Protein AF-0000000071235073 (afdb_homodimer)

pLDDT: mean 83.44, std 18.17, range [19.28, 98.81]

Sequence (1000 aa):
MIIKSLFIFNILIIIIVEKFISYFIIIISNDDQLLSRTGHSLHLEIAILSARENFEKRHAIRQTWLQNVKFLNEHFKSNQISIQIDAHFILGSRSCHIHPLNRKTLYGCTELSECNSLSNKSWLFEITYRSKNRYRLFKGFSIKIYRQILVNLIVIRQSLIHRLNIVNVRILNALTKEKLFEFEIKQNENLEDQDFHNENVNIQLDAGSILIFMIDHNNVSDATFGPLSTDNDCAMEILRSYDGHMNDYESESFNRNQHRFALNFEWQFVSNIESNNNNNNNNSYVWHQKMADLDFRLSNESKTFDDILFVDLIDVYRNLSEKLLKFFHHLFNDNPLNITHVLKTDDDCYLNVAEIVRLIMENSDSKCTWFGNFRKQWPINYYGKWMENDWTSPWYPWFACGSGYIITNDLIEWLAMNFDRLYAYQGEDVSMGIWMAAINPIKIEDNRWICGTEIETNVDWKQALSVPQLDPEMMQQIHQMFLSIVDTFPNGFKTFPFIRMIIKSLFIFNILIIIIVEKFISYFIIIISNDDQLLSRTGHSLHLEIAILSARENFEKRHAIRQTWLQNVKFLNEHFKSNQISIQIDAHFILGSRSCHIHPLNRKTLYGCTELSECNSLSNKSWLFEITYRSKNRYRLFKGFSIKIYRQILVNLIVIRQSLIHRLNIVNVRILNALTKEKLFEFEIKQNENLEDQDFHNENVNIQLDAGSILIFMIDHNNVSDATFGPLSTDNDCAMEILRSYDGHMNDYESESFNRNQHRFALNFEWQFVSNIESNNNNNNNNSYVWHQKMADLDFRLSNESKTFDDILFVDLIDVYRNLSEKLLKFFHHLFNDNPLNITHVLKTDDDCYLNVAEIVRLIMENSDSKCTWFGNFRKQWPINYYGKWMENDWTSPWYPWFACGSGYIITNDLIEWLAMNFDRLYAYQGEDVSMGIWMAAINPIKIEDNRWICGTEIETNVDWKQALSVPQLDPEMMQQIHQMFLSIVDTFPNGFKTFPFIR

Organism: Dermatophagoides farinae (NCBI:txid6954)

Solvent-accessible surface area (backbone atoms only — not comparable to full-atom values): 53354 Å² total; per-residue (Å²): 115,70,67,60,50,53,50,51,50,50,48,50,48,47,52,51,49,50,53,42,49,49,49,53,42,44,56,55,51,68,40,43,67,62,62,66,64,51,83,64,72,43,25,36,38,35,41,27,44,43,62,84,83,44,56,62,34,54,50,37,40,59,72,33,53,52,46,50,47,54,50,51,38,52,50,22,57,77,66,71,41,64,49,44,72,48,65,33,38,40,27,44,66,33,75,64,77,65,41,66,88,49,28,75,40,86,45,47,83,47,71,52,48,81,72,87,64,69,81,50,74,43,54,50,37,34,91,49,90,74,72,79,85,82,61,44,78,26,38,26,35,29,35,38,27,66,37,49,29,30,33,43,32,40,34,33,42,32,70,48,33,72,71,53,47,56,38,43,38,38,34,23,35,56,87,79,61,43,78,72,47,77,44,78,48,61,63,61,86,85,59,77,87,46,76,54,41,76,41,83,66,66,43,77,45,54,53,71,42,44,32,29,43,38,44,58,73,81,91,72,90,79,50,54,42,33,46,69,33,77,83,39,60,40,34,34,45,74,52,30,33,18,74,73,56,88,49,69,72,74,35,40,56,55,42,71,85,36,48,28,31,44,67,41,37,34,33,30,52,62,76,82,67,69,78,51,52,64,58,41,51,52,47,40,51,53,43,44,50,51,53,50,50,49,51,52,53,48,53,50,50,35,69,71,68,66,39,59,46,71,35,94,41,58,52,38,62,54,37,40,21,49,49,52,28,47,44,34,29,48,48,45,72,75,50,57,90,58,53,42,31,40,34,45,30,37,52,33,38,48,55,34,60,69,61,45,52,48,55,47,60,79,46,66,83,62,64,44,31,39,38,22,23,65,47,64,77,39,66,64,34,78,60,71,94,66,31,45,67,77,67,57,35,56,40,40,43,45,20,43,33,63,29,30,34,34,36,22,38,63,48,45,50,54,48,24,77,34,39,90,51,50,47,64,39,61,36,41,43,60,28,48,13,42,46,41,58,20,40,56,57,48,73,47,76,38,77,35,31,26,78,52,52,55,82,77,62,73,51,66,71,88,66,29,38,16,43,39,86,33,52,51,67,53,45,51,50,51,44,49,51,61,54,47,63,55,61,70,58,72,90,81,86,69,75,54,72,80,72,108,114,70,67,59,50,55,48,51,52,49,48,50,50,47,52,51,48,49,54,42,49,50,49,53,40,44,57,56,50,69,40,44,67,63,60,66,65,48,88,64,72,43,25,36,38,34,41,26,44,42,62,85,83,44,56,63,33,54,48,38,41,57,73,33,54,51,46,50,48,55,51,51,37,52,48,23,58,76,67,71,41,63,49,45,70,47,65,33,38,40,26,45,63,32,74,66,78,66,44,66,88,50,29,74,40,86,44,48,81,46,71,53,48,81,72,88,64,67,82,50,75,43,55,50,38,34,92,50,88,68,79,73,86,80,59,45,78,28,36,25,35,29,36,38,27,65,37,49,30,32,35,42,32,42,33,34,37,32,70,45,32,72,72,53,48,56,38,45,38,37,35,22,34,56,87,78,62,43,78,74,47,77,46,78,48,60,64,59,85,85,60,78,87,44,76,53,41,76,40,83,65,66,43,77,44,53,52,70,40,46,32,29,42,38,44,60,74,82,90,69,86,85,41,50,44,34,44,70,32,80,81,37,62,40,34,35,45,73,53,30,33,19,73,72,58,90,48,70,74,73,36,39,56,56,42,71,84,36,50,28,30,44,66,40,37,34,34,30,50,62,76,83,68,70,77,50,52,65,58,42,51,51,47,40,50,53,43,46,50,52,52,50,50,49,52,52,53,48,54,50,50,35,70,72,66,68,40,60,45,71,35,94,41,58,51,38,64,55,36,39,21,50,50,53,29,46,44,36,29,48,48,44,72,74,49,55,90,61,52,42,32,38,34,45,28,37,54,32,39,48,54,36,60,69,62,46,53,49,55,48,60,76,46,66,82,60,62,45,31,40,38,22,23,64,48,63,76,40,66,65,34,80,59,72,94,66,31,44,65,78,68,56,33,57,39,40,42,47,19,43,33,62,29,30,33,35,36,22,37,63,48,46,50,52,46,25,76,34,40,90,51,50,49,65,38,59,37,43,43,62,28,46,12,42,44,42,58,22,41,57,54,48,72,46,76,39,77,35,30,25,77,50,51,57,82,74,62,73,52,66,70,88,66,29,38,16,45,41,87,35,51,49,67,52,44,53,51,51,44,50,52,61,54,48,63,54,61,71,59,71,91,82,87,67,74,55,74,80,73,109

Structure (mmCIF, N/CA/C/O backbone):
data_AF-0000000071235073-model_v1
#
loop_
_entity.id
_entity.type
_entity.pdbx_description
1 polymer Hexosyltransferase
#
loop_
_atom_site.group_PDB
_atom_site.id
_atom_site.type_symbol
_atom_site.label_atom_id
_atom_site.label_alt_id
_atom_site.label_comp_id
_atom_site.label_asym_id
_atom_site.label_entity_id
_atom_site.label_seq_id
_atom_site.pdbx_PDB_ins_code
_atom_site.Cartn_x
_atom_site.Cartn_y
_atom_site.Cartn_z
_atom_site.occupancy
_atom_site.B_iso_or_equiv
_atom_site.auth_seq_id
_atom_site.auth_comp_id
_atom_site.auth_asym_id
_atom_site.auth_atom_id
_atom_site.pdbx_PDB_model_num
ATOM 1 N N . MET A 1 1 ? 14.773 57.125 17.047 1 38 1 MET A N 1
ATOM 2 C CA . MET A 1 1 ? 15.789 56.188 17.531 1 38 1 MET A CA 1
ATOM 3 C C . MET A 1 1 ? 15.375 54.75 17.25 1 38 1 MET A C 1
ATOM 5 O O . MET A 1 1 ? 16.219 53.906 16.953 1 38 1 MET A O 1
ATOM 9 N N . ILE A 1 2 ? 14.023 54.438 17.297 1 47.69 2 ILE A N 1
ATOM 10 C CA . ILE A 1 2 ? 13.477 53.094 17.125 1 47.69 2 ILE A CA 1
ATOM 11 C C . ILE A 1 2 ? 13.516 52.719 15.648 1 47.69 2 ILE A C 1
ATOM 13 O O . ILE A 1 2 ? 13.867 51.562 15.305 1 47.69 2 ILE A O 1
ATOM 17 N N . ILE A 1 3 ? 13.312 53.656 14.727 1 47.69 3 ILE A N 1
ATOM 18 C CA . ILE A 1 3 ? 13.297 53.344 13.305 1 47.69 3 ILE A CA 1
ATOM 19 C C . ILE A 1 3 ? 14.727 53.062 12.828 1 47.69 3 ILE A C 1
ATOM 21 O O . ILE A 1 3 ? 14.945 52.156 12.031 1 47.69 3 ILE A O 1
ATOM 25 N N . LYS A 1 4 ? 15.695 53.781 13.281 1 50.03 4 LYS A N 1
ATOM 26 C CA . LYS A 1 4 ? 17.094 53.594 12.883 1 50.03 4 LYS A CA 1
ATOM 27 C C . LYS A 1 4 ? 17.625 52.281 13.406 1 50.03 4 LYS A C 1
ATOM 29 O O . LYS A 1 4 ? 18.406 51.594 12.719 1 50.03 4 LYS A O 1
ATOM 34 N N . SER A 1 5 ? 17.125 51.844 14.523 1 48.94 5 SER A N 1
ATOM 35 C CA . SER A 1 5 ? 17.562 50.562 15.094 1 48.94 5 SER A CA 1
ATOM 36 C C . SER A 1 5 ? 17.016 49.375 14.32 1 48.94 5 SER A C 1
ATOM 38 O O . SER A 1 5 ? 17.719 48.375 14.094 1 48.94 5 SER A O 1
ATOM 40 N N . LEU A 1 6 ? 15.859 49.562 13.789 1 46.78 6 LEU A N 1
ATOM 41 C CA . LEU A 1 6 ? 15.281 48.5 12.961 1 46.78 6 LEU A CA 1
ATOM 42 C C . LEU A 1 6 ? 16 48.406 11.617 1 46.78 6 LEU A C 1
ATOM 44 O O . LEU A 1 6 ? 16.219 47.312 11.102 1 46.78 6 LEU A O 1
ATOM 48 N N . PHE A 1 7 ? 16.484 49.594 11.156 1 46.94 7 PHE A N 1
ATOM 49 C CA . PHE A 1 7 ? 17.219 49.594 9.891 1 46.94 7 PHE A CA 1
ATOM 50 C C . PHE A 1 7 ? 18.609 49 10.062 1 46.94 7 PHE A C 1
ATOM 52 O O . PHE A 1 7 ? 19.062 48.219 9.227 1 46.94 7 PHE A O 1
ATOM 59 N N . ILE A 1 8 ? 19.297 49.344 11.078 1 50.09 8 ILE A N 1
ATOM 60 C CA . ILE A 1 8 ? 20.625 48.812 11.336 1 50.09 8 ILE A CA 1
ATOM 61 C C . ILE A 1 8 ? 20.547 47.312 11.633 1 50.09 8 ILE A C 1
ATOM 63 O O . ILE A 1 8 ? 21.359 46.531 11.156 1 50.09 8 ILE A O 1
ATOM 67 N N . PHE A 1 9 ? 19.547 46.875 12.258 1 47.88 9 PHE A N 1
ATOM 68 C CA . PHE A 1 9 ? 19.328 45.469 12.531 1 47.88 9 PHE A CA 1
ATOM 69 C C . PHE A 1 9 ? 19.031 44.719 11.242 1 47.88 9 PHE A C 1
ATOM 71 O O . PHE A 1 9 ? 19.547 43.594 11.039 1 47.88 9 PHE A O 1
ATOM 78 N N . ASN A 1 10 ? 18.344 45.375 10.352 1 48.38 10 ASN A N 1
ATOM 79 C CA . ASN A 1 10 ? 18.125 44.75 9.047 1 48.38 10 ASN A CA 1
ATOM 80 C C . ASN A 1 10 ? 19.406 44.688 8.227 1 48.38 10 ASN A C 1
ATOM 82 O O . ASN A 1 10 ? 19.641 43.688 7.535 1 48.38 10 ASN A O 1
ATOM 86 N N . ILE A 1 11 ? 20.234 45.688 8.359 1 52.19 11 ILE A N 1
ATOM 87 C CA . ILE A 1 11 ? 21.484 45.719 7.621 1 52.19 11 ILE A CA 1
ATOM 88 C C . ILE A 1 11 ? 22.453 44.688 8.203 1 52.19 11 ILE A C 1
ATOM 90 O O . ILE A 1 11 ? 23.125 43.969 7.465 1 52.19 11 ILE A O 1
ATOM 94 N N . LEU A 1 12 ? 22.484 44.594 9.43 1 49.75 12 LEU A N 1
ATOM 95 C CA . LEU A 1 12 ? 23.344 43.594 10.07 1 49.75 12 LEU A CA 1
ATOM 96 C C . LEU A 1 12 ? 22.875 42.188 9.758 1 49.75 12 LEU A C 1
ATOM 98 O O . LEU A 1 12 ? 23.688 41.281 9.516 1 49.75 12 LEU A O 1
ATOM 102 N N . ILE A 1 13 ? 21.656 42.031 9.664 1 51.62 13 ILE A N 1
ATOM 103 C CA . ILE A 1 13 ? 21.109 40.75 9.281 1 51.62 13 ILE A CA 1
ATOM 104 C C . ILE A 1 13 ? 21.453 40.438 7.832 1 51.62 13 ILE A C 1
ATOM 106 O O . ILE A 1 13 ? 21.844 39.312 7.508 1 51.62 13 ILE A O 1
ATOM 110 N N . ILE A 1 14 ? 21.5 41.531 7.031 1 51.84 14 ILE A N 1
ATOM 111 C CA . ILE A 1 14 ? 21.844 41.344 5.629 1 51.84 14 ILE A CA 1
ATOM 112 C C . ILE A 1 14 ? 23.328 40.969 5.52 1 51.84 14 ILE A C 1
ATOM 114 O O . ILE A 1 14 ? 23.688 40.062 4.754 1 51.84 14 ILE A O 1
ATOM 118 N N . ILE A 1 15 ? 24.109 41.594 6.297 1 52.75 15 ILE A N 1
ATOM 119 C CA . ILE A 1 15 ? 25.547 41.344 6.238 1 52.75 15 ILE A CA 1
ATOM 120 C C . ILE A 1 15 ? 25.828 39.938 6.754 1 52.75 15 ILE A C 1
ATOM 122 O O . ILE A 1 15 ? 26.625 39.188 6.164 1 52.75 15 ILE A O 1
ATOM 126 N N . ILE A 1 16 ? 25.203 39.5 7.672 1 52.31 16 ILE A N 1
ATOM 127 C CA . ILE A 1 16 ? 25.391 38.188 8.266 1 52.31 16 ILE A CA 1
ATOM 128 C C . ILE A 1 16 ? 24.859 37.125 7.324 1 52.31 16 ILE A C 1
ATOM 130 O O . ILE A 1 16 ? 25.516 36.094 7.113 1 52.31 16 ILE A O 1
ATOM 134 N N . VAL A 1 17 ? 23.766 37.469 6.707 1 53.34 17 VAL A N 1
ATOM 135 C CA . VAL A 1 17 ? 23.203 36.531 5.746 1 53.34 17 VAL A CA 1
ATOM 136 C C . VAL A 1 17 ? 24.141 36.406 4.539 1 53.34 17 VAL A C 1
ATOM 138 O O . VAL A 1 17 ? 24.375 35.281 4.039 1 53.34 17 VAL A O 1
ATOM 141 N N . GLU A 1 18 ? 24.688 37.562 4.156 1 51.16 18 GLU A N 1
ATOM 142 C CA . GLU A 1 18 ? 25.609 37.562 3.021 1 51.16 18 GLU A CA 1
ATOM 143 C C . GLU A 1 18 ? 26.859 36.75 3.336 1 51.16 18 GLU A C 1
ATOM 145 O O . GLU A 1 18 ? 27.344 35.969 2.496 1 51.16 18 GLU A O 1
ATOM 150 N N . LYS A 1 19 ? 27.344 36.938 4.375 1 50.09 19 LYS A N 1
ATOM 151 C CA . LYS A 1 19 ? 28.531 36.188 4.758 1 50.09 19 LYS A CA 1
ATOM 152 C C . LYS A 1 19 ? 28.219 34.688 4.906 1 50.09 19 LYS A C 1
ATOM 154 O O . LYS A 1 19 ? 29.047 33.844 4.547 1 50.09 19 LYS A O 1
ATOM 159 N N . PHE A 1 20 ? 27.094 34.438 5.316 1 50.31 20 PHE A N 1
ATOM 160 C CA . PHE A 1 20 ? 26.609 33.094 5.477 1 50.31 20 PHE A CA 1
ATOM 161 C C . PHE A 1 20 ? 26.547 32.375 4.133 1 50.31 20 PHE A C 1
ATOM 163 O O . PHE A 1 20 ? 27.031 31.234 4.012 1 50.31 20 PHE A O 1
ATOM 170 N N . ILE A 1 21 ? 25.938 33.031 3.242 1 51.97 21 ILE A N 1
ATOM 171 C CA . ILE A 1 21 ? 25.734 32.438 1.914 1 51.97 21 ILE A CA 1
ATOM 172 C C . ILE A 1 21 ? 27.078 32.344 1.188 1 51.97 21 ILE A C 1
ATOM 174 O O . ILE A 1 21 ? 27.359 31.359 0.517 1 51.97 21 ILE A O 1
ATOM 178 N N . SER A 1 22 ? 27.828 33.344 1.415 1 49.16 22 SER A N 1
ATOM 179 C CA . SER A 1 22 ? 29.141 33.281 0.768 1 49.16 22 SER A CA 1
ATOM 180 C C . SER A 1 22 ? 29.953 32.094 1.249 1 49.16 22 SER A C 1
ATOM 182 O O . SER A 1 22 ? 30.641 31.453 0.458 1 49.16 22 SER A O 1
ATOM 184 N N . TYR A 1 23 ? 29.844 31.828 2.391 1 45.5 23 TYR A N 1
ATOM 185 C CA . TYR A 1 23 ? 30.531 30.672 2.965 1 45.5 23 TYR A CA 1
ATOM 186 C C . TYR A 1 23 ? 30 29.375 2.361 1 45.5 23 TYR A C 1
ATOM 188 O O . TYR A 1 23 ? 30.781 28.5 1.97 1 45.5 23 TYR A O 1
ATOM 196 N N . PHE A 1 24 ? 28.812 29.281 2.43 1 49.72 24 PHE A N 1
ATOM 197 C CA . PHE A 1 24 ? 28.188 28.062 1.906 1 49.72 24 PHE A CA 1
ATOM 198 C C . PHE A 1 24 ? 28.469 27.922 0.415 1 49.72 24 PHE A C 1
ATOM 200 O O . PHE A 1 24 ? 28.703 26.812 -0.072 1 49.72 24 PHE A O 1
ATOM 207 N N . ILE A 1 25 ? 28.516 29.062 -0.189 1 49.66 25 ILE A N 1
ATOM 208 C CA . ILE A 1 25 ? 28.828 29.078 -1.615 1 49.66 25 ILE A CA 1
ATOM 209 C C . ILE A 1 25 ? 30.297 28.734 -1.827 1 49.66 25 ILE A C 1
ATOM 211 O O . ILE A 1 25 ? 30.656 28.016 -2.768 1 49.66 25 ILE A O 1
ATOM 215 N N . ILE A 1 26 ? 31.078 29.203 -0.979 1 46 26 ILE A N 1
ATOM 216 C CA . ILE A 1 26 ? 32.5 28.859 -1.106 1 46 26 ILE A CA 1
ATOM 217 C C . ILE A 1 26 ? 32.656 27.359 -0.958 1 46 26 ILE A C 1
ATOM 219 O O . ILE A 1 26 ? 33.438 26.734 -1.689 1 46 26 ILE A O 1
ATOM 223 N N . ILE A 1 27 ? 31.922 26.812 -0.159 1 44.94 27 ILE A N 1
ATOM 224 C CA . ILE A 1 27 ? 31.984 25.359 0.005 1 44.94 27 ILE A CA 1
ATOM 225 C C . ILE A 1 27 ? 31.391 24.672 -1.231 1 44.94 27 ILE A C 1
ATOM 227 O O . ILE A 1 27 ? 31.953 23.703 -1.726 1 44.94 27 ILE A O 1
ATOM 231 N N . ILE A 1 28 ? 30.297 25.219 -1.697 1 46.91 28 ILE A N 1
ATOM 232 C CA . ILE A 1 28 ? 29.766 24.688 -2.949 1 46.91 28 ILE A CA 1
ATOM 233 C C . ILE A 1 28 ? 30.719 25.031 -4.098 1 46.91 28 ILE A C 1
ATOM 235 O O . ILE A 1 28 ? 30.938 24.203 -4.992 1 46.91 28 ILE A O 1
ATOM 239 N N . SER A 1 29 ? 31.297 26.188 -4.086 1 43.59 29 SER A N 1
ATOM 240 C CA . SER A 1 29 ? 32.219 26.625 -5.129 1 43.59 29 SER A CA 1
ATOM 241 C C . SER A 1 29 ? 33.594 25.938 -4.988 1 43.59 29 SER A C 1
ATOM 243 O O . SER A 1 29 ? 34.25 25.688 -5.984 1 43.59 29 SER A O 1
ATOM 245 N N . ASN A 1 30 ? 34.062 25.844 -3.846 1 41.84 30 ASN A N 1
ATOM 246 C CA . ASN A 1 30 ? 35.375 25.219 -3.746 1 41.84 30 ASN A CA 1
ATOM 247 C C . ASN A 1 30 ? 35.344 23.75 -4.156 1 41.84 30 ASN A C 1
ATOM 249 O O . ASN A 1 30 ? 36.375 23.094 -4.254 1 41.84 30 ASN A O 1
ATOM 253 N N . ASP A 1 31 ? 34.281 23.109 -3.92 1 39.94 31 ASP A N 1
ATOM 254 C CA . ASP A 1 31 ? 34.25 21.844 -4.641 1 39.94 31 ASP A CA 1
ATOM 255 C C . ASP A 1 31 ? 34 22.062 -6.129 1 39.94 31 ASP A C 1
ATOM 257 O O . ASP A 1 31 ? 32.875 21.938 -6.594 1 39.94 31 ASP A O 1
ATOM 261 N N . ASP A 1 32 ? 34.531 22.891 -6.723 1 41.28 32 ASP A N 1
ATOM 262 C CA . ASP A 1 32 ? 34.688 23.203 -8.141 1 41.28 32 ASP A CA 1
ATOM 263 C C . ASP A 1 32 ? 34.375 21.969 -9 1 41.28 32 ASP A C 1
ATOM 265 O O . ASP A 1 32 ? 33.812 22.094 -10.094 1 41.28 32 ASP A O 1
ATOM 269 N N . GLN A 1 33 ? 34.812 20.875 -8.523 1 41.41 33 GLN A N 1
ATOM 270 C CA . GLN A 1 33 ? 34.594 19.625 -9.25 1 41.41 33 GLN A CA 1
ATOM 271 C C . GLN A 1 33 ? 33.125 19.25 -9.234 1 41.41 33 GLN A C 1
ATOM 273 O O . GLN A 1 33 ? 32.625 18.562 -10.133 1 41.41 33 GLN A O 1
ATOM 278 N N . LEU A 1 34 ? 32.406 19.594 -8.227 1 43.03 34 LEU A N 1
ATOM 279 C CA . LEU A 1 34 ? 31 19.219 -8.227 1 43.03 34 LEU A CA 1
ATOM 280 C C . LEU A 1 34 ? 30.219 20.031 -9.25 1 43.03 34 LEU A C 1
ATOM 282 O O . LEU A 1 34 ? 29.359 19.5 -9.953 1 43.03 34 LEU A O 1
ATOM 286 N N . LEU A 1 35 ? 30.484 21.469 -9.281 1 48.16 35 LEU A N 1
ATOM 287 C CA . LEU A 1 35 ? 29.75 22.312 -10.203 1 48.16 35 LEU A CA 1
ATOM 288 C C . LEU A 1 35 ? 30.188 22.078 -11.641 1 48.16 35 LEU A C 1
ATOM 290 O O . LEU A 1 35 ? 29.375 22.141 -12.57 1 48.16 35 LEU A O 1
ATOM 294 N N . SER A 1 36 ? 31.469 22.109 -11.797 1 43.25 36 SER A N 1
ATOM 295 C CA . SER A 1 36 ? 31.984 21.969 -13.148 1 43.25 36 SER A CA 1
ATOM 296 C C . SER A 1 36 ? 31.562 20.625 -13.75 1 43.25 36 SER A C 1
ATOM 298 O O . SER A 1 36 ? 31.359 20.516 -14.961 1 43.25 36 SER A O 1
ATOM 300 N N . ARG A 1 37 ? 31.594 19.656 -12.938 1 39.25 37 ARG A N 1
ATOM 301 C CA . ARG A 1 37 ? 31.406 18.344 -13.562 1 39.25 37 ARG A CA 1
ATOM 302 C C . ARG A 1 37 ? 29.953 18.172 -14.031 1 39.25 37 ARG A C 1
ATOM 304 O O . ARG A 1 37 ? 29.672 17.359 -14.906 1 39.25 37 ARG A O 1
ATOM 311 N N . THR A 1 38 ? 28.938 18.594 -13.312 1 45.69 38 THR A N 1
ATOM 312 C CA . THR A 1 38 ? 27.703 17.922 -13.703 1 45.69 38 THR A CA 1
ATOM 313 C C . THR A 1 38 ? 26.891 18.797 -14.664 1 45.69 38 THR A C 1
ATOM 315 O O . THR A 1 38 ? 25.828 18.391 -15.148 1 45.69 38 THR A O 1
ATOM 318 N N . GLY A 1 39 ? 27.438 19.75 -15.359 1 55.34 39 GLY A N 1
ATOM 319 C CA . GLY A 1 39 ? 26.625 20.328 -16.406 1 55.34 39 GLY A CA 1
ATOM 320 C C . GLY A 1 39 ? 25.125 20.188 -16.141 1 55.34 39 GLY A C 1
ATOM 321 O O . GLY A 1 39 ? 24.312 20.328 -17.062 1 55.34 39 GLY A O 1
ATOM 322 N N . HIS A 1 40 ? 24.703 19.859 -14.906 1 67.75 40 HIS A N 1
ATOM 323 C CA . HIS A 1 40 ? 23.297 19.578 -14.672 1 67.75 40 HIS A CA 1
ATOM 324 C C . HIS A 1 40 ? 22.562 20.797 -14.141 1 67.75 40 HIS A C 1
ATOM 326 O O . HIS A 1 40 ? 23.062 21.484 -13.25 1 67.75 40 HIS A O 1
ATOM 332 N N . SER A 1 41 ? 21.609 21.359 -14.75 1 86.06 41 SER A N 1
ATOM 333 C CA . SER A 1 41 ? 20.703 22.422 -14.32 1 86.06 41 SER A CA 1
ATOM 334 C C . SER A 1 41 ? 19.734 21.922 -13.258 1 86.06 41 SER A C 1
ATOM 336 O O . SER A 1 41 ? 19.281 20.781 -13.32 1 86.06 41 SER A O 1
ATOM 338 N N . LEU A 1 42 ? 19.688 22.703 -12.117 1 92.75 42 LEU A N 1
ATOM 339 C CA . LEU A 1 42 ? 18.781 22.375 -11.023 1 92.75 42 LEU A CA 1
ATOM 340 C C . LEU A 1 42 ? 17.688 23.422 -10.883 1 92.75 42 LEU A C 1
ATOM 342 O O . LEU A 1 42 ? 17.984 24.625 -10.781 1 92.75 42 LEU A O 1
ATOM 346 N N . HIS A 1 43 ? 16.531 23.094 -11 1 94.5 43 HIS A N 1
ATOM 347 C CA . HIS A 1 43 ? 15.383 23.922 -10.633 1 94.5 43 HIS A CA 1
ATOM 348 C C . HIS A 1 43 ? 14.57 23.25 -9.523 1 94.5 43 HIS A C 1
ATOM 350 O O . HIS A 1 43 ? 13.852 22.281 -9.766 1 94.5 43 HIS A O 1
ATOM 356 N N . LEU A 1 44 ? 14.664 23.766 -8.383 1 96.19 44 LEU A N 1
ATOM 357 C CA . LEU A 1 44 ? 14 23.234 -7.199 1 96.19 44 LEU A CA 1
ATOM 358 C C . LEU A 1 44 ? 12.758 24.062 -6.859 1 96.19 44 LEU A C 1
ATOM 360 O O . LEU A 1 44 ? 12.836 25.281 -6.691 1 96.19 44 LEU A O 1
ATOM 364 N N . GLU A 1 45 ? 11.625 23.422 -6.863 1 96.5 45 GLU A N 1
ATOM 365 C CA . GLU A 1 45 ? 10.398 24.031 -6.348 1 96.5 45 GLU A CA 1
ATOM 366 C C . GLU A 1 45 ? 10.117 23.578 -4.918 1 96.5 45 GLU A C 1
ATOM 368 O O . GLU A 1 45 ? 9.977 22.375 -4.664 1 96.5 45 GLU A O 1
ATOM 373 N N . ILE A 1 46 ? 10.086 24.516 -3.982 1 98.12 46 ILE A N 1
ATOM 374 C CA . ILE A 1 46 ? 9.703 24.203 -2.609 1 98.12 46 ILE A CA 1
ATOM 375 C C . ILE A 1 46 ? 8.203 24.438 -2.428 1 98.12 46 ILE A C 1
ATOM 377 O O . ILE A 1 46 ? 7.738 25.578 -2.516 1 98.12 46 ILE A O 1
ATOM 381 N N . ALA A 1 47 ? 7.5 23.359 -2.232 1 98.25 47 ALA A N 1
ATOM 382 C CA . ALA A 1 47 ? 6.062 23.422 -1.976 1 98.25 47 ALA A CA 1
ATOM 383 C C . ALA A 1 47 ? 5.77 23.406 -0.478 1 98.25 47 ALA A C 1
ATOM 385 O O . ALA A 1 47 ? 5.953 22.391 0.189 1 98.25 47 ALA A O 1
ATOM 386 N N . ILE A 1 48 ? 5.277 24.531 0.018 1 98.81 48 ILE A N 1
ATOM 387 C CA . ILE A 1 48 ? 4.98 24.672 1.439 1 98.81 48 ILE A CA 1
ATOM 388 C C . ILE A 1 48 ? 3.475 24.547 1.666 1 98.81 48 ILE A C 1
ATOM 390 O O . ILE A 1 48 ? 2.719 25.484 1.38 1 98.81 48 ILE A O 1
ATOM 394 N N . LEU A 1 49 ? 3.051 23.438 2.188 1 98.75 49 LEU A N 1
ATOM 395 C CA . LEU A 1 49 ? 1.629 23.281 2.477 1 98.75 49 LEU A CA 1
ATOM 396 C C . LEU A 1 49 ? 1.216 24.156 3.654 1 98.75 49 LEU A C 1
ATOM 398 O O . LEU A 1 49 ? 1.832 24.109 4.723 1 98.75 49 LEU A O 1
ATOM 402 N N . SER A 1 50 ? 0.228 24.969 3.445 1 98.75 50 SER A N 1
ATOM 403 C CA . SER A 1 50 ? -0.235 25.906 4.469 1 98.75 50 SER A CA 1
ATOM 404 C C . SER A 1 50 ? -1.757 26.016 4.469 1 98.75 50 SER A C 1
ATOM 406 O O . SER A 1 50 ? -2.396 25.875 3.426 1 98.75 50 SER A O 1
ATOM 408 N N . ALA A 1 51 ? -2.326 26.203 5.648 1 98.25 51 ALA A N 1
ATOM 409 C CA . ALA A 1 51 ? -3.758 26.453 5.762 1 98.25 51 ALA A CA 1
ATOM 410 C C . ALA A 1 51 ? -4.074 27.922 5.492 1 98.25 51 ALA A C 1
ATOM 412 O O . ALA A 1 51 ? -3.213 28.797 5.664 1 98.25 51 ALA A O 1
ATOM 413 N N . ARG A 1 52 ? -5.25 28.203 5.133 1 98.25 52 ARG A N 1
ATOM 414 C CA . ARG A 1 52 ? -5.672 29.547 4.715 1 98.25 52 ARG A CA 1
ATOM 415 C C . ARG A 1 52 ? -5.512 30.547 5.855 1 98.25 52 ARG A C 1
ATOM 417 O O . ARG A 1 52 ? -5.141 31.703 5.625 1 98.25 52 ARG A O 1
ATOM 424 N N . GLU A 1 53 ? -5.66 30.125 7.094 1 97.25 53 GLU A N 1
ATOM 425 C CA . GLU A 1 53 ? -5.672 31.031 8.25 1 97.25 53 GLU A CA 1
ATOM 426 C C . GLU A 1 53 ? -4.262 31.25 8.789 1 97.25 53 GLU A C 1
ATOM 428 O O . GLU A 1 53 ? -4.059 32.062 9.688 1 97.25 53 GLU A O 1
ATOM 433 N N . ASN A 1 54 ? -3.311 30.547 8.281 1 98.19 54 ASN A N 1
ATOM 434 C CA . ASN A 1 54 ? -1.982 30.531 8.883 1 98.19 54 ASN A CA 1
ATOM 435 C C . ASN A 1 54 ? -1.127 31.688 8.398 1 98.19 54 ASN A C 1
ATOM 437 O O . ASN A 1 54 ? 0.011 31.5 7.969 1 98.19 54 ASN A O 1
ATOM 441 N N . PHE A 1 55 ? -1.571 32.906 8.555 1 98.44 55 PHE A N 1
ATOM 442 C CA . PHE A 1 55 ? -0.856 34.125 8.141 1 98.44 55 PHE A CA 1
ATOM 443 C C . PHE A 1 55 ? 0.45 34.25 8.914 1 98.44 55 PHE A C 1
ATOM 445 O O . PHE A 1 55 ? 1.494 34.562 8.328 1 98.44 55 PHE A O 1
ATOM 452 N N . GLU A 1 56 ? 0.406 34 10.188 1 98.19 56 GLU A N 1
ATOM 453 C CA . GLU A 1 56 ? 1.575 34.188 11.039 1 98.19 56 GLU A CA 1
ATOM 454 C C . GLU A 1 56 ? 2.682 33.188 10.68 1 98.19 56 GLU A C 1
ATOM 456 O O . GLU A 1 56 ? 3.863 33.562 10.703 1 98.19 56 GLU A O 1
ATOM 461 N N . LYS A 1 57 ? 2.26 32.031 10.383 1 98.62 57 LYS A N 1
ATOM 462 C CA . LYS A 1 57 ? 3.25 31.016 10.008 1 98.62 57 LYS A CA 1
ATOM 463 C C . LYS A 1 57 ? 3.934 31.375 8.688 1 98.62 57 LYS A C 1
ATOM 465 O O . LYS A 1 57 ? 5.156 31.297 8.578 1 98.62 57 LYS A O 1
ATOM 470 N N . ARG A 1 58 ? 3.162 31.781 7.707 1 98.75 58 ARG A N 1
ATOM 471 C CA . ARG A 1 58 ? 3.729 32.156 6.422 1 98.75 58 ARG A CA 1
ATOM 472 C C . ARG A 1 58 ? 4.617 33.406 6.57 1 98.75 58 ARG A C 1
ATOM 474 O O . ARG A 1 58 ? 5.68 33.469 5.953 1 98.75 58 ARG A O 1
ATOM 481 N N . HIS A 1 59 ? 4.223 34.281 7.441 1 98.38 59 HIS A N 1
ATOM 482 C CA . HIS A 1 59 ? 5.031 35.469 7.707 1 98.38 59 HIS A CA 1
ATOM 483 C C . HIS A 1 59 ? 6.363 35.094 8.352 1 98.38 59 HIS A C 1
ATOM 485 O O . HIS A 1 59 ? 7.41 35.625 7.977 1 98.38 59 HIS A O 1
ATOM 491 N N . ALA A 1 60 ? 6.309 34.219 9.289 1 98.44 60 ALA A N 1
ATOM 492 C CA . ALA A 1 60 ? 7.527 33.75 9.953 1 98.44 60 ALA A CA 1
ATOM 493 C C . ALA A 1 60 ? 8.5 33.156 8.945 1 98.44 60 ALA A C 1
ATOM 495 O O . ALA A 1 60 ? 9.703 33.406 9 1 98.44 60 ALA A O 1
ATOM 496 N N . ILE A 1 61 ? 8.008 32.375 8.07 1 98.62 61 ILE A N 1
ATOM 497 C CA . ILE A 1 61 ? 8.836 31.719 7.051 1 98.62 61 ILE A CA 1
ATOM 498 C C . ILE A 1 61 ? 9.461 32.781 6.156 1 98.62 61 ILE A C 1
ATOM 500 O O . ILE A 1 61 ? 10.664 32.75 5.859 1 98.62 61 ILE A O 1
ATOM 504 N N . ARG A 1 62 ? 8.688 33.844 5.738 1 98.19 62 ARG A N 1
ATOM 505 C CA . ARG A 1 62 ? 9.172 34.938 4.898 1 98.19 62 ARG A CA 1
ATOM 506 C C . ARG A 1 62 ? 10.312 35.688 5.578 1 98.19 62 ARG A C 1
ATOM 508 O O . ARG A 1 62 ? 11.211 36.188 4.906 1 98.19 62 ARG A O 1
ATOM 515 N N . GLN A 1 63 ? 10.32 35.625 6.895 1 96.88 63 GLN A N 1
ATOM 516 C CA . GLN A 1 63 ? 11.305 36.406 7.656 1 96.88 63 GLN A CA 1
ATOM 517 C C . GLN A 1 63 ? 12.516 35.531 8.008 1 96.88 63 GLN A C 1
ATOM 519 O O . GLN A 1 63 ? 13.492 36.031 8.562 1 96.88 63 GLN A O 1
ATOM 524 N N . THR A 1 64 ? 12.414 34.344 7.699 1 96.75 64 THR A N 1
ATOM 525 C CA . THR A 1 64 ? 13.492 33.438 8.117 1 96.75 64 THR A CA 1
ATOM 526 C C . THR A 1 64 ? 14.141 32.781 6.91 1 96.75 64 THR A C 1
ATOM 528 O O . THR A 1 64 ? 14.859 33.406 6.148 1 96.75 64 THR A O 1
ATOM 531 N N . TRP A 1 65 ? 13.891 31.422 6.723 1 96.19 65 TRP A N 1
ATOM 532 C CA . TRP A 1 65 ? 14.711 30.688 5.766 1 96.19 65 TRP A CA 1
ATOM 533 C C . TRP A 1 65 ? 14.344 31.062 4.336 1 96.19 65 TRP A C 1
ATOM 535 O O . TRP A 1 65 ? 15.117 30.812 3.406 1 96.19 65 TRP A O 1
ATOM 545 N N . LEU A 1 66 ? 13.141 31.656 4.07 1 97.5 66 LEU A N 1
ATOM 546 C CA . LEU A 1 66 ? 12.797 32.094 2.723 1 97.5 66 LEU A CA 1
ATOM 547 C C . LEU A 1 66 ? 13.719 33.219 2.266 1 97.5 66 LEU A C 1
ATOM 549 O O . LEU A 1 66 ? 13.961 33.375 1.067 1 97.5 66 LEU A O 1
ATOM 553 N N . GLN A 1 67 ? 14.195 34 3.152 1 94.25 67 GLN A N 1
ATOM 554 C CA . GLN A 1 67 ? 15.172 35.031 2.826 1 94.25 67 GLN A CA 1
ATOM 555 C C . GLN A 1 67 ? 16.453 34.406 2.279 1 94.25 67 GLN A C 1
ATOM 557 O O . GLN A 1 67 ? 17.094 34.969 1.382 1 94.25 67 GLN A O 1
ATOM 562 N N . ASN A 1 68 ? 16.766 33.312 2.873 1 91.19 68 ASN A N 1
ATOM 563 C CA . ASN A 1 68 ? 17.953 32.625 2.395 1 91.19 68 ASN A CA 1
ATOM 564 C C . ASN A 1 68 ? 17.797 32.156 0.943 1 91.19 68 ASN A C 1
ATOM 566 O O . ASN A 1 68 ? 18.766 32.125 0.19 1 91.19 68 ASN A O 1
ATOM 570 N N . VAL A 1 69 ? 16.625 31.781 0.582 1 95.25 69 VAL A N 1
ATOM 571 C CA . VAL A 1 69 ? 16.344 31.391 -0.792 1 95.25 69 VAL A CA 1
ATOM 572 C C . VAL A 1 69 ? 16.625 32.531 -1.74 1 95.25 69 VAL A C 1
ATOM 574 O O . VAL A 1 69 ? 17.25 32.375 -2.787 1 95.25 69 VAL A O 1
ATOM 577 N N . LYS A 1 70 ? 16.141 33.688 -1.382 1 91.75 70 LYS A N 1
ATOM 578 C CA . LYS A 1 70 ? 16.375 34.875 -2.193 1 91.75 70 LYS A CA 1
ATOM 579 C C . LYS A 1 70 ? 17.859 35.156 -2.352 1 91.75 70 LYS A C 1
ATOM 581 O O . LYS A 1 70 ? 18.328 35.406 -3.459 1 91.75 70 LYS A O 1
ATOM 586 N N . PHE A 1 71 ? 18.516 35.062 -1.319 1 90.5 71 PHE A N 1
ATOM 587 C CA . PHE A 1 71 ? 19.953 35.312 -1.319 1 90.5 71 PHE A CA 1
ATOM 588 C C . PHE A 1 71 ? 20.672 34.281 -2.188 1 90.5 71 PHE A C 1
ATOM 590 O O . PHE A 1 71 ? 21.562 34.656 -2.965 1 90.5 71 PHE A O 1
ATOM 597 N N . LEU A 1 72 ? 20.344 33.062 -1.985 1 90.69 72 LEU A N 1
ATOM 598 C CA . LEU A 1 72 ? 20.953 31.984 -2.756 1 90.69 72 LEU A CA 1
ATOM 599 C C . LEU A 1 72 ? 20.734 32.188 -4.25 1 90.69 72 LEU A C 1
ATOM 601 O O . LEU A 1 72 ? 21.656 32.062 -5.051 1 90.69 72 LEU A O 1
ATOM 605 N N . ASN A 1 73 ? 19.594 32.562 -4.617 1 93.81 73 ASN A N 1
ATOM 606 C CA . ASN A 1 73 ? 19.266 32.781 -6.027 1 93.81 73 ASN A CA 1
ATOM 607 C C . ASN A 1 73 ? 20.078 33.938 -6.605 1 93.81 73 ASN A C 1
ATOM 609 O O . ASN A 1 73 ? 20.547 33.875 -7.742 1 93.81 73 ASN A O 1
ATOM 613 N N . GLU A 1 74 ? 20.188 34.969 -5.844 1 92.31 74 GLU A N 1
ATOM 614 C CA . GLU A 1 74 ? 21.016 36.094 -6.281 1 92.31 74 GLU A CA 1
ATOM 615 C C . GLU A 1 74 ? 22.469 35.688 -6.484 1 92.31 74 GLU A C 1
ATOM 617 O O . GLU A 1 74 ? 23.094 36.062 -7.469 1 92.31 74 GLU A O 1
ATOM 622 N N . HIS A 1 75 ? 22.875 34.938 -5.621 1 87.19 75 HIS A N 1
ATOM 623 C CA . HIS A 1 75 ? 24.25 34.406 -5.711 1 87.19 75 HIS A CA 1
ATOM 624 C C . HIS A 1 75 ? 24.422 33.531 -6.938 1 87.19 75 HIS A C 1
ATOM 626 O O . HIS A 1 75 ? 25.422 33.625 -7.645 1 87.19 75 HIS A O 1
ATOM 632 N N . PHE A 1 76 ? 23.516 32.625 -7.129 1 89.69 76 PHE A N 1
ATOM 633 C CA . PHE A 1 76 ? 23.594 31.734 -8.273 1 89.69 76 PHE A CA 1
ATOM 634 C C . PHE A 1 76 ? 23.562 32.531 -9.578 1 89.69 76 PHE A C 1
ATOM 636 O O . PHE A 1 76 ? 24.344 32.25 -10.492 1 89.69 76 PHE A O 1
ATOM 643 N N . LYS A 1 77 ? 22.781 33.5 -9.617 1 90.31 77 LYS A N 1
ATOM 644 C CA . LYS A 1 77 ? 22.688 34.344 -10.805 1 90.31 77 LYS A CA 1
ATOM 645 C C . LYS A 1 77 ? 23.984 35.125 -11.031 1 90.31 77 LYS A C 1
ATOM 647 O O . LYS A 1 77 ? 24.5 35.188 -12.148 1 90.31 77 LYS A O 1
ATOM 652 N N . SER A 1 78 ? 24.516 35.656 -10.039 1 90.56 78 SER A N 1
ATOM 653 C CA . SER A 1 78 ? 25.734 36.469 -10.133 1 90.56 78 SER A CA 1
ATOM 654 C C . SER A 1 78 ? 26.938 35.656 -10.562 1 90.56 78 SER A C 1
ATOM 656 O O . SER A 1 78 ? 27.844 36.156 -11.227 1 90.56 78 SER A O 1
ATOM 658 N N . ASN A 1 79 ? 26.906 34.375 -10.203 1 87.31 79 ASN A N 1
ATOM 659 C CA . ASN A 1 79 ? 28.031 33.469 -10.516 1 87.31 79 ASN A CA 1
ATOM 660 C C . ASN A 1 79 ? 27.703 32.562 -11.695 1 87.31 79 ASN A C 1
ATOM 662 O O . ASN A 1 79 ? 28.438 31.609 -11.961 1 87.31 79 ASN A O 1
ATOM 666 N N . GLN A 1 80 ? 26.594 32.75 -12.328 1 88.44 80 GLN A N 1
ATOM 667 C CA . GLN A 1 80 ? 26.156 32.031 -13.523 1 88.44 80 GLN A CA 1
ATOM 668 C C . GLN A 1 80 ? 26.062 30.516 -13.242 1 88.44 80 GLN A C 1
ATOM 670 O O . GLN A 1 80 ? 26.531 29.703 -14.039 1 88.44 80 GLN A O 1
ATOM 675 N N . ILE A 1 81 ? 25.672 30.281 -12.016 1 87.31 81 ILE A N 1
ATOM 676 C CA . ILE A 1 81 ? 25.375 28.891 -11.656 1 87.31 81 ILE A CA 1
ATOM 677 C C . ILE A 1 81 ? 23.953 28.531 -12.047 1 87.31 81 ILE A C 1
ATOM 679 O O . ILE A 1 81 ? 23.016 29.266 -11.711 1 87.31 81 ILE A O 1
ATOM 683 N N . SER A 1 82 ? 23.75 27.469 -12.789 1 90.25 82 SER A N 1
ATOM 684 C CA . SER A 1 82 ? 22.453 27.094 -13.32 1 90.25 82 SER A CA 1
ATOM 685 C C . SER A 1 82 ? 21.594 26.422 -12.25 1 90.25 82 SER A C 1
ATOM 687 O O . SER A 1 82 ? 21.141 25.281 -12.414 1 90.25 82 SER A O 1
ATOM 689 N N . ILE A 1 83 ? 21.375 27.094 -11.148 1 92.38 83 ILE A N 1
ATOM 690 C CA . ILE A 1 83 ? 20.516 26.641 -10.062 1 92.38 83 ILE A CA 1
ATOM 691 C C . ILE A 1 83 ? 19.438 27.703 -9.797 1 92.38 83 ILE A C 1
ATOM 693 O O . ILE A 1 83 ? 19.75 28.906 -9.742 1 92.38 83 ILE A O 1
ATOM 697 N N . GLN A 1 84 ? 18.266 27.25 -9.711 1 94.12 84 GLN A N 1
ATOM 698 C CA . GLN A 1 84 ? 17.141 28.125 -9.367 1 94.12 84 GLN A CA 1
ATOM 699 C C . GLN A 1 84 ? 16.266 27.484 -8.297 1 94.12 84 GLN A C 1
ATOM 701 O O . GLN A 1 84 ? 15.992 26.281 -8.344 1 94.12 84 GLN A O 1
ATOM 706 N N . ILE A 1 85 ? 15.914 28.297 -7.32 1 96.31 85 ILE A N 1
ATOM 707 C CA . ILE A 1 85 ? 15.047 27.828 -6.246 1 96.31 85 ILE A CA 1
ATOM 708 C C . ILE A 1 85 ? 13.789 28.688 -6.184 1 96.31 85 ILE A C 1
ATOM 710 O O . ILE A 1 85 ? 13.875 29.922 -6.047 1 96.31 85 ILE A O 1
ATOM 714 N N . ASP A 1 86 ? 12.68 28.078 -6.371 1 95.44 86 ASP A N 1
ATOM 715 C CA . ASP A 1 86 ? 11.391 28.734 -6.16 1 95.44 86 ASP A CA 1
ATOM 716 C C . ASP A 1 86 ? 10.68 28.172 -4.926 1 95.44 86 ASP A C 1
ATOM 718 O O . ASP A 1 86 ? 10.906 27.031 -4.547 1 95.44 86 ASP A O 1
ATOM 722 N N . ALA A 1 87 ? 9.93 29 -4.285 1 97.38 87 ALA A N 1
ATOM 723 C CA . ALA A 1 87 ? 9.172 28.578 -3.111 1 97.38 87 ALA A CA 1
ATOM 724 C C . ALA A 1 87 ? 7.754 29.156 -3.143 1 97.38 87 ALA A C 1
ATOM 726 O O . ALA A 1 87 ? 7.57 30.359 -3.369 1 97.38 87 ALA A O 1
ATOM 727 N N . HIS A 1 88 ? 6.824 28.312 -3 1 97.88 88 HIS A N 1
ATOM 728 C CA . HIS A 1 88 ? 5.434 28.766 -2.975 1 97.88 88 HIS A CA 1
ATOM 729 C C . HIS A 1 88 ? 4.672 28.141 -1.812 1 97.88 88 HIS A C 1
ATOM 731 O O . HIS A 1 88 ? 4.879 26.953 -1.497 1 97.88 88 HIS A O 1
ATOM 737 N N . PHE A 1 89 ? 3.832 28.984 -1.164 1 98.81 89 PHE A N 1
ATOM 738 C CA . PHE A 1 89 ? 2.828 28.453 -0.252 1 98.81 89 PHE A CA 1
ATOM 739 C C . PHE A 1 89 ? 1.644 27.891 -1.025 1 98.81 89 PHE A C 1
ATOM 741 O O . PHE A 1 89 ? 1.09 28.562 -1.9 1 98.81 89 PHE A O 1
ATOM 748 N N . ILE A 1 90 ? 1.291 26.656 -0.744 1 98.75 90 ILE A N 1
ATOM 749 C CA . ILE A 1 90 ? 0.182 26 -1.43 1 9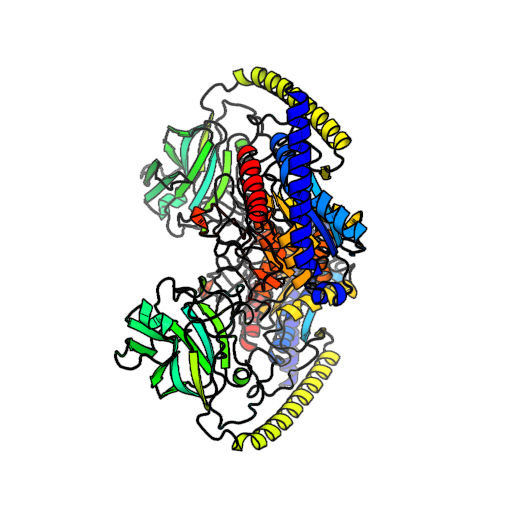8.75 90 ILE A CA 1
ATOM 750 C C . ILE A 1 90 ? -1.071 26.062 -0.56 1 98.75 90 ILE A C 1
ATOM 752 O O . ILE A 1 90 ? -1.101 25.5 0.54 1 98.75 90 ILE A O 1
ATOM 756 N N . LEU A 1 91 ? -2.09 26.75 -1.023 1 98.69 91 LEU A N 1
ATOM 757 C CA . LEU A 1 91 ? -3.357 26.891 -0.311 1 98.69 91 LEU A CA 1
ATOM 758 C C . LEU A 1 91 ? -4.523 26.438 -1.186 1 98.69 91 LEU A C 1
ATOM 760 O O . LEU A 1 91 ? -4.457 26.531 -2.414 1 98.69 91 LEU A O 1
ATOM 764 N N . GLY A 1 92 ? -5.574 25.922 -0.536 1 98.44 92 GLY A N 1
ATOM 765 C CA . GLY A 1 92 ? -6.832 25.75 -1.252 1 98.44 92 GLY A CA 1
ATOM 766 C C . GLY A 1 92 ? -7.5 27.078 -1.585 1 98.44 92 GLY A C 1
ATOM 767 O O . GLY A 1 92 ? -7.43 28.031 -0.807 1 98.44 92 GLY A O 1
ATOM 768 N N . SER A 1 93 ? -8.227 27.125 -2.639 1 97.75 93 SER A N 1
ATOM 769 C CA . SER A 1 93 ? -8.797 28.375 -3.127 1 97.75 93 SER A CA 1
ATOM 770 C C . SER A 1 93 ? -10.102 28.703 -2.396 1 97.75 93 SER A C 1
ATOM 772 O O . SER A 1 93 ? -10.555 29.844 -2.424 1 97.75 93 SER A O 1
ATOM 774 N N . ARG A 1 94 ? -10.656 27.75 -1.729 1 97.69 94 ARG A N 1
ATOM 775 C CA . ARG A 1 94 ? -11.953 27.969 -1.113 1 97.69 94 ARG A CA 1
ATOM 776 C C . ARG A 1 94 ? -11.93 27.609 0.369 1 97.69 94 ARG A C 1
ATOM 778 O O . ARG A 1 94 ? -11.258 26.672 0.772 1 97.69 94 ARG A O 1
ATOM 785 N N . SER A 1 95 ? -12.758 28.359 1.082 1 96.75 95 SER A N 1
ATOM 786 C CA . SER A 1 95 ? -12.977 28.062 2.492 1 96.75 95 SER A CA 1
ATOM 787 C C . SER A 1 95 ? -14.188 27.156 2.684 1 96.75 95 SER A C 1
ATOM 789 O O . SER A 1 95 ? -15.031 27.047 1.793 1 96.75 95 SER A O 1
ATOM 791 N N . CYS A 1 96 ? -14.141 26.453 3.812 1 96.88 96 CYS A N 1
ATOM 792 C CA . CYS A 1 96 ? -15.359 25.75 4.195 1 96.88 96 CYS A CA 1
ATOM 793 C C . CYS A 1 96 ? -16.391 26.719 4.773 1 96.88 96 CYS A C 1
ATOM 795 O O . CYS A 1 96 ? -16.156 27.328 5.824 1 96.88 96 CYS A O 1
ATOM 797 N N . HIS A 1 97 ? -17.562 26.828 4.215 1 94.75 97 HIS A N 1
ATOM 798 C CA . HIS A 1 97 ? -18.562 27.812 4.637 1 94.75 97 HIS A CA 1
ATOM 799 C C . HIS A 1 97 ? -19.516 27.203 5.668 1 94.75 97 HIS A C 1
ATOM 801 O O . HIS A 1 97 ? -20.391 27.891 6.184 1 94.75 97 HIS A O 1
ATOM 807 N N . ILE A 1 98 ? -19.328 26 5.961 1 93.81 98 ILE A N 1
ATOM 808 C CA . ILE A 1 98 ? -20.109 25.375 7.02 1 93.81 98 ILE A CA 1
ATOM 809 C C . ILE A 1 98 ? -19.484 25.672 8.375 1 93.81 98 ILE A C 1
ATOM 811 O O . ILE A 1 98 ? -18.297 25.406 8.586 1 93.81 98 ILE A O 1
ATOM 815 N N . HIS A 1 99 ? -20.281 26.234 9.258 1 92.69 99 HIS A N 1
ATOM 816 C CA . HIS A 1 99 ? -19.781 26.5 10.602 1 92.69 99 HIS A CA 1
ATOM 817 C C . HIS A 1 99 ? -19.281 25.234 11.266 1 92.69 99 HIS A C 1
ATOM 819 O O . HIS A 1 99 ? -19.891 24.172 11.125 1 92.69 99 HIS A O 1
ATOM 825 N N . PRO A 1 100 ? -18.125 25.297 11.953 1 90.25 100 PRO A N 1
ATOM 826 C CA . PRO A 1 100 ? -17.5 24.109 12.547 1 90.25 100 PRO A CA 1
ATOM 827 C C . PRO A 1 100 ? -18.469 23.312 13.422 1 90.25 100 PRO A C 1
ATOM 829 O O . PRO A 1 100 ? -18.406 22.078 13.453 1 90.25 100 PRO A O 1
ATOM 832 N N . LEU A 1 101 ? -19.359 23.938 14.07 1 85.69 101 LEU A N 1
ATOM 833 C CA . LEU A 1 101 ? -20.297 23.281 14.977 1 85.69 101 LEU A CA 1
ATOM 834 C C . LEU A 1 101 ? -21.312 22.438 14.203 1 85.69 101 LEU A C 1
ATOM 836 O O . LEU A 1 101 ? -21.969 21.578 14.781 1 85.69 101 LEU A O 1
ATOM 840 N N . ASN A 1 102 ? -21.484 22.75 12.961 1 87.25 102 ASN A N 1
ATOM 841 C CA . ASN A 1 102 ? -22.469 22.047 12.148 1 87.25 102 ASN A CA 1
ATOM 842 C C . ASN A 1 102 ? -21.828 21 11.242 1 87.25 102 ASN A C 1
ATOM 844 O O . ASN A 1 102 ? -22.484 20.438 10.375 1 87.25 102 ASN A O 1
ATOM 848 N N . ARG A 1 103 ? -20.562 20.812 11.484 1 90.56 103 ARG A N 1
ATOM 849 C CA . ARG A 1 103 ? -19.844 19.859 10.664 1 90.56 103 ARG A CA 1
ATOM 850 C C . ARG A 1 103 ? -19.812 18.484 11.328 1 90.56 103 ARG A C 1
ATOM 852 O O . ARG A 1 103 ? -19.828 18.391 12.555 1 90.56 103 ARG A O 1
ATOM 859 N N . LYS A 1 104 ? -19.703 17.438 10.5 1 88.56 104 LYS A N 1
ATOM 860 C CA . LYS A 1 104 ? -19.547 16.078 11.031 1 88.56 104 LYS A CA 1
ATOM 861 C C . LYS A 1 104 ? -18.234 15.945 11.805 1 88.56 104 LYS A C 1
ATOM 863 O O . LYS A 1 104 ? -18.188 15.25 12.82 1 88.56 104 LYS A O 1
ATOM 868 N N . THR A 1 105 ? -17.219 16.547 11.25 1 88.06 105 THR A N 1
ATOM 869 C CA . THR A 1 105 ? -15.906 16.562 11.883 1 88.06 105 THR A CA 1
ATOM 870 C C . THR A 1 105 ? -15.234 17.922 11.703 1 88.06 105 THR A C 1
ATOM 872 O O . THR A 1 105 ? -15.531 18.656 10.75 1 88.06 105 THR A O 1
ATOM 875 N N . LEU A 1 106 ? -14.344 18.156 12.648 1 89.75 106 LEU A N 1
ATOM 876 C CA . LEU A 1 106 ? -13.625 19.422 12.594 1 89.75 106 LEU A CA 1
ATOM 877 C C . LEU A 1 106 ? -12.594 19.422 11.469 1 89.75 106 LEU A C 1
ATOM 879 O O . LEU A 1 106 ? -12.078 20.469 11.086 1 89.75 106 LEU A O 1
ATOM 883 N N . TYR A 1 107 ? -12.344 18.328 10.961 1 92.81 107 TYR A N 1
ATOM 884 C CA . TYR A 1 107 ? -11.242 18.188 10.016 1 92.81 107 TYR A CA 1
ATOM 885 C C . TYR A 1 107 ? -11.75 18.156 8.578 1 92.81 107 TYR A C 1
ATOM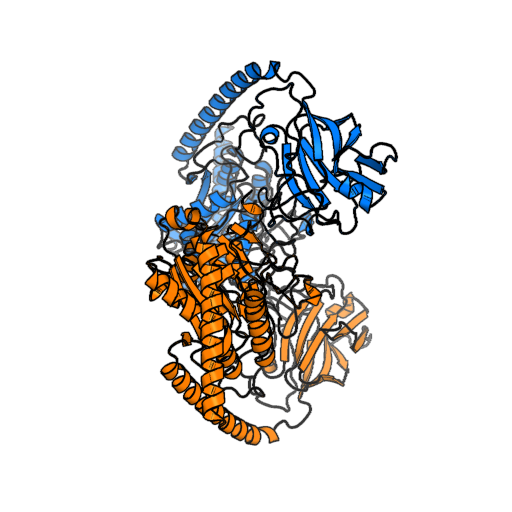 887 O O . TYR A 1 107 ? -10.961 18.156 7.633 1 92.81 107 TYR A O 1
ATOM 895 N N . GLY A 1 108 ? -13.055 18.062 8.43 1 93.31 108 GLY A N 1
ATOM 896 C CA . GLY A 1 108 ? -13.688 18.047 7.117 1 93.31 108 GLY A CA 1
ATOM 897 C C . GLY A 1 108 ? -14.703 19.156 6.934 1 93.31 108 GLY A C 1
ATOM 898 O O . GLY A 1 108 ? -14.836 20.047 7.789 1 93.31 108 GLY A O 1
ATOM 899 N N . CYS A 1 109 ? -15.328 19.172 5.73 1 96.31 109 CYS A N 1
ATOM 900 C CA . CYS A 1 109 ? -16.312 20.203 5.43 1 96.31 109 CYS A CA 1
ATOM 901 C C . CYS A 1 109 ? -17.641 19.578 5.027 1 96.31 109 CYS A C 1
ATOM 903 O O . CYS A 1 109 ? -18.25 19.984 4.039 1 96.31 109 CYS A O 1
ATOM 905 N N . THR A 1 110 ? -18.062 18.547 5.68 1 92.88 110 THR A N 1
ATOM 906 C CA . THR A 1 110 ? -19.344 17.906 5.457 1 92.88 110 THR A CA 1
ATOM 907 C C . THR A 1 110 ? -20.344 18.312 6.539 1 92.88 110 THR A C 1
ATOM 909 O O . THR A 1 110 ? -20.047 18.234 7.734 1 92.88 110 THR A O 1
ATOM 912 N N . GLU A 1 111 ? -21.484 18.719 6.051 1 91.31 111 GLU A N 1
ATOM 913 C CA . GLU A 1 111 ? -22.516 19.188 6.977 1 91.31 111 GLU A CA 1
ATOM 914 C C . GLU A 1 111 ? -23.281 18.016 7.59 1 91.31 111 GLU A C 1
ATOM 916 O O . GLU A 1 111 ? -23.562 17.031 6.906 1 91.31 111 GLU A O 1
ATOM 921 N N . LEU A 1 112 ? -23.516 18.141 8.828 1 87.5 112 LEU A N 1
ATOM 922 C CA . LEU A 1 112 ? -24.391 17.188 9.492 1 87.5 112 LEU A CA 1
ATOM 923 C C . LEU A 1 112 ? -25.844 17.359 9.047 1 87.5 112 LEU A C 1
ATOM 925 O O . LEU A 1 112 ? -26.375 18.469 9.062 1 87.5 112 LEU A O 1
ATOM 929 N N . SER A 1 113 ? -26.422 16.266 8.609 1 83.12 113 SER A N 1
ATOM 930 C CA . SER A 1 113 ? -27.781 16.297 8.102 1 83.12 113 SER A CA 1
ATOM 931 C C . SER A 1 113 ? -28.766 16.75 9.18 1 83.12 113 SER A C 1
ATOM 933 O O . SER A 1 113 ? -28.547 16.5 10.367 1 83.12 113 SER A O 1
ATOM 935 N N . GLU A 1 114 ? -29.828 17.453 8.656 1 79.12 114 GLU A N 1
ATOM 936 C CA . GLU A 1 114 ? -30.891 17.859 9.578 1 79.12 114 GLU A CA 1
ATOM 937 C C . GLU A 1 114 ? -31.812 16.672 9.898 1 79.12 114 GLU A C 1
ATOM 939 O O . GLU A 1 114 ? -32.094 15.852 9.023 1 79.12 114 GLU A O 1
ATOM 944 N N . CYS A 1 115 ? -32.094 16.625 11.195 1 75.88 115 CYS A N 1
ATOM 945 C CA . CYS A 1 115 ? -33 15.539 11.578 1 75.88 115 CYS A CA 1
ATOM 946 C C . CYS A 1 115 ? -34.469 15.961 11.398 1 75.88 115 CYS A C 1
ATOM 948 O O . CYS A 1 115 ? -34.844 17.094 11.695 1 75.88 115 CYS A O 1
ATOM 950 N N . ASN A 1 116 ? -35.312 15.281 10.562 1 67.31 116 ASN A N 1
ATOM 951 C CA . ASN A 1 116 ? -36.719 15.609 10.328 1 67.31 116 ASN A CA 1
ATOM 952 C C . ASN A 1 116 ? -37.5 15.758 11.633 1 67.31 116 ASN A C 1
ATOM 954 O O . ASN A 1 116 ? -38.25 16.719 11.82 1 67.31 116 ASN A O 1
ATOM 958 N N . SER A 1 117 ? -37.875 14.633 12.305 1 63.31 117 SER A N 1
ATOM 959 C CA . SER A 1 117 ? -38.625 14.727 13.531 1 63.31 117 SER A CA 1
ATOM 960 C C . SER A 1 117 ? -37.844 14.219 14.727 1 63.31 117 SER A C 1
ATOM 962 O O . SER A 1 117 ? -37.344 13.094 14.711 1 63.31 117 SER A O 1
ATOM 964 N N . LEU A 1 118 ? -37.594 15.156 15.742 1 61.5 118 LEU A N 1
ATOM 965 C CA . LEU A 1 118 ? -36.812 14.875 16.938 1 61.5 118 LEU A CA 1
ATOM 966 C C . LEU A 1 118 ? -37.531 13.875 17.844 1 61.5 118 LEU A C 1
ATOM 968 O O . LEU A 1 118 ? -36.906 13.297 18.75 1 61.5 118 LEU A O 1
ATOM 972 N N . SER A 1 119 ? -38.719 13.773 17.578 1 62.66 119 SER A N 1
ATOM 973 C CA . SER A 1 119 ? -39.469 13.039 18.594 1 62.66 119 SER A CA 1
ATOM 974 C C . SER A 1 119 ? -39.656 11.578 18.188 1 62.66 119 SER A C 1
ATOM 976 O O . SER A 1 119 ? -40.125 10.758 19 1 62.66 119 SER A O 1
ATOM 978 N N . ASN A 1 120 ? -39.188 11.195 17.062 1 74.25 120 ASN A N 1
ATOM 979 C CA . ASN A 1 120 ? -39.531 9.852 16.609 1 74.25 120 ASN A CA 1
ATOM 980 C C . ASN A 1 120 ? -38.469 8.844 16.953 1 74.25 120 ASN A C 1
ATOM 982 O O . ASN A 1 120 ? -37.281 9.188 16.984 1 74.25 120 ASN A O 1
ATOM 986 N N . LYS A 1 121 ? -39 7.766 17.609 1 83.88 121 LYS A N 1
ATOM 987 C CA . LYS A 1 121 ? -38.125 6.613 17.781 1 83.88 121 LYS A CA 1
ATOM 988 C C . LYS A 1 121 ? -37.75 6.012 16.438 1 83.88 121 LYS A C 1
ATOM 990 O O . LYS A 1 121 ? -38.531 5.992 15.5 1 83.88 121 LYS A O 1
ATOM 995 N N . SER A 1 122 ? -36.5 5.668 16.375 1 88.69 122 SER A N 1
ATOM 996 C CA . SER A 1 122 ? -36 5.062 15.148 1 88.69 122 SER A CA 1
ATOM 997 C C . SER A 1 122 ? -35.125 3.848 15.445 1 88.69 122 SER A C 1
ATOM 999 O O . SER A 1 122 ? -34.594 3.719 16.547 1 88.69 122 SER A O 1
ATOM 1001 N N . TRP A 1 123 ? -35.125 2.938 14.492 1 90.88 123 TRP A N 1
ATOM 1002 C CA . TRP A 1 123 ? -34.25 1.772 14.57 1 90.88 123 TRP A CA 1
ATOM 1003 C C . TRP A 1 123 ? -32.906 2.037 13.875 1 90.88 123 TRP A C 1
ATOM 1005 O O . TRP A 1 123 ? -32.875 2.725 12.852 1 90.88 123 TRP A O 1
ATOM 1015 N N . LEU A 1 124 ? -31.859 1.481 14.422 1 92.81 124 LEU A N 1
ATOM 1016 C CA . LEU A 1 124 ? -30.562 1.636 13.766 1 92.81 124 LEU A CA 1
ATOM 1017 C C . LEU A 1 124 ? -30.562 0.939 12.406 1 92.81 124 LEU A C 1
ATOM 1019 O O . LEU A 1 124 ? -30.141 1.529 11.406 1 92.81 124 LEU A O 1
ATOM 1023 N N . PHE A 1 125 ? -30.906 -0.313 12.438 1 91.5 125 PHE A N 1
ATOM 1024 C CA . PHE A 1 125 ? -31.031 -1.09 11.211 1 91.5 125 PHE A CA 1
ATOM 1025 C C . PHE A 1 125 ? -32.469 -1.402 10.898 1 91.5 125 PHE A C 1
ATOM 1027 O O . PHE A 1 125 ? -33.312 -1.541 11.805 1 91.5 125 PHE A O 1
ATOM 1034 N N . GLU A 1 126 ? -32.75 -1.583 9.562 1 88 126 GLU A N 1
ATOM 1035 C CA . GLU A 1 126 ? -34.125 -1.945 9.148 1 88 126 GLU A CA 1
ATOM 1036 C C . GLU A 1 126 ? -34.469 -3.354 9.609 1 88 126 GLU A C 1
ATOM 1038 O O . GLU A 1 126 ? -33.656 -4.258 9.57 1 88 126 GLU A O 1
ATOM 1043 N N . ILE A 1 127 ? -35.719 -3.4 10.039 1 80.06 127 ILE A N 1
ATOM 1044 C CA . ILE A 1 127 ? -36.25 -4.715 10.406 1 80.06 127 ILE A CA 1
ATOM 1045 C C . ILE A 1 127 ? -36.906 -5.367 9.188 1 80.06 127 ILE A C 1
ATOM 1047 O O . ILE A 1 127 ? -37.969 -4.941 8.75 1 80.06 127 ILE A O 1
ATOM 1051 N N . THR A 1 128 ? -35.969 -6.113 8.414 1 73.31 128 THR A N 1
ATOM 1052 C CA . THR A 1 128 ? -36.5 -6.773 7.223 1 73.31 128 THR A CA 1
ATOM 1053 C C . THR A 1 128 ? -36.375 -8.289 7.355 1 73.31 128 THR A C 1
ATOM 1055 O O . THR A 1 128 ? -35.531 -8.797 8.102 1 73.31 128 THR A O 1
ATOM 1058 N N . TYR A 1 129 ? -37.375 -9.109 7.012 1 57.53 129 TYR A N 1
ATOM 1059 C CA . TYR A 1 129 ? -37.406 -10.562 7.09 1 57.53 129 TYR A CA 1
ATOM 1060 C C . TYR A 1 129 ? -36.656 -11.188 5.906 1 57.53 129 TYR A C 1
ATOM 1062 O O . TYR A 1 129 ? -36.188 -12.32 5.996 1 57.53 129 TYR A O 1
ATOM 1070 N N . ARG A 1 130 ? -36.719 -10.641 4.688 1 53 130 ARG A N 1
ATOM 1071 C CA . ARG A 1 130 ? -36.344 -11.422 3.512 1 53 130 ARG A CA 1
ATOM 1072 C C . ARG A 1 130 ? -34.938 -11.094 3.053 1 53 130 ARG A C 1
ATOM 1074 O O . ARG A 1 130 ? -34.719 -10.25 2.174 1 53 130 ARG A O 1
ATOM 1081 N N . SER A 1 131 ? -34.062 -10.852 3.828 1 50.56 131 SER A N 1
ATOM 1082 C CA . SER A 1 131 ? -33.062 -10.328 2.906 1 50.56 131 SER A CA 1
ATOM 1083 C C . SER A 1 131 ? -32.312 -11.453 2.217 1 50.56 131 SER A C 1
ATOM 1085 O O . SER A 1 131 ? -32.031 -12.492 2.828 1 50.56 131 SER A O 1
ATOM 1087 N N . LYS A 1 132 ? -32.312 -11.477 0.959 1 48.97 132 LYS A N 1
ATOM 1088 C CA . LYS A 1 132 ? -31.531 -12.289 0.038 1 48.97 132 LYS A CA 1
ATOM 1089 C C . LYS A 1 132 ? -30.062 -12.32 0.462 1 48.97 132 LYS A C 1
ATOM 1091 O O . LYS A 1 132 ? -29.625 -11.484 1.257 1 48.97 132 LYS A O 1
ATOM 1096 N N . ASN A 1 133 ? -29.203 -13.305 -0.28 1 53.06 133 ASN A N 1
ATOM 1097 C CA . ASN A 1 133 ? -27.984 -14.109 -0.232 1 53.06 133 ASN A CA 1
ATOM 1098 C C . ASN A 1 133 ? -26.75 -13.25 0.022 1 53.06 133 ASN A C 1
ATOM 1100 O O . ASN A 1 133 ? -25.719 -13.75 0.486 1 53.06 133 ASN A O 1
ATOM 1104 N N . ARG A 1 134 ? -26.578 -12.062 -0.528 1 62.75 134 ARG A N 1
ATOM 1105 C CA . ARG A 1 134 ? -25.156 -11.781 -0.731 1 62.75 134 ARG A CA 1
ATOM 1106 C C . ARG A 1 134 ? -24.641 -10.828 0.341 1 62.75 134 ARG A C 1
ATOM 1108 O O . ARG A 1 134 ? -23.844 -9.93 0.048 1 62.75 134 ARG A O 1
ATOM 1115 N N . TYR A 1 135 ? -25.047 -11.031 1.762 1 77.19 135 TYR A N 1
ATOM 1116 C CA . TYR A 1 135 ? -24.5 -10.125 2.77 1 77.19 135 TYR A CA 1
ATOM 1117 C C . TYR A 1 135 ? -23.5 -10.852 3.66 1 77.19 135 TYR A C 1
ATOM 1119 O O . TYR A 1 135 ? -23.484 -12.086 3.719 1 77.19 135 TYR A O 1
ATOM 1127 N N . ARG A 1 136 ? -22.625 -10.078 4.254 1 81.62 136 ARG A N 1
ATOM 1128 C CA . ARG A 1 136 ? -21.641 -10.555 5.215 1 81.62 136 ARG A CA 1
ATOM 1129 C C . ARG A 1 136 ? -22.062 -10.203 6.645 1 81.62 136 ARG A C 1
ATOM 1131 O O . ARG A 1 136 ? -22.391 -9.055 6.934 1 81.62 136 ARG A O 1
ATOM 1138 N N . LEU A 1 137 ? -22 -11.164 7.484 1 84.12 137 LEU A N 1
ATOM 1139 C CA . LEU A 1 137 ? -22.422 -10.984 8.867 1 84.12 137 LEU A CA 1
ATOM 1140 C C . LEU A 1 137 ? -21.25 -10.625 9.758 1 84.12 137 LEU A C 1
ATOM 1142 O O . LEU A 1 137 ? -20.172 -11.211 9.641 1 84.12 137 LEU A O 1
ATOM 1146 N N . PHE A 1 138 ? -21.469 -9.625 10.641 1 88.62 138 PHE A N 1
ATOM 1147 C CA . PHE A 1 138 ? -20.469 -9.188 11.594 1 88.62 138 PHE A CA 1
ATOM 1148 C C . PHE A 1 138 ? -21.016 -9.227 13.016 1 88.62 138 PHE A C 1
ATOM 1150 O O . PHE A 1 138 ? -22.219 -9.125 13.227 1 88.62 138 PHE A O 1
ATOM 1157 N N . LYS A 1 139 ? -20.141 -9.344 13.984 1 89.31 139 LYS A N 1
ATOM 1158 C CA . LYS A 1 139 ? -20.516 -9.508 15.391 1 89.31 139 LYS A CA 1
ATOM 1159 C C . LYS A 1 139 ? -20.625 -8.156 16.094 1 89.31 139 LYS A C 1
ATOM 1161 O O . LYS A 1 139 ? -21.094 -8.078 17.234 1 89.31 139 LYS A O 1
ATOM 1166 N N . GLY A 1 140 ? -20.141 -7.211 15.445 1 92.5 140 GLY A N 1
ATOM 1167 C CA . GLY A 1 140 ? -20.188 -5.895 16.062 1 92.5 140 GLY A CA 1
ATOM 1168 C C . GLY A 1 140 ? -19.891 -4.77 15.086 1 92.5 140 GLY A C 1
ATOM 1169 O O . GLY A 1 140 ? -19.609 -5.016 13.914 1 92.5 140 GLY A O 1
ATOM 1170 N N . PHE A 1 141 ? -20.031 -3.537 15.609 1 94.81 141 PHE A N 1
ATOM 1171 C CA . PHE A 1 141 ? -19.766 -2.344 14.812 1 94.81 141 PHE A CA 1
ATOM 1172 C C . PHE A 1 141 ? -19.344 -1.184 15.711 1 94.81 141 PHE A C 1
ATOM 1174 O O . PHE A 1 141 ? -19.688 -1.151 16.891 1 94.81 141 PHE A O 1
ATOM 1181 N N . SER A 1 142 ? -18.547 -0.358 15.133 1 95 142 SER A N 1
ATOM 1182 C CA . SER A 1 142 ? -18.266 0.911 15.797 1 95 142 SER A CA 1
ATOM 1183 C C . SER A 1 142 ? -19.156 2.023 15.258 1 95 142 SER A C 1
ATOM 1185 O O . SER A 1 142 ? -19.516 2.025 14.078 1 95 142 SER A O 1
ATOM 1187 N N . ILE A 1 143 ? -19.484 2.934 16.172 1 95.88 143 ILE A N 1
ATOM 1188 C CA . ILE A 1 143 ? -20.453 3.973 15.828 1 95.88 143 ILE A CA 1
ATOM 1189 C C . ILE A 1 143 ? -20.016 5.309 16.422 1 95.88 143 ILE A C 1
ATOM 1191 O O . ILE A 1 143 ? -19.516 5.359 17.547 1 95.88 143 ILE A O 1
ATOM 1195 N N . LYS A 1 144 ? -20.094 6.293 15.586 1 94.31 144 LYS A N 1
ATOM 1196 C CA . LYS A 1 144 ? -19.875 7.664 16.047 1 94.31 144 LYS A CA 1
ATOM 1197 C C . LYS A 1 144 ? -21.203 8.375 16.297 1 94.31 144 LYS A C 1
ATOM 1199 O O . LYS A 1 144 ? -22.078 8.375 15.422 1 94.31 144 LYS A O 1
ATOM 1204 N N . ILE A 1 145 ? -21.297 8.992 17.438 1 93.38 145 ILE A N 1
ATOM 1205 C CA . ILE A 1 145 ? -22.516 9.695 17.812 1 93.38 145 ILE A CA 1
ATOM 1206 C C . ILE A 1 145 ? -22.344 11.195 17.578 1 93.38 145 ILE A C 1
ATOM 1208 O O . ILE A 1 145 ? -21.422 11.812 18.125 1 93.38 145 ILE A O 1
ATOM 1212 N N . TYR A 1 146 ? -23.266 11.719 16.781 1 90.69 146 TYR A N 1
ATOM 1213 C CA . TYR A 1 146 ? -23.156 13.141 16.438 1 90.69 146 TYR A CA 1
ATOM 1214 C C . TYR A 1 146 ? -24.047 13.977 17.344 1 90.69 146 TYR A C 1
ATOM 1216 O O . TYR A 1 146 ? -23.781 15.156 17.562 1 90.69 146 TYR A O 1
ATOM 1224 N N . ARG A 1 147 ? -25.141 13.367 17.703 1 88.62 147 ARG A N 1
ATOM 1225 C CA . ARG A 1 147 ? -26.094 14.016 18.578 1 88.62 147 ARG A CA 1
ATOM 1226 C C . ARG A 1 147 ? -26.453 13.102 19.75 1 88.62 147 ARG A C 1
ATOM 1228 O O . ARG A 1 147 ? -26.531 11.883 19.594 1 88.62 147 ARG A O 1
ATOM 1235 N N . GLN A 1 148 ? -26.766 13.82 20.844 1 90.88 148 GLN A N 1
ATOM 1236 C CA . GLN A 1 148 ? -27.109 13.031 22.016 1 90.88 148 GLN A CA 1
ATOM 1237 C C . GLN A 1 148 ? -28.375 12.211 21.766 1 90.88 148 GLN A C 1
ATOM 1239 O O . GLN A 1 148 ? -29.391 12.75 21.344 1 9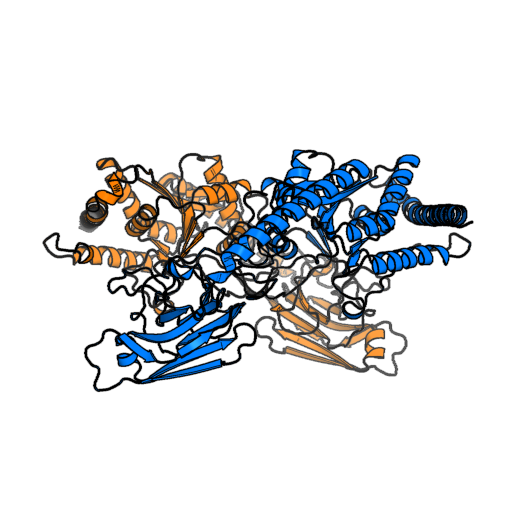0.88 148 GLN A O 1
ATOM 1244 N N . ILE A 1 149 ? -28.234 10.961 22.094 1 91.94 149 ILE A N 1
ATOM 1245 C CA . ILE A 1 149 ? -29.375 10.078 21.875 1 91.94 149 ILE A CA 1
ATOM 1246 C C . ILE A 1 149 ? -29.594 9.195 23.109 1 91.94 149 ILE A C 1
ATOM 1248 O O . ILE A 1 149 ? -28.688 9.023 23.922 1 91.94 149 ILE A O 1
ATOM 1252 N N . LEU A 1 150 ? -30.844 8.781 23.188 1 93.81 150 LEU A N 1
ATOM 1253 C CA . LEU A 1 150 ? -31.219 7.777 24.172 1 93.81 150 LEU A CA 1
ATOM 1254 C C . LEU A 1 150 ? -31.516 6.441 23.5 1 93.81 150 LEU A C 1
ATOM 1256 O O . LEU A 1 150 ? -32.344 6.359 22.609 1 93.81 150 LEU A O 1
ATOM 1260 N N . VAL A 1 151 ? -30.75 5.438 23.891 1 94.94 151 VAL A N 1
ATOM 1261 C CA . VAL A 1 151 ? -31.031 4.078 23.453 1 94.94 151 VAL A CA 1
ATOM 1262 C C . VAL A 1 151 ? -32 3.41 24.422 1 94.94 151 VAL A C 1
ATOM 1264 O O . VAL A 1 151 ? -31.641 3.115 25.562 1 94.94 151 VAL A O 1
ATOM 1267 N N . ASN A 1 152 ? -33.125 3.084 23.859 1 93.69 152 ASN A N 1
ATOM 1268 C CA . ASN A 1 152 ? -34.156 2.527 24.719 1 93.69 152 ASN A CA 1
ATOM 1269 C C . ASN A 1 152 ? -34.062 1.01 24.828 1 93.69 152 ASN A C 1
ATOM 1271 O O . ASN A 1 152 ? -34.125 0.455 25.938 1 93.69 152 ASN A O 1
ATOM 1275 N N . LEU A 1 153 ? -33.938 0.454 23.672 1 92.5 153 LEU A N 1
ATOM 1276 C CA . LEU A 1 153 ? -33.969 -1.002 23.578 1 92.5 153 LEU A CA 1
ATOM 1277 C C . LEU A 1 153 ? -32.781 -1.51 22.75 1 92.5 153 LEU A C 1
ATOM 1279 O O . LEU A 1 153 ? -32.406 -0.889 21.75 1 92.5 153 LEU A O 1
ATOM 1283 N N . ILE A 1 154 ? -32.281 -2.584 23.203 1 92.25 154 ILE A N 1
ATOM 1284 C CA . ILE A 1 154 ? -31.406 -3.408 22.359 1 92.25 154 ILE A CA 1
ATOM 1285 C C . ILE A 1 154 ? -32.156 -4.676 21.938 1 92.25 154 ILE A C 1
ATOM 1287 O O . ILE A 1 154 ? -32.812 -5.32 22.766 1 92.25 154 ILE A O 1
ATOM 1291 N N . VAL A 1 155 ? -32.062 -4.918 20.672 1 88 155 VAL A N 1
ATOM 1292 C CA . VAL A 1 155 ? -32.875 -6.004 20.141 1 88 155 VAL A CA 1
ATOM 1293 C C . VAL A 1 155 ? -32 -7.008 19.406 1 88 155 VAL A C 1
ATOM 1295 O O . VAL A 1 155 ? -31.078 -6.625 18.688 1 88 155 VAL A O 1
ATOM 1298 N N . ILE A 1 156 ? -32.281 -8.273 19.594 1 86.25 156 ILE A N 1
ATOM 1299 C CA . ILE A 1 156 ? -31.656 -9.367 18.859 1 86.25 156 ILE A CA 1
ATOM 1300 C C . ILE A 1 156 ? -32.75 -10.305 18.312 1 86.25 156 ILE A C 1
ATOM 1302 O O . ILE A 1 156 ? -33.875 -10.32 18.812 1 86.25 156 ILE A O 1
ATOM 1306 N N . ARG A 1 157 ? -32.375 -10.945 17.25 1 81.44 157 ARG A N 1
ATOM 1307 C CA . ARG A 1 157 ? -33.344 -11.883 16.688 1 81.44 157 ARG A CA 1
ATOM 1308 C C . ARG A 1 157 ? -33.469 -13.109 17.578 1 81.44 157 ARG A C 1
ATOM 1310 O O . ARG A 1 157 ? -32.5 -13.617 18.109 1 81.44 157 ARG A O 1
ATOM 1317 N N . GLN A 1 158 ? -34.656 -13.57 17.641 1 75.44 158 GLN A N 1
ATOM 1318 C CA . GLN A 1 158 ? -34.969 -14.695 18.516 1 75.44 158 GLN A CA 1
ATOM 1319 C C . GLN A 1 158 ? -34.25 -15.961 18.062 1 75.44 158 GLN A C 1
ATOM 1321 O O . GLN A 1 158 ? -33.844 -16.781 18.891 1 75.44 158 GLN A O 1
ATOM 1326 N N . SER A 1 159 ? -34.156 -16.062 16.812 1 73.19 159 SER A N 1
ATOM 1327 C CA . SER A 1 159 ? -33.469 -17.234 16.281 1 73.19 159 SER A CA 1
ATOM 1328 C C . SER A 1 159 ? -32.031 -17.344 16.828 1 73.19 159 SER A C 1
ATOM 1330 O O . SER A 1 159 ? -31.516 -18.438 17.016 1 73.19 159 SER A O 1
ATOM 1332 N N . LEU A 1 160 ? -31.5 -16.219 17.109 1 73.88 160 LEU A N 1
ATOM 1333 C CA . LEU A 1 160 ? -30.141 -16.203 17.641 1 73.88 160 LEU A CA 1
ATOM 1334 C C . LEU A 1 160 ? -30.125 -16.688 19.094 1 73.88 160 LEU A C 1
ATOM 1336 O O . LEU A 1 160 ? -29.234 -17.438 19.484 1 73.88 160 LEU A O 1
ATOM 1340 N N . ILE A 1 161 ? -31.062 -16.312 19.766 1 72.38 161 ILE A N 1
ATOM 1341 C CA . ILE A 1 161 ? -31.125 -16.656 21.188 1 72.38 161 ILE A CA 1
ATOM 1342 C C . ILE A 1 161 ? -31.453 -18.156 21.344 1 72.38 161 ILE A C 1
ATOM 1344 O O . ILE A 1 161 ? -30.906 -18.812 22.234 1 72.38 161 ILE A O 1
ATOM 1348 N N . HIS A 1 162 ? -32.312 -18.547 20.531 1 73 162 HIS A N 1
ATOM 1349 C CA . HIS A 1 162 ? -32.656 -19.969 20.594 1 73 162 HIS A CA 1
ATOM 1350 C C . HIS A 1 162 ? -31.438 -20.844 20.375 1 73 162 HIS A C 1
ATOM 1352 O O . HIS A 1 162 ? -31.312 -21.906 21 1 73 162 HIS A O 1
ATOM 1358 N N . ARG A 1 163 ? -30.609 -20.344 19.609 1 73.69 163 ARG A N 1
ATOM 1359 C CA . ARG A 1 163 ? -29.453 -21.156 19.25 1 73.69 163 ARG A CA 1
ATOM 1360 C C . ARG A 1 163 ? -28.359 -21.047 20.312 1 73.69 163 ARG A C 1
ATOM 1362 O O . ARG A 1 163 ? -27.641 -22.016 20.562 1 73.69 163 ARG A O 1
ATOM 1369 N N . LEU A 1 164 ? -28.234 -19.891 20.922 1 72.81 164 LEU A N 1
ATOM 1370 C CA . LEU A 1 164 ? -27.062 -19.672 21.75 1 72.81 164 LEU A CA 1
ATOM 1371 C C . LEU A 1 164 ? -27.438 -19.703 23.234 1 72.81 164 LEU A C 1
ATOM 1373 O O . LEU A 1 164 ? -26.562 -19.781 24.094 1 72.81 164 LEU A O 1
ATOM 1377 N N . ASN A 1 165 ? -28.688 -19.781 23.625 1 72.12 165 ASN A N 1
ATOM 1378 C CA . ASN A 1 165 ? -29.219 -19.75 24.984 1 72.12 165 ASN A CA 1
ATOM 1379 C C . ASN A 1 165 ? -28.938 -18.406 25.672 1 72.12 165 ASN A C 1
ATOM 1381 O O . ASN A 1 165 ? -29.844 -17.812 26.25 1 72.12 165 ASN A O 1
ATOM 1385 N N . ILE A 1 166 ? -27.594 -18.031 25.641 1 74.5 166 ILE A N 1
ATOM 1386 C CA . ILE A 1 166 ? -27.203 -16.766 26.234 1 74.5 166 ILE A CA 1
ATOM 1387 C C . ILE A 1 166 ? -26.406 -15.938 25.234 1 74.5 166 ILE A C 1
ATOM 1389 O O . ILE A 1 166 ? -25.531 -16.469 24.547 1 74.5 166 ILE A O 1
ATOM 1393 N N . VAL A 1 167 ? -26.859 -14.68 25.141 1 82.88 167 VAL A N 1
ATOM 1394 C CA . VAL A 1 167 ? -26.125 -13.75 24.281 1 82.88 167 VAL A CA 1
ATOM 1395 C C . VAL A 1 167 ? -25.688 -12.539 25.109 1 82.88 167 VAL A C 1
ATOM 1397 O O . VAL A 1 167 ? -26.5 -11.922 25.797 1 82.88 167 VAL A O 1
ATOM 1400 N N . ASN A 1 168 ? -24.359 -12.258 25.094 1 86.19 168 ASN A N 1
ATOM 1401 C CA . ASN A 1 168 ? -23.828 -11.086 25.781 1 86.19 168 ASN A CA 1
ATOM 1402 C C . ASN A 1 168 ? -23.594 -9.93 24.812 1 86.19 168 ASN A C 1
ATOM 1404 O O . ASN A 1 168 ? -22.984 -10.117 23.75 1 86.19 168 ASN A O 1
ATOM 1408 N N . VAL A 1 169 ? -24.172 -8.812 25.203 1 90.94 169 VAL A N 1
ATOM 1409 C CA . VAL A 1 169 ? -23.938 -7.59 24.438 1 90.94 169 VAL A CA 1
ATOM 1410 C C . VAL A 1 169 ? -23.062 -6.637 25.234 1 90.94 169 VAL A C 1
ATOM 1412 O O . VAL A 1 169 ? -23.312 -6.371 26.422 1 90.94 169 VAL A O 1
ATOM 1415 N N . ARG A 1 170 ? -22.031 -6.152 24.625 1 93.06 170 ARG A N 1
ATOM 1416 C CA . ARG A 1 170 ? -21.125 -5.203 25.266 1 93.06 170 ARG A CA 1
ATOM 1417 C C . ARG A 1 170 ? -21.047 -3.906 24.453 1 93.06 170 ARG A C 1
ATOM 1419 O O . ARG A 1 170 ? -21.062 -3.93 23.219 1 93.06 170 ARG A O 1
ATOM 1426 N N . ILE A 1 171 ? -20.984 -2.803 25.188 1 95.19 171 ILE A N 1
ATOM 1427 C CA . ILE A 1 171 ? -20.734 -1.488 24.609 1 95.19 171 ILE A CA 1
ATOM 1428 C C . ILE A 1 171 ? -19.438 -0.92 25.172 1 95.19 171 ILE A C 1
ATOM 1430 O O . ILE A 1 171 ? -19.297 -0.763 26.375 1 95.19 171 ILE A O 1
ATOM 1434 N N . LEU A 1 172 ? -18.547 -0.661 24.266 1 95.31 172 LEU A N 1
ATOM 1435 C CA . LEU A 1 172 ? -17.234 -0.216 24.672 1 95.31 172 LEU A CA 1
ATOM 1436 C C . LEU A 1 172 ? -16.906 1.161 24.094 1 95.31 172 LEU A C 1
ATOM 1438 O O . LEU A 1 172 ? -17.484 1.56 23.078 1 95.31 172 LEU A O 1
ATOM 1442 N N . ASN A 1 173 ? -16.031 1.847 24.828 1 94.44 173 ASN A N 1
ATOM 1443 C CA . ASN A 1 173 ? -15.398 3.012 24.219 1 94.44 173 ASN A CA 1
ATOM 1444 C C . ASN A 1 173 ? -14.438 2.609 23.109 1 94.44 173 ASN A C 1
ATOM 1446 O O . ASN A 1 173 ? -13.539 1.789 23.328 1 94.44 173 ASN A O 1
ATOM 1450 N N . ALA A 1 174 ? -14.586 3.18 22 1 93.12 174 ALA A N 1
ATOM 1451 C CA . ALA A 1 174 ? -13.82 2.719 20.844 1 93.12 174 ALA A CA 1
ATOM 1452 C C . ALA A 1 174 ? -12.352 3.1 20.984 1 93.12 174 ALA A C 1
ATOM 1454 O O . ALA A 1 174 ? -11.469 2.381 20.5 1 93.12 174 ALA A O 1
ATOM 1455 N N . LEU A 1 175 ? -12.055 4.234 21.562 1 89.5 175 LEU A N 1
ATOM 1456 C CA . LEU A 1 175 ? -10.688 4.73 21.672 1 89.5 175 LEU A CA 1
ATOM 1457 C C . LEU A 1 175 ? -9.93 4.008 22.781 1 89.5 175 LEU A C 1
ATOM 1459 O O . LEU A 1 175 ? -8.812 3.533 22.562 1 89.5 175 LEU A O 1
ATOM 1463 N N . THR A 1 176 ? -10.562 3.797 23.906 1 89.75 176 THR A N 1
ATOM 1464 C CA . THR A 1 176 ? -9.875 3.242 25.062 1 89.75 176 THR A CA 1
ATOM 1465 C C . THR A 1 176 ? -10.156 1.747 25.188 1 89.75 176 THR A C 1
ATOM 1467 O O . THR A 1 176 ? -9.461 1.044 25.938 1 89.75 176 THR A O 1
ATOM 1470 N N . LYS A 1 177 ? -11.125 1.278 24.625 1 90.5 177 LYS A N 1
ATOM 1471 C CA . LYS A 1 177 ? -11.594 -0.105 24.688 1 90.5 177 LYS A CA 1
ATOM 1472 C C . LYS A 1 177 ? -12.125 -0.451 26.062 1 90.5 177 LYS A C 1
ATOM 1474 O O . LYS A 1 177 ? -12.258 -1.627 26.406 1 90.5 177 LYS A O 1
ATOM 1479 N N . GLU A 1 178 ? -12.414 0.555 26.719 1 93.19 178 GLU A N 1
ATOM 1480 C CA . GLU A 1 178 ? -13.031 0.346 28.031 1 93.19 178 GLU A CA 1
ATOM 1481 C C . GLU A 1 178 ? -14.492 -0.082 27.891 1 93.19 178 GLU A C 1
ATOM 1483 O O . GLU A 1 178 ? -15.242 0.5 27.094 1 93.19 178 GLU A O 1
ATOM 1488 N N . LYS A 1 179 ? -14.828 -1.051 28.688 1 94.25 179 LYS A N 1
ATOM 1489 C CA . LYS A 1 179 ? -16.219 -1.496 28.703 1 94.25 179 LYS A CA 1
ATOM 1490 C C . LYS A 1 179 ? -17.109 -0.497 29.438 1 94.25 179 LYS A C 1
ATOM 1492 O O . LYS A 1 179 ? -16.891 -0.212 30.625 1 94.25 179 LYS A O 1
ATOM 1497 N N . LEU A 1 180 ? -18.109 -0.055 28.766 1 94.56 180 LEU A N 1
ATOM 1498 C CA . LEU A 1 180 ? -19.016 0.924 29.375 1 94.56 180 LEU A CA 1
ATOM 1499 C C . LEU A 1 180 ? -20.281 0.254 29.859 1 94.56 180 LEU A C 1
ATOM 1501 O O . LEU A 1 180 ? -20.766 0.567 30.953 1 94.56 180 LEU A O 1
ATOM 1505 N N . PHE A 1 181 ? -20.859 -0.612 29.078 1 93.88 181 PHE A N 1
ATOM 1506 C CA . PHE A 1 181 ? -22.094 -1.322 29.406 1 93.88 181 PHE A CA 1
ATOM 1507 C C . PHE A 1 181 ? -21.984 -2.795 29.031 1 93.88 181 PHE A C 1
ATOM 1509 O O . PHE A 1 181 ? -21.266 -3.152 28.109 1 93.88 181 PHE A O 1
ATOM 1516 N N . GLU A 1 182 ? -22.641 -3.619 29.766 1 92.56 182 GLU A N 1
ATOM 1517 C CA . GLU A 1 182 ? -22.781 -5.043 29.469 1 92.56 182 GLU A CA 1
ATOM 1518 C C . GLU A 1 182 ? -24.188 -5.539 29.781 1 92.56 182 GLU A C 1
ATOM 1520 O O . GLU A 1 182 ? -24.75 -5.207 30.828 1 92.56 182 GLU A O 1
ATOM 1525 N N . PHE A 1 183 ? -24.719 -6.273 28.781 1 88.88 183 PHE A N 1
ATOM 1526 C CA . PHE A 1 183 ? -26.062 -6.824 28.938 1 88.88 183 PHE A CA 1
ATOM 1527 C C . PHE A 1 183 ? -26.062 -8.32 28.641 1 88.88 183 PHE A C 1
ATOM 1529 O O . PHE A 1 183 ? -25.469 -8.766 27.656 1 88.88 183 PHE A O 1
ATOM 1536 N N . GLU A 1 184 ? -26.703 -8.977 29.453 1 85.31 184 GLU A N 1
ATOM 1537 C CA . GLU A 1 184 ? -26.906 -10.406 29.25 1 85.31 184 GLU A CA 1
ATOM 1538 C C . GLU A 1 184 ? -28.344 -10.688 28.812 1 85.31 184 GLU A C 1
ATOM 1540 O O . GLU A 1 184 ? -29.281 -10.414 29.562 1 85.31 184 GLU A O 1
ATOM 1545 N N . ILE A 1 185 ? -28.453 -11.172 27.625 1 80.62 185 ILE A N 1
ATOM 1546 C CA . ILE A 1 185 ? -29.766 -11.5 27.109 1 80.62 185 ILE A CA 1
ATOM 1547 C C . ILE A 1 185 ? -29.984 -13.008 27.141 1 80.62 185 ILE A C 1
ATOM 1549 O O . ILE A 1 185 ? -29.234 -13.766 26.516 1 80.62 185 ILE A O 1
ATOM 1553 N N . LYS A 1 186 ? -30.922 -13.438 27.922 1 74.88 186 LYS A N 1
ATOM 1554 C CA . LYS A 1 186 ? -31.219 -14.852 28.109 1 74.88 186 LYS A CA 1
ATOM 1555 C C . LYS A 1 186 ? -32.562 -15.211 27.484 1 74.88 186 LYS A C 1
ATOM 1557 O O . LYS A 1 186 ? -33.438 -14.352 27.359 1 74.88 186 LYS A O 1
ATOM 1562 N N . GLN A 1 187 ? -32.594 -16.422 26.922 1 68.94 187 GLN A N 1
ATOM 1563 C CA . GLN A 1 187 ? -33.875 -16.922 26.391 1 68.94 187 GLN A CA 1
ATOM 1564 C C . GLN A 1 187 ? -34.969 -16.875 27.453 1 68.94 187 GLN A C 1
ATOM 1566 O O . GLN A 1 187 ? -34.75 -17.297 28.594 1 68.94 187 GLN A O 1
ATOM 1571 N N . ASN A 1 188 ? -35.875 -15.961 27.312 1 58.78 188 ASN A N 1
ATOM 1572 C CA . ASN A 1 188 ? -37.031 -16.047 28.203 1 58.78 188 ASN A CA 1
ATOM 1573 C C . ASN A 1 188 ? -38.031 -17.109 27.75 1 58.78 188 ASN A C 1
ATOM 1575 O O . ASN A 1 188 ? -38.375 -17.172 26.562 1 58.78 188 ASN A O 1
ATOM 1579 N N . GLU A 1 189 ? -38.188 -18.219 28.5 1 53.25 189 GLU A N 1
ATOM 1580 C CA . GLU A 1 189 ? -39.094 -19.344 28.266 1 53.25 189 GLU A CA 1
ATOM 1581 C C . GLU A 1 189 ? -40.438 -18.859 27.703 1 53.25 189 GLU A C 1
ATOM 1583 O O . GLU A 1 189 ? -41.062 -19.547 26.906 1 53.25 189 GLU A O 1
ATOM 1588 N N . ASN A 1 190 ? -41 -17.875 28.219 1 49.62 190 ASN A N 1
ATOM 1589 C CA . ASN A 1 190 ? -42.406 -17.594 27.953 1 49.62 190 ASN A CA 1
ATOM 1590 C C . ASN A 1 190 ? -42.594 -16.781 26.672 1 49.62 190 ASN A C 1
ATOM 1592 O O . ASN A 1 190 ? -43.719 -16.422 26.312 1 49.62 190 ASN A O 1
ATOM 1596 N N . LEU A 1 191 ? -41.562 -16.359 26.016 1 49.44 191 LEU A N 1
ATOM 1597 C CA . LEU A 1 191 ? -41.844 -15.406 24.938 1 49.44 191 LEU A CA 1
ATOM 1598 C C . LEU A 1 191 ? -41.656 -16.047 23.578 1 49.44 191 LEU A C 1
ATOM 1600 O O . LEU A 1 191 ? -40.688 -15.727 22.875 1 49.44 191 LEU A O 1
ATOM 1604 N N . GLU A 1 192 ? -42.188 -17.109 23.312 1 48 192 GLU A N 1
ATOM 1605 C CA . GLU A 1 192 ? -42.125 -17.938 22.125 1 48 192 GLU A CA 1
ATOM 1606 C C . GLU A 1 192 ? -42.375 -17.109 20.859 1 48 192 GLU A C 1
ATOM 1608 O O . GLU A 1 192 ? -41.781 -17.406 19.812 1 48 192 GLU A O 1
ATOM 1613 N N . ASP A 1 193 ? -43.344 -16.172 20.812 1 49.16 193 ASP A N 1
ATOM 1614 C CA . ASP A 1 193 ? -43.969 -15.766 19.562 1 49.16 193 ASP A CA 1
ATOM 1615 C C . ASP A 1 193 ? -43.25 -14.562 18.953 1 49.16 193 ASP A C 1
ATOM 1617 O O . ASP A 1 193 ? -43.719 -14 17.953 1 49.16 193 ASP A O 1
ATOM 1621 N N . GLN A 1 194 ? -42.188 -14.008 19.547 1 61.12 194 GLN A N 1
ATOM 1622 C CA . GLN A 1 194 ? -41.75 -12.758 18.938 1 61.12 194 GLN A CA 1
ATOM 1623 C C . GLN A 1 194 ? -40.438 -12.945 18.172 1 61.12 194 GLN A C 1
ATOM 1625 O O . GLN A 1 194 ? -39.562 -13.727 18.578 1 61.12 194 GLN A O 1
ATOM 1630 N N . ASP A 1 195 ? -40.438 -12.5 16.938 1 74.69 195 ASP A N 1
ATOM 1631 C CA . ASP A 1 195 ? -39.312 -12.594 16.016 1 74.69 195 ASP A CA 1
ATOM 1632 C C . ASP A 1 195 ? -38.062 -11.898 16.578 1 74.69 195 ASP A C 1
ATOM 1634 O O . ASP A 1 195 ? -36.938 -12.164 16.141 1 74.69 195 ASP A O 1
ATOM 1638 N N . PHE A 1 196 ? -38.406 -11.148 17.719 1 81.31 196 PHE A N 1
ATOM 1639 C CA . PHE A 1 196 ? -37.281 -10.359 18.25 1 81.31 196 PHE A CA 1
ATOM 1640 C C . PHE A 1 196 ? -37.281 -10.391 19.766 1 81.31 196 PHE A C 1
ATOM 1642 O O . PHE A 1 196 ? -38.344 -10.508 20.391 1 81.31 196 PHE A O 1
ATOM 1649 N N . HIS A 1 197 ? -36.125 -10.406 20.312 1 83.12 197 HIS A N 1
ATOM 1650 C CA . HIS A 1 197 ? -35.969 -10.211 21.75 1 83.12 197 HIS A CA 1
ATOM 1651 C C . HIS A 1 197 ? -35.469 -8.797 22.062 1 83.12 197 HIS A C 1
ATOM 1653 O O . HIS A 1 197 ? -34.469 -8.344 21.484 1 83.12 197 HIS A O 1
ATOM 1659 N N . ASN A 1 198 ? -36.188 -8.234 22.953 1 84.12 198 ASN A N 1
ATOM 1660 C CA . ASN A 1 198 ? -35.875 -6.859 23.312 1 84.12 198 ASN A CA 1
ATOM 1661 C C . ASN A 1 198 ? -35.344 -6.758 24.734 1 84.12 198 ASN A C 1
ATOM 1663 O O . ASN A 1 198 ? -35.812 -7.453 25.625 1 84.12 198 ASN A O 1
ATOM 1667 N N . GLU A 1 199 ? -34.312 -6.023 24.906 1 87.5 199 GLU A N 1
ATOM 1668 C CA . GLU A 1 199 ? -33.781 -5.672 26.219 1 87.5 199 GLU A CA 1
ATOM 1669 C C . GLU A 1 199 ? -33.875 -4.168 26.453 1 87.5 199 GLU A C 1
ATOM 1671 O O . GLU A 1 199 ? -33.281 -3.383 25.719 1 87.5 199 GLU A O 1
ATOM 1676 N N . ASN A 1 200 ? -34.594 -3.811 27.531 1 90.62 200 ASN A N 1
ATOM 1677 C CA . ASN A 1 200 ? -34.656 -2.402 27.906 1 90.62 200 ASN A CA 1
ATOM 1678 C C . ASN A 1 200 ? -33.344 -1.946 28.562 1 90.62 200 ASN A C 1
ATOM 1680 O O . ASN A 1 200 ? -32.969 -2.467 29.609 1 90.62 200 ASN A O 1
ATOM 1684 N N . VAL A 1 201 ? -32.688 -1.016 27.938 1 92.06 201 VAL A N 1
ATOM 1685 C CA . VAL A 1 201 ? -31.406 -0.596 28.469 1 92.06 201 VAL A CA 1
ATOM 1686 C C . VAL A 1 201 ? -31.469 0.861 28.906 1 92.06 201 VAL A C 1
ATOM 1688 O O . VAL A 1 201 ? -30.922 1.222 29.953 1 92.06 201 VAL A O 1
ATOM 1691 N N . ASN A 1 202 ? -32.062 1.839 28.266 1 93.19 202 ASN A N 1
ATOM 1692 C CA . ASN A 1 202 ? -32.219 3.258 28.562 1 93.19 202 ASN A CA 1
ATOM 1693 C C . ASN A 1 202 ? -30.891 3.932 28.844 1 93.19 202 ASN A C 1
ATOM 1695 O O . ASN A 1 202 ? -30.703 4.551 29.891 1 93.19 202 ASN A O 1
ATOM 1699 N N . ILE A 1 203 ? -30.031 3.846 27.953 1 94.88 203 ILE A N 1
ATOM 1700 C CA . ILE A 1 203 ? -28.719 4.434 28.094 1 94.88 203 ILE A CA 1
ATOM 1701 C C . ILE A 1 203 ? -28.594 5.668 27.203 1 94.88 203 ILE A C 1
ATOM 1703 O O . ILE A 1 203 ? -29.078 5.672 26.062 1 94.88 203 ILE A O 1
ATOM 1707 N N . GLN A 1 204 ? -27.969 6.625 27.781 1 94 204 GLN A N 1
ATOM 1708 C CA . GLN A 1 204 ? -27.734 7.855 27.031 1 94 204 GLN A CA 1
ATOM 1709 C C . GLN A 1 204 ? -26.344 7.863 26.422 1 94 204 GLN A C 1
ATOM 1711 O O . GLN A 1 204 ? -25.359 7.531 27.094 1 94 204 GLN A O 1
ATOM 1716 N N . LEU A 1 205 ? -26.312 8.148 25.141 1 93.81 205 LEU A N 1
ATOM 1717 C CA . LEU A 1 205 ? -25.047 8.305 24.438 1 93.81 205 LEU A CA 1
ATOM 1718 C C . LEU A 1 205 ? -24.797 9.758 24.078 1 93.81 205 LEU A C 1
ATOM 1720 O O . LEU A 1 205 ? -25.609 10.383 23.391 1 93.81 205 LEU A O 1
ATOM 1724 N N . ASP A 1 206 ? -23.625 10.227 24.453 1 92.19 206 ASP A N 1
ATOM 1725 C CA . ASP A 1 206 ? -23.328 11.648 24.297 1 92.19 206 ASP A CA 1
ATOM 1726 C C . ASP A 1 206 ? -22.766 11.938 22.906 1 92.19 206 ASP A C 1
ATOM 1728 O O . ASP A 1 206 ? -22.094 11.094 22.312 1 92.19 206 ASP A O 1
ATOM 1732 N N . ALA A 1 207 ? -23.062 13.211 22.516 1 89.5 207 ALA A N 1
ATOM 1733 C CA . ALA A 1 207 ? -22.469 13.68 21.266 1 89.5 207 ALA A CA 1
ATOM 1734 C C . ALA A 1 207 ? -20.938 13.609 21.328 1 89.5 207 ALA A C 1
ATOM 1736 O O . ALA A 1 207 ? -20.344 13.969 22.344 1 89.5 207 ALA A O 1
ATOM 1737 N N . GLY A 1 208 ? -20.375 13.102 20.25 1 88.69 208 GLY A N 1
ATOM 1738 C CA . GLY A 1 208 ? -18.922 13.016 20.188 1 88.69 208 GLY A CA 1
ATOM 1739 C C . GLY A 1 208 ? -18.391 11.648 20.562 1 88.69 208 GLY A C 1
ATOM 1740 O O . GLY A 1 208 ? -17.234 11.328 20.281 1 88.69 208 GLY A O 1
ATOM 1741 N N . SER A 1 209 ? -19.203 10.852 21.125 1 92.62 209 SER A N 1
ATOM 1742 C CA . SER A 1 209 ? -18.781 9.523 21.547 1 92.62 209 SER A CA 1
ATOM 1743 C C . SER A 1 209 ? -18.547 8.609 20.344 1 92.62 209 SER A C 1
ATOM 1745 O O . SER A 1 209 ? -19.234 8.727 19.328 1 92.62 209 SER A O 1
ATOM 1747 N N . ILE A 1 210 ? -17.516 7.82 20.5 1 95.06 210 ILE A N 1
ATOM 1748 C CA . ILE A 1 210 ? -17.266 6.711 19.578 1 95.06 210 ILE A CA 1
ATOM 1749 C C . ILE A 1 210 ? -17.297 5.395 20.344 1 95.06 210 ILE A C 1
ATOM 1751 O O . ILE A 1 210 ? -16.484 5.176 21.25 1 95.06 210 ILE A O 1
ATOM 1755 N N . LEU A 1 211 ? -18.203 4.535 19.906 1 96.25 211 LEU A N 1
ATOM 1756 C CA . LEU A 1 211 ? -18.5 3.336 20.688 1 96.25 211 LEU A CA 1
ATOM 1757 C C . LEU A 1 211 ? -18.406 2.086 19.828 1 96.25 211 LEU A C 1
ATOM 1759 O O . LEU A 1 211 ? -18.516 2.164 18.594 1 96.25 211 LEU A O 1
ATOM 1763 N N . ILE A 1 212 ? -18.125 1.017 20.484 1 95.44 212 ILE A N 1
ATOM 1764 C CA . ILE A 1 212 ? -18.188 -0.292 19.844 1 95.44 212 ILE A CA 1
ATOM 1765 C C . ILE A 1 212 ? -19.297 -1.13 20.469 1 95.44 212 ILE A C 1
ATOM 1767 O O . ILE A 1 212 ? -19.344 -1.291 21.688 1 95.44 212 ILE A O 1
ATOM 1771 N N . PHE A 1 213 ? -20.203 -1.562 19.656 1 95.19 213 PHE A N 1
ATOM 1772 C CA . PHE A 1 213 ? -21.219 -2.541 20.047 1 95.19 213 PHE A CA 1
ATOM 1773 C C . PHE A 1 213 ? -20.797 -3.945 19.625 1 95.19 213 PHE A C 1
ATOM 1775 O O . PHE A 1 213 ? -20.516 -4.184 18.453 1 95.19 213 PHE A O 1
ATOM 1782 N N . MET A 1 214 ? -20.781 -4.879 20.547 1 92.88 214 MET A N 1
ATOM 1783 C CA . MET A 1 214 ? -20.312 -6.234 20.25 1 92.88 214 MET A CA 1
ATOM 1784 C C . MET A 1 214 ? -21.266 -7.266 20.844 1 92.88 214 MET A C 1
ATOM 1786 O O . MET A 1 214 ? -21.766 -7.086 21.953 1 92.88 214 MET A O 1
ATOM 1790 N N . ILE A 1 215 ? -21.453 -8.305 19.984 1 88.62 215 ILE A N 1
ATOM 1791 C CA . ILE A 1 215 ? -22.188 -9.453 20.5 1 88.62 215 ILE A CA 1
ATOM 1792 C C . ILE A 1 215 ? -21.281 -10.68 20.5 1 88.62 215 ILE A C 1
ATOM 1794 O O . ILE A 1 215 ? -20.484 -10.883 19.594 1 88.62 215 ILE A O 1
ATOM 1798 N N . ASP A 1 216 ? -21.219 -11.336 21.531 1 76.12 216 ASP A N 1
ATOM 1799 C CA . ASP A 1 216 ? -20.469 -12.594 21.609 1 76.12 216 ASP A CA 1
ATOM 1800 C C . ASP A 1 216 ? -21.344 -13.773 21.219 1 76.12 216 ASP A C 1
ATOM 1802 O O . ASP A 1 216 ? -22.344 -14.062 21.875 1 76.12 216 ASP A O 1
ATOM 1806 N N . HIS A 1 217 ? -21.266 -14.133 19.969 1 64.75 217 HIS A N 1
ATOM 1807 C CA . HIS A 1 217 ? -22 -15.359 19.656 1 64.75 217 HIS A CA 1
ATOM 1808 C C . HIS A 1 217 ? -21.156 -16.297 18.797 1 64.75 217 HIS A C 1
ATOM 1810 O O . HIS A 1 217 ? -20.219 -15.852 18.125 1 64.75 217 HIS A O 1
ATOM 1816 N N . ASN A 1 218 ? -21.219 -17.484 19.062 1 57.56 218 ASN A N 1
ATOM 1817 C CA . ASN A 1 218 ? -20.641 -18.531 18.219 1 57.56 218 ASN A CA 1
ATOM 1818 C C . ASN A 1 218 ? -21.484 -18.766 16.969 1 57.56 218 ASN A C 1
ATOM 1820 O O . ASN A 1 218 ? -22.688 -19.031 17.062 1 57.56 218 ASN A O 1
ATOM 1824 N N . ASN A 1 219 ? -21.031 -18.812 15.672 1 55.94 219 ASN A N 1
ATOM 1825 C CA . ASN A 1 219 ? -21.312 -19.312 14.328 1 55.94 219 ASN A CA 1
ATOM 1826 C C . ASN A 1 219 ? -22.781 -19.094 13.953 1 55.94 219 ASN A C 1
ATOM 1828 O O . ASN A 1 219 ? -23.484 -20.047 13.586 1 55.94 219 ASN A O 1
ATOM 1832 N N . VAL A 1 220 ? -23.484 -18.125 14.281 1 57.03 220 VAL A N 1
ATOM 1833 C CA . VAL A 1 220 ? -24.859 -18.125 13.789 1 57.03 220 VAL A CA 1
ATOM 1834 C C . VAL A 1 220 ? -24.953 -17.266 12.531 1 57.03 220 VAL A C 1
ATOM 1836 O O . VAL A 1 220 ? -24.859 -16.031 12.609 1 57.03 220 VAL A O 1
ATOM 1839 N N . SER A 1 221 ? -24.984 -17.797 11.305 1 58.72 221 SER A N 1
ATOM 1840 C CA . SER A 1 221 ? -24.891 -17.172 9.992 1 58.72 221 SER A CA 1
ATOM 1841 C C . SER A 1 221 ? -26.234 -16.594 9.555 1 58.72 221 SER A C 1
ATOM 1843 O O . SER A 1 221 ? -26.297 -15.805 8.617 1 58.72 221 SER A O 1
ATOM 1845 N N . ASP A 1 222 ? -27.406 -16.844 10.25 1 63.66 222 ASP A N 1
ATOM 1846 C CA . ASP A 1 222 ? -28.641 -16.562 9.531 1 63.66 222 ASP A CA 1
ATOM 1847 C C . ASP A 1 222 ? -29.5 -15.555 10.297 1 63.66 222 ASP A C 1
ATOM 1849 O O . ASP A 1 222 ? -30.578 -15.172 9.836 1 63.66 222 ASP A O 1
ATOM 1853 N N . ALA A 1 223 ? -29.062 -15.016 11.383 1 71.81 223 ALA A N 1
ATOM 1854 C CA . ALA A 1 223 ? -29.906 -14.094 12.141 1 71.81 223 ALA A CA 1
ATOM 1855 C C . ALA A 1 223 ? -29.375 -12.664 12.055 1 71.81 223 ALA A C 1
ATOM 1857 O O . ALA A 1 223 ? -28.625 -12.219 12.922 1 71.81 223 ALA A O 1
ATOM 1858 N N . THR A 1 224 ? -29.719 -11.953 10.922 1 80.56 224 THR A N 1
ATOM 1859 C CA . THR A 1 224 ? -29.219 -10.594 10.773 1 80.56 224 THR A CA 1
ATOM 1860 C C . THR A 1 224 ? -30.344 -9.617 10.508 1 80.56 224 THR A C 1
ATOM 1862 O O . THR A 1 224 ? -31.438 -10.016 10.078 1 80.56 224 THR A O 1
ATOM 1865 N N . PHE A 1 225 ? -30.156 -8.438 10.859 1 85.81 225 PHE A N 1
ATOM 1866 C CA . PHE A 1 225 ? -31.047 -7.34 10.523 1 85.81 225 PHE A CA 1
ATOM 1867 C C . PHE A 1 225 ? -30.75 -6.801 9.133 1 85.81 225 PHE A C 1
ATOM 1869 O O . PHE A 1 225 ? -29.766 -7.195 8.508 1 85.81 225 PHE A O 1
ATOM 1876 N N . GLY A 1 226 ? -31.766 -5.996 8.633 1 82.88 226 GLY A N 1
ATOM 1877 C CA . GLY A 1 226 ? -31.625 -5.402 7.312 1 82.88 226 GLY A CA 1
ATOM 1878 C C . GLY A 1 226 ? -30.562 -4.316 7.258 1 82.88 226 GLY A C 1
ATOM 1879 O O . GLY A 1 226 ? -29.688 -4.254 8.117 1 82.88 226 GLY A O 1
ATOM 1880 N N . PRO A 1 227 ? -30.578 -3.551 6.199 1 85.12 227 PRO A N 1
ATOM 1881 C CA . PRO A 1 227 ? -29.578 -2.49 6.027 1 85.12 227 PRO A CA 1
ATOM 1882 C C . PRO A 1 227 ? -29.75 -1.356 7.039 1 85.12 227 PRO A C 1
ATOM 1884 O O . PRO A 1 227 ? -30.766 -1.287 7.73 1 85.12 227 PRO A O 1
ATOM 1887 N N . LEU A 1 228 ? -28.703 -0.567 7.117 1 86.81 228 LEU A N 1
ATOM 1888 C CA . LEU A 1 228 ? -28.734 0.631 7.949 1 86.81 228 LEU A CA 1
ATOM 1889 C C . LEU A 1 228 ? -29.891 1.539 7.555 1 86.81 228 LEU A C 1
ATOM 1891 O O . LEU A 1 228 ? -30.125 1.771 6.367 1 86.81 228 LEU A O 1
ATOM 1895 N N . SER A 1 229 ? -30.562 2.021 8.555 1 85.44 229 SER A N 1
ATOM 1896 C CA . SER A 1 229 ? -31.672 2.941 8.312 1 85.44 229 SER A CA 1
ATOM 1897 C C . SER A 1 229 ? -31.156 4.332 7.941 1 85.44 229 SER A C 1
ATOM 1899 O O . SER A 1 229 ? -30.203 4.832 8.547 1 85.44 229 SER A O 1
ATOM 1901 N N . THR A 1 230 ? -31.75 4.992 6.98 1 77.94 230 THR A N 1
ATOM 1902 C CA . THR A 1 230 ? -31.328 6.301 6.488 1 77.94 230 THR A CA 1
ATOM 1903 C C . THR A 1 230 ? -31.594 7.379 7.535 1 77.94 230 THR A C 1
ATOM 1905 O O . THR A 1 230 ? -31 8.453 7.484 1 77.94 230 THR A O 1
ATOM 1908 N N . ASP A 1 231 ? -32.5 7.066 8.469 1 76.31 231 ASP A N 1
ATOM 1909 C CA . ASP A 1 231 ? -32.875 8.039 9.5 1 76.31 231 ASP A CA 1
ATOM 1910 C C . ASP A 1 231 ? -31.703 8.312 10.445 1 76.31 231 ASP A C 1
ATOM 1912 O O . ASP A 1 231 ? -31.719 9.305 11.188 1 76.31 231 ASP A O 1
ATOM 1916 N N . ASN A 1 232 ? -30.75 7.547 10.297 1 84.19 232 ASN A N 1
ATOM 1917 C CA . ASN A 1 232 ? -29.719 7.594 11.328 1 84.19 232 ASN A CA 1
ATOM 1918 C C . ASN A 1 232 ? -28.578 8.531 10.945 1 84.19 232 ASN A C 1
ATOM 1920 O O . ASN A 1 232 ? -27.734 8.867 11.781 1 84.19 232 ASN A O 1
ATOM 1924 N N . ASP A 1 233 ? -28.578 9.086 9.75 1 84.56 233 ASP A N 1
ATOM 1925 C CA . ASP A 1 233 ? -27.422 9.836 9.234 1 84.56 233 ASP A CA 1
ATOM 1926 C C . ASP A 1 233 ? -27.281 11.172 9.953 1 84.56 233 ASP A C 1
ATOM 1928 O O . ASP A 1 233 ? -26.203 11.75 9.992 1 84.56 233 ASP A O 1
ATOM 1932 N N . CYS A 1 234 ? -28.375 11.594 10.523 1 86.25 234 CYS A N 1
ATOM 1933 C CA . CYS A 1 234 ? -28.344 12.891 11.195 1 86.25 234 CYS A CA 1
ATOM 1934 C C . CYS A 1 234 ? -27.797 12.758 12.609 1 86.25 234 CYS A C 1
ATOM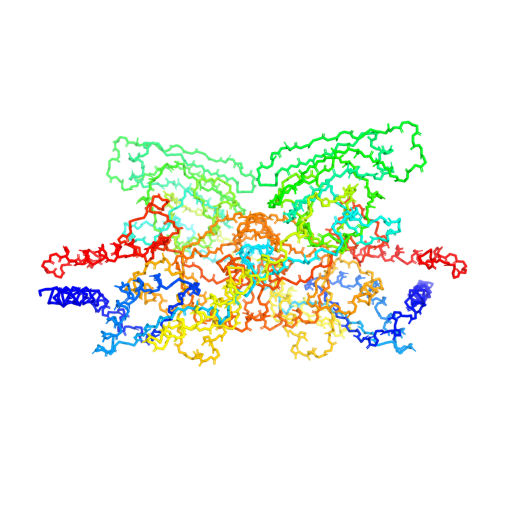 1936 O O . CYS A 1 234 ? -27.422 13.75 13.234 1 86.25 234 CYS A O 1
ATOM 1938 N N . ALA A 1 235 ? -27.812 11.555 13.141 1 89.81 235 ALA A N 1
ATOM 1939 C CA . ALA A 1 235 ? -27.484 11.414 14.555 1 89.81 235 ALA A CA 1
ATOM 1940 C C . ALA A 1 235 ? -26.234 10.57 14.758 1 89.81 235 ALA A C 1
ATOM 1942 O O . ALA A 1 235 ? -25.562 10.68 15.789 1 89.81 235 ALA A O 1
ATOM 1943 N N . MET A 1 236 ? -25.984 9.758 13.906 1 92.94 236 MET A N 1
ATOM 1944 C CA . MET A 1 236 ? -24.891 8.805 14.133 1 92.94 236 MET A CA 1
ATOM 1945 C C . MET A 1 236 ? -24.375 8.25 12.82 1 92.94 236 MET A C 1
ATOM 1947 O O . MET A 1 236 ? -24.984 8.453 11.766 1 92.94 236 MET A O 1
ATOM 1951 N N . GLU A 1 237 ? -23.203 7.609 12.898 1 93.19 237 GLU A N 1
ATOM 1952 C CA . GLU A 1 237 ? -22.562 6.984 11.742 1 93.19 237 GLU A CA 1
ATOM 1953 C C . GLU A 1 237 ? -21.797 5.723 12.148 1 93.19 237 GLU A C 1
ATOM 1955 O O . GLU A 1 237 ? -21 5.746 13.086 1 93.19 237 GLU A O 1
ATOM 1960 N N . ILE A 1 238 ? -22.156 4.641 11.461 1 94.94 238 ILE A N 1
ATOM 1961 C CA . ILE A 1 238 ? -21.359 3.436 11.656 1 94.94 238 ILE A CA 1
ATOM 1962 C C . ILE A 1 238 ? -20.016 3.58 10.945 1 94.94 238 ILE A C 1
ATOM 1964 O O . ILE A 1 238 ? -19.969 3.977 9.781 1 94.94 238 ILE A O 1
ATOM 1968 N N . LEU A 1 239 ? -18.938 3.211 11.648 1 92.69 239 LEU A N 1
ATOM 1969 C CA . LEU A 1 239 ? -17.594 3.418 11.102 1 92.69 239 LEU A CA 1
ATOM 1970 C C . LEU A 1 239 ? -16.984 2.096 10.648 1 92.69 239 LEU A C 1
ATOM 1972 O O . LEU A 1 239 ? -16.484 1.986 9.523 1 92.69 239 LEU A O 1
ATOM 1976 N N . ARG A 1 240 ? -17.094 1.109 11.492 1 94.19 240 ARG A N 1
ATOM 1977 C CA . ARG A 1 240 ? -16.391 -0.142 11.219 1 94.19 240 ARG A CA 1
ATOM 1978 C C . ARG A 1 240 ? -17.234 -1.343 11.633 1 94.19 240 ARG A C 1
ATOM 1980 O O . ARG A 1 240 ? -18.125 -1.219 12.477 1 94.19 240 ARG A O 1
ATOM 1987 N N . SER A 1 241 ? -16.891 -2.51 11.016 1 93.19 241 SER A N 1
ATOM 1988 C CA . SER A 1 241 ? -17.531 -3.789 11.32 1 93.19 241 SER A CA 1
ATOM 1989 C C . SER A 1 241 ? -16.531 -4.77 11.93 1 93.19 241 SER A C 1
ATOM 1991 O O . SER A 1 241 ? -15.414 -4.922 11.43 1 93.19 241 SER A O 1
ATOM 1993 N N . TYR A 1 242 ? -16.969 -5.441 13.008 1 91.62 242 TYR A N 1
ATOM 1994 C CA . TYR A 1 242 ? -16.109 -6.352 13.75 1 91.62 242 TYR A CA 1
ATOM 1995 C C . TYR A 1 242 ? -16.578 -7.793 13.609 1 91.62 242 TYR A C 1
ATOM 1997 O O . TYR A 1 242 ? -17.766 -8.078 13.789 1 91.62 242 TYR A O 1
ATOM 2005 N N . ASP A 1 243 ? -15.68 -8.789 13.234 1 83.31 243 ASP A N 1
ATOM 2006 C CA . ASP A 1 243 ? -16.031 -10.188 13.008 1 83.31 243 ASP A CA 1
ATOM 2007 C C . ASP A 1 243 ? -15.742 -11.039 14.242 1 83.31 243 ASP A C 1
ATOM 2009 O O . ASP A 1 243 ? -15.891 -12.266 14.211 1 83.31 243 ASP A O 1
ATOM 2013 N N . GLY A 1 244 ? -15.43 -10.578 15.375 1 73.81 244 GLY A N 1
ATOM 2014 C CA . GLY A 1 244 ? -15.266 -11.414 16.562 1 73.81 244 GLY A CA 1
ATOM 2015 C C . GLY A 1 244 ? -14.305 -10.82 17.578 1 73.81 244 GLY A C 1
ATOM 2016 O O . GLY A 1 244 ? -14.445 -11.062 18.781 1 73.81 244 GLY A O 1
ATOM 2017 N N . HIS A 1 245 ? -13.25 -10.336 17.047 1 75.56 245 HIS A N 1
ATOM 2018 C CA . HIS A 1 245 ? -12.312 -9.742 18 1 75.56 245 HIS A CA 1
ATOM 2019 C C . HIS A 1 245 ? -12.445 -8.227 18.016 1 75.56 245 HIS A C 1
ATOM 2021 O O . HIS A 1 245 ? -12.938 -7.621 17.062 1 75.56 245 HIS A O 1
ATOM 2027 N N . MET A 1 246 ? -12.18 -7.746 19.219 1 77.75 246 MET A N 1
ATOM 2028 C CA . MET A 1 246 ? -12.312 -6.309 19.422 1 77.75 246 MET A CA 1
ATOM 2029 C C . MET A 1 246 ? -11.109 -5.559 18.875 1 77.75 246 MET A C 1
ATOM 2031 O O . MET A 1 246 ? -11.055 -4.328 18.938 1 77.75 246 MET A O 1
ATOM 2035 N N . ASN A 1 247 ? -10.281 -6.289 18.297 1 83.75 247 ASN A N 1
ATOM 2036 C CA . ASN A 1 247 ? -9.109 -5.621 17.75 1 83.75 247 ASN A CA 1
ATOM 2037 C C . ASN A 1 247 ? -9.445 -4.875 16.469 1 83.75 247 ASN A C 1
ATOM 2039 O O . ASN A 1 247 ? -10.016 -5.453 15.531 1 83.75 247 ASN A O 1
ATOM 2043 N N . ASP A 1 248 ? -9.086 -3.613 16.406 1 85.38 248 ASP A N 1
ATOM 2044 C CA . ASP A 1 248 ? -9.438 -2.746 15.289 1 85.38 248 ASP A CA 1
ATOM 2045 C C . ASP A 1 248 ? -8.742 -3.203 14.008 1 85.38 248 ASP A C 1
ATOM 2047 O O . ASP A 1 248 ? -9.273 -3.023 12.914 1 85.38 248 ASP A O 1
ATOM 2051 N N . TYR A 1 249 ? -7.598 -3.787 14.188 1 82.56 249 TYR A N 1
ATOM 2052 C CA . TYR A 1 249 ? -6.844 -4.129 12.984 1 82.56 249 TYR A CA 1
ATOM 2053 C C . TYR A 1 249 ? -7.516 -5.27 12.227 1 82.56 249 TYR A C 1
ATOM 2055 O O . TYR A 1 249 ? -7.262 -5.473 11.039 1 82.56 249 TYR A O 1
ATOM 2063 N N . GLU A 1 250 ? -8.391 -5.984 12.883 1 86 250 GLU A N 1
ATOM 2064 C CA . GLU A 1 250 ? -9.102 -7.082 12.234 1 86 250 GLU A CA 1
ATOM 2065 C C . GLU A 1 250 ? -10.484 -6.645 11.773 1 86 250 GLU A C 1
ATOM 2067 O O . GLU A 1 250 ? -11.211 -7.422 11.141 1 86 250 GLU A O 1
ATOM 2072 N N . SER A 1 251 ? -10.828 -5.473 12.094 1 89.56 251 SER A N 1
ATOM 2073 C CA . SER A 1 251 ? -12.117 -4.941 11.672 1 89.56 251 SER A CA 1
ATOM 2074 C C . SER A 1 251 ? -12.07 -4.438 10.234 1 89.56 251 SER A C 1
ATOM 2076 O O . SER A 1 251 ? -11 -4.395 9.625 1 89.56 251 SER A O 1
ATOM 2078 N N . GLU A 1 252 ? -13.25 -4.172 9.68 1 89.25 252 GLU A N 1
ATOM 2079 C CA . GLU A 1 252 ? -13.367 -3.645 8.328 1 89.25 252 GLU A CA 1
ATOM 2080 C C . GLU A 1 252 ? -14.156 -2.34 8.312 1 89.25 252 GLU A C 1
ATOM 2082 O O . GLU A 1 252 ? -15.047 -2.137 9.141 1 89.25 252 GLU A O 1
ATOM 2087 N N . SER A 1 253 ? -13.75 -1.489 7.371 1 89.94 253 SER A N 1
ATOM 2088 C CA . SER A 1 253 ? -14.594 -0.318 7.176 1 89.94 253 SER A CA 1
ATOM 2089 C C . SER A 1 253 ? -16.031 -0.722 6.84 1 89.94 253 SER A C 1
ATOM 2091 O O . SER A 1 253 ? -16.25 -1.639 6.047 1 89.94 253 SER A O 1
ATOM 2093 N N . PHE A 1 254 ? -17.016 -0.007 7.418 1 91.75 254 PHE A N 1
ATOM 2094 C CA . PHE A 1 254 ? -18.422 -0.343 7.246 1 91.75 254 PHE A CA 1
ATOM 2095 C C . PHE A 1 254 ? -18.844 -0.188 5.789 1 91.75 254 PHE A C 1
ATOM 2097 O O . PHE A 1 254 ? -18.547 0.825 5.152 1 91.75 254 PHE A O 1
ATOM 2104 N N . ASN A 1 255 ? -19.406 -1.202 5.289 1 88 255 ASN A N 1
ATOM 2105 C CA . ASN A 1 255 ? -20.047 -1.195 3.979 1 88 255 ASN A CA 1
ATOM 2106 C C . ASN A 1 255 ? -21.547 -1.405 4.094 1 88 255 ASN A C 1
ATOM 2108 O O . ASN A 1 255 ? -22.016 -2.521 4.344 1 88 255 ASN A O 1
ATOM 2112 N N . ARG A 1 256 ? -22.344 -0.386 3.795 1 87.69 256 ARG A N 1
ATOM 2113 C CA . ARG A 1 256 ? -23.781 -0.387 4.02 1 87.69 256 ARG A CA 1
ATOM 2114 C C . ARG A 1 256 ? -24.469 -1.409 3.121 1 87.69 256 ARG A C 1
ATOM 2116 O O . ARG A 1 256 ? -25.562 -1.886 3.441 1 87.69 256 ARG A O 1
ATOM 2123 N N . ASN A 1 257 ? -23.859 -1.755 2.031 1 82.81 257 ASN A N 1
ATOM 2124 C CA . ASN A 1 257 ? -24.5 -2.648 1.069 1 82.81 257 ASN A CA 1
ATOM 2125 C C . ASN A 1 257 ? -24.156 -4.109 1.341 1 82.81 257 ASN A C 1
ATOM 2127 O O . ASN A 1 257 ? -24.844 -5.016 0.876 1 82.81 257 ASN A O 1
ATOM 2131 N N . GLN A 1 258 ? -23.156 -4.285 2.092 1 84.06 258 GLN A N 1
ATOM 2132 C CA . GLN A 1 258 ? -22.672 -5.66 2.203 1 84.06 258 GLN A CA 1
ATOM 2133 C C . GLN A 1 258 ? -22.719 -6.137 3.652 1 84.06 258 GLN A C 1
ATOM 2135 O O . GLN A 1 258 ? -22.922 -7.324 3.914 1 84.06 258 GLN A O 1
ATOM 2140 N N . HIS A 1 259 ? -22.531 -5.293 4.566 1 89.12 259 HIS A N 1
ATOM 2141 C CA . HIS A 1 259 ? -22.375 -5.703 5.961 1 89.12 259 HIS A CA 1
ATOM 2142 C C . HIS A 1 259 ? -23.719 -5.75 6.676 1 89.12 259 HIS A C 1
ATOM 2144 O O . HIS A 1 259 ? -24.562 -4.871 6.477 1 89.12 259 HIS A O 1
ATOM 2150 N N . ARG A 1 260 ? -23.938 -6.797 7.477 1 88.94 260 ARG A N 1
ATOM 2151 C CA . ARG A 1 260 ? -25.109 -6.961 8.32 1 88.94 260 ARG A CA 1
ATOM 2152 C C . ARG A 1 260 ? -24.719 -7.371 9.734 1 88.94 260 ARG A C 1
ATOM 2154 O O . ARG A 1 260 ? -23.625 -7.902 9.953 1 88.94 260 ARG A O 1
ATOM 2161 N N . PHE A 1 261 ? -25.672 -7.094 10.609 1 89.06 261 PHE A N 1
ATOM 2162 C CA . PHE A 1 261 ? -25.359 -7.305 12.023 1 89.06 261 PHE A CA 1
ATOM 2163 C C . PHE A 1 261 ? -26.5 -8.039 12.727 1 89.06 261 PHE A C 1
ATOM 2165 O O . PHE A 1 261 ? -27.641 -7.984 12.281 1 89.06 261 PHE A O 1
ATOM 2172 N N . ALA A 1 262 ? -26.156 -8.672 13.812 1 86.62 262 ALA A N 1
ATOM 2173 C CA . ALA A 1 262 ? -27.141 -9.43 14.586 1 86.62 262 ALA A CA 1
ATOM 2174 C C . ALA A 1 262 ? -27.703 -8.594 15.727 1 86.62 262 ALA A C 1
ATOM 2176 O O . ALA A 1 262 ? -28.578 -9.047 16.469 1 86.62 262 ALA A O 1
ATOM 2177 N N . LEU A 1 263 ? -27.266 -7.48 15.844 1 90.25 263 LEU A N 1
ATOM 2178 C CA . LEU A 1 263 ? -27.672 -6.582 16.922 1 90.25 263 LEU A CA 1
ATOM 2179 C C . LEU A 1 263 ? -28.281 -5.301 16.344 1 90.25 263 LEU A C 1
ATOM 2181 O O . LEU A 1 263 ? -27.766 -4.746 15.375 1 90.25 263 LEU A O 1
ATOM 2185 N N . ASN A 1 264 ? -29.391 -4.91 16.891 1 92.12 264 ASN A N 1
ATOM 2186 C CA . ASN A 1 264 ? -30.062 -3.652 16.578 1 92.12 264 ASN A CA 1
ATOM 2187 C C . ASN A 1 264 ? -30.469 -2.902 17.844 1 92.12 264 ASN A C 1
ATOM 2189 O O . ASN A 1 264 ? -30.438 -3.455 18.938 1 92.12 264 ASN A O 1
ATOM 2193 N N . PHE A 1 265 ? -30.703 -1.636 17.672 1 93.56 265 PHE A N 1
ATOM 2194 C CA . PHE A 1 265 ? -31.234 -0.931 18.828 1 93.56 265 PHE A CA 1
ATOM 2195 C C . PHE A 1 265 ? -32.188 0.171 18.391 1 93.56 265 PHE A C 1
ATOM 2197 O O . PHE A 1 265 ? -32.094 0.672 17.266 1 93.56 265 PHE A O 1
ATOM 2204 N N . GLU A 1 266 ? -33.125 0.499 19.266 1 93.38 266 GLU A N 1
ATOM 2205 C CA . GLU A 1 266 ? -34.031 1.632 19.125 1 93.38 266 GLU A CA 1
ATOM 2206 C C . GLU A 1 266 ? -33.5 2.857 19.859 1 93.38 266 GLU A C 1
ATOM 2208 O O . GLU A 1 266 ? -33.031 2.744 21 1 93.38 266 GLU A O 1
ATOM 2213 N N . TRP A 1 267 ? -33.625 3.959 19.172 1 92.12 267 TRP A N 1
ATOM 2214 C CA . TRP A 1 267 ? -33.094 5.168 19.797 1 92.12 267 TRP A CA 1
ATOM 2215 C C . TRP A 1 267 ? -34 6.355 19.562 1 92.12 267 TRP A C 1
ATOM 2217 O O . TRP A 1 267 ? -34.875 6.301 18.703 1 92.12 267 TRP A O 1
ATOM 2227 N N . GLN A 1 268 ? -33.906 7.363 20.406 1 90.5 268 GLN A N 1
ATOM 2228 C CA . GLN A 1 268 ? -34.562 8.648 20.266 1 90.5 268 GLN A CA 1
ATOM 2229 C C . GLN A 1 268 ? -33.656 9.797 20.719 1 90.5 268 GLN A C 1
ATOM 2231 O O . GLN A 1 268 ? -32.688 9.57 21.422 1 90.5 268 GLN A O 1
ATOM 2236 N N . PHE A 1 269 ? -34.031 10.945 20.266 1 89.25 269 PHE A N 1
ATOM 2237 C CA . PHE A 1 269 ? -33.312 12.117 20.703 1 89.25 269 PHE A CA 1
ATOM 2238 C C . PHE A 1 269 ? -33.625 12.469 22.141 1 89.25 269 PHE A C 1
ATOM 2240 O O . PHE A 1 269 ? -34.781 12.305 22.578 1 89.25 269 PHE A O 1
ATOM 2247 N N . VAL A 1 270 ? -32.688 12.68 22.875 1 80.56 270 VAL A N 1
ATOM 2248 C CA . VAL A 1 270 ? -32.969 13.148 24.219 1 80.56 270 VAL A CA 1
ATOM 2249 C C . VAL A 1 270 ? -33.562 14.555 24.172 1 80.56 270 VAL A C 1
ATOM 2251 O O . VAL A 1 270 ? -34.594 14.828 24.797 1 80.56 270 VAL A O 1
ATOM 2254 N N . SER A 1 271 ? -32.969 15.672 24.312 1 65.75 271 SER A N 1
ATOM 2255 C CA . SER A 1 271 ? -33.531 17 24.5 1 65.75 271 SER A CA 1
ATOM 2256 C C . SER A 1 271 ? -33.844 17.672 23.156 1 65.75 271 SER A C 1
ATOM 2258 O O . SER A 1 271 ? -33.312 17.266 22.125 1 65.75 271 SER A O 1
ATOM 2260 N N . ASN A 1 272 ? -34.938 18.703 23.156 1 53.22 272 ASN A N 1
ATOM 2261 C CA . ASN A 1 272 ? -35.5 19.672 22.234 1 53.22 272 ASN A CA 1
ATOM 2262 C C . ASN A 1 272 ? -34.438 20.406 21.438 1 53.22 272 ASN A C 1
ATOM 2264 O O . ASN A 1 272 ? -33.812 21.359 21.922 1 53.22 272 ASN A O 1
ATOM 2268 N N . ILE A 1 273 ? -33.781 19.891 20.734 1 51.94 273 ILE A N 1
ATOM 2269 C CA . ILE A 1 273 ? -32.812 20.547 19.875 1 51.94 273 ILE A CA 1
ATOM 2270 C C . ILE A 1 273 ? -33.438 21.766 19.219 1 51.94 273 ILE A C 1
ATOM 2272 O O . ILE A 1 273 ? -32.812 22.422 18.375 1 51.94 273 ILE A O 1
ATOM 2276 N N . GLU A 1 274 ? -34.75 21.984 19.359 1 48.38 274 GLU A N 1
ATOM 2277 C CA . GLU A 1 274 ? -35.438 23.047 18.641 1 48.38 274 GLU A CA 1
ATOM 2278 C C . GLU A 1 274 ? -34.656 24.359 18.719 1 48.38 274 GLU A C 1
ATOM 2280 O O . GLU A 1 274 ? -34.781 25.219 17.828 1 48.38 274 GLU A O 1
ATOM 2285 N N . SER A 1 275 ? -34.344 24.766 19.953 1 48.66 275 SER A N 1
ATOM 2286 C CA . SER A 1 275 ? -34 26.172 20.188 1 48.66 275 SER A CA 1
ATOM 2287 C C . SER A 1 275 ? -32.812 26.594 19.344 1 48.66 275 SER A C 1
ATOM 2289 O O . SER A 1 275 ? -32.438 27.766 19.297 1 48.66 275 SER A O 1
ATOM 2291 N N . ASN A 1 276 ? -32.062 25.734 18.578 1 52.91 276 ASN A N 1
ATOM 2292 C CA . ASN A 1 276 ? -30.688 26 18.109 1 52.91 276 ASN A CA 1
ATOM 2293 C C . ASN A 1 276 ? -30.688 26.5 16.672 1 52.91 276 ASN A C 1
ATOM 2295 O O . ASN A 1 276 ? -29.625 26.672 16.078 1 52.91 276 ASN A O 1
ATOM 2299 N N . ASN A 1 277 ? -31.906 26.562 16.141 1 55.38 277 ASN A N 1
ATOM 2300 C CA . ASN A 1 277 ? -31.906 27.016 14.75 1 55.38 277 ASN A CA 1
ATOM 2301 C C . ASN A 1 277 ? -31.484 28.484 14.641 1 55.38 277 ASN A C 1
ATOM 2303 O O . ASN A 1 277 ? -30.734 28.844 13.734 1 55.38 277 ASN A O 1
ATOM 2307 N N . ASN A 1 278 ? -32.156 29.344 15.477 1 55.12 278 ASN A N 1
ATOM 2308 C CA . ASN A 1 278 ? -31.766 30.75 15.414 1 55.12 278 ASN A CA 1
ATOM 2309 C C . ASN A 1 278 ? -30.266 30.922 15.664 1 55.12 278 ASN A C 1
ATOM 2311 O O . ASN A 1 278 ? -29.609 31.719 14.984 1 55.12 278 ASN A O 1
ATOM 2315 N N . ASN A 1 279 ? -29.812 30.266 16.594 1 63.12 279 ASN A N 1
ATOM 2316 C CA . ASN A 1 279 ? -28.375 30.328 16.891 1 63.12 279 ASN A CA 1
ATOM 2317 C C . ASN A 1 279 ? -27.547 29.781 15.742 1 63.12 279 ASN A C 1
ATOM 2319 O O . ASN A 1 279 ? -26.469 30.312 15.438 1 63.12 279 ASN A O 1
ATOM 2323 N N . ASN A 1 280 ? -28.281 29.031 15.016 1 71.56 280 ASN A N 1
ATOM 2324 C CA . ASN A 1 280 ? -27.594 28.453 13.867 1 71.56 280 ASN A CA 1
ATOM 2325 C C . ASN A 1 280 ? -27.5 29.438 12.711 1 71.56 280 ASN A C 1
ATOM 2327 O O . ASN A 1 280 ? -26.453 29.516 12.039 1 71.56 280 ASN A O 1
ATOM 2331 N N . ASN A 1 281 ? -28.531 30.141 12.578 1 74.5 281 ASN A N 1
ATOM 2332 C CA . ASN A 1 281 ? -28.531 31.125 11.5 1 74.5 281 ASN A CA 1
ATOM 2333 C C . ASN A 1 281 ? -27.531 32.25 11.789 1 74.5 281 ASN A C 1
ATOM 2335 O O . ASN A 1 281 ? -26.844 32.719 10.883 1 74.5 281 ASN A O 1
ATOM 2339 N N . ASN A 1 282 ? -27.562 32.688 13.016 1 78 282 ASN A N 1
ATOM 2340 C CA . ASN A 1 282 ? -26.609 33.719 13.383 1 78 282 ASN A CA 1
ATOM 2341 C C . ASN A 1 282 ? -25.172 33.219 13.258 1 78 282 ASN A C 1
ATOM 2343 O O . ASN A 1 282 ? -24.297 33.938 12.758 1 78 282 ASN A O 1
ATOM 2347 N N . ASN A 1 283 ? -25.031 32.094 13.695 1 83.69 283 ASN A N 1
ATOM 2348 C CA . ASN A 1 283 ? -23.703 31.516 13.594 1 83.69 283 ASN A CA 1
ATOM 2349 C C . ASN A 1 283 ? -23.25 31.375 12.141 1 83.69 283 ASN A C 1
ATOM 2351 O O . ASN A 1 283 ? -22.094 31.625 11.812 1 83.69 283 ASN A O 1
ATOM 2355 N N . SER A 1 284 ? -24.203 31.094 11.383 1 86.19 284 SER A N 1
ATOM 2356 C CA . SER A 1 284 ? -23.906 30.922 9.969 1 86.19 284 SER A CA 1
ATOM 2357 C C . SER A 1 284 ? -23.547 32.25 9.312 1 86.19 284 SER A C 1
ATOM 2359 O O . SER A 1 284 ? -22.641 32.312 8.492 1 86.19 284 SER A O 1
ATOM 2361 N N . TYR A 1 285 ? -24.25 33.219 9.727 1 87.88 285 TYR A N 1
ATOM 2362 C CA . TYR A 1 285 ? -23.984 34.531 9.172 1 87.88 285 TYR A CA 1
ATOM 2363 C C . TYR A 1 285 ? -22.609 35.031 9.578 1 87.88 285 TYR A C 1
ATOM 2365 O O . TYR A 1 285 ? -21.844 35.5 8.742 1 87.88 285 TYR A O 1
ATOM 2373 N N . VAL A 1 286 ? -22.344 34.938 10.82 1 92.5 286 VAL A N 1
ATOM 2374 C CA . VAL A 1 286 ? -21.062 35.375 11.336 1 92.5 286 VAL A CA 1
ATOM 2375 C C . VAL A 1 286 ? -19.938 34.594 10.672 1 92.5 286 VAL A C 1
ATOM 2377 O O . VAL A 1 286 ? -18.906 35.156 10.32 1 92.5 286 VAL A O 1
ATOM 2380 N N . TRP A 1 287 ? -20.172 33.375 10.508 1 94.19 287 TRP A N 1
ATOM 2381 C CA . TRP A 1 287 ? -19.156 32.531 9.891 1 94.19 287 TRP A CA 1
ATOM 2382 C C . TRP A 1 287 ? -18.938 32.938 8.438 1 94.19 287 TRP A C 1
ATOM 2384 O O . TRP A 1 287 ? -17.781 33 7.984 1 94.19 287 TRP A O 1
ATOM 2394 N N . HIS A 1 288 ? -19.938 33.25 7.781 1 93.5 288 HIS A N 1
ATOM 2395 C CA . HIS A 1 288 ? -19.828 33.688 6.395 1 93.5 288 HIS A CA 1
ATOM 2396 C C . HIS A 1 288 ? -19.031 34.969 6.289 1 93.5 288 HIS A C 1
ATOM 2398 O O . HIS A 1 288 ? -18.234 35.125 5.363 1 93.5 288 HIS A O 1
ATOM 2404 N N . GLN A 1 289 ? -19.234 35.812 7.223 1 94.5 289 GLN A N 1
ATOM 2405 C CA . GLN A 1 289 ? -18.5 37.062 7.242 1 94.5 289 GLN A CA 1
ATOM 2406 C C . GLN A 1 289 ? -17.016 36.812 7.527 1 94.5 289 GLN A C 1
ATOM 2408 O O . GLN A 1 289 ? -16.141 37.438 6.906 1 94.5 289 GLN A O 1
ATOM 2413 N N . LYS A 1 290 ? -16.828 35.969 8.453 1 95.75 290 LYS A N 1
ATOM 2414 C CA . LYS A 1 290 ? -15.453 35.656 8.797 1 95.75 290 LYS A CA 1
ATOM 2415 C C . LYS A 1 290 ? -14.719 35.062 7.59 1 95.75 290 LYS A C 1
ATOM 2417 O O . LYS A 1 290 ? -13.547 35.375 7.355 1 95.75 290 LYS A O 1
ATOM 2422 N N . MET A 1 291 ? -15.344 34.188 6.824 1 96.25 291 MET A N 1
ATOM 2423 C CA . MET A 1 291 ? -14.734 33.594 5.641 1 96.25 291 MET A CA 1
ATOM 2424 C C . MET A 1 291 ? -14.516 34.625 4.551 1 96.25 291 MET A C 1
ATOM 2426 O O . MET A 1 291 ? -13.523 34.594 3.824 1 96.25 291 MET A O 1
ATOM 2430 N N . ALA A 1 292 ? -15.398 35.531 4.477 1 96.06 292 ALA A N 1
ATOM 2431 C CA . ALA A 1 292 ? -15.234 36.625 3.521 1 96.06 292 ALA A CA 1
ATOM 2432 C C . ALA A 1 292 ? -14.023 37.5 3.875 1 96.06 292 ALA A C 1
ATOM 2434 O O . ALA A 1 292 ? -13.258 37.906 2.994 1 96.06 292 ALA A O 1
ATOM 2435 N N . ASP A 1 293 ? -13.93 37.781 5.113 1 97.31 293 ASP A N 1
ATOM 2436 C CA . ASP A 1 293 ? -12.766 38.531 5.586 1 97.31 293 ASP A CA 1
ATOM 2437 C C . ASP A 1 293 ? -11.469 37.781 5.301 1 97.31 293 ASP A C 1
ATOM 2439 O O . ASP A 1 293 ? -10.477 38.375 4.871 1 97.31 293 ASP A O 1
ATOM 2443 N N . LEU A 1 294 ? -11.5 36.562 5.598 1 97.88 294 LEU A N 1
ATOM 2444 C CA . LEU A 1 294 ? -10.344 35.719 5.324 1 97.88 294 LEU A CA 1
ATOM 2445 C C . LEU A 1 294 ? -9.961 35.781 3.852 1 97.88 294 LEU A C 1
ATOM 2447 O O . LEU A 1 294 ? -8.781 35.906 3.516 1 97.88 294 LEU A O 1
ATOM 2451 N N . ASP A 1 295 ? -10.914 35.656 2.969 1 97.56 295 ASP A N 1
ATOM 2452 C CA . ASP A 1 295 ? -10.672 35.75 1.53 1 97.56 295 ASP A CA 1
ATOM 2453 C C . ASP A 1 295 ? -10.023 37.062 1.152 1 97.56 295 ASP A C 1
ATOM 2455 O O . ASP A 1 295 ? -9.102 37.094 0.328 1 97.56 295 ASP A O 1
ATOM 2459 N N . PHE A 1 296 ? -10.5 38.062 1.732 1 97.56 296 PHE A N 1
ATOM 2460 C CA . PHE A 1 296 ? -9.977 39.406 1.455 1 97.56 296 PHE A CA 1
ATOM 2461 C C . PHE A 1 296 ? -8.523 39.5 1.892 1 97.56 296 PHE A C 1
ATOM 2463 O O . PHE A 1 296 ? -7.68 40 1.138 1 97.56 296 PHE A O 1
ATOM 2470 N N . ARG A 1 297 ? -8.273 39.094 3.088 1 98.25 297 ARG A N 1
ATOM 2471 C CA . ARG A 1 297 ? -6.918 39.156 3.617 1 98.25 297 ARG A CA 1
ATOM 2472 C C . ARG A 1 297 ? -5.965 38.312 2.777 1 98.25 297 ARG A C 1
ATOM 2474 O O . ARG A 1 297 ? -4.828 38.719 2.527 1 98.25 297 ARG A O 1
ATOM 2481 N N . LEU A 1 298 ? -6.41 37.156 2.377 1 98.5 298 LEU A N 1
ATOM 2482 C CA . LEU A 1 298 ? -5.582 36.281 1.57 1 98.5 298 LEU A CA 1
ATOM 2483 C C . LEU A 1 298 ? -5.32 36.875 0.195 1 98.5 298 LEU A C 1
ATOM 2485 O O . LEU A 1 298 ? -4.219 36.75 -0.347 1 98.5 298 LEU A O 1
ATOM 2489 N N . SER A 1 299 ? -6.316 37.469 -0.386 1 97.81 299 SER A N 1
ATOM 2490 C CA . SER A 1 299 ? -6.137 38.125 -1.664 1 97.81 299 SER A CA 1
ATOM 2491 C C . SER A 1 299 ? -5.07 39.219 -1.565 1 97.81 299 SER A C 1
ATOM 2493 O O . SER A 1 299 ? -4.223 39.344 -2.451 1 97.81 299 SER A O 1
ATOM 2495 N N . ASN A 1 300 ? -5.07 39.969 -0.559 1 98 300 ASN A N 1
ATOM 2496 C CA . ASN A 1 300 ? -4.074 41 -0.333 1 98 300 ASN A CA 1
ATOM 2497 C C . ASN A 1 300 ? -2.682 40.438 -0.139 1 98 300 ASN A C 1
ATOM 2499 O O . ASN A 1 300 ? -1.703 40.938 -0.683 1 98 300 ASN A O 1
ATOM 2503 N N . GLU A 1 301 ? -2.676 39.375 0.701 1 98.5 301 GLU A N 1
ATOM 2504 C CA . GLU A 1 301 ? -1.396 38.719 0.921 1 98.5 301 GLU A CA 1
ATOM 2505 C C . GLU A 1 301 ? -0.803 38.219 -0.391 1 98.5 301 GLU A C 1
ATOM 2507 O O . GLU A 1 301 ? 0.388 38.375 -0.651 1 98.5 301 GLU A O 1
ATOM 2512 N N . SER A 1 302 ? -1.641 37.562 -1.151 1 98.06 302 SER A N 1
ATOM 2513 C CA . SER A 1 302 ? -1.203 37 -2.426 1 98.06 302 SER A CA 1
ATOM 2514 C C . SER A 1 302 ? -0.695 38.094 -3.363 1 98.06 302 SER A C 1
ATOM 2516 O O . SER A 1 302 ? 0.316 37.938 -4.043 1 98.06 302 SER A O 1
ATOM 2518 N N . LYS A 1 303 ? -1.309 39.25 -3.443 1 97.5 303 LYS A N 1
ATOM 2519 C CA . LYS A 1 303 ? -0.907 40.344 -4.293 1 97.5 303 LYS A CA 1
ATOM 2520 C C . LYS A 1 303 ? 0.396 40.969 -3.799 1 97.5 303 LYS A C 1
ATOM 2522 O O . LYS A 1 303 ? 1.246 41.375 -4.602 1 97.5 303 LYS A O 1
ATOM 2527 N N . THR A 1 304 ? 0.512 41.062 -2.557 1 98.06 304 THR A N 1
ATOM 2528 C CA . THR A 1 304 ? 1.657 41.719 -1.938 1 98.06 304 THR A CA 1
ATOM 2529 C C . THR A 1 304 ? 2.928 40.875 -2.139 1 98.06 304 THR A C 1
ATOM 2531 O O . THR A 1 304 ? 3.975 41.438 -2.496 1 98.06 304 THR A O 1
ATOM 2534 N N . PHE A 1 305 ? 2.867 39.625 -1.927 1 97.75 305 PHE A N 1
ATOM 2535 C CA . PHE A 1 305 ? 4.09 38.812 -1.855 1 97.75 305 PHE A CA 1
ATOM 2536 C C . PHE A 1 305 ? 4.254 37.969 -3.102 1 97.75 305 PHE A C 1
ATOM 2538 O O . PHE A 1 305 ? 5.363 37.531 -3.42 1 97.75 305 PHE A O 1
ATOM 2545 N N . ASP A 1 306 ? 3.139 37.562 -3.781 1 96.81 306 ASP A N 1
ATOM 2546 C CA . ASP A 1 306 ? 3.125 36.781 -5.02 1 96.81 306 ASP A CA 1
ATOM 2547 C C . ASP A 1 306 ? 3.83 35.438 -4.832 1 96.81 306 ASP A C 1
ATOM 2549 O O . ASP A 1 306 ? 4.613 35.031 -5.688 1 96.81 306 ASP A O 1
ATOM 2553 N N . ASP A 1 307 ? 3.699 34.875 -3.695 1 97.81 307 ASP A N 1
ATOM 2554 C CA . ASP A 1 307 ? 4.34 33.594 -3.402 1 97.81 307 ASP A CA 1
ATOM 2555 C C . ASP A 1 307 ? 3.312 32.562 -2.963 1 97.81 307 ASP A C 1
ATOM 2557 O O . ASP A 1 307 ? 3.666 31.562 -2.344 1 97.81 307 ASP A O 1
ATOM 2561 N N . ILE A 1 308 ? 2.064 32.844 -3.211 1 98.19 308 ILE A N 1
ATOM 2562 C CA . ILE A 1 308 ? 1.006 31.906 -2.865 1 98.19 308 ILE A CA 1
ATOM 2563 C C . ILE A 1 308 ? 0.441 31.266 -4.137 1 98.19 308 ILE A C 1
ATOM 2565 O O . ILE A 1 308 ? 0.169 31.969 -5.117 1 98.19 308 ILE A O 1
ATOM 2569 N N . LEU A 1 309 ? 0.38 29.984 -4.203 1 96.88 309 LEU A N 1
ATOM 2570 C CA . LEU A 1 309 ? -0.304 29.219 -5.246 1 96.88 309 LEU A CA 1
ATOM 2571 C C . LEU A 1 309 ? -1.605 28.625 -4.719 1 96.88 309 LEU A C 1
ATOM 2573 O O . LEU A 1 309 ? -1.593 27.828 -3.783 1 96.88 309 LEU A O 1
ATOM 2577 N N . PHE A 1 310 ? -2.725 29.031 -5.328 1 97.62 310 PHE A N 1
ATOM 2578 C CA . PHE A 1 310 ? -4.027 28.5 -4.949 1 97.62 310 PHE A CA 1
ATOM 2579 C C . PHE A 1 310 ? -4.398 27.297 -5.812 1 97.62 310 PHE A C 1
ATOM 2581 O O . PHE A 1 310 ? -4.32 27.359 -7.043 1 97.62 310 PHE A O 1
ATOM 2588 N N . VAL A 1 311 ? -4.719 26.203 -5.211 1 97.06 311 VAL A N 1
ATOM 2589 C CA . VAL A 1 311 ? -5.281 25.078 -5.93 1 97.06 311 VAL A CA 1
ATOM 2590 C C . VAL A 1 311 ? -6.789 25.016 -5.699 1 97.06 311 VAL A C 1
ATOM 2592 O O . VAL A 1 311 ? -7.277 25.359 -4.621 1 97.06 311 VAL A O 1
ATOM 2595 N N . ASP A 1 312 ? -7.535 24.516 -6.609 1 96.75 312 ASP A N 1
ATOM 2596 C CA . ASP A 1 312 ? -8.992 24.547 -6.578 1 96.75 312 ASP A CA 1
ATOM 2597 C C . ASP A 1 312 ? -9.539 23.438 -5.676 1 96.75 312 ASP A C 1
ATOM 2599 O O . ASP A 1 312 ? -9.797 22.328 -6.137 1 96.75 312 ASP A O 1
ATOM 2603 N N . LEU A 1 313 ? -9.82 23.781 -4.492 1 97.75 313 LEU A N 1
ATOM 2604 C CA . LEU A 1 313 ? -10.43 22.859 -3.529 1 97.75 313 LEU A CA 1
ATOM 2605 C C . LEU A 1 313 ? -10.797 23.594 -2.244 1 97.75 313 LEU A C 1
ATOM 2607 O O . LEU A 1 313 ? -10.359 24.719 -2.021 1 97.75 313 LEU A O 1
ATOM 2611 N N . ILE A 1 314 ? -11.688 23 -1.403 1 98.19 314 ILE A N 1
ATOM 2612 C CA . ILE A 1 314 ? -11.969 23.5 -0.06 1 98.19 314 ILE A CA 1
ATOM 2613 C C . ILE A 1 314 ? -10.805 23.156 0.868 1 98.19 314 ILE A C 1
ATOM 2615 O O . ILE A 1 314 ? -10.461 21.969 1.035 1 98.19 314 ILE A O 1
ATOM 2619 N N . ASP A 1 315 ? -10.234 24.125 1.44 1 98.06 315 ASP A N 1
ATOM 2620 C CA . ASP A 1 315 ? -8.992 23.969 2.186 1 98.06 315 ASP A CA 1
ATOM 2621 C C . ASP A 1 315 ? -9.266 23.547 3.629 1 98.06 315 ASP A C 1
ATOM 2623 O O . ASP A 1 315 ? -9.242 24.375 4.535 1 98.06 315 ASP A O 1
ATOM 2627 N N . VAL A 1 316 ? -9.492 22.297 3.836 1 96.88 316 VAL A N 1
ATOM 2628 C CA . VAL A 1 316 ? -9.641 21.688 5.152 1 96.88 316 VAL A CA 1
ATOM 2629 C C . VAL A 1 316 ? -8.633 20.547 5.309 1 96.88 316 VAL A C 1
ATOM 2631 O O . VAL A 1 316 ? -8.07 20.062 4.32 1 96.88 316 VAL A O 1
ATOM 2634 N N . TYR A 1 317 ? -8.422 20.188 6.504 1 95.88 317 TYR A N 1
ATOM 2635 C CA . TYR A 1 317 ? -7.387 19.219 6.832 1 95.88 317 TYR A CA 1
ATOM 2636 C C . TYR A 1 317 ? -7.594 17.922 6.055 1 95.88 317 TYR A C 1
ATOM 2638 O O . TYR A 1 317 ? -6.641 17.344 5.535 1 95.88 317 TYR A O 1
ATOM 2646 N N . ARG A 1 318 ? -8.797 17.422 5.859 1 95.62 318 ARG A N 1
ATOM 2647 C CA . ARG A 1 318 ? -9.102 16.156 5.223 1 95.62 318 ARG A CA 1
ATOM 2648 C C . ARG A 1 318 ? -8.82 16.203 3.727 1 95.62 318 ARG A C 1
ATOM 2650 O O . ARG A 1 318 ? -8.805 15.172 3.055 1 95.62 318 ARG A O 1
ATOM 2657 N N . ASN A 1 319 ? -8.617 17.391 3.213 1 97.56 319 ASN A N 1
ATOM 2658 C CA . ASN A 1 319 ? -8.383 17.531 1.779 1 97.56 319 ASN A CA 1
ATOM 2659 C C . ASN A 1 319 ? -6.902 17.734 1.469 1 97.56 319 ASN A C 1
ATOM 2661 O O . ASN A 1 319 ? -6.543 18.125 0.356 1 97.56 319 ASN A O 1
ATOM 2665 N N . LEU A 1 320 ? -6.031 17.438 2.414 1 97.88 320 LEU A N 1
ATOM 2666 C CA . LEU A 1 320 ? -4.609 17.703 2.242 1 97.88 320 LEU A CA 1
ATOM 2667 C C . LEU A 1 320 ? -4.035 16.844 1.114 1 97.88 320 LEU A C 1
ATOM 2669 O O . LEU A 1 320 ? -3.207 17.328 0.331 1 97.88 320 LEU A O 1
ATOM 2673 N N . SER A 1 321 ? -4.434 15.617 1.07 1 98.06 321 SER A N 1
ATOM 2674 C CA . SER A 1 321 ? -3.938 14.727 0.023 1 98.06 321 SER A CA 1
ATOM 2675 C C . SER A 1 321 ? -4.355 15.219 -1.359 1 98.06 321 SER A C 1
ATOM 2677 O O . SER A 1 321 ? -3.539 15.25 -2.283 1 98.06 321 SER A O 1
ATOM 2679 N N . GLU A 1 322 ? -5.582 15.578 -1.478 1 98.25 322 GLU A N 1
ATOM 2680 C CA . GLU A 1 322 ? -6.066 16.125 -2.74 1 98.25 322 GLU A CA 1
ATOM 2681 C C . GLU A 1 322 ? -5.352 17.438 -3.084 1 98.25 322 GL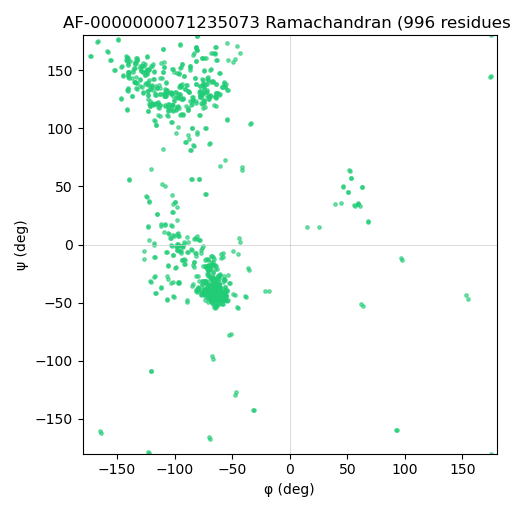U A C 1
ATOM 2683 O O . GLU A 1 322 ? -5.047 17.688 -4.25 1 98.25 322 GLU A O 1
ATOM 2688 N N . LYS A 1 323 ? -5.148 18.219 -2.092 1 98.38 323 LYS A N 1
ATOM 2689 C CA . LYS A 1 323 ? -4.422 19.469 -2.271 1 98.38 323 LYS A CA 1
ATOM 2690 C C . LYS A 1 323 ? -3.047 19.234 -2.891 1 98.38 323 LYS A C 1
ATOM 2692 O O . LYS A 1 323 ? -2.662 19.906 -3.848 1 98.38 323 LYS A O 1
ATOM 2697 N N . LEU A 1 324 ? -2.346 18.281 -2.352 1 98.5 324 LEU A N 1
ATOM 2698 C CA . LEU A 1 324 ? -1.012 17.938 -2.838 1 98.5 324 LEU A CA 1
ATOM 2699 C C . LEU A 1 324 ? -1.069 17.438 -4.277 1 98.5 324 LEU A C 1
ATOM 2701 O O . LEU A 1 324 ? -0.255 17.844 -5.113 1 98.5 324 LEU A O 1
ATOM 2705 N N . LEU A 1 325 ? -2.033 16.594 -4.594 1 98.12 325 LEU A N 1
ATOM 2706 C CA . LEU A 1 325 ? -2.188 16.06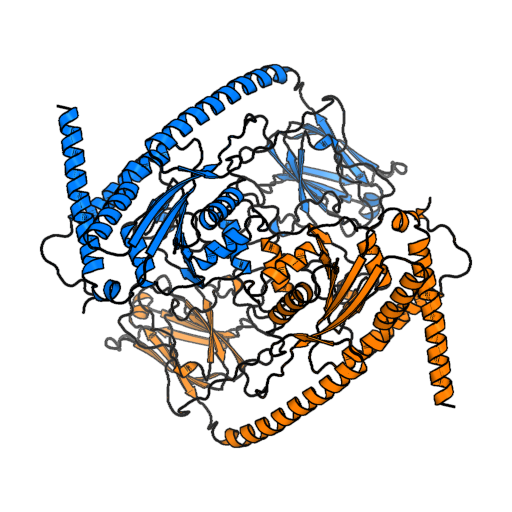2 -5.949 1 98.12 325 LEU A CA 1
ATOM 2707 C C . LEU A 1 325 ? -2.471 17.188 -6.938 1 98.12 325 LEU A C 1
ATOM 2709 O O . LEU A 1 325 ? -1.878 17.234 -8.016 1 98.12 325 LEU A O 1
ATOM 2713 N N . LYS A 1 326 ? -3.361 18.062 -6.566 1 97.44 326 LYS A N 1
ATOM 2714 C CA . LYS A 1 326 ? -3.717 19.172 -7.449 1 97.44 326 LYS A CA 1
ATOM 2715 C C . LYS A 1 326 ? -2.533 20.109 -7.656 1 97.44 326 LYS A C 1
ATOM 2717 O O . LYS A 1 326 ? -2.381 20.703 -8.734 1 97.44 326 LYS A O 1
ATOM 2722 N N . PHE A 1 327 ? -1.744 20.281 -6.641 1 97.25 327 PHE A N 1
ATOM 2723 C CA . PHE A 1 327 ? -0.515 21.047 -6.785 1 97.25 327 PHE A CA 1
ATOM 2724 C C . PHE A 1 327 ? 0.388 20.438 -7.848 1 97.25 327 PHE A C 1
ATOM 2726 O O . PHE A 1 327 ? 0.871 21.125 -8.742 1 97.25 327 PHE A O 1
ATOM 2733 N N . PHE A 1 328 ? 0.637 19.094 -7.727 1 96.56 328 PHE A N 1
ATOM 2734 C CA . PHE A 1 328 ? 1.479 18.422 -8.719 1 96.56 328 PHE A CA 1
ATOM 2735 C C . PHE A 1 328 ? 0.914 18.609 -10.117 1 96.56 328 PHE A C 1
ATOM 2737 O O . PHE A 1 328 ? 1.661 18.875 -11.062 1 96.56 328 PHE A O 1
ATOM 2744 N N . HIS A 1 329 ? -0.355 18.469 -10.195 1 95.06 329 HIS A N 1
ATOM 2745 C CA . HIS A 1 329 ? -1.004 18.641 -11.484 1 95.06 329 HIS A CA 1
ATOM 2746 C C . HIS A 1 329 ? -0.789 20.062 -12.023 1 95.06 329 HIS A C 1
ATOM 2748 O O . HIS A 1 329 ? -0.473 20.234 -13.203 1 95.06 329 HIS A O 1
ATOM 2754 N N . HIS A 1 330 ? -0.971 21.031 -11.133 1 92.62 330 HIS A N 1
ATOM 2755 C CA . HIS A 1 330 ? -0.766 22.438 -11.492 1 92.62 330 HIS A CA 1
ATOM 2756 C C . HIS A 1 330 ? 0.67 22.688 -11.945 1 92.62 330 HIS A C 1
ATOM 2758 O O . HIS A 1 330 ? 0.903 23.375 -12.945 1 92.62 330 HIS A O 1
ATOM 2764 N N . LEU A 1 331 ? 1.58 22.172 -11.188 1 89.38 331 LEU A N 1
ATOM 2765 C CA . LEU A 1 331 ? 3 22.375 -11.461 1 89.38 331 LEU A CA 1
ATOM 2766 C C . LEU A 1 331 ? 3.369 21.828 -12.828 1 89.38 331 LEU A C 1
ATOM 2768 O O . LEU A 1 331 ? 4.098 22.469 -13.586 1 89.38 331 LEU A O 1
ATOM 2772 N N . PHE A 1 332 ? 2.91 20.688 -13.18 1 82.56 332 PHE A N 1
ATOM 2773 C CA . PHE A 1 332 ? 3.301 20 -14.398 1 82.56 332 PHE A CA 1
ATOM 2774 C C . PHE A 1 332 ? 2.566 20.562 -15.602 1 82.56 332 PHE A C 1
ATOM 2776 O O . PHE A 1 332 ? 3.123 20.641 -16.703 1 82.56 332 PHE A O 1
ATOM 2783 N N . ASN A 1 333 ? 1.338 20.891 -15.484 1 77.38 333 ASN A N 1
ATOM 2784 C CA . ASN A 1 333 ? 0.571 21.453 -16.594 1 77.38 333 ASN A CA 1
ATOM 2785 C C . ASN A 1 333 ? 1.017 22.875 -16.922 1 77.38 333 ASN A C 1
ATOM 2787 O O . ASN A 1 333 ? 1.062 23.25 -18.094 1 77.38 333 ASN A O 1
ATOM 2791 N N . ASP A 1 334 ? 1.278 23.594 -15.945 1 66.81 334 ASP A N 1
ATOM 2792 C CA . ASP A 1 334 ? 1.619 25 -16.156 1 66.81 334 ASP A CA 1
ATOM 2793 C C . ASP A 1 334 ? 3.088 25.156 -16.547 1 66.81 334 ASP A C 1
ATOM 2795 O O . ASP A 1 334 ? 3.439 26.047 -17.328 1 66.81 334 ASP A O 1
ATOM 2799 N N . ASN A 1 335 ? 3.963 24.438 -15.969 1 64.12 335 ASN A N 1
ATOM 2800 C CA . ASN A 1 335 ? 5.395 24.656 -16.172 1 64.12 335 ASN A CA 1
ATOM 2801 C C . ASN A 1 335 ? 6.145 23.328 -16.281 1 64.12 335 ASN A C 1
ATOM 2803 O O . ASN A 1 335 ? 7.008 23.031 -15.453 1 64.12 335 ASN A O 1
ATOM 2807 N N . PRO A 1 336 ? 5.754 22.359 -17.266 1 58.72 336 PRO A N 1
ATOM 2808 C CA . PRO A 1 336 ? 6.266 21 -17.281 1 58.72 336 PRO A CA 1
ATOM 2809 C C . PRO A 1 336 ? 7.793 20.938 -17.297 1 58.72 336 PRO A C 1
ATOM 2811 O O . PRO A 1 336 ? 8.391 20.094 -16.609 1 58.72 336 PRO A O 1
ATOM 2814 N N . LEU A 1 337 ? 8.438 21.688 -18.172 1 58.22 337 LEU A N 1
ATOM 2815 C CA . LEU A 1 337 ? 9.75 21.312 -18.688 1 58.22 337 LEU A CA 1
ATOM 2816 C C . LEU A 1 337 ? 10.867 21.859 -17.812 1 58.22 337 LEU A C 1
ATOM 2818 O O . LEU A 1 337 ? 12.008 21.406 -17.906 1 58.22 337 LEU A O 1
ATOM 2822 N N . ASN A 1 338 ? 10.469 22.484 -16.625 1 79.62 338 ASN A N 1
ATOM 2823 C CA . ASN A 1 338 ? 11.711 23.047 -16.125 1 79.62 338 ASN A CA 1
ATOM 2824 C C . ASN A 1 338 ? 11.977 22.625 -14.688 1 79.62 338 ASN A C 1
ATOM 2826 O O . ASN A 1 338 ? 13.125 22.594 -14.25 1 79.62 338 ASN A O 1
ATOM 2830 N N . ILE A 1 339 ? 11.094 22.078 -14.008 1 91.06 339 ILE A N 1
ATOM 2831 C CA . ILE A 1 339 ? 11.312 21.703 -12.609 1 91.06 339 ILE A CA 1
ATOM 2832 C C . ILE A 1 339 ? 11.977 20.344 -12.539 1 91.06 339 ILE A C 1
ATOM 2834 O O . ILE A 1 339 ? 11.477 19.359 -13.109 1 91.06 339 ILE A O 1
ATOM 2838 N N . THR A 1 340 ? 13.109 20.281 -11.898 1 93.75 340 THR A N 1
ATOM 2839 C CA . THR A 1 340 ? 13.859 19.031 -11.812 1 93.75 340 THR A CA 1
ATOM 2840 C C . THR A 1 340 ? 13.555 18.312 -10.508 1 93.75 340 THR A C 1
ATOM 2842 O O . THR A 1 340 ? 13.625 17.078 -10.445 1 93.75 340 THR A O 1
ATOM 2845 N N . HIS A 1 341 ? 13.289 19.125 -9.438 1 96.38 341 HIS A N 1
ATOM 2846 C CA . HIS A 1 341 ? 13.008 18.578 -8.117 1 96.38 341 HIS A CA 1
ATOM 2847 C C . HIS A 1 341 ? 11.906 19.359 -7.414 1 96.38 341 HIS A C 1
ATOM 2849 O O . HIS A 1 341 ? 11.789 20.578 -7.613 1 96.38 341 HIS A O 1
ATOM 2855 N N . VAL A 1 342 ? 11.148 18.688 -6.617 1 97.44 342 VAL A N 1
ATOM 2856 C CA . VAL A 1 342 ? 10.195 19.344 -5.727 1 97.44 342 VAL A CA 1
ATOM 2857 C C . VAL A 1 342 ? 10.484 18.938 -4.281 1 97.44 342 VAL A C 1
ATOM 2859 O O . VAL A 1 342 ? 10.695 17.766 -3.986 1 97.44 342 VAL A O 1
ATOM 2862 N N . LEU A 1 343 ? 10.594 19.906 -3.449 1 98.56 343 LEU A N 1
ATOM 2863 C CA . LEU A 1 343 ? 10.641 19.703 -2.006 1 98.56 343 LEU A CA 1
ATOM 2864 C C . LEU A 1 343 ? 9.289 20.016 -1.366 1 98.56 343 LEU A C 1
ATOM 2866 O O . LEU A 1 343 ? 8.797 21.141 -1.472 1 98.56 343 LEU A O 1
ATOM 2870 N N . LYS A 1 344 ? 8.664 19.016 -0.805 1 98.75 344 LYS A N 1
ATOM 2871 C CA . LYS A 1 344 ? 7.445 19.219 -0.027 1 98.75 344 LYS A CA 1
ATOM 2872 C C . LYS A 1 344 ? 7.77 19.453 1.446 1 98.75 344 LYS A C 1
ATOM 2874 O O . LYS A 1 344 ? 8.57 18.719 2.031 1 98.75 344 LYS A O 1
ATOM 2879 N N . THR A 1 345 ? 7.18 20.438 2.074 1 98.69 345 THR A N 1
ATOM 2880 C CA . THR A 1 345 ? 7.297 20.719 3.5 1 98.69 345 THR A CA 1
ATOM 2881 C C . THR A 1 345 ? 6.023 21.359 4.031 1 98.69 345 THR A C 1
ATOM 2883 O O . THR A 1 345 ? 5.051 21.531 3.293 1 98.69 345 THR A O 1
ATOM 2886 N N . ASP A 1 346 ? 5.953 21.609 5.352 1 98 346 ASP A N 1
ATOM 2887 C CA . ASP A 1 346 ? 4.805 22.25 5.996 1 98 346 ASP A CA 1
ATOM 2888 C C . ASP A 1 346 ? 5.156 23.656 6.469 1 98 346 ASP A C 1
ATOM 2890 O O . ASP A 1 346 ? 6.328 24.031 6.484 1 98 346 ASP A O 1
ATOM 2894 N N . ASP A 1 347 ? 4.172 24.406 6.836 1 98.5 347 ASP A N 1
ATOM 2895 C CA . ASP A 1 347 ? 4.387 25.812 7.152 1 98.5 347 ASP A CA 1
ATOM 2896 C C . ASP A 1 347 ? 4.891 25.984 8.586 1 98.5 347 ASP A C 1
ATOM 2898 O O . ASP A 1 347 ? 5.074 27.109 9.055 1 98.5 347 ASP A O 1
ATOM 2902 N N . ASP A 1 348 ? 5.156 24.859 9.266 1 97.38 348 ASP A N 1
ATOM 2903 C CA . ASP A 1 348 ? 5.75 24.938 10.602 1 97.38 348 ASP A CA 1
ATOM 2904 C C . ASP A 1 348 ? 7.141 24.312 10.617 1 97.38 348 ASP A C 1
ATOM 2906 O O . ASP A 1 348 ? 7.598 23.828 11.648 1 97.38 348 ASP A O 1
ATOM 2910 N N . CYS A 1 349 ? 7.734 24.328 9.492 1 97.75 349 CYS A N 1
ATOM 2911 C CA . CYS A 1 349 ? 9.039 23.688 9.375 1 97.75 349 CYS A CA 1
ATOM 2912 C C . CYS A 1 349 ? 10.102 24.703 8.977 1 97.75 349 CYS A C 1
ATOM 2914 O O . CYS A 1 349 ? 9.852 25.578 8.148 1 97.75 349 CYS A O 1
ATOM 2916 N N . TYR A 1 350 ? 11.32 24.594 9.523 1 97.19 350 TYR A N 1
ATOM 2917 C CA . TYR A 1 350 ? 12.5 25.344 9.086 1 97.19 350 TYR A CA 1
ATOM 2918 C C . TYR A 1 350 ? 13.32 24.516 8.094 1 97.19 350 TYR A C 1
ATOM 2920 O O . TYR A 1 350 ? 13.555 23.328 8.305 1 97.19 350 TYR A O 1
ATOM 2928 N N . LEU A 1 351 ? 13.781 25.125 7.059 1 97.62 351 LEU A N 1
ATOM 2929 C CA . LEU A 1 351 ? 14.586 24.438 6.047 1 97.62 351 LEU A CA 1
ATOM 2930 C C . LEU A 1 351 ? 15.992 25.016 5.98 1 97.62 351 LEU A C 1
ATOM 2932 O O . LEU A 1 351 ? 16.156 26.25 5.918 1 97.62 351 LEU A O 1
ATOM 2936 N N . ASN A 1 352 ? 16.938 24.156 6.059 1 94.25 352 ASN A N 1
ATOM 2937 C CA . ASN A 1 352 ? 18.297 24.516 5.695 1 94.25 352 ASN A CA 1
ATOM 2938 C C . ASN A 1 352 ? 18.531 24.406 4.188 1 94.25 352 ASN A C 1
ATOM 2940 O O . ASN A 1 352 ? 19.125 23.422 3.717 1 94.25 352 ASN A O 1
ATOM 2944 N N . VAL A 1 353 ? 18.203 25.406 3.502 1 95.5 353 VAL A N 1
ATOM 2945 C CA . VAL A 1 353 ? 18.062 25.359 2.049 1 95.5 353 VAL A CA 1
ATOM 2946 C C . VAL A 1 353 ? 19.438 25.125 1.409 1 95.5 353 VAL A C 1
ATOM 2948 O O . VAL A 1 353 ? 19.547 24.391 0.427 1 95.5 353 VAL A O 1
ATOM 2951 N N . ALA A 1 354 ? 20.453 25.672 1.926 1 89.31 354 ALA A N 1
ATOM 2952 C CA . ALA A 1 354 ? 21.781 25.5 1.366 1 89.31 354 ALA A CA 1
ATOM 2953 C C . ALA A 1 354 ? 22.203 24.031 1.394 1 89.31 354 ALA A C 1
ATOM 2955 O O . ALA A 1 354 ? 22.672 23.5 0.388 1 89.31 354 ALA A O 1
ATOM 2956 N N . GLU A 1 355 ? 22.031 23.438 2.539 1 91.25 355 GLU A N 1
ATOM 2957 C CA . GLU A 1 355 ? 22.406 22.031 2.68 1 91.25 355 GLU A CA 1
ATOM 2958 C C . GLU A 1 355 ? 21.516 21.141 1.805 1 91.25 355 GLU A C 1
ATOM 2960 O O . GLU A 1 355 ? 21.984 20.109 1.298 1 91.25 355 GLU A O 1
ATOM 2965 N N . ILE A 1 356 ? 20.328 21.531 1.644 1 96.06 356 ILE A N 1
ATOM 2966 C CA . ILE A 1 356 ? 19.391 20.781 0.817 1 96.06 356 ILE A CA 1
ATOM 2967 C C . ILE A 1 356 ? 19.844 20.828 -0.642 1 96.06 356 ILE A C 1
ATOM 2969 O O . ILE A 1 356 ? 19.844 19.797 -1.327 1 96.06 356 ILE A O 1
ATOM 2973 N N . VAL A 1 357 ? 20.203 21.969 -1.094 1 93.62 357 VAL A N 1
ATOM 2974 C CA . VAL A 1 357 ? 20.703 22.125 -2.455 1 93.62 357 VAL A CA 1
ATOM 2975 C C . VAL A 1 357 ? 21.953 21.266 -2.639 1 93.62 357 VAL A C 1
ATOM 2977 O O . VAL A 1 357 ? 22.109 20.578 -3.658 1 93.62 357 VAL A O 1
ATOM 2980 N N . ARG A 1 358 ? 22.781 21.234 -1.671 1 89.62 358 ARG A N 1
ATOM 2981 C CA . ARG A 1 358 ? 23.984 20.391 -1.719 1 89.62 358 ARG A CA 1
ATOM 2982 C C . ARG A 1 358 ? 23.609 18.922 -1.86 1 89.62 358 ARG A C 1
ATOM 2984 O O . ARG A 1 358 ? 24.203 18.203 -2.664 1 89.62 358 ARG A O 1
ATOM 2991 N N . LEU A 1 359 ? 22.672 18.516 -1.077 1 91.5 359 LEU A N 1
ATOM 2992 C CA . LEU A 1 359 ? 22.219 17.141 -1.131 1 91.5 359 LEU A CA 1
ATOM 2993 C C . LEU A 1 359 ? 21.766 16.766 -2.541 1 91.5 359 LEU A C 1
ATOM 2995 O O . LEU A 1 359 ? 22.125 15.703 -3.051 1 91.5 359 LEU A O 1
ATOM 2999 N N . ILE A 1 360 ? 20.984 17.656 -3.186 1 94.75 360 ILE A N 1
ATOM 3000 C CA . ILE A 1 360 ? 20.484 17.406 -4.531 1 94.75 360 ILE A CA 1
ATOM 3001 C C . ILE A 1 360 ? 21.641 17.344 -5.52 1 94.75 360 ILE A C 1
ATOM 3003 O O . ILE A 1 360 ? 21.703 16.438 -6.359 1 94.75 360 ILE A O 1
ATOM 3007 N N . MET A 1 361 ? 22.562 18.203 -5.363 1 89.69 361 MET A N 1
ATOM 3008 C CA . MET A 1 361 ? 23.688 18.297 -6.293 1 89.69 361 MET A CA 1
ATOM 3009 C C . MET A 1 361 ? 24.578 17.062 -6.18 1 89.69 361 MET A C 1
ATOM 3011 O O . MET A 1 361 ? 25.109 16.578 -7.184 1 89.69 361 MET A O 1
ATOM 3015 N N . GLU A 1 362 ? 24.75 16.578 -4.98 1 86.56 362 GLU A N 1
ATOM 3016 C CA . GLU A 1 362 ? 25.547 15.375 -4.754 1 86.56 362 GLU A CA 1
ATOM 3017 C C . GLU A 1 362 ? 24.875 14.148 -5.379 1 86.56 362 GLU A C 1
ATOM 3019 O O . GLU A 1 362 ? 25.531 13.117 -5.574 1 86.56 362 GLU A O 1
ATOM 3024 N N . ASN A 1 363 ? 23.594 14.289 -5.664 1 90 363 ASN A N 1
ATOM 3025 C CA . ASN A 1 363 ? 22.812 13.203 -6.266 1 90 363 ASN A CA 1
ATOM 3026 C C . ASN A 1 363 ? 22.188 13.633 -7.586 1 90 363 ASN A C 1
ATOM 3028 O O . ASN A 1 363 ? 21.031 13.297 -7.855 1 90 363 ASN A O 1
ATOM 3032 N N . SER A 1 364 ? 22.828 14.383 -8.328 1 86.56 364 SER A N 1
ATOM 3033 C CA . SER A 1 364 ? 22.266 15.062 -9.492 1 86.56 364 SER A CA 1
ATOM 3034 C C . SER A 1 364 ? 21.828 14.062 -10.562 1 86.56 364 SER A C 1
ATOM 3036 O O . SER A 1 364 ? 21 14.375 -11.406 1 86.56 364 SER A O 1
ATOM 3038 N N . ASP A 1 365 ? 22.297 12.852 -10.5 1 88.75 365 ASP A N 1
ATOM 3039 C CA . ASP A 1 365 ? 21.969 11.852 -11.516 1 88.75 365 ASP A CA 1
ATOM 3040 C C . ASP A 1 365 ? 20.797 10.977 -11.07 1 88.75 365 ASP A C 1
ATOM 3042 O O . ASP A 1 365 ? 20.406 10.047 -11.781 1 88.75 365 ASP A O 1
ATOM 3046 N N . SER A 1 366 ? 20.25 11.375 -9.984 1 91.25 366 SER A N 1
ATOM 3047 C CA . SER A 1 366 ? 19.188 10.531 -9.438 1 91.25 366 SER A CA 1
ATOM 3048 C C . SER A 1 366 ? 17.922 10.633 -10.281 1 91.25 366 SER A C 1
ATOM 3050 O O . SER A 1 366 ? 17.562 11.711 -10.75 1 91.25 366 SER A O 1
ATOM 3052 N N . LYS A 1 367 ? 17.359 9.508 -10.594 1 94.88 367 LYS A N 1
ATOM 3053 C CA . LYS A 1 367 ? 16.062 9.383 -11.242 1 94.88 367 LYS A CA 1
ATOM 3054 C C . LYS A 1 367 ? 15.117 8.523 -10.406 1 94.88 367 LYS A C 1
ATOM 3056 O O . LYS A 1 367 ? 15.562 7.676 -9.625 1 94.88 367 LYS A O 1
ATOM 3061 N N . CYS A 1 368 ? 13.844 8.836 -10.562 1 97.25 368 CYS A N 1
ATOM 3062 C CA . CYS A 1 368 ? 12.844 8.062 -9.828 1 97.25 368 CYS A CA 1
ATOM 3063 C C . CYS A 1 368 ? 13.242 7.891 -8.367 1 97.25 368 CYS A C 1
ATOM 3065 O O . CYS A 1 368 ? 13.266 6.77 -7.859 1 97.25 368 CYS A O 1
ATOM 3067 N N . THR A 1 369 ? 13.594 9.039 -7.781 1 97.81 369 THR A N 1
ATOM 3068 C CA . THR A 1 369 ? 14.164 8.984 -6.438 1 97.81 369 THR A CA 1
ATOM 3069 C C . THR A 1 369 ? 13.344 9.828 -5.469 1 97.81 369 THR A C 1
ATOM 3071 O O . THR A 1 369 ? 12.898 10.922 -5.82 1 97.81 369 THR A O 1
ATOM 3074 N N . TRP A 1 370 ? 13.109 9.344 -4.316 1 98.19 370 TRP A N 1
ATOM 3075 C CA . TRP A 1 370 ? 12.414 9.953 -3.188 1 98.19 370 TRP A CA 1
ATOM 3076 C C . TRP A 1 370 ? 13.359 10.141 -2.004 1 98.19 370 TRP A C 1
ATOM 3078 O O . TRP A 1 370 ? 13.734 9.164 -1.344 1 98.19 370 TRP A O 1
ATOM 3088 N N . PHE A 1 371 ? 13.844 11.422 -1.756 1 97.62 371 PHE A N 1
ATOM 3089 C CA . PHE A 1 371 ? 14.711 11.75 -0.632 1 97.62 371 PHE A CA 1
ATOM 3090 C C . PHE A 1 371 ? 13.891 12.094 0.604 1 97.62 371 PHE A C 1
ATOM 3092 O O . PHE A 1 371 ? 12.914 12.844 0.52 1 97.62 371 PHE A O 1
ATOM 3099 N N . GLY A 1 372 ? 14.219 11.5 1.722 1 96.38 372 GLY A N 1
ATOM 3100 C CA . GLY A 1 372 ? 13.516 11.828 2.951 1 96.38 372 GLY A CA 1
ATOM 3101 C C . GLY A 1 372 ? 13.938 10.969 4.129 1 96.38 372 GLY A C 1
ATOM 3102 O O . GLY A 1 372 ? 14.953 10.273 4.066 1 96.38 372 GLY A O 1
ATOM 3103 N N . ASN A 1 373 ? 13.367 11.203 5.207 1 95 373 ASN A N 1
ATOM 3104 C CA . ASN A 1 373 ? 13.375 10.32 6.367 1 95 373 ASN A CA 1
ATOM 3105 C C . ASN A 1 373 ? 12.062 9.555 6.504 1 95 373 ASN A C 1
ATOM 3107 O O . ASN A 1 373 ? 11 10.164 6.641 1 95 373 ASN A O 1
ATOM 3111 N N . PHE A 1 374 ? 12.188 8.227 6.453 1 94.62 374 PHE A N 1
ATOM 3112 C CA . PHE A 1 374 ? 10.969 7.453 6.234 1 94.62 374 PHE A CA 1
ATOM 3113 C C . PHE A 1 374 ? 10.484 6.828 7.535 1 94.62 374 PHE A C 1
ATOM 3115 O O . PHE A 1 374 ? 11.273 6.277 8.305 1 94.62 374 PHE A O 1
ATOM 3122 N N . ARG A 1 375 ? 9.203 7.055 7.754 1 94 375 ARG A N 1
ATOM 3123 C CA . ARG A 1 375 ? 8.523 6.348 8.836 1 94 375 ARG A CA 1
ATOM 3124 C C . ARG A 1 375 ? 8.234 4.902 8.445 1 94 375 ARG A C 1
ATOM 3126 O O . ARG A 1 375 ? 7.703 4.641 7.363 1 94 375 ARG A O 1
ATOM 3133 N N . LYS A 1 376 ? 8.625 4.047 9.352 1 90.88 376 LYS A N 1
ATOM 3134 C CA . LYS A 1 376 ? 8.5 2.613 9.102 1 90.88 376 LYS A CA 1
ATOM 3135 C C . LYS A 1 376 ? 7.57 1.954 10.117 1 90.88 376 LYS A C 1
ATOM 3137 O O . LYS A 1 376 ? 7.438 2.428 11.25 1 90.88 376 LYS A O 1
ATOM 3142 N N . GLN A 1 377 ? 6.863 0.868 9.656 1 88.12 377 GLN A N 1
ATOM 3143 C CA . GLN A 1 377 ? 5.973 0.115 10.531 1 88.12 377 GLN A CA 1
ATOM 3144 C C . GLN A 1 377 ? 5.016 1.044 11.266 1 88.12 377 GLN A C 1
ATOM 3146 O O . GLN A 1 377 ? 4.871 0.95 12.492 1 88.12 377 GLN A O 1
ATOM 3151 N N . TRP A 1 378 ? 4.477 1.935 10.57 1 92.25 378 TRP A N 1
ATOM 3152 C CA . TRP A 1 378 ? 3.572 2.926 11.141 1 92.25 378 TRP A CA 1
ATOM 3153 C C . TRP A 1 378 ? 2.133 2.418 11.133 1 92.25 378 TRP A C 1
ATOM 3155 O O . TRP A 1 378 ? 1.534 2.252 10.062 1 92.25 378 TRP A O 1
ATOM 3165 N N . PRO A 1 379 ? 1.51 2.213 12.273 1 92 379 PRO A N 1
ATOM 3166 C CA . PRO A 1 379 ? 0.164 1.638 12.328 1 92 379 PRO A CA 1
ATOM 3167 C C . PRO A 1 379 ? -0.923 2.643 11.953 1 92 379 PRO A C 1
ATOM 3169 O O . PRO A 1 379 ? -0.712 3.854 12.055 1 92 379 PRO A O 1
ATOM 3172 N N . ILE A 1 380 ? -2.033 2.131 11.602 1 92.31 380 ILE A N 1
ATOM 3173 C CA . ILE A 1 380 ? -3.191 2.947 11.25 1 92.31 380 ILE A CA 1
ATOM 3174 C C . ILE A 1 380 ? -3.918 3.383 12.523 1 92.31 380 ILE A C 1
ATOM 3176 O O . ILE A 1 380 ? -3.953 2.646 13.508 1 92.31 380 ILE A O 1
ATOM 3180 N N . ASN A 1 381 ? -4.414 4.602 12.469 1 91 381 ASN A N 1
ATOM 3181 C CA . ASN A 1 381 ? -5.391 5.047 13.453 1 91 381 ASN A CA 1
ATOM 3182 C C . ASN A 1 381 ? -6.82 4.836 12.961 1 91 381 ASN A C 1
ATOM 3184 O O . ASN A 1 381 ? -7.211 5.375 11.93 1 91 381 ASN A O 1
ATOM 3188 N N . TYR A 1 382 ? -7.539 4.164 13.742 1 90.19 382 TYR A N 1
ATOM 3189 C CA . TYR A 1 382 ? -8.875 3.809 13.281 1 90.19 382 TYR A CA 1
ATOM 3190 C C . TYR A 1 382 ? -9.906 4.832 13.75 1 90.19 382 TYR A C 1
ATOM 3192 O O . TYR A 1 382 ? -11.031 4.855 13.258 1 90.19 382 TYR A O 1
ATOM 3200 N N . TYR A 1 383 ? -9.453 5.656 14.695 1 88.25 383 TYR A N 1
ATOM 3201 C CA . TYR A 1 383 ? -10.32 6.711 15.211 1 88.25 383 TYR A CA 1
ATOM 3202 C C . TYR A 1 383 ? -9.539 7.996 15.445 1 88.25 383 TYR A C 1
ATOM 3204 O O . TYR A 1 383 ? -8.305 7.992 15.43 1 88.25 383 TYR A O 1
ATOM 3212 N N . GLY A 1 384 ? -10.242 9.125 15.523 1 84.5 384 GLY A N 1
ATOM 3213 C CA . GLY A 1 384 ? -9.602 10.391 15.836 1 84.5 384 GLY A CA 1
ATOM 3214 C C . GLY A 1 384 ? -9.188 11.172 14.602 1 84.5 384 GLY A C 1
ATOM 3215 O O . GLY A 1 384 ? -9.719 10.953 13.516 1 84.5 384 GLY A O 1
ATOM 3216 N N . LYS A 1 385 ? -8.266 12.07 14.836 1 85.06 385 LYS A N 1
ATOM 3217 C CA . LYS A 1 385 ? -7.832 13.016 13.812 1 85.06 385 LYS A CA 1
ATOM 3218 C C . LYS A 1 385 ? -7.242 12.289 12.609 1 85.06 385 LYS A C 1
ATOM 3220 O O . LYS A 1 385 ? -7.516 12.656 11.461 1 85.06 385 LYS A O 1
ATOM 3225 N N . TRP A 1 386 ? -6.473 11.289 12.891 1 90.62 386 TRP A N 1
ATOM 3226 C CA . TRP A 1 386 ? -5.754 10.602 11.828 1 90.62 386 TRP A CA 1
ATOM 3227 C C . TRP A 1 386 ? -6.449 9.297 11.461 1 90.62 386 TRP A C 1
ATOM 3229 O O . TRP A 1 386 ? -5.805 8.352 10.984 1 90.62 386 TRP A O 1
ATOM 3239 N N . MET A 1 387 ? -7.746 9.305 11.688 1 89.94 387 MET A N 1
ATOM 3240 C CA . MET A 1 387 ? -8.516 8.094 11.383 1 89.94 387 MET A CA 1
ATOM 3241 C C . MET A 1 387 ? -8.414 7.746 9.906 1 89.94 387 MET A C 1
ATOM 3243 O O . MET A 1 387 ? -8.602 8.609 9.047 1 89.94 387 MET A O 1
ATOM 3247 N N . GLU A 1 388 ? -8.078 6.523 9.625 1 91.19 388 GLU A N 1
ATOM 3248 C CA . GLU A 1 388 ? -8.008 5.961 8.281 1 91.19 388 GLU A CA 1
ATOM 3249 C C . GLU A 1 388 ? -8.898 4.727 8.148 1 91.19 388 GLU A C 1
ATOM 3251 O O . GLU A 1 388 ? -8.594 3.676 8.727 1 91.19 388 GLU A O 1
ATOM 3256 N N . ASN A 1 389 ? -9.938 4.852 7.297 1 88 389 ASN A N 1
ATOM 3257 C CA . ASN A 1 389 ? -10.859 3.727 7.172 1 88 389 ASN A CA 1
ATOM 3258 C C . ASN A 1 389 ? -10.875 3.172 5.75 1 88 389 ASN A C 1
ATOM 3260 O O . ASN A 1 389 ? -11.555 2.178 5.477 1 88 389 ASN A O 1
ATOM 3264 N N . ASP A 1 390 ? -10.07 3.756 4.93 1 91.44 390 ASP A N 1
ATOM 3265 C CA . ASP A 1 390 ? -10.086 3.305 3.541 1 91.44 390 ASP A CA 1
ATOM 3266 C C . ASP A 1 390 ? -8.891 2.408 3.244 1 91.44 390 ASP A C 1
ATOM 3268 O O . ASP A 1 390 ? -8.977 1.504 2.41 1 91.44 390 ASP A O 1
ATOM 3272 N N . TRP A 1 391 ? -7.816 2.676 3.881 1 93.81 391 TRP A N 1
ATOM 3273 C CA . TRP A 1 391 ? -6.629 1.842 3.723 1 93.81 391 TRP A CA 1
ATOM 3274 C C . TRP A 1 391 ? -6.867 0.444 4.285 1 93.81 391 TRP A C 1
ATOM 3276 O O . TRP A 1 391 ? -7.48 0.289 5.344 1 93.81 391 TRP A O 1
ATOM 3286 N N . THR A 1 392 ? -6.363 -0.623 3.611 1 93.56 392 THR A N 1
ATOM 3287 C CA . THR A 1 392 ? -6.832 -1.971 3.914 1 93.56 392 THR A CA 1
ATOM 3288 C C . THR A 1 392 ? -5.73 -2.795 4.57 1 93.56 392 THR A C 1
ATOM 3290 O O . THR A 1 392 ? -5.785 -4.027 4.574 1 93.56 392 THR A O 1
ATOM 3293 N N . SER A 1 393 ? -4.73 -2.258 5.051 1 93.06 393 SER A N 1
ATOM 3294 C CA . SER A 1 393 ? -3.688 -2.9 5.844 1 93.06 393 SER A CA 1
ATOM 3295 C C . SER A 1 393 ? -3.537 -2.232 7.207 1 93.06 393 SER A C 1
ATOM 3297 O O . SER A 1 393 ? -3.816 -1.041 7.355 1 93.06 393 SER A O 1
ATOM 3299 N N . PRO A 1 394 ? -3.111 -3.012 8.242 1 91.56 394 PRO A N 1
ATOM 3300 C CA . PRO A 1 394 ? -2.973 -2.42 9.578 1 91.56 394 PRO A CA 1
ATOM 3301 C C . PRO A 1 394 ? -1.799 -1.448 9.672 1 91.56 394 PRO A C 1
ATOM 3303 O O . PRO A 1 394 ? -1.714 -0.67 10.625 1 91.56 394 PRO A O 1
ATOM 3306 N N . TRP A 1 395 ? -0.861 -1.524 8.734 1 93.5 395 TRP A N 1
ATOM 3307 C CA . TRP A 1 395 ? 0.285 -0.622 8.711 1 93.5 395 TRP A CA 1
ATOM 3308 C C . TRP A 1 395 ? 0.397 0.081 7.359 1 93.5 395 TRP A C 1
ATOM 3310 O O . TRP A 1 395 ? 0.081 -0.503 6.32 1 93.5 395 TRP A O 1
ATOM 3320 N N . TYR A 1 396 ? 0.853 1.319 7.453 1 95.94 396 TYR A N 1
ATOM 3321 C CA . TYR A 1 396 ? 1.178 2.02 6.219 1 95.94 396 TYR A CA 1
ATOM 3322 C C . TYR A 1 396 ? 2.482 1.503 5.625 1 95.94 396 TYR A C 1
ATOM 3324 O O . TYR A 1 396 ? 3.346 1 6.348 1 95.94 396 TYR A O 1
ATOM 3332 N N . PRO A 1 397 ? 2.619 1.552 4.285 1 96.94 397 PRO A N 1
ATOM 3333 C CA . PRO A 1 397 ? 3.977 1.447 3.744 1 96.94 397 PRO A CA 1
ATOM 3334 C C . PRO A 1 397 ? 4.859 2.631 4.133 1 96.94 397 PRO A C 1
ATOM 3336 O O . PRO A 1 397 ? 4.367 3.615 4.691 1 96.94 397 PRO A O 1
ATOM 3339 N N . TRP A 1 398 ? 6.172 2.451 3.82 1 96.75 398 TRP A N 1
ATOM 3340 C CA . TRP A 1 398 ? 7.094 3.535 4.145 1 96.75 398 TRP A CA 1
ATOM 3341 C C . TRP A 1 398 ? 6.621 4.852 3.543 1 96.75 398 TRP A C 1
ATOM 3343 O O . TRP A 1 398 ? 6.199 4.898 2.385 1 96.75 398 TRP A O 1
ATOM 3353 N N . PHE A 1 399 ? 6.633 5.879 4.355 1 97.94 399 PHE A N 1
ATOM 3354 C CA . PHE A 1 399 ? 6.375 7.219 3.85 1 97.94 399 PHE A CA 1
ATOM 3355 C C . PHE A 1 399 ? 7.301 8.234 4.508 1 97.94 399 PHE A C 1
ATOM 3357 O O . PHE A 1 399 ? 7.746 8.039 5.641 1 97.94 399 PHE A O 1
ATOM 3364 N N . ALA A 1 400 ? 7.66 9.258 3.768 1 97.94 400 ALA A N 1
ATOM 3365 C CA . ALA A 1 400 ? 8.555 10.297 4.281 1 97.94 400 ALA A CA 1
ATOM 3366 C C . ALA A 1 400 ? 7.852 11.172 5.312 1 97.94 400 ALA A C 1
ATOM 3368 O O . ALA A 1 400 ? 6.684 11.531 5.141 1 97.94 400 ALA A O 1
ATOM 3369 N N . CYS A 1 401 ? 8.57 11.453 6.32 1 94.25 401 CYS A N 1
ATOM 3370 C CA . CYS A 1 401 ? 7.969 12.336 7.312 1 94.25 401 CYS A CA 1
ATOM 3371 C C . CYS A 1 401 ? 7.688 13.711 6.727 1 94.25 401 CYS A C 1
ATOM 3373 O O . CYS A 1 401 ? 8.375 14.148 5.797 1 94.25 401 CYS A O 1
ATOM 3375 N N . GLY A 1 402 ? 6.812 14.43 7.316 1 93.88 402 GLY A N 1
ATOM 3376 C CA . GLY A 1 402 ? 6.223 15.625 6.734 1 93.88 402 GLY A CA 1
ATOM 3377 C C . GLY A 1 402 ? 7.094 16.859 6.883 1 93.88 402 GLY A C 1
ATOM 3378 O O . GLY A 1 402 ? 6.809 17.906 6.297 1 93.88 402 GLY A O 1
ATOM 3379 N N . SER A 1 403 ? 8.211 16.719 7.656 1 95.5 403 SER A N 1
ATOM 3380 C CA . SER A 1 403 ? 9.078 17.875 7.824 1 95.5 403 SER A CA 1
ATOM 3381 C C . SER A 1 403 ? 9.648 18.344 6.492 1 95.5 403 SER A C 1
ATOM 3383 O O . SER A 1 403 ? 9.828 19.531 6.266 1 95.5 403 SER A O 1
ATOM 3385 N N . GLY A 1 404 ? 9.977 17.344 5.688 1 97.88 404 GLY A N 1
ATOM 3386 C CA . GLY A 1 404 ? 10.461 17.656 4.348 1 97.88 404 GLY A CA 1
ATOM 3387 C C . GLY A 1 404 ? 10.922 16.422 3.592 1 97.88 404 GLY A C 1
ATOM 3388 O O . GLY A 1 404 ? 11.508 15.508 4.18 1 97.88 404 GLY A O 1
ATOM 3389 N N . TYR A 1 405 ? 10.695 16.422 2.338 1 98.5 405 TYR A N 1
ATOM 3390 C CA . TYR A 1 405 ? 11.234 15.406 1.442 1 98.5 405 TYR A CA 1
ATOM 3391 C C . TYR A 1 405 ? 11.328 15.93 0.014 1 98.5 405 TYR A C 1
ATOM 3393 O O . TYR A 1 405 ? 10.688 16.922 -0.33 1 98.5 405 TYR A O 1
ATOM 3401 N N . ILE A 1 406 ? 12.18 15.312 -0.803 1 98.62 406 ILE A N 1
ATOM 3402 C CA . ILE A 1 406 ? 12.406 15.727 -2.184 1 98.62 406 ILE A CA 1
ATOM 3403 C C . ILE A 1 406 ? 12.047 14.586 -3.129 1 98.62 406 ILE A C 1
ATOM 3405 O O . ILE A 1 406 ? 12.367 13.422 -2.859 1 98.62 406 ILE A O 1
ATOM 3409 N N . ILE A 1 407 ? 11.383 14.906 -4.184 1 98.06 407 ILE A N 1
ATOM 3410 C CA . ILE A 1 407 ? 11.156 13.93 -5.242 1 98.06 407 ILE A CA 1
ATOM 3411 C C . ILE A 1 407 ? 11.672 14.469 -6.57 1 98.06 407 ILE A C 1
ATOM 3413 O O . ILE A 1 407 ? 11.672 15.688 -6.793 1 98.06 407 ILE A O 1
ATOM 3417 N N . THR A 1 408 ? 12.109 13.578 -7.445 1 96.81 408 THR A N 1
ATOM 3418 C CA . THR A 1 408 ? 12.648 13.938 -8.75 1 96.81 408 THR A CA 1
ATOM 3419 C C . THR A 1 408 ? 11.523 14.18 -9.75 1 96.81 408 THR A C 1
ATOM 3421 O O . THR A 1 408 ? 10.367 13.844 -9.492 1 96.81 408 THR A O 1
ATOM 3424 N N . ASN A 1 409 ? 11.883 14.719 -10.859 1 93.75 409 ASN A N 1
ATOM 3425 C CA . ASN A 1 409 ? 10.953 15.172 -11.891 1 93.75 409 ASN A CA 1
ATOM 3426 C C . ASN A 1 409 ? 10.078 14.023 -12.398 1 93.75 409 ASN A C 1
ATOM 3428 O O . ASN A 1 409 ? 8.883 14.211 -12.641 1 93.75 409 ASN A O 1
ATOM 3432 N N . ASP A 1 410 ? 10.641 12.891 -12.617 1 94.81 410 ASP A N 1
ATOM 3433 C CA . ASP A 1 410 ? 9.891 11.75 -13.133 1 94.81 410 ASP A CA 1
ATOM 3434 C C . ASP A 1 410 ? 8.773 11.344 -12.18 1 94.81 410 ASP A C 1
ATOM 3436 O O . ASP A 1 410 ? 7.688 10.961 -12.609 1 94.81 410 ASP A O 1
ATOM 3440 N N . LEU A 1 411 ? 9.016 11.422 -10.891 1 96.88 411 LEU A N 1
ATOM 3441 C CA . LEU A 1 411 ? 7.98 11.117 -9.914 1 96.88 411 LEU A CA 1
ATOM 3442 C C . LEU A 1 411 ? 6.891 12.18 -9.922 1 96.88 411 LEU A C 1
ATOM 3444 O O . LEU A 1 411 ? 5.703 11.859 -9.797 1 96.88 411 LEU A O 1
ATOM 3448 N N . ILE A 1 412 ? 7.285 13.438 -10.07 1 95 412 ILE A N 1
ATOM 3449 C CA . ILE A 1 412 ? 6.328 14.531 -10.164 1 95 412 ILE A CA 1
ATOM 3450 C C . ILE A 1 412 ? 5.406 14.312 -11.359 1 95 412 ILE A C 1
ATOM 3452 O O . ILE A 1 412 ? 4.188 14.453 -11.25 1 95 412 ILE A O 1
ATOM 3456 N N . GLU A 1 413 ? 6.004 14.008 -12.422 1 94.12 413 GLU A N 1
ATOM 3457 C CA . GLU A 1 413 ? 5.246 13.766 -13.648 1 94.12 413 GLU A CA 1
ATOM 3458 C C . GLU A 1 413 ? 4.215 12.656 -13.445 1 94.12 413 GLU A C 1
ATOM 3460 O O . GLU A 1 413 ? 3.051 12.805 -13.828 1 94.12 413 GLU A O 1
ATOM 3465 N N . TRP A 1 414 ? 4.645 11.586 -12.875 1 96.81 414 TRP A N 1
ATOM 3466 C CA . TRP A 1 414 ? 3.73 10.461 -12.672 1 96.81 414 TRP A CA 1
ATOM 3467 C C . TRP A 1 414 ? 2.578 10.867 -11.75 1 96.81 414 TRP A C 1
ATOM 3469 O O . TRP A 1 414 ? 1.42 10.539 -12.023 1 96.81 414 TRP A O 1
ATOM 3479 N N . LEU A 1 415 ? 2.854 11.555 -10.672 1 97.56 415 LEU A N 1
ATOM 3480 C CA . LEU A 1 415 ? 1.825 12.023 -9.75 1 97.56 415 LEU A CA 1
ATOM 3481 C C . LEU A 1 415 ? 0.864 12.977 -10.453 1 97.56 415 LEU A C 1
ATOM 3483 O O . LEU A 1 415 ? -0.353 12.875 -10.289 1 97.56 415 LEU A O 1
ATOM 3487 N N . ALA A 1 416 ? 1.449 13.852 -11.211 1 95.94 416 ALA A N 1
ATOM 3488 C CA . ALA A 1 416 ? 0.647 14.844 -11.914 1 95.94 416 ALA A CA 1
ATOM 3489 C C . ALA A 1 416 ? -0.275 14.18 -12.938 1 95.94 416 ALA A C 1
ATOM 3491 O O . ALA A 1 416 ? -1.445 14.547 -13.055 1 95.94 416 ALA A O 1
ATOM 3492 N N . MET A 1 417 ? 0.219 13.195 -13.609 1 94.5 417 MET A N 1
ATOM 3493 C CA . MET A 1 417 ? -0.543 12.516 -14.648 1 94.5 417 MET A CA 1
ATOM 3494 C C . MET A 1 417 ? -1.656 11.672 -14.039 1 94.5 417 MET A C 1
ATOM 3496 O O . MET A 1 417 ? -2.666 11.398 -14.695 1 94.5 417 MET A O 1
ATOM 3500 N N . ASN A 1 418 ? -1.482 11.258 -12.812 1 97.19 418 ASN A N 1
ATOM 3501 C CA . ASN A 1 418 ? -2.457 10.383 -12.164 1 97.19 418 ASN A CA 1
ATOM 3502 C C . ASN A 1 418 ? -3.25 11.125 -11.094 1 97.19 418 ASN A C 1
ATOM 3504 O O . ASN A 1 418 ? -3.885 10.508 -10.242 1 97.19 418 ASN A O 1
ATOM 3508 N N . PHE A 1 419 ? -3.256 12.461 -11.094 1 96.44 419 PHE A N 1
ATOM 3509 C CA . PHE A 1 419 ? -3.799 13.266 -10.008 1 96.44 419 PHE A CA 1
ATOM 3510 C C . PHE A 1 419 ? -5.289 13 -9.82 1 96.44 419 PHE A C 1
ATOM 3512 O O . PHE A 1 419 ? -5.816 13.133 -8.719 1 96.44 419 PHE A O 1
ATOM 3519 N N . ASP A 1 420 ? -6.023 12.602 -10.883 1 95.31 420 ASP A N 1
ATOM 3520 C CA . ASP A 1 420 ? -7.465 12.383 -10.805 1 95.31 420 ASP A CA 1
ATOM 3521 C C . ASP A 1 420 ? -7.789 10.906 -10.594 1 95.31 420 ASP A C 1
ATOM 3523 O O . ASP A 1 420 ? -8.961 10.531 -10.508 1 95.31 420 ASP A O 1
ATOM 3527 N N . ARG A 1 421 ? -6.766 10.078 -10.508 1 97.56 421 ARG A N 1
ATOM 3528 C CA . ARG A 1 421 ? -6.973 8.648 -10.305 1 97.56 421 ARG A CA 1
ATOM 3529 C C . ARG A 1 421 ? -6.488 8.211 -8.93 1 97.56 421 ARG A C 1
ATOM 3531 O O . ARG A 1 421 ? -7.059 7.305 -8.32 1 97.56 421 ARG A O 1
ATOM 3538 N N . LEU A 1 422 ? -5.391 8.805 -8.484 1 98.62 422 LEU A N 1
ATOM 3539 C CA . LEU A 1 422 ? -4.84 8.461 -7.176 1 98.62 422 LEU A CA 1
ATOM 3540 C C . LEU A 1 422 ? -5.816 8.82 -6.062 1 98.62 422 LEU A C 1
ATOM 3542 O O . LEU A 1 422 ? -6.383 9.914 -6.059 1 98.62 422 LEU A O 1
ATOM 3546 N N . TYR A 1 423 ? -6.051 7.883 -5.203 1 98.44 423 TYR A N 1
ATOM 3547 C CA . TYR A 1 423 ? -7.016 8.062 -4.125 1 98.44 423 TYR A CA 1
ATOM 3548 C C . TYR A 1 423 ? -6.422 8.898 -2.996 1 98.44 423 TYR A C 1
ATOM 3550 O O . TYR A 1 423 ? -5.297 8.648 -2.553 1 98.44 423 TYR A O 1
ATOM 3558 N N . ALA A 1 424 ? -7.152 9.875 -2.553 1 97.94 424 ALA A N 1
ATOM 3559 C CA . ALA A 1 424 ? -6.715 10.742 -1.469 1 97.94 424 ALA A CA 1
ATOM 3560 C C . ALA A 1 424 ? -7.035 10.133 -0.108 1 97.94 424 ALA A C 1
ATOM 3562 O O . ALA A 1 424 ? -8.156 10.266 0.392 1 97.94 424 ALA A O 1
ATOM 3563 N N . TYR A 1 425 ? -6.094 9.539 0.561 1 97 425 TYR A N 1
ATOM 3564 C CA . TYR A 1 425 ? -6.25 8.977 1.898 1 97 425 TYR A CA 1
ATOM 3565 C C . TYR A 1 425 ? -6.152 10.062 2.961 1 97 425 TYR A C 1
ATOM 3567 O O . TYR A 1 425 ? -6.137 11.25 2.639 1 97 425 TYR A O 1
ATOM 3575 N N . GLN A 1 426 ? -6.289 9.75 4.277 1 92.12 426 GLN A N 1
ATOM 3576 C CA . GLN A 1 426 ? -6.543 10.703 5.352 1 92.12 426 GLN A CA 1
ATOM 3577 C C . GLN A 1 426 ? -5.406 11.711 5.473 1 92.12 426 GLN A C 1
ATOM 3579 O O . GLN A 1 426 ? -5.629 12.859 5.867 1 92.12 426 GLN A O 1
ATOM 3584 N N . GLY A 1 427 ? -4.188 11.492 5.113 1 95.19 427 GLY A N 1
ATOM 3585 C CA . GLY A 1 427 ? -3.031 12.367 5.199 1 95.19 427 GLY A CA 1
ATOM 3586 C C . GLY A 1 427 ? -2.172 12.336 3.947 1 95.19 427 GLY A C 1
ATOM 3587 O O . GLY A 1 427 ? -2.012 11.289 3.32 1 95.19 427 GLY A O 1
ATOM 3588 N N . GLU A 1 428 ? -1.673 13.594 3.684 1 97.75 428 GLU A N 1
ATOM 3589 C CA . GLU A 1 428 ? -0.916 13.68 2.439 1 97.75 428 GLU A CA 1
ATOM 3590 C C . GLU A 1 428 ? 0.358 12.844 2.512 1 97.75 428 GLU A C 1
ATOM 3592 O O . GLU A 1 428 ? 0.792 12.273 1.509 1 97.75 428 GLU A O 1
ATOM 3597 N N . ASP A 1 429 ? 0.989 12.773 3.699 1 97.31 429 ASP A N 1
ATOM 3598 C CA . ASP A 1 429 ? 2.232 12.023 3.82 1 97.31 429 ASP A CA 1
ATOM 3599 C C . ASP A 1 429 ? 1.982 10.523 3.66 1 97.31 429 ASP A C 1
ATOM 3601 O O . ASP A 1 429 ? 2.688 9.852 2.906 1 97.31 429 ASP A O 1
ATOM 3605 N N . VAL A 1 430 ? 0.997 10.039 4.379 1 97.56 430 VAL A N 1
ATOM 3606 C CA . VAL A 1 430 ? 0.702 8.617 4.301 1 97.56 430 VAL A CA 1
ATOM 3607 C C . VAL A 1 430 ? 0.173 8.273 2.908 1 97.56 430 VAL A C 1
ATOM 3609 O O . VAL A 1 430 ? 0.444 7.191 2.383 1 97.56 430 VAL A O 1
ATOM 3612 N N . SER A 1 431 ? -0.603 9.211 2.289 1 98.44 431 SER A N 1
ATOM 3613 C CA . SER A 1 431 ? -1.057 9.008 0.916 1 98.44 431 SER A CA 1
ATOM 3614 C C . SER A 1 431 ? 0.121 8.891 -0.045 1 98.44 431 SER A C 1
ATOM 3616 O O . SER A 1 431 ? 0.126 8.023 -0.924 1 98.44 431 SER A O 1
ATOM 3618 N N . MET A 1 432 ? 1.085 9.75 0.15 1 98.69 432 MET A N 1
ATOM 3619 C CA . MET A 1 432 ? 2.293 9.68 -0.666 1 98.69 432 MET A CA 1
ATOM 3620 C C . MET A 1 432 ? 2.953 8.312 -0.548 1 98.69 432 MET A C 1
ATOM 3622 O O . MET A 1 432 ? 3.426 7.758 -1.542 1 98.69 432 MET A O 1
ATOM 3626 N N . GLY A 1 433 ? 3.002 7.828 0.675 1 98.5 433 GLY A N 1
ATOM 3627 C CA . GLY A 1 433 ? 3.539 6.488 0.867 1 98.5 433 GLY A CA 1
ATOM 3628 C C . GLY A 1 433 ? 2.799 5.43 0.072 1 98.5 433 GLY A C 1
ATOM 3629 O O . GLY A 1 433 ? 3.42 4.566 -0.547 1 98.5 433 GLY A O 1
ATOM 3630 N N . ILE A 1 434 ? 1.537 5.512 0.105 1 98.5 434 ILE A N 1
ATOM 3631 C CA . ILE A 1 434 ? 0.69 4.547 -0.585 1 98.5 434 ILE A CA 1
ATOM 3632 C C . ILE A 1 434 ? 0.854 4.703 -2.096 1 98.5 434 ILE A C 1
ATOM 3634 O O . ILE A 1 434 ? 1.05 3.715 -2.809 1 98.5 434 ILE A O 1
ATOM 3638 N N . TRP A 1 435 ? 0.805 5.953 -2.611 1 98.75 435 TRP A N 1
ATOM 3639 C CA . TRP A 1 435 ? 0.962 6.199 -4.039 1 98.75 435 TRP A CA 1
ATOM 3640 C C . TRP A 1 435 ? 2.311 5.688 -4.535 1 98.75 435 TRP A C 1
ATOM 3642 O O . TRP A 1 435 ? 2.379 4.945 -5.52 1 98.75 435 TRP A O 1
ATOM 3652 N N . MET A 1 436 ? 3.357 6.027 -3.797 1 98.69 436 MET A N 1
ATOM 3653 C CA . MET A 1 436 ? 4.715 5.684 -4.207 1 98.69 436 MET A CA 1
ATOM 3654 C C . MET A 1 436 ? 4.93 4.172 -4.168 1 98.69 436 MET A C 1
ATOM 3656 O O . MET A 1 436 ? 5.73 3.635 -4.938 1 98.69 436 MET A O 1
ATOM 3660 N N . ALA A 1 437 ? 4.211 3.523 -3.309 1 98.31 437 ALA A N 1
ATOM 3661 C CA . ALA A 1 437 ? 4.355 2.072 -3.221 1 98.31 437 ALA A CA 1
ATOM 3662 C C . ALA A 1 437 ? 3.969 1.401 -4.535 1 98.31 437 ALA A C 1
ATOM 3664 O O . ALA A 1 437 ? 4.473 0.324 -4.863 1 98.31 437 ALA A O 1
ATOM 3665 N N . ALA A 1 438 ? 3.117 2.002 -5.285 1 98.62 438 ALA A N 1
ATOM 3666 C CA . ALA A 1 438 ? 2.693 1.416 -6.555 1 98.62 438 ALA A CA 1
ATOM 3667 C C . ALA A 1 438 ? 3.838 1.402 -7.562 1 98.62 438 ALA A C 1
ATOM 3669 O O . ALA A 1 438 ? 3.898 0.53 -8.43 1 98.62 438 ALA A O 1
ATOM 3670 N N . ILE A 1 439 ? 4.777 2.361 -7.457 1 98.56 439 ILE A N 1
ATOM 3671 C CA . ILE A 1 439 ? 5.828 2.457 -8.461 1 98.56 439 ILE A CA 1
ATOM 3672 C C . ILE A 1 439 ? 7.188 2.221 -7.812 1 98.56 439 ILE A C 1
ATOM 3674 O O . ILE A 1 439 ? 8.203 2.121 -8.5 1 98.56 439 ILE A O 1
ATOM 3678 N N . ASN A 1 440 ? 7.305 2.191 -6.523 1 97.62 440 ASN A N 1
ATOM 3679 C CA . ASN A 1 440 ? 8.453 1.817 -5.711 1 97.62 440 ASN A CA 1
ATOM 3680 C C . ASN A 1 440 ? 9.711 2.578 -6.129 1 97.62 440 ASN A C 1
ATOM 3682 O O . ASN A 1 440 ? 10.711 1.971 -6.504 1 97.62 440 ASN A O 1
ATOM 3686 N N . PRO A 1 441 ? 9.773 3.863 -6.016 1 98 441 PRO A N 1
ATOM 3687 C CA . PRO A 1 441 ? 10.977 4.629 -6.34 1 98 441 PRO A CA 1
ATOM 3688 C C . PRO A 1 441 ? 12.148 4.301 -5.418 1 98 441 PRO A C 1
ATOM 3690 O O . PRO A 1 441 ? 11.961 3.664 -4.379 1 98 441 PRO A O 1
ATOM 3693 N N . ILE A 1 442 ? 13.344 4.719 -5.867 1 95 442 ILE A N 1
ATOM 3694 C CA . ILE A 1 442 ? 14.516 4.645 -4.996 1 95 442 ILE A CA 1
ATOM 3695 C C . ILE A 1 442 ? 14.336 5.586 -3.807 1 95 442 ILE A C 1
ATOM 3697 O O . ILE A 1 442 ? 13.945 6.742 -3.979 1 95 442 ILE A O 1
ATOM 3701 N N . LYS A 1 443 ? 14.508 5.023 -2.639 1 94.5 443 LYS A N 1
ATOM 3702 C CA . LYS A 1 443 ? 14.398 5.824 -1.421 1 94.5 443 LYS A CA 1
ATOM 3703 C C . LYS A 1 443 ? 15.781 6.102 -0.821 1 94.5 443 LYS A C 1
ATOM 3705 O O . LYS A 1 443 ? 16.547 5.172 -0.57 1 94.5 443 LYS A O 1
ATOM 3710 N N . ILE A 1 444 ? 16.109 7.328 -0.689 1 92.69 444 ILE A N 1
ATOM 3711 C CA . ILE A 1 444 ? 17.359 7.73 -0.038 1 92.69 444 ILE A CA 1
ATOM 3712 C C . ILE A 1 444 ? 17.047 8.305 1.344 1 92.69 444 ILE A C 1
ATOM 3714 O O . ILE A 1 444 ? 16.5 9.406 1.457 1 92.69 444 ILE A O 1
ATOM 3718 N N . GLU A 1 445 ? 17.438 7.59 2.295 1 91.25 445 GLU A N 1
ATOM 3719 C CA . GLU A 1 445 ? 17.141 7.945 3.68 1 91.25 445 GLU A CA 1
ATOM 3720 C C . GLU A 1 445 ? 18.219 8.867 4.254 1 91.25 445 GLU A C 1
ATOM 3722 O O . GLU A 1 445 ? 19.406 8.641 4.051 1 91.25 445 GLU A O 1
ATOM 3727 N N . ASP A 1 446 ? 17.766 9.938 4.895 1 89.5 446 ASP A N 1
ATOM 3728 C CA . ASP A 1 446 ? 18.625 10.891 5.566 1 89.5 446 ASP A CA 1
ATOM 3729 C C . ASP A 1 446 ? 18.016 11.375 6.875 1 89.5 446 ASP A C 1
ATOM 3731 O O . ASP A 1 446 ? 17 12.078 6.867 1 89.5 446 ASP A O 1
ATOM 3735 N N . ASN A 1 447 ? 18.656 11.07 7.98 1 87.12 447 ASN A N 1
ATOM 3736 C CA . ASN A 1 447 ? 18.078 11.367 9.289 1 87.12 447 ASN A CA 1
ATOM 3737 C C . ASN A 1 447 ? 18.188 12.852 9.625 1 87.12 447 ASN A C 1
ATOM 3739 O O . ASN A 1 447 ? 17.672 13.305 10.641 1 87.12 447 ASN A O 1
ATOM 3743 N N . ARG A 1 448 ? 18.812 13.648 8.758 1 92.25 448 ARG A N 1
ATOM 3744 C CA . ARG A 1 448 ? 18.875 15.094 8.945 1 92.25 448 ARG A CA 1
ATOM 3745 C C . ARG A 1 448 ? 17.531 15.758 8.648 1 92.25 448 ARG A C 1
ATOM 3747 O O . ARG A 1 448 ? 17.328 16.922 8.984 1 92.25 448 ARG A O 1
ATOM 3754 N N . TRP A 1 449 ? 16.656 14.984 7.895 1 95.12 449 TRP A N 1
ATOM 3755 C CA . TRP A 1 449 ? 15.242 15.359 7.879 1 95.12 449 TRP A CA 1
ATOM 3756 C C . TRP A 1 449 ? 14.578 15.023 9.211 1 95.12 449 TRP A C 1
ATOM 3758 O O . TRP A 1 449 ? 14.125 13.898 9.414 1 95.12 449 TRP A O 1
ATOM 3768 N N . ILE A 1 450 ? 14.406 15.93 10.023 1 93.38 450 ILE A N 1
ATOM 3769 C CA . ILE A 1 450 ? 13.984 15.641 11.391 1 93.38 450 ILE A CA 1
ATOM 3770 C C . ILE A 1 450 ? 12.484 15.336 11.414 1 93.38 450 ILE A C 1
ATOM 3772 O O . ILE A 1 450 ? 11.688 16.094 10.859 1 93.38 450 ILE A O 1
ATOM 3776 N N . CYS A 1 451 ? 12.07 14.195 12.039 1 90.38 451 CYS A N 1
ATOM 3777 C CA . CYS A 1 451 ? 10.68 13.75 12.023 1 90.38 451 CYS A CA 1
ATOM 3778 C C . CYS A 1 451 ? 9.992 14.055 13.344 1 90.38 451 CYS A C 1
ATOM 3780 O O . CYS A 1 451 ? 8.82 13.719 13.531 1 90.38 451 CYS A O 1
ATOM 3782 N N . GLY A 1 452 ? 10.617 14.594 14.219 1 83.31 452 GLY A N 1
ATOM 3783 C CA . GLY A 1 452 ? 10.062 14.891 15.531 1 83.31 452 GLY A CA 1
ATOM 3784 C C . GLY A 1 452 ? 10.891 15.883 16.328 1 83.31 452 GLY A C 1
ATOM 3785 O O . GLY A 1 452 ? 11.625 16.688 15.742 1 83.31 452 GLY A O 1
ATOM 3786 N N . THR A 1 453 ? 10.641 15.844 17.578 1 75.19 453 THR A N 1
ATOM 3787 C CA . THR A 1 453 ? 11.398 16.766 18.422 1 75.19 453 THR A CA 1
ATOM 3788 C C . THR A 1 453 ? 12.836 16.281 18.578 1 75.19 453 THR A C 1
ATOM 3790 O O . THR A 1 453 ? 13.164 15.148 18.234 1 75.19 453 THR A O 1
ATOM 3793 N N . GLU A 1 454 ? 13.602 17.266 18.969 1 66 454 GLU A N 1
ATOM 3794 C CA . GLU A 1 454 ? 15.016 16.969 19.156 1 66 454 GLU A CA 1
ATOM 3795 C C . GLU A 1 454 ? 15.211 15.789 20.109 1 66 454 GLU A C 1
ATOM 3797 O O . GLU A 1 454 ? 16.062 14.93 19.891 1 66 454 GLU A O 1
ATOM 3802 N N . ILE A 1 455 ? 14.438 15.828 21.047 1 56.12 455 ILE A N 1
ATOM 3803 C CA . ILE A 1 455 ? 14.539 14.781 22.062 1 56.12 455 ILE A CA 1
ATOM 3804 C C . ILE A 1 455 ? 14.164 13.43 21.453 1 56.12 455 ILE A C 1
ATOM 3806 O O . ILE A 1 455 ? 14.844 12.43 21.688 1 56.12 455 ILE A O 1
ATOM 3810 N N . GLU A 1 456 ? 13.281 13.492 20.625 1 66.06 456 GLU A N 1
ATOM 3811 C CA . GLU A 1 456 ? 12.773 12.258 20.031 1 66.06 456 GLU A CA 1
ATOM 3812 C C . GLU A 1 456 ? 13.766 11.68 19.031 1 66.06 456 GLU A C 1
ATOM 3814 O O . GLU A 1 456 ? 13.898 10.453 18.906 1 66.06 456 GLU A O 1
ATOM 3819 N N . THR A 1 457 ? 14.508 12.531 18.375 1 70.25 457 THR A N 1
ATOM 3820 C CA . THR A 1 457 ? 15.273 12.055 17.219 1 70.25 457 THR A CA 1
ATOM 3821 C C . THR A 1 457 ? 16.75 11.938 17.562 1 70.25 457 THR A C 1
ATOM 3823 O O . THR A 1 457 ? 17.516 11.289 16.844 1 70.25 457 THR A O 1
ATOM 3826 N N . ASN A 1 458 ? 17.203 12.562 18.578 1 68.88 458 ASN A N 1
ATOM 3827 C CA . ASN A 1 458 ? 18.609 12.594 18.984 1 68.88 458 ASN A CA 1
ATOM 3828 C C . ASN A 1 458 ? 19.5 13.109 17.859 1 68.88 458 ASN A C 1
ATOM 3830 O O . ASN A 1 458 ? 20.594 12.57 17.641 1 68.88 458 ASN A O 1
ATOM 3834 N N . VAL A 1 459 ? 19.031 13.969 17.094 1 72.5 459 VAL A N 1
ATOM 3835 C CA . VAL A 1 459 ? 19.812 14.562 16.016 1 72.5 459 VAL A CA 1
ATOM 3836 C C . VAL A 1 459 ? 20.172 16 16.359 1 72.5 459 VAL A C 1
ATOM 3838 O O . VAL A 1 459 ? 19.344 16.734 16.906 1 72.5 459 VAL A O 1
ATOM 3841 N N . ASP A 1 460 ? 21.453 16.234 16.125 1 78.06 460 ASP A N 1
ATOM 3842 C CA . ASP A 1 460 ? 21.875 17.625 16.25 1 78.06 460 ASP A CA 1
ATOM 3843 C C . ASP A 1 460 ? 21.203 18.516 15.203 1 78.06 460 ASP A C 1
ATOM 3845 O O . ASP A 1 460 ? 21.453 18.344 14 1 78.06 460 ASP A O 1
ATOM 3849 N N . TRP A 1 461 ? 20.453 19.484 15.672 1 81.75 461 TRP A N 1
ATOM 3850 C CA . TRP A 1 461 ? 19.672 20.328 14.781 1 81.75 461 TRP A CA 1
ATOM 3851 C C . TRP A 1 461 ? 20.562 21.188 13.914 1 81.75 461 TRP A C 1
ATOM 3853 O O . TRP A 1 461 ? 20.125 21.719 12.883 1 81.75 461 TRP A O 1
ATOM 3863 N N . LYS A 1 462 ? 21.781 21.266 14.305 1 80.44 462 LYS A N 1
ATOM 3864 C CA . LYS A 1 462 ? 22.719 22.078 13.523 1 80.44 462 LYS A CA 1
ATOM 3865 C C . LYS A 1 462 ? 23.016 21.438 12.172 1 80.44 462 LYS A C 1
ATOM 3867 O O . LYS A 1 462 ? 23.422 22.125 11.234 1 80.44 462 LYS A O 1
ATOM 3872 N N . GLN A 1 463 ? 22.781 20.203 12.109 1 83.81 463 GLN A N 1
ATOM 3873 C CA . GLN A 1 463 ? 23.047 19.469 10.867 1 83.81 463 GLN A CA 1
ATOM 3874 C C . GLN A 1 463 ? 21.75 19.141 10.133 1 83.81 463 GLN A C 1
ATOM 3876 O O . GLN A 1 463 ? 21.781 18.469 9.102 1 83.81 463 GLN A O 1
ATOM 3881 N N . ALA A 1 464 ? 20.672 19.719 10.625 1 91.25 464 ALA A N 1
ATOM 3882 C CA . ALA A 1 464 ? 19.359 19.312 10.125 1 91.25 464 ALA A CA 1
ATOM 3883 C C . ALA A 1 464 ? 19.094 19.891 8.742 1 91.25 464 ALA A C 1
ATOM 3885 O O . ALA A 1 464 ? 19.531 21.016 8.438 1 91.25 464 ALA A O 1
ATOM 3886 N N . LEU A 1 465 ? 18.5 19.156 7.91 1 94.88 465 LEU A N 1
ATOM 3887 C CA . LEU A 1 465 ? 17.953 19.656 6.652 1 94.88 465 LEU A CA 1
ATOM 3888 C C . LEU A 1 465 ? 16.625 20.359 6.875 1 94.88 465 LEU A C 1
ATOM 3890 O O . LEU A 1 465 ? 16.344 21.391 6.234 1 94.88 465 LEU A O 1
ATOM 3894 N N . SER A 1 466 ? 15.844 19.828 7.773 1 96.31 466 SER A N 1
ATOM 3895 C CA . SER A 1 466 ? 14.578 20.438 8.172 1 96.31 466 SER A CA 1
ATOM 3896 C C . SER A 1 466 ? 14.297 20.219 9.648 1 96.31 466 SER A C 1
ATOM 3898 O O . SER A 1 466 ? 14.695 19.188 10.219 1 96.31 466 SER A O 1
ATOM 3900 N N . VAL A 1 467 ? 13.688 21.188 10.289 1 94.94 467 VAL A N 1
ATOM 3901 C CA . VAL A 1 467 ? 13.25 21.125 11.68 1 94.94 467 VAL A CA 1
ATOM 3902 C C . VAL A 1 467 ? 11.742 21.359 11.758 1 94.94 467 VAL A C 1
ATOM 3904 O O . VAL A 1 467 ? 11.25 22.406 11.328 1 94.94 467 VAL A O 1
ATOM 3907 N N . PRO A 1 468 ? 10.984 20.391 12.297 1 95.31 468 PRO A N 1
ATOM 3908 C CA . PRO A 1 468 ? 9.523 20.469 12.25 1 95.31 468 PRO A CA 1
ATOM 3909 C C . PRO A 1 468 ? 8.922 21.062 13.523 1 95.31 468 PRO A C 1
ATOM 3911 O O . PRO A 1 468 ? 9.641 21.328 14.484 1 95.31 468 PRO A O 1
ATOM 3914 N N . GLN A 1 469 ? 7.566 21.344 13.539 1 93.62 469 GLN A N 1
ATOM 3915 C CA . GLN A 1 469 ? 6.715 21.672 14.672 1 93.62 469 GLN A CA 1
ATOM 3916 C C . GLN A 1 469 ? 7.156 22.969 15.328 1 93.62 469 GLN A C 1
ATOM 3918 O O . GLN A 1 469 ? 7.309 23.031 16.547 1 93.62 469 GLN A O 1
ATOM 3923 N N . LEU A 1 470 ? 7.332 23.938 14.508 1 95.38 470 LEU A N 1
ATOM 3924 C CA . LEU A 1 470 ? 7.777 25.234 15.023 1 95.38 470 LEU A CA 1
ATOM 3925 C C . LEU A 1 470 ? 6.645 26.25 14.984 1 95.38 470 LEU A C 1
ATOM 3927 O O . LEU A 1 470 ? 5.941 26.375 13.984 1 95.38 470 LEU A O 1
ATOM 3931 N N . ASP A 1 471 ? 6.473 26.875 16.062 1 95.94 471 ASP A N 1
ATOM 3932 C CA . ASP A 1 471 ? 5.652 28.078 16 1 95.94 471 ASP A CA 1
ATOM 3933 C C . ASP A 1 471 ? 6.473 29.266 15.5 1 95.94 471 ASP A C 1
ATOM 3935 O O . ASP A 1 471 ? 7.68 29.156 15.297 1 95.94 471 ASP A O 1
ATOM 3939 N N . PRO A 1 472 ? 5.82 30.375 15.203 1 97.31 472 PRO A N 1
ATOM 3940 C CA . PRO A 1 472 ? 6.531 31.5 14.609 1 97.31 472 PRO A CA 1
ATOM 3941 C C . PRO A 1 472 ? 7.719 31.969 15.453 1 97.31 472 PRO A C 1
ATOM 3943 O O . PRO A 1 472 ? 8.773 32.281 14.906 1 97.31 472 PRO A O 1
ATOM 3946 N N . GLU A 1 473 ? 7.605 31.938 16.734 1 96.62 473 GLU A N 1
ATOM 3947 C CA . GLU A 1 473 ? 8.703 32.344 17.609 1 96.62 473 GLU A CA 1
ATOM 3948 C C . GLU A 1 473 ? 9.867 31.359 17.531 1 96.62 473 GLU A C 1
ATOM 3950 O O . GLU A 1 473 ? 11.023 31.75 17.453 1 96.62 473 GLU A O 1
ATOM 3955 N N . MET A 1 474 ? 9.539 30.156 17.625 1 94.75 474 MET A N 1
ATOM 3956 C CA . MET A 1 474 ? 10.555 29.109 17.516 1 94.75 474 MET A CA 1
ATOM 3957 C C . MET A 1 474 ? 11.266 29.172 16.172 1 94.75 474 MET A C 1
ATOM 3959 O O . MET A 1 474 ? 12.469 28.922 16.094 1 94.75 474 MET A O 1
ATOM 3963 N N . MET A 1 475 ? 10.523 29.484 15.164 1 96.25 475 MET A N 1
ATOM 3964 C CA . MET A 1 475 ? 11.094 29.625 13.828 1 96.25 475 MET A CA 1
ATOM 3965 C C . MET A 1 475 ? 12.219 30.656 13.82 1 96.25 475 MET A C 1
ATOM 3967 O O . MET A 1 475 ? 13.281 30.422 13.25 1 96.25 475 MET A O 1
ATOM 3971 N N . GLN A 1 476 ? 12 31.734 14.469 1 95.12 476 GLN A N 1
ATOM 3972 C CA . GLN A 1 476 ? 12.992 32.781 14.555 1 95.12 476 GLN A CA 1
ATOM 3973 C C . GLN A 1 476 ? 14.211 32.344 15.359 1 95.12 476 GLN A C 1
ATOM 3975 O O . GLN A 1 476 ? 15.344 32.656 15 1 95.12 476 GLN A O 1
ATOM 3980 N N . GLN A 1 477 ? 13.93 31.609 16.391 1 93.5 477 GLN A N 1
ATOM 3981 C CA . GLN A 1 477 ? 15.016 31.109 17.219 1 93.5 477 GLN A CA 1
ATOM 3982 C C . GLN A 1 477 ? 15.922 30.156 16.438 1 93.5 477 GLN A C 1
ATOM 3984 O O . GLN A 1 477 ? 17.141 30.25 16.531 1 93.5 477 GLN A O 1
ATOM 3989 N N . ILE A 1 478 ? 15.281 29.297 15.75 1 91.94 478 ILE A N 1
ATOM 3990 C CA . ILE A 1 478 ? 16.047 28.328 14.961 1 91.94 478 ILE A CA 1
ATOM 3991 C C . ILE A 1 478 ? 16.828 29.047 13.867 1 91.94 478 ILE A C 1
ATOM 3993 O O . ILE A 1 478 ? 17.969 28.703 13.586 1 91.94 478 ILE A O 1
ATOM 3997 N N . HIS A 1 479 ? 16.188 30.016 13.281 1 92.38 479 HIS A N 1
ATOM 3998 C CA . HIS A 1 479 ? 16.859 30.812 12.258 1 92.38 479 HIS A CA 1
ATOM 3999 C C . HIS A 1 479 ? 18.109 31.484 12.805 1 92.38 479 HIS A C 1
ATOM 4001 O O . HIS A 1 479 ? 19.156 31.469 12.164 1 92.38 479 HIS A O 1
ATOM 4007 N N . GLN A 1 480 ? 18 31.969 14.008 1 89.62 480 GLN A N 1
ATOM 4008 C CA . GLN A 1 480 ? 19.141 32.625 14.656 1 89.62 480 GLN A CA 1
ATOM 4009 C C . GLN A 1 480 ? 20.234 31.609 14.969 1 89.62 480 GLN A C 1
ATOM 4011 O O . GLN A 1 480 ? 21.422 31.906 14.859 1 89.62 480 GLN A O 1
ATOM 4016 N N . MET A 1 481 ? 19.797 30.5 15.383 1 86.38 481 MET A N 1
ATOM 4017 C CA . MET A 1 481 ? 20.75 29.438 15.656 1 86.38 481 MET A CA 1
ATOM 4018 C C . MET A 1 481 ? 21.562 29.109 14.406 1 86.38 481 MET A C 1
ATOM 4020 O O . MET A 1 481 ? 22.797 29 14.469 1 86.38 481 MET A O 1
ATOM 4024 N N . PHE A 1 482 ? 20.953 29 13.289 1 84.31 482 PHE A N 1
ATOM 4025 C CA . PHE A 1 482 ? 21.641 28.641 12.047 1 84.31 482 PHE A CA 1
ATOM 4026 C C . PHE A 1 482 ? 22.516 29.781 11.562 1 84.31 482 PHE A C 1
ATOM 4028 O O . PHE A 1 482 ? 23.578 29.547 10.992 1 84.31 482 PHE A O 1
ATOM 4035 N N . LEU A 1 483 ? 22.125 30.984 11.93 1 80.81 483 LEU A N 1
ATOM 4036 C CA . LEU A 1 483 ? 22.922 32.156 11.555 1 80.81 483 LEU A CA 1
ATOM 4037 C C . LEU A 1 483 ? 24.188 32.219 12.398 1 80.81 483 LEU A C 1
ATOM 4039 O O . LEU A 1 483 ? 25.234 32.656 11.914 1 80.81 483 LEU A O 1
ATOM 4043 N N . SER A 1 484 ? 24.125 31.781 13.641 1 76.31 484 SER A N 1
ATOM 4044 C CA . SER A 1 484 ? 25.25 31.844 14.555 1 76.31 484 SER A CA 1
ATOM 4045 C C . SER A 1 484 ? 26.297 30.797 14.219 1 76.31 484 SER A C 1
ATOM 4047 O O . SER A 1 484 ? 27.484 30.969 14.516 1 76.31 484 SER A O 1
ATOM 4049 N N . ILE A 1 485 ? 25.906 29.688 13.844 1 66.19 485 ILE A N 1
ATOM 4050 C CA . ILE A 1 485 ? 26.828 28.625 13.438 1 66.19 485 ILE A CA 1
ATOM 4051 C C . ILE A 1 485 ? 27.719 29.125 12.305 1 66.19 485 ILE A C 1
ATOM 4053 O O . ILE A 1 485 ? 28.922 28.812 12.266 1 66.19 485 ILE A O 1
ATOM 4057 N N . VAL A 1 486 ? 27.266 29.906 11.633 1 54.78 486 VAL A N 1
ATOM 4058 C CA . VAL A 1 486 ? 28.016 30.422 10.492 1 54.78 486 VAL A CA 1
ATOM 4059 C C . VAL A 1 486 ? 29.016 31.469 10.961 1 54.78 486 VAL A C 1
ATOM 4061 O O . VAL A 1 486 ? 30.125 31.562 10.43 1 54.78 486 VAL A O 1
ATOM 4064 N N . ASP A 1 487 ? 28.766 32.219 12.141 1 50.88 487 ASP A N 1
ATOM 4065 C CA . ASP A 1 487 ? 29.641 33.25 12.68 1 50.88 487 ASP A CA 1
ATOM 4066 C C . ASP A 1 487 ? 30.844 32.656 13.391 1 50.88 487 ASP A C 1
ATOM 4068 O O . ASP A 1 487 ? 31.922 33.25 13.445 1 50.88 487 ASP A O 1
ATOM 4072 N N . THR A 1 488 ? 30.75 31.578 14.188 1 45.38 488 THR A N 1
ATOM 4073 C CA . THR A 1 488 ? 31.859 31 14.953 1 45.38 488 THR A CA 1
ATOM 4074 C C . THR A 1 488 ? 32.906 30.438 14.016 1 45.38 488 THR A C 1
ATOM 4076 O O . THR A 1 488 ? 33.938 29.922 14.477 1 45.38 488 THR A O 1
ATOM 4079 N N . PHE A 1 489 ? 32.656 30.312 12.852 1 38.12 489 PHE A N 1
ATOM 4080 C CA . PHE A 1 489 ? 33.781 29.891 12.016 1 38.12 489 PHE A CA 1
ATOM 4081 C C . PHE A 1 489 ? 34.812 30.984 11.906 1 38.12 489 PHE A C 1
ATOM 4083 O O . PHE A 1 489 ? 34.562 32.062 11.344 1 38.12 489 PHE A O 1
ATOM 4090 N N . PRO A 1 490 ? 35.906 31.078 12.953 1 35.16 490 PRO A N 1
ATOM 4091 C CA . PRO A 1 490 ? 36.969 32.062 12.898 1 35.16 490 PRO A CA 1
ATOM 4092 C C . PRO A 1 490 ? 37.375 32.438 11.477 1 35.16 490 PRO A C 1
ATOM 4094 O O . PRO A 1 490 ? 36.969 31.781 10.523 1 35.16 490 PRO A O 1
ATOM 4097 N N . ASN A 1 491 ? 39.125 32.688 11.344 1 32.25 491 ASN A N 1
ATOM 4098 C CA . ASN A 1 491 ? 39.938 33.062 10.203 1 32.25 491 ASN A CA 1
ATOM 4099 C C . ASN A 1 491 ? 39.594 32.25 8.961 1 32.25 491 ASN A C 1
ATOM 4101 O O . ASN A 1 491 ? 38.844 32.719 8.094 1 32.25 491 ASN A O 1
ATOM 4105 N N . GLY A 1 492 ? 41 31.594 8.398 1 27.92 492 GLY A N 1
ATOM 4106 C CA . GLY A 1 492 ? 41.438 30.844 7.223 1 27.92 492 GLY A CA 1
ATOM 4107 C C . GLY A 1 492 ? 40.5 29.672 6.902 1 27.92 492 GLY A C 1
ATOM 4108 O O . GLY A 1 492 ? 39.688 29.297 7.719 1 27.92 492 GLY A O 1
ATOM 4109 N N . PHE A 1 493 ? 40.625 29.234 5.547 1 28.92 493 PHE A N 1
ATOM 4110 C CA . PHE A 1 493 ? 40.25 28.125 4.676 1 28.92 493 PHE A CA 1
ATOM 4111 C C . PHE A 1 493 ? 40.5 26.797 5.367 1 28.92 493 PHE A C 1
ATOM 4113 O O . PHE A 1 493 ? 41.188 25.922 4.828 1 28.92 493 PHE A O 1
ATOM 4120 N N . LYS A 1 494 ? 40.844 26.688 6.496 1 25.38 494 LYS A N 1
ATOM 4121 C CA . LYS A 1 494 ? 41.438 25.406 6.805 1 25.38 494 LYS A CA 1
ATOM 4122 C C . LYS A 1 494 ? 40.531 24.25 6.398 1 25.38 494 LYS A C 1
ATOM 4124 O O . LYS A 1 494 ? 39.312 24.422 6.336 1 25.38 494 LYS A O 1
ATOM 4129 N N . THR A 1 495 ? 41.219 22.969 6.215 1 26.25 495 THR A N 1
ATOM 4130 C CA . THR A 1 495 ? 41 21.656 5.625 1 26.25 495 THR A CA 1
ATOM 4131 C C . THR A 1 495 ? 39.75 21.016 6.211 1 26.25 495 THR A C 1
ATOM 4133 O O . THR A 1 495 ? 39.625 20.859 7.43 1 26.25 495 THR A O 1
ATOM 4136 N N . PHE A 1 496 ? 38.719 21.469 5.867 1 25.86 496 PHE A N 1
ATOM 4137 C CA . PHE A 1 496 ? 37.75 20.453 6.207 1 25.86 496 PHE A CA 1
ATOM 4138 C C . PHE A 1 496 ? 38.344 19.062 6.059 1 25.86 496 PHE A C 1
ATOM 4140 O O . PHE A 1 496 ? 39 18.766 5.066 1 25.86 496 PHE A O 1
ATOM 4147 N N . PRO A 1 497 ? 38.656 18.453 7.199 1 26.55 497 PRO A N 1
ATOM 4148 C CA . PRO A 1 497 ? 39.344 17.156 7.105 1 26.55 497 PRO A CA 1
ATOM 4149 C C . PRO A 1 497 ? 38.875 16.328 5.918 1 26.55 497 PRO A C 1
ATOM 4151 O O . PRO A 1 497 ? 39.438 15.25 5.664 1 26.55 497 PRO A O 1
ATOM 4154 N N . PHE A 1 498 ? 37.719 16.609 5.438 1 23.97 498 PHE A N 1
ATOM 4155 C CA . PHE A 1 498 ? 37.469 15.547 4.473 1 23.97 498 PHE A CA 1
ATOM 4156 C C . PHE A 1 498 ? 38.25 15.766 3.189 1 23.97 498 PHE A C 1
ATOM 4158 O O . PHE A 1 498 ? 38.062 15.062 2.201 1 23.97 498 PHE A O 1
ATOM 4165 N N . ILE A 1 499 ? 38.969 16.969 3.123 1 21.08 499 ILE A N 1
ATOM 4166 C CA . ILE A 1 499 ? 39.875 17.078 1.983 1 21.08 499 ILE A CA 1
ATOM 4167 C C . ILE A 1 499 ? 41.156 16.344 2.271 1 21.08 499 ILE A C 1
ATOM 4169 O O . ILE A 1 499 ? 42.156 16.5 1.551 1 21.08 499 ILE A O 1
ATOM 4173 N N . ARG A 1 500 ? 41.375 15.578 3.346 1 19.38 500 ARG A N 1
ATOM 4174 C CA . ARG A 1 500 ? 42.594 14.797 3.094 1 19.38 500 ARG A CA 1
ATOM 4175 C C . ARG A 1 500 ? 42.375 13.805 1.951 1 19.38 500 ARG A C 1
ATOM 4177 O O . ARG A 1 500 ? 41.312 13.18 1.858 1 19.38 500 ARG A O 1
ATOM 4184 N N . MET B 1 1 ? -15.336 -50.125 -33 1 38.31 1 MET B N 1
ATOM 4185 C CA . MET B 1 1 ? -16.219 -50 -31.844 1 38.31 1 MET B CA 1
ATOM 4186 C C . MET B 1 1 ? -15.75 -48.875 -30.938 1 38.31 1 MET B C 1
ATOM 4188 O O . MET B 1 1 ? -16.578 -48.156 -30.328 1 38.31 1 MET B O 1
ATOM 4192 N N . ILE B 1 2 ? -14.398 -48.594 -30.859 1 48.16 2 ILE B N 1
ATOM 4193 C CA . ILE B 1 2 ? -13.789 -47.594 -30 1 48.16 2 ILE B CA 1
ATOM 4194 C C . ILE B 1 2 ? -14.016 -46.188 -30.578 1 48.16 2 ILE B C 1
ATOM 4196 O O . ILE B 1 2 ? -14.359 -45.25 -29.844 1 48.16 2 ILE B O 1
ATOM 4200 N N . ILE B 1 3 ? -14.031 -46.062 -31.891 1 48.62 3 ILE B N 1
ATOM 4201 C CA . ILE B 1 3 ? -14.203 -44.75 -32.5 1 48.62 3 ILE B CA 1
ATOM 4202 C C . ILE B 1 3 ? -15.656 -44.312 -32.375 1 48.62 3 ILE B C 1
ATOM 4204 O O . ILE B 1 3 ? -15.922 -43.125 -32.094 1 48.62 3 ILE B O 1
ATOM 4208 N N . LYS B 1 4 ? -16.594 -45.188 -32.531 1 50.19 4 LYS B N 1
ATOM 4209 C CA . LYS B 1 4 ? -18.016 -44.844 -32.438 1 50.19 4 LYS B CA 1
ATOM 4210 C C . LYS B 1 4 ? -18.375 -44.5 -31 1 50.19 4 LYS B C 1
ATOM 4212 O O . LYS B 1 4 ? -19.188 -43.594 -30.766 1 50.19 4 LYS B O 1
ATOM 4217 N N . SER B 1 5 ? -17.688 -45.031 -30.047 1 49.34 5 SER B N 1
ATOM 4218 C CA . SER B 1 5 ? -17.969 -44.75 -28.641 1 49.34 5 SER B CA 1
ATOM 4219 C C . SER B 1 5 ? -17.438 -43.375 -28.266 1 49.34 5 SER B C 1
ATOM 4221 O O . SER B 1 5 ? -18.109 -42.625 -27.531 1 49.34 5 SER B O 1
ATOM 4223 N N . LEU B 1 6 ? -16.406 -43 -28.891 1 47.78 6 LEU B N 1
ATOM 4224 C CA . LEU B 1 6 ? -15.875 -41.656 -28.641 1 47.78 6 LEU B CA 1
ATOM 4225 C C . LEU B 1 6 ? -16.766 -40.594 -29.281 1 47.78 6 LEU B C 1
ATOM 4227 O O . LEU B 1 6 ? -16.969 -39.531 -28.703 1 47.78 6 LEU B O 1
ATOM 4231 N N . PHE B 1 7 ? -17.375 -40.969 -30.391 1 47.84 7 PHE B N 1
ATOM 4232 C CA . PHE B 1 7 ? -18.281 -40.062 -31.078 1 47.84 7 PHE B CA 1
ATOM 4233 C C . PHE B 1 7 ? -19.578 -39.906 -30.312 1 47.84 7 PHE B C 1
ATOM 4235 O O . PHE B 1 7 ? -20.094 -38.781 -30.172 1 47.84 7 PHE B O 1
ATOM 4242 N N . ILE B 1 8 ? -20.141 -40.938 -29.859 1 50.72 8 ILE B N 1
ATOM 4243 C CA . ILE B 1 8 ? -21.391 -40.906 -29.109 1 50.72 8 ILE B CA 1
ATOM 4244 C C . ILE B 1 8 ? -21.156 -40.188 -27.766 1 50.72 8 ILE B C 1
ATOM 4246 O O . ILE B 1 8 ? -22 -39.406 -27.344 1 50.72 8 ILE B O 1
ATOM 4250 N N . PHE B 1 9 ? -20.078 -40.375 -27.188 1 48.75 9 PHE B N 1
ATOM 4251 C CA . PHE B 1 9 ? -19.719 -39.688 -25.953 1 48.75 9 PHE B CA 1
ATOM 4252 C C . PHE B 1 9 ? -19.547 -38.188 -26.188 1 48.75 9 PHE B C 1
ATOM 4254 O O . PHE B 1 9 ? -19.984 -37.375 -25.359 1 48.75 9 PHE B O 1
ATOM 4261 N N . ASN B 1 10 ? -19.062 -37.844 -27.344 1 49.41 10 ASN B N 1
ATOM 4262 C CA . ASN B 1 10 ? -18.969 -36.438 -27.688 1 49.41 10 ASN B CA 1
ATOM 4263 C C . ASN B 1 10 ? -20.328 -35.844 -27.953 1 49.41 10 ASN B C 1
ATOM 4265 O O . ASN B 1 10 ? -20.609 -34.688 -27.562 1 49.41 10 ASN B O 1
ATOM 4269 N N . ILE B 1 11 ? -21.203 -36.625 -28.562 1 52.69 11 ILE B N 1
ATOM 4270 C CA . ILE B 1 11 ? -22.547 -36.125 -28.859 1 52.69 11 ILE B CA 1
ATOM 4271 C C . ILE B 1 11 ? -23.344 -36 -27.578 1 52.69 11 ILE B C 1
ATOM 4273 O O . ILE B 1 11 ? -24.062 -35.031 -27.391 1 52.69 11 ILE B O 1
ATOM 4277 N N . LEU B 1 12 ? -23.203 -36.906 -26.75 1 50.03 12 LEU B N 1
ATOM 4278 C CA . LEU B 1 12 ? -23.906 -36.844 -25.484 1 50.03 12 LEU B CA 1
ATOM 4279 C C . LEU B 1 12 ? -23.406 -35.688 -24.625 1 50.03 12 LEU B C 1
ATOM 4281 O O . LEU B 1 12 ? -24.188 -35 -23.969 1 50.03 12 LEU B O 1
ATOM 4285 N N . ILE B 1 13 ? -22.203 -35.438 -24.734 1 51.84 13 ILE B N 1
ATOM 4286 C CA . ILE B 1 13 ? -21.625 -34.281 -24.031 1 51.84 13 ILE B CA 1
ATOM 4287 C C . ILE B 1 13 ? -22.156 -33 -24.641 1 51.84 13 ILE B C 1
ATOM 4289 O O . ILE B 1 13 ? -22.5 -32.062 -23.906 1 51.84 13 ILE B O 1
ATOM 4293 N N . ILE B 1 14 ? -22.344 -33.062 -25.969 1 52.25 14 ILE B N 1
ATOM 4294 C CA . ILE B 1 14 ? -22.859 -31.875 -26.641 1 52.25 14 ILE B CA 1
ATOM 4295 C C . ILE B 1 14 ? -24.312 -31.641 -26.234 1 52.25 14 ILE B C 1
ATOM 4297 O O . ILE B 1 14 ? -24.719 -30.5 -25.953 1 52.25 14 ILE B O 1
ATOM 4301 N N . ILE B 1 15 ? -25.031 -32.688 -26.141 1 53.03 15 ILE B N 1
ATOM 4302 C CA . ILE B 1 15 ? -26.453 -32.562 -25.797 1 53.03 15 ILE B CA 1
ATOM 4303 C C . ILE B 1 15 ? -26.578 -32.094 -24.344 1 53.03 15 ILE B C 1
ATOM 4305 O O . ILE B 1 15 ? -27.406 -31.234 -24.031 1 53.03 15 ILE B O 1
ATOM 4309 N N . ILE B 1 16 ? -25.812 -32.531 -23.531 1 52.62 16 ILE B N 1
ATOM 4310 C CA . ILE B 1 16 ? -25.859 -32.188 -22.125 1 52.62 16 ILE B CA 1
ATOM 4311 C C . ILE B 1 16 ? -25.391 -30.75 -21.922 1 52.62 16 ILE B C 1
ATOM 4313 O O . ILE B 1 16 ? -26 -29.984 -21.172 1 52.62 16 ILE B O 1
ATOM 4317 N N . VAL B 1 17 ? -24.406 -30.422 -22.703 1 53.59 17 VAL B N 1
ATOM 4318 C CA . VAL B 1 17 ? -23.906 -29.047 -22.625 1 53.59 17 VAL B CA 1
ATOM 4319 C C . VAL B 1 17 ? -24.969 -28.078 -23.156 1 53.59 17 VAL B C 1
ATOM 4321 O O . VAL B 1 17 ? -25.203 -27.016 -22.562 1 53.59 17 VAL B O 1
ATOM 4324 N N . GLU B 1 18 ? -25.641 -28.562 -24.234 1 51.28 18 GLU B N 1
ATOM 4325 C CA . GLU B 1 18 ? -26.688 -27.719 -24.797 1 51.28 18 GLU B CA 1
ATOM 4326 C C . GLU B 1 18 ? -27.844 -27.531 -23.828 1 51.28 18 GLU B C 1
ATOM 4328 O O . GLU B 1 18 ? -28.375 -26.422 -23.672 1 51.28 18 GLU B O 1
ATOM 4333 N N . LYS B 1 19 ? -28.203 -28.484 -23.281 1 50.34 19 LYS B N 1
ATOM 4334 C CA . LYS B 1 19 ? -29.297 -28.406 -22.312 1 50.34 19 LYS B CA 1
ATOM 4335 C C . LYS B 1 19 ? -28.891 -27.578 -21.094 1 50.34 19 LYS B C 1
ATOM 4337 O O . LYS B 1 19 ? -29.688 -26.828 -20.547 1 50.34 19 LYS B O 1
ATOM 4342 N N . PHE B 1 20 ? -27.719 -27.688 -20.797 1 50.5 20 PHE B N 1
ATOM 4343 C CA . PHE B 1 20 ? -27.125 -26.938 -19.688 1 50.5 20 PHE B CA 1
ATOM 4344 C C . PHE B 1 20 ? -27.203 -25.438 -19.953 1 50.5 20 PHE B C 1
ATOM 4346 O O . PHE B 1 20 ? -27.625 -24.672 -19.094 1 50.5 20 PHE B O 1
ATOM 4353 N N . ILE B 1 21 ? -26.734 -25.094 -21.078 1 51.78 21 ILE B N 1
ATOM 4354 C CA . ILE B 1 21 ? -26.656 -23.688 -21.469 1 51.78 21 ILE B CA 1
ATOM 4355 C C . ILE B 1 21 ? -28.078 -23.141 -21.672 1 51.78 21 ILE B C 1
ATOM 4357 O O . ILE B 1 21 ? -28.375 -22.016 -21.266 1 51.78 21 ILE B O 1
ATOM 4361 N N . SER B 1 22 ? -28.859 -23.969 -22.203 1 49.09 22 SER B N 1
ATOM 4362 C CA . SER B 1 22 ? -30.219 -23.516 -22.406 1 49.09 22 SER B CA 1
ATOM 4363 C C . SER B 1 22 ? -30.891 -23.203 -21.078 1 49.09 22 SER B C 1
ATOM 4365 O O . SER B 1 22 ? -31.641 -22.219 -20.969 1 49.09 22 SER B O 1
ATOM 4367 N N . TYR B 1 23 ? -30.609 -23.906 -20.172 1 45.84 23 TYR B N 1
ATOM 4368 C CA . TYR B 1 23 ? -31.141 -23.672 -18.828 1 45.84 23 TYR B CA 1
ATOM 4369 C C . TYR B 1 23 ? -30.625 -22.375 -18.25 1 45.84 23 TYR B C 1
ATOM 4371 O O . TYR B 1 23 ? -31.391 -21.562 -17.719 1 45.84 23 TYR B O 1
ATOM 4379 N N . PHE B 1 24 ? -29.422 -22.312 -18.281 1 49.81 24 PHE B N 1
ATOM 4380 C CA . PHE B 1 24 ? -28.812 -21.109 -17.734 1 49.81 24 PHE B CA 1
ATOM 4381 C C . PHE B 1 24 ? -29.25 -19.875 -18.5 1 49.81 24 PHE B C 1
ATOM 4383 O O . PHE B 1 24 ? -29.484 -18.812 -17.906 1 49.81 24 PHE B O 1
ATOM 4390 N N . ILE B 1 25 ? -29.438 -20.109 -19.766 1 49.72 25 ILE B N 1
ATOM 4391 C CA . ILE B 1 25 ? -29.922 -19.016 -20.609 1 49.72 25 ILE B CA 1
ATOM 4392 C C . ILE B 1 25 ? -31.375 -18.719 -20.281 1 49.72 25 ILE B C 1
ATOM 4394 O O . ILE B 1 25 ? -31.797 -17.547 -20.266 1 49.72 25 ILE B O 1
ATOM 4398 N N . ILE B 1 26 ? -32.094 -19.719 -20.062 1 46 26 ILE B N 1
ATOM 4399 C CA . ILE B 1 26 ? -33.469 -19.484 -19.688 1 46 26 ILE B CA 1
ATOM 4400 C C . ILE B 1 26 ? -33.531 -18.672 -18.391 1 46 26 ILE B C 1
ATOM 4402 O O . ILE B 1 26 ? -34.344 -17.75 -18.266 1 46 26 ILE B O 1
ATOM 4406 N N . ILE B 1 27 ? -32.688 -18.922 -17.578 1 45.09 27 ILE B N 1
ATOM 4407 C CA . ILE B 1 27 ? -32.625 -18.156 -16.344 1 45.09 27 ILE B CA 1
ATOM 4408 C C . ILE B 1 27 ? -32.156 -16.734 -16.641 1 45.09 27 ILE B C 1
ATOM 4410 O O . ILE B 1 27 ? -32.688 -15.773 -16.094 1 45.09 27 ILE B O 1
ATOM 4414 N N . ILE B 1 28 ? -31.141 -16.641 -17.5 1 47.34 28 ILE B N 1
ATOM 4415 C CA . ILE B 1 28 ? -30.734 -15.312 -17.906 1 47.34 28 ILE B CA 1
ATOM 4416 C C . ILE B 1 28 ? -31.844 -14.664 -18.75 1 47.34 28 ILE B C 1
ATOM 4418 O O . ILE B 1 28 ? -32.094 -13.469 -18.609 1 47.34 28 ILE B O 1
ATOM 4422 N N . SER B 1 29 ? -32.5 -15.43 -19.578 1 43.56 29 SER B N 1
ATOM 4423 C CA . SER B 1 29 ? -33.562 -14.922 -20.422 1 43.56 29 SER B CA 1
ATOM 4424 C C . SER B 1 29 ? -34.844 -14.68 -19.625 1 43.56 29 SER B C 1
ATOM 4426 O O . SER B 1 29 ? -35.625 -13.781 -19.953 1 43.56 29 SER B O 1
ATOM 4428 N N . ASN B 1 30 ? -35.156 -15.539 -18.812 1 42.12 30 ASN B N 1
ATOM 4429 C CA . ASN B 1 30 ? -36.406 -15.305 -18.094 1 42.12 30 ASN B CA 1
ATOM 4430 C C . ASN B 1 30 ? -36.344 -14.07 -17.203 1 42.12 30 ASN B C 1
ATOM 4432 O O . ASN B 1 30 ? -37.344 -13.656 -16.625 1 42.12 30 ASN B O 1
ATOM 4436 N N . ASP B 1 31 ? -35.219 -13.789 -16.688 1 40.34 31 ASP B N 1
ATOM 4437 C CA . ASP B 1 31 ? -35.188 -12.445 -16.141 1 40.34 31 ASP B CA 1
ATOM 4438 C C . ASP B 1 31 ? -35.156 -11.391 -17.25 1 40.34 31 ASP B C 1
ATOM 4440 O O . ASP B 1 31 ? -34.094 -10.875 -17.578 1 40.34 31 ASP B O 1
ATOM 4444 N N . ASP B 1 32 ? -35.844 -11.492 -18.188 1 41.38 32 ASP B N 1
ATOM 4445 C CA . ASP B 1 32 ? -36.188 -10.594 -19.297 1 41.38 32 ASP B CA 1
ATOM 4446 C C . ASP B 1 32 ? -35.938 -9.141 -18.906 1 41.38 32 ASP B C 1
ATOM 4448 O O . ASP B 1 32 ? -35.531 -8.328 -19.75 1 41.38 32 ASP B O 1
ATOM 4452 N N . GLN B 1 33 ? -36.281 -8.844 -17.703 1 41.31 33 GLN B N 1
ATOM 4453 C CA . GLN B 1 33 ? -36.062 -7.48 -17.219 1 41.31 33 GLN B CA 1
ATOM 4454 C C . GLN B 1 33 ? -34.594 -7.152 -17.094 1 41.31 33 GLN B C 1
ATOM 4456 O O . GLN B 1 33 ? -34.188 -5.988 -17.188 1 41.31 33 GLN B O 1
ATOM 4461 N N . LEU B 1 34 ? -33.812 -8.117 -16.828 1 42.72 34 LEU B N 1
ATOM 4462 C CA . LEU B 1 34 ? -32.406 -7.781 -16.688 1 42.72 34 LEU B CA 1
ATOM 4463 C C . LEU B 1 34 ? -31.797 -7.453 -18.047 1 42.72 34 LEU B C 1
ATOM 4465 O O . LEU B 1 34 ? -30.984 -6.527 -18.172 1 42.72 34 LEU B O 1
ATOM 4469 N N . LEU B 1 35 ? -32.156 -8.328 -19.156 1 48.09 35 LEU B N 1
ATOM 4470 C CA . LEU B 1 35 ? -31.562 -8.109 -20.469 1 48.09 35 LEU B CA 1
ATOM 4471 C C . LEU B 1 35 ? -32.156 -6.879 -21.141 1 48.09 35 LEU B C 1
ATOM 4473 O O . LEU B 1 35 ? -31.484 -6.172 -21.875 1 48.09 35 LEU B O 1
ATOM 4477 N N . SER B 1 36 ? -33.469 -6.84 -21.094 1 43.19 36 SER B N 1
ATOM 4478 C CA . SER B 1 36 ? -34.125 -5.727 -21.781 1 43.19 36 SER B CA 1
ATOM 4479 C C . SER B 1 36 ? -33.688 -4.387 -21.188 1 43.19 36 SER B C 1
ATOM 4481 O O . SER B 1 36 ? -33.594 -3.387 -21.906 1 43.19 36 SER B O 1
ATOM 4483 N N . ARG B 1 37 ? -33.625 -4.391 -19.938 1 38.88 37 ARG B N 1
ATOM 4484 C CA . ARG B 1 37 ? -33.406 -3.064 -19.359 1 38.88 37 ARG B CA 1
ATOM 4485 C C . ARG B 1 37 ? -32 -2.543 -19.672 1 38.88 37 ARG B C 1
ATOM 4487 O O . ARG B 1 37 ? -31.75 -1.341 -19.578 1 38.88 37 ARG B O 1
ATOM 4494 N N . THR B 1 38 ? -30.906 -3.33 -19.656 1 46.66 38 THR B N 1
ATOM 4495 C CA . THR B 1 38 ? -29.672 -2.568 -19.562 1 46.66 38 THR B CA 1
ATOM 4496 C C . THR B 1 38 ? -29.016 -2.43 -20.938 1 46.66 38 THR B C 1
ATOM 4498 O O . THR B 1 38 ? -28.547 -3.414 -21.516 1 46.66 38 THR B O 1
ATOM 4501 N N . GLY B 1 39 ? -29.672 -2.275 -22.016 1 55.5 39 GLY B N 1
ATOM 4502 C CA . GLY B 1 39 ? -28.984 -1.762 -23.188 1 55.5 39 GLY B CA 1
ATOM 4503 C C . GLY B 1 39 ? -27.469 -1.797 -23.078 1 55.5 39 GLY B C 1
ATOM 4504 O O . GLY B 1 39 ? -26.766 -1.13 -23.828 1 55.5 39 GLY B O 1
ATOM 4505 N N . HIS B 1 40 ? -26.922 -2.549 -22.109 1 68.06 40 HIS B N 1
ATOM 4506 C CA . HIS B 1 40 ? -25.484 -2.48 -21.891 1 68.06 40 HIS B CA 1
ATOM 4507 C C . HIS B 1 40 ? -24.766 -3.617 -22.609 1 68.06 40 HIS B C 1
ATOM 4509 O O . HIS B 1 40 ? -25.203 -4.766 -22.562 1 68.06 40 HIS B O 1
ATOM 4515 N N . SER B 1 41 ? -23.891 -3.441 -23.516 1 86.06 41 SER B N 1
ATOM 4516 C CA . SER B 1 41 ? -23 -4.387 -24.172 1 86.06 41 SER B CA 1
ATOM 4517 C C . SER B 1 41 ? -21.891 -4.852 -23.25 1 86.06 41 SER B C 1
ATOM 4519 O O . SER B 1 41 ? -21.391 -4.07 -22.438 1 86.06 41 SER B O 1
ATOM 4521 N N . LEU B 1 42 ? -21.75 -6.23 -23.156 1 92.75 42 LEU B N 1
ATOM 4522 C CA . LEU B 1 42 ? -20.703 -6.828 -22.328 1 92.75 42 LEU B CA 1
ATOM 4523 C C . LEU B 1 42 ? -19.672 -7.531 -23.188 1 92.75 42 LEU B C 1
ATOM 4525 O O . LEU B 1 42 ? -20.016 -8.367 -24.031 1 92.75 42 LEU B O 1
ATOM 4529 N N . HIS B 1 43 ? -18.5 -7.168 -23.141 1 94.44 43 HIS B N 1
ATOM 4530 C CA . HIS B 1 43 ? -17.375 -7.898 -23.688 1 94.44 43 HIS B CA 1
ATOM 4531 C C . HIS B 1 43 ? -16.406 -8.312 -22.594 1 94.44 43 HIS B C 1
ATOM 4533 O O . HIS B 1 43 ? -15.656 -7.477 -22.062 1 94.44 43 HIS B O 1
ATOM 4539 N N . LEU B 1 44 ? -16.406 -9.531 -22.281 1 96.12 44 LEU B N 1
ATOM 4540 C CA . LEU B 1 44 ? -15.578 -10.094 -21.219 1 96.12 44 LEU B CA 1
ATOM 4541 C C . LEU B 1 44 ? -14.359 -10.797 -21.797 1 96.12 44 LEU B C 1
ATOM 4543 O O . LEU B 1 44 ? -14.484 -11.688 -22.625 1 96.12 44 LEU B O 1
ATOM 4547 N N . GLU B 1 45 ? -13.188 -10.344 -21.438 1 96.5 45 GLU B N 1
ATOM 4548 C CA . GLU B 1 45 ? -11.945 -11.055 -21.734 1 96.5 45 GLU B CA 1
ATOM 4549 C C . GLU B 1 45 ? -11.477 -11.867 -20.531 1 96.5 45 GLU B C 1
ATOM 4551 O O . GLU B 1 45 ? -11.234 -11.312 -19.453 1 96.5 45 GLU B O 1
ATOM 4556 N N . ILE B 1 46 ? -11.398 -13.188 -20.688 1 98.12 46 ILE B N 1
ATOM 4557 C CA . ILE B 1 46 ? -10.836 -14.047 -19.656 1 98.12 46 ILE B CA 1
ATOM 4558 C C . ILE B 1 46 ? -9.344 -14.258 -19.906 1 98.12 46 ILE B C 1
ATOM 4560 O O . ILE B 1 46 ? -8.961 -14.867 -20.906 1 98.12 46 ILE B O 1
ATOM 4564 N N . ALA B 1 47 ? -8.562 -13.688 -19.016 1 98.25 47 ALA B N 1
ATOM 4565 C CA . ALA B 1 47 ? -7.109 -13.852 -19.078 1 98.25 47 ALA B CA 1
ATOM 4566 C C . ALA B 1 47 ? -6.652 -15 -18.188 1 98.25 47 ALA B C 1
ATOM 4568 O O . ALA B 1 47 ? -6.703 -14.898 -16.953 1 98.25 47 ALA B O 1
ATOM 4569 N N . ILE B 1 48 ? -6.168 -16.047 -18.812 1 98.81 48 ILE B N 1
ATOM 4570 C CA . ILE B 1 48 ? -5.715 -17.234 -18.078 1 98.81 48 ILE B CA 1
ATOM 4571 C C . ILE B 1 48 ? -4.191 -17.25 -18.016 1 98.81 48 ILE B C 1
ATOM 4573 O O . ILE B 1 48 ? -3.527 -17.547 -19.016 1 98.81 48 ILE B O 1
ATOM 4577 N N . LEU B 1 49 ? -3.646 -16.938 -16.875 1 98.75 49 LEU B N 1
ATOM 4578 C CA . LEU B 1 49 ? -2.193 -16.984 -16.734 1 98.75 49 LEU B CA 1
ATOM 4579 C C . LEU B 1 49 ? -1.698 -18.438 -16.75 1 98.75 49 LEU B C 1
ATOM 4581 O O . LEU B 1 49 ? -2.188 -19.266 -15.984 1 98.75 49 LEU B O 1
ATOM 4585 N N . SER B 1 50 ? -0.778 -18.703 -17.641 1 98.75 50 SER B N 1
ATOM 4586 C CA . SER B 1 50 ? -0.25 -20.062 -17.797 1 98.75 50 SER B CA 1
ATOM 4587 C C . SER B 1 50 ? 1.253 -20.031 -18.047 1 98.75 50 SER B C 1
ATOM 4589 O O . SER B 1 50 ? 1.772 -19.094 -18.656 1 98.75 50 SER B O 1
ATOM 4591 N N . ALA B 1 51 ? 1.941 -21.031 -17.531 1 98.25 51 ALA B N 1
ATOM 4592 C CA . ALA B 1 51 ? 3.361 -21.203 -17.828 1 98.25 51 ALA B CA 1
ATOM 4593 C C . ALA B 1 51 ? 3.561 -21.891 -19.172 1 98.25 51 ALA B C 1
ATOM 4595 O O . ALA B 1 51 ? 2.678 -22.609 -19.656 1 98.25 51 ALA B O 1
ATOM 4596 N N . ARG B 1 52 ? 4.672 -21.734 -19.766 1 98.25 52 ARG B N 1
ATOM 4597 C CA . ARG B 1 52 ? 4.961 -22.203 -21.109 1 98.25 52 ARG B CA 1
ATOM 4598 C C . ARG B 1 52 ? 4.883 -23.719 -21.188 1 98.25 52 ARG B C 1
ATOM 4600 O O . ARG B 1 52 ? 4.418 -24.281 -22.188 1 98.25 52 ARG B O 1
ATOM 4607 N N . GLU B 1 53 ? 5.199 -24.438 -20.109 1 97.25 53 GLU B N 1
ATOM 4608 C CA . GLU B 1 53 ? 5.293 -25.891 -20.109 1 97.25 53 GLU B CA 1
ATOM 4609 C C . GLU B 1 53 ? 3.947 -26.531 -19.797 1 97.25 53 GLU B C 1
ATOM 4611 O O . GLU B 1 53 ? 3.803 -27.75 -19.859 1 97.25 53 GLU B O 1
ATOM 4616 N N . ASN B 1 54 ? 2.98 -25.766 -19.453 1 98.19 54 ASN B N 1
ATOM 4617 C CA . ASN B 1 54 ? 1.734 -26.297 -18.906 1 98.19 54 ASN B CA 1
ATOM 4618 C C . ASN B 1 54 ? 0.765 -26.688 -20.016 1 98.19 54 ASN B C 1
ATOM 4620 O O . ASN B 1 54 ? -0.403 -26.297 -20 1 98.19 54 ASN B O 1
ATOM 4624 N N . PHE B 1 55 ? 1.155 -27.547 -20.922 1 98.44 55 PHE B N 1
ATOM 4625 C CA . PHE B 1 55 ? 0.33 -28 -22.031 1 98.44 55 PHE B CA 1
ATOM 4626 C C . PHE B 1 55 ? -0.885 -28.766 -21.531 1 98.44 55 PHE B C 1
ATOM 4628 O O . PHE B 1 55 ? -2.004 -28.547 -22 1 98.44 55 PHE B O 1
ATOM 4635 N N . GLU B 1 56 ? -0.689 -29.594 -20.547 1 98.25 56 GLU B N 1
ATOM 4636 C CA . GLU B 1 56 ? -1.761 -30.453 -20.031 1 98.25 56 GLU B CA 1
ATOM 4637 C C . GLU B 1 56 ? -2.842 -29.609 -19.344 1 98.25 56 GLU B C 1
ATOM 4639 O O . GLU B 1 56 ? -4.031 -29.922 -19.469 1 98.25 56 GLU B O 1
ATOM 4644 N N . LYS B 1 57 ? -2.393 -28.625 -18.672 1 98.62 57 LYS B N 1
ATOM 4645 C CA . LYS B 1 57 ? -3.361 -27.766 -18 1 98.62 57 LYS B CA 1
ATOM 4646 C C . LYS B 1 57 ? -4.211 -27 -19 1 98.62 57 LYS B C 1
ATOM 4648 O O . LYS B 1 57 ? -5.434 -26.922 -18.859 1 98.62 57 LYS B O 1
ATOM 4653 N N . ARG B 1 58 ? -3.58 -26.438 -20.016 1 98.75 58 ARG B N 1
ATOM 4654 C CA . ARG B 1 58 ? -4.312 -25.719 -21.047 1 98.75 58 ARG B CA 1
ATOM 4655 C C . ARG B 1 58 ? -5.246 -26.641 -21.812 1 98.75 58 ARG B C 1
ATOM 4657 O O . ARG B 1 58 ? -6.379 -26.266 -22.125 1 98.75 58 ARG B O 1
ATOM 4664 N N . HIS B 1 59 ? -4.805 -27.859 -22.016 1 98.44 59 HIS B N 1
ATOM 4665 C CA . HIS B 1 59 ? -5.645 -28.844 -22.688 1 98.44 59 HIS B CA 1
ATOM 4666 C C . HIS B 1 59 ? -6.871 -29.188 -21.844 1 98.44 59 HIS B C 1
ATOM 4668 O O . HIS B 1 59 ? -7.98 -29.281 -22.359 1 98.44 59 HIS B O 1
ATOM 4674 N N . ALA B 1 60 ? -6.648 -29.359 -20.578 1 98.5 60 ALA B N 1
ATOM 4675 C CA . ALA B 1 60 ? -7.758 -29.656 -19.688 1 98.5 60 ALA B CA 1
ATOM 4676 C C . ALA B 1 60 ? -8.805 -28.547 -19.703 1 98.5 60 ALA B C 1
ATOM 4678 O O . ALA B 1 60 ? -10.008 -28.828 -19.734 1 98.5 60 ALA B O 1
ATOM 4679 N N . ILE B 1 61 ? -8.375 -27.344 -19.688 1 98.62 61 ILE B N 1
ATOM 4680 C CA . ILE B 1 61 ? -9.281 -26.203 -19.719 1 98.62 61 ILE B CA 1
ATOM 4681 C C . ILE B 1 61 ? -10.062 -26.203 -21.031 1 98.62 61 ILE B C 1
ATOM 4683 O O . ILE B 1 61 ? -11.281 -26 -21.031 1 98.62 61 ILE B O 1
ATOM 4687 N N . ARG B 1 62 ? -9.406 -26.484 -22.188 1 98.19 62 ARG B N 1
ATOM 4688 C CA . ARG B 1 62 ? -10.047 -26.531 -23.5 1 98.19 62 ARG B CA 1
ATOM 4689 C C . ARG B 1 62 ? -11.141 -27.609 -23.531 1 98.19 62 ARG B C 1
ATOM 4691 O O . ARG B 1 62 ? -12.133 -27.453 -24.234 1 98.19 62 ARG B O 1
ATOM 4698 N N . GLN B 1 63 ? -10.984 -28.609 -22.688 1 96.88 63 GLN B N 1
ATOM 4699 C CA . GLN B 1 63 ? -11.914 -29.734 -22.703 1 96.88 63 GLN B CA 1
ATOM 4700 C C . GLN B 1 63 ? -13.023 -29.547 -21.672 1 96.88 63 GLN B C 1
ATOM 4702 O O . GLN B 1 63 ? -13.953 -30.359 -21.609 1 96.88 63 GLN B O 1
ATOM 4707 N N . THR B 1 64 ? -12.898 -28.547 -20.938 1 96.75 64 THR B N 1
ATOM 4708 C CA . THR B 1 64 ? -13.867 -28.375 -19.859 1 96.75 64 THR B CA 1
ATOM 4709 C C . THR B 1 64 ? -14.617 -27.047 -20.016 1 96.75 64 THR B C 1
ATOM 4711 O O . THR B 1 64 ? -15.453 -26.906 -20.906 1 96.75 64 THR B O 1
ATOM 4714 N N . TRP B 1 65 ? -14.312 -26.047 -19.094 1 96.25 65 TRP B N 1
ATOM 4715 C CA . TRP B 1 65 ? -15.195 -24.891 -19 1 96.25 65 TRP B CA 1
ATOM 4716 C C . TRP B 1 65 ? -15.016 -23.984 -20.219 1 96.25 65 TRP B C 1
ATOM 4718 O O . TRP B 1 65 ? -15.883 -23.141 -20.516 1 96.25 65 TRP B O 1
ATOM 4728 N N . LEU B 1 66 ? -13.891 -24.078 -20.984 1 97.56 66 LEU B N 1
ATOM 4729 C CA . LEU B 1 66 ? -13.727 -23.266 -22.188 1 97.56 66 LEU B CA 1
ATOM 4730 C C . LEU B 1 66 ? -14.75 -23.656 -23.25 1 97.56 66 LEU B C 1
ATOM 4732 O O . LEU B 1 66 ? -15.148 -22.828 -24.078 1 97.56 66 LEU B O 1
ATOM 4736 N N . GLN B 1 67 ? -15.18 -24.875 -23.266 1 94.44 67 GLN B N 1
ATOM 4737 C CA . GLN B 1 67 ? -16.25 -25.312 -24.156 1 94.44 67 GLN B CA 1
ATOM 4738 C C . GLN B 1 67 ? -17.547 -24.578 -23.859 1 94.44 67 GLN B C 1
ATOM 4740 O O . GLN B 1 67 ? -18.312 -24.25 -24.781 1 94.44 67 GLN B O 1
ATOM 4745 N N . ASN B 1 68 ? -17.719 -24.375 -22.609 1 91.31 68 ASN B N 1
ATOM 4746 C CA . ASN B 1 68 ? -18.906 -23.625 -22.203 1 91.31 68 ASN B CA 1
ATOM 4747 C C . ASN B 1 68 ? -18.891 -22.203 -22.766 1 91.31 68 ASN B C 1
ATOM 4749 O O . ASN B 1 68 ? -19.953 -21.641 -23.078 1 91.31 68 ASN B O 1
ATOM 4753 N N . VAL B 1 69 ? -17.75 -21.625 -22.828 1 95.31 69 VAL B N 1
ATOM 4754 C CA . VAL B 1 69 ? -17.609 -20.281 -23.391 1 95.31 69 VAL B CA 1
ATOM 4755 C C . VAL B 1 69 ? -18.062 -20.266 -24.844 1 95.31 69 VAL B C 1
ATOM 4757 O O . VAL B 1 69 ? -18.797 -19.375 -25.266 1 95.31 69 VAL B O 1
ATOM 4760 N N . LYS B 1 70 ? -17.625 -21.234 -25.578 1 91.75 70 LYS B N 1
ATOM 4761 C CA . LYS B 1 70 ? -18 -21.359 -26.969 1 91.75 70 LYS B CA 1
ATOM 4762 C C . LYS B 1 70 ? -19.516 -21.484 -27.125 1 91.75 70 LYS B C 1
ATOM 4764 O O . LYS B 1 70 ? -20.125 -20.812 -27.953 1 91.75 70 LYS B O 1
ATOM 4769 N N . PHE B 1 71 ? -20.047 -22.281 -26.328 1 90.56 71 PHE B N 1
ATOM 4770 C CA . PHE B 1 71 ? -21.484 -22.516 -26.359 1 90.56 71 PHE B CA 1
ATOM 4771 C C . PHE B 1 71 ? -22.25 -21.25 -26 1 90.56 71 PHE B C 1
ATOM 4773 O O . PHE B 1 71 ? -23.234 -20.906 -26.656 1 90.56 71 PHE B O 1
ATOM 4780 N N . LEU B 1 72 ? -21.812 -20.609 -24.953 1 90.81 72 LEU B N 1
ATOM 4781 C CA . LEU B 1 72 ? -22.453 -19.375 -24.516 1 90.81 72 LEU B CA 1
ATOM 4782 C C . LEU B 1 72 ? -22.422 -18.328 -25.625 1 90.81 72 LEU B C 1
ATOM 4784 O O . LEU B 1 72 ? -23.422 -17.672 -25.891 1 90.81 72 LEU B O 1
ATOM 4788 N N . ASN B 1 73 ? -21.344 -18.203 -26.281 1 93.94 73 ASN B N 1
ATOM 4789 C CA . ASN B 1 73 ? -21.219 -17.234 -27.344 1 93.94 73 ASN B CA 1
ATOM 4790 C C . ASN B 1 73 ? -22.156 -17.531 -28.516 1 93.94 73 ASN B C 1
ATOM 4792 O O . ASN B 1 73 ? -22.75 -16.625 -29.094 1 93.94 73 ASN B O 1
ATOM 4796 N N . GLU B 1 74 ? -22.25 -18.797 -28.844 1 92.5 74 GLU B N 1
ATOM 4797 C CA . GLU B 1 74 ? -23.172 -19.188 -29.906 1 92.5 74 GLU B CA 1
ATOM 4798 C C . GLU B 1 74 ? -24.609 -18.844 -29.531 1 92.5 74 GLU B C 1
ATOM 4800 O O . GLU B 1 74 ? -25.375 -18.359 -30.359 1 92.5 74 GLU B O 1
ATOM 4805 N N . HIS B 1 75 ? -24.875 -19.078 -28.359 1 87.56 75 HIS B N 1
ATOM 4806 C CA . HIS B 1 75 ? -26.219 -18.781 -27.859 1 87.56 75 HIS B CA 1
ATOM 4807 C C . HIS B 1 75 ? -26.484 -17.281 -27.891 1 87.56 75 HIS B C 1
ATOM 4809 O O . HIS B 1 75 ? -27.578 -16.844 -28.297 1 87.56 75 HIS B O 1
ATOM 4815 N N . PHE B 1 76 ? -25.547 -16.516 -27.406 1 89.94 76 PHE B N 1
ATOM 4816 C CA . PHE B 1 76 ? -25.719 -15.07 -27.406 1 89.94 76 PHE B CA 1
ATOM 4817 C C . PHE B 1 76 ? -25.891 -14.539 -28.828 1 89.94 76 PHE B C 1
ATOM 4819 O O . PHE B 1 76 ? -26.75 -13.695 -29.078 1 89.94 76 PHE B O 1
ATOM 4826 N N . LYS B 1 77 ? -25.172 -15.062 -29.703 1 90.38 77 LYS B N 1
ATOM 4827 C CA . LYS B 1 77 ? -25.266 -14.656 -31.109 1 90.38 77 LYS B CA 1
ATOM 4828 C C . LYS B 1 77 ? -26.609 -15.031 -31.703 1 90.38 77 LYS B C 1
ATOM 4830 O O . LYS B 1 77 ? -27.25 -14.219 -32.375 1 90.38 77 LYS B O 1
ATOM 4835 N N . SER B 1 78 ? -27.062 -16.188 -31.438 1 90.81 78 SER B N 1
ATOM 4836 C CA . SER B 1 78 ? -28.312 -16.688 -31.984 1 90.81 78 SER B CA 1
ATOM 4837 C C . SER B 1 78 ? -29.516 -15.891 -31.453 1 90.81 78 SER B C 1
ATOM 4839 O O . SER B 1 78 ? -30.516 -15.727 -32.156 1 90.81 78 SER B O 1
ATOM 4841 N N . ASN B 1 79 ? -29.375 -15.375 -30.25 1 87.56 79 ASN B N 1
ATOM 4842 C CA . ASN B 1 79 ? -30.469 -14.648 -29.609 1 87.56 79 ASN B CA 1
ATOM 4843 C C . ASN B 1 79 ? -30.234 -13.141 -29.656 1 87.56 79 ASN B C 1
ATOM 4845 O O . ASN B 1 79 ? -30.938 -12.383 -29 1 87.56 79 ASN B O 1
ATOM 4849 N N . GLN B 1 80 ? -29.219 -12.695 -30.312 1 88.44 80 GLN B N 1
ATOM 4850 C CA . GLN B 1 80 ? -28.906 -11.289 -30.531 1 88.44 80 GLN B CA 1
ATOM 4851 C C . GLN B 1 80 ? -28.672 -10.57 -29.203 1 88.44 80 GLN B C 1
ATOM 4853 O O . GLN B 1 80 ? -29.188 -9.469 -29 1 88.44 80 GLN B O 1
ATOM 4858 N N . ILE B 1 81 ? -28.125 -11.344 -28.312 1 87.56 81 ILE B N 1
ATOM 4859 C CA . ILE B 1 81 ? -27.703 -10.758 -27.047 1 87.56 81 ILE B CA 1
ATOM 4860 C C . ILE B 1 81 ? -26.312 -10.156 -27.172 1 87.56 81 ILE B C 1
ATOM 4862 O O . ILE B 1 81 ? -25.391 -10.82 -27.656 1 87.56 81 ILE B O 1
ATOM 4866 N N . SER B 1 82 ? -26.141 -8.898 -26.797 1 90.25 82 SER B N 1
ATOM 4867 C CA . SER B 1 82 ? -24.875 -8.172 -26.984 1 90.25 82 SER B CA 1
ATOM 4868 C C . SER B 1 82 ? -23.859 -8.555 -25.906 1 90.25 82 SER B C 1
ATOM 4870 O O . SER B 1 82 ? -23.375 -7.691 -25.172 1 90.25 82 SER B O 1
ATOM 4872 N N . ILE B 1 83 ? -23.578 -9.812 -25.797 1 92.44 83 ILE B N 1
ATOM 4873 C CA . ILE B 1 83 ? -22.562 -10.336 -24.891 1 92.44 83 ILE B CA 1
ATOM 4874 C C . ILE B 1 83 ? -21.531 -11.141 -25.672 1 92.44 83 ILE B C 1
ATOM 4876 O O . ILE B 1 83 ? -21.891 -11.938 -26.547 1 92.44 83 ILE B O 1
ATOM 4880 N N . GLN B 1 84 ? -20.328 -10.852 -25.406 1 94.12 84 GLN B N 1
ATOM 4881 C CA . GLN B 1 84 ? -19.219 -11.594 -26 1 94.12 84 GLN B CA 1
ATOM 4882 C C . GLN B 1 84 ? -18.188 -11.984 -24.953 1 94.12 84 GLN B C 1
ATOM 4884 O O . GLN B 1 84 ? -17.844 -11.188 -24.078 1 94.12 84 GLN B O 1
ATOM 4889 N N . ILE B 1 85 ? -17.781 -13.25 -25.031 1 96.38 85 ILE B N 1
ATOM 4890 C CA . ILE B 1 85 ? -16.766 -13.742 -24.109 1 96.38 85 ILE B CA 1
ATOM 4891 C C . ILE B 1 85 ? -15.562 -14.266 -24.875 1 96.38 85 ILE B C 1
ATOM 4893 O O . ILE B 1 85 ? -15.695 -15.133 -25.75 1 96.38 85 ILE B O 1
ATOM 4897 N N . ASP B 1 86 ? -14.438 -13.68 -24.641 1 95.5 86 ASP B N 1
ATOM 4898 C CA . ASP B 1 86 ? -13.172 -14.172 -25.172 1 95.5 86 ASP B CA 1
ATOM 4899 C C . ASP B 1 86 ? -12.297 -14.75 -24.062 1 95.5 86 ASP B C 1
ATOM 4901 O O . ASP B 1 86 ? -12.414 -14.344 -22.906 1 95.5 86 ASP B O 1
ATOM 4905 N N . ALA B 1 87 ? -11.523 -15.719 -24.391 1 97.44 87 ALA B N 1
ATOM 4906 C CA . ALA B 1 87 ? -10.602 -16.328 -23.438 1 97.44 87 ALA B CA 1
ATOM 4907 C C . ALA B 1 87 ? -9.234 -16.578 -24.062 1 97.44 87 ALA B C 1
ATOM 4909 O O . ALA B 1 87 ? -9.148 -17.141 -25.172 1 97.44 87 ALA B O 1
ATOM 4910 N N . HIS B 1 88 ? -8.258 -16.125 -23.438 1 97.94 88 HIS B N 1
ATOM 4911 C CA . HIS B 1 88 ? -6.898 -16.344 -23.938 1 97.94 88 HIS B CA 1
ATOM 4912 C C . HIS B 1 88 ? -5.977 -16.812 -22.812 1 97.94 88 HIS B C 1
ATOM 4914 O O . HIS B 1 88 ? -6.074 -16.344 -21.672 1 97.94 88 HIS B O 1
ATOM 4920 N N . PHE B 1 89 ? -5.117 -17.812 -23.188 1 98.81 89 PHE B N 1
ATOM 4921 C CA . PHE B 1 89 ? -3.988 -18.125 -22.328 1 98.81 89 PHE B CA 1
ATOM 4922 C C . PHE B 1 89 ? -2.869 -17.109 -22.484 1 98.81 89 PHE B C 1
ATOM 4924 O O . PHE B 1 89 ? -2.455 -16.812 -23.609 1 98.81 89 PHE B O 1
ATOM 4931 N N . ILE B 1 90 ? -2.422 -16.531 -21.391 1 98.75 90 ILE B N 1
ATOM 4932 C CA . ILE B 1 90 ? -1.364 -15.531 -21.438 1 98.75 90 ILE B CA 1
ATOM 4933 C C . ILE B 1 90 ? -0.025 -16.172 -21.094 1 98.75 90 ILE B C 1
ATOM 4935 O O . ILE B 1 90 ? 0.162 -16.688 -19.984 1 98.75 90 ILE B O 1
ATOM 4939 N N . LEU B 1 91 ? 0.905 -16.188 -22.031 1 98.75 91 LEU B N 1
ATOM 4940 C CA . LEU B 1 91 ? 2.236 -16.75 -21.844 1 98.75 91 LEU B CA 1
ATOM 4941 C C . LEU B 1 91 ? 3.314 -15.727 -22.172 1 98.75 91 LEU B C 1
ATOM 4943 O O . LEU B 1 91 ? 3.098 -14.828 -22.984 1 98.75 91 LEU B O 1
ATOM 4947 N N . GLY B 1 92 ? 4.457 -15.852 -21.469 1 98.44 92 GLY B N 1
ATOM 4948 C CA . GLY B 1 92 ? 5.625 -15.117 -21.938 1 98.44 92 GLY B CA 1
ATOM 4949 C C . GLY B 1 92 ? 6.176 -15.641 -23.25 1 98.44 92 GLY B C 1
ATOM 4950 O O . GLY B 1 92 ? 6.141 -16.844 -23.516 1 98.44 92 GLY B O 1
ATOM 4951 N N . SER B 1 93 ? 6.766 -14.805 -24.016 1 97.75 93 SER B N 1
ATOM 4952 C CA . SER B 1 93 ? 7.207 -15.172 -25.359 1 97.75 93 SER B CA 1
ATOM 4953 C C . SER B 1 93 ? 8.562 -15.875 -25.328 1 97.75 93 SER B C 1
ATOM 4955 O O . SER B 1 93 ? 8.945 -16.531 -26.297 1 97.75 93 SER B O 1
ATOM 4957 N N . ARG B 1 94 ? 9.242 -15.773 -24.234 1 97.75 94 ARG B N 1
ATOM 4958 C CA . ARG B 1 94 ? 10.594 -16.328 -24.188 1 97.75 94 ARG B CA 1
ATOM 4959 C C . ARG B 1 94 ? 10.766 -17.266 -23 1 97.75 94 ARG B C 1
ATOM 4961 O O . ARG B 1 94 ? 10.195 -17.016 -21.922 1 97.75 94 ARG B O 1
ATOM 4968 N N . SER B 1 95 ? 11.617 -18.234 -23.234 1 96.75 95 SER B N 1
ATOM 4969 C CA . SER B 1 95 ? 12.016 -19.141 -22.172 1 96.75 95 SER B CA 1
ATOM 4970 C C . SER B 1 95 ? 13.297 -18.656 -21.484 1 96.75 95 SER B C 1
ATOM 4972 O O . SER B 1 95 ? 14.031 -17.844 -22.047 1 96.75 95 SER B O 1
ATOM 4974 N N . CYS B 1 96 ? 13.422 -19.109 -20.25 1 96.94 96 CYS B N 1
ATOM 4975 C CA . CYS B 1 96 ? 14.719 -18.891 -19.594 1 96.94 96 CYS B CA 1
ATOM 4976 C C . CYS B 1 96 ? 15.75 -19.891 -20.125 1 96.94 96 CYS B C 1
ATOM 4978 O O . CYS B 1 96 ? 15.617 -21.094 -19.922 1 96.94 96 CYS B O 1
ATOM 4980 N N . HIS B 1 97 ? 16.844 -19.438 -20.688 1 94.69 97 HIS B N 1
ATOM 4981 C CA . HIS B 1 97 ? 17.844 -20.312 -21.312 1 94.69 97 HIS B CA 1
ATOM 4982 C C . HIS B 1 97 ? 18.938 -20.688 -20.312 1 94.69 97 HIS B C 1
ATOM 4984 O O . HIS B 1 97 ? 19.828 -21.484 -20.641 1 94.69 97 HIS B O 1
ATOM 4990 N N . ILE B 1 98 ? 18.844 -20.172 -19.172 1 93.88 98 ILE B N 1
ATOM 4991 C CA . ILE B 1 98 ? 19.781 -20.578 -18.125 1 93.88 98 ILE B CA 1
ATOM 4992 C C . ILE B 1 98 ? 19.297 -21.859 -17.453 1 93.88 98 ILE B C 1
ATOM 4994 O O . ILE B 1 98 ? 18.156 -21.922 -16.969 1 93.88 98 ILE B O 1
ATOM 4998 N N . HIS B 1 99 ? 20.156 -22.844 -17.453 1 92.69 99 HIS B N 1
ATOM 4999 C CA . HIS B 1 99 ? 19.812 -24.094 -16.781 1 92.69 99 HIS B CA 1
ATOM 5000 C C . HIS B 1 99 ? 19.438 -23.844 -15.312 1 92.69 99 HIS B C 1
ATOM 5002 O O . HIS B 1 99 ? 20.094 -23.047 -14.641 1 92.69 99 HIS B O 1
ATOM 5008 N N . PRO B 1 100 ? 18.391 -24.5 -14.82 1 90.25 100 PRO B N 1
ATOM 5009 C CA . PRO B 1 100 ? 17.906 -24.266 -13.453 1 90.25 100 PRO B CA 1
ATOM 5010 C C . PRO B 1 100 ? 19 -24.391 -12.406 1 90.25 100 PRO B C 1
ATOM 5012 O O . PRO B 1 100 ? 19.016 -23.656 -11.414 1 90.25 100 PRO B O 1
ATOM 5015 N N . LEU B 1 101 ? 19.938 -25.234 -12.594 1 85.69 101 LEU B N 1
ATOM 5016 C CA . LEU B 1 101 ? 21 -25.484 -11.633 1 85.69 101 LEU B CA 1
ATOM 5017 C C . LEU B 1 101 ? 21.953 -24.297 -11.562 1 85.69 101 LEU B C 1
ATOM 5019 O O . LEU B 1 101 ? 22.734 -24.188 -10.617 1 85.69 101 LEU B O 1
ATOM 5023 N N . ASN B 1 102 ? 21.969 -23.516 -12.586 1 87.25 102 ASN B N 1
ATOM 5024 C CA . ASN B 1 102 ? 22.891 -22.391 -12.664 1 87.25 102 ASN B CA 1
ATOM 5025 C C . ASN B 1 102 ? 22.219 -21.062 -12.32 1 87.25 102 ASN B C 1
ATOM 5027 O O . ASN B 1 102 ? 22.797 -20 -12.469 1 87.25 102 ASN B O 1
ATOM 5031 N N . ARG B 1 103 ? 21 -21.219 -11.875 1 90.56 103 ARG B N 1
ATOM 5032 C CA . ARG B 1 103 ? 20.25 -20.016 -11.547 1 90.56 103 ARG B CA 1
ATOM 5033 C C . ARG B 1 103 ? 20.359 -19.688 -10.062 1 90.56 103 ARG B C 1
ATOM 5035 O O . ARG B 1 103 ? 20.531 -20.578 -9.234 1 90.56 103 ARG B O 1
ATOM 5042 N N . LYS B 1 104 ? 20.234 -18.375 -9.734 1 88.56 104 LYS B N 1
ATOM 5043 C CA . LYS B 1 104 ? 20.203 -17.969 -8.336 1 88.56 104 LYS B CA 1
ATOM 5044 C C . LYS B 1 104 ? 19.016 -18.562 -7.602 1 88.56 104 LYS B C 1
ATOM 5046 O O . LYS B 1 104 ? 19.109 -18.922 -6.43 1 88.56 104 LYS B O 1
ATOM 5051 N N . THR B 1 105 ? 17.906 -18.562 -8.297 1 88.12 105 THR B N 1
ATOM 5052 C CA . THR B 1 105 ? 16.672 -19.141 -7.773 1 88.12 105 THR B CA 1
ATOM 5053 C C . THR B 1 105 ? 15.914 -19.891 -8.867 1 88.12 105 THR B C 1
ATOM 5055 O O . THR B 1 105 ? 16.047 -19.578 -10.047 1 88.12 105 THR B O 1
ATOM 5058 N N . LEU B 1 106 ? 15.133 -20.844 -8.367 1 89.81 106 LEU B N 1
ATOM 5059 C CA . LEU B 1 106 ? 14.344 -21.625 -9.312 1 89.81 106 LEU B CA 1
ATOM 5060 C C . LEU B 1 106 ? 13.188 -20.812 -9.867 1 89.81 106 LEU B C 1
ATOM 5062 O O . LEU B 1 106 ? 12.578 -21.188 -10.867 1 89.81 106 LEU B O 1
ATOM 5066 N N . TYR B 1 107 ? 12.93 -19.75 -9.305 1 92.81 107 TYR B N 1
ATOM 5067 C CA . TYR B 1 107 ? 11.734 -18.984 -9.648 1 92.81 107 TYR B CA 1
ATOM 5068 C C . TYR B 1 107 ? 12.07 -17.812 -10.562 1 92.81 107 TYR B C 1
ATOM 5070 O O . TYR B 1 107 ? 11.172 -17.125 -11.055 1 92.81 107 TYR B O 1
ATOM 5078 N N . GLY B 1 108 ? 13.352 -17.562 -10.734 1 93.38 108 GLY B N 1
ATOM 5079 C CA . GLY B 1 108 ? 13.82 -16.5 -11.602 1 93.38 108 GLY B CA 1
ATOM 5080 C C . GLY B 1 108 ? 14.75 -16.984 -12.695 1 93.38 108 GLY B C 1
ATOM 5081 O O . GLY B 1 108 ? 14.953 -18.188 -12.867 1 93.38 108 GLY B O 1
ATOM 5082 N N . CYS B 1 109 ? 15.227 -16 -13.508 1 96.38 109 CYS B N 1
ATOM 5083 C CA . CYS B 1 109 ? 16.109 -16.344 -14.617 1 96.38 109 CYS B CA 1
ATOM 5084 C C . CYS B 1 109 ? 17.422 -15.562 -14.531 1 96.38 109 CYS B C 1
ATOM 5086 O O . CYS B 1 109 ? 17.875 -15.008 -15.531 1 96.38 109 CYS B O 1
ATOM 5088 N N . THR B 1 110 ? 17.969 -15.422 -13.383 1 92.94 110 THR B N 1
ATOM 5089 C CA . THR B 1 110 ? 19.25 -14.773 -13.172 1 92.94 110 THR B CA 1
ATOM 5090 C C . THR B 1 110 ? 20.344 -15.812 -12.938 1 92.94 110 THR B C 1
ATOM 5092 O O . THR B 1 110 ? 20.203 -16.703 -12.094 1 92.94 110 THR B O 1
ATOM 5095 N N . GLU B 1 111 ? 21.391 -15.617 -13.68 1 91.38 111 GLU B N 1
ATOM 5096 C CA . GLU B 1 111 ? 22.5 -16.578 -13.594 1 91.38 111 GLU B CA 1
ATOM 5097 C C . GLU B 1 111 ? 23.391 -16.281 -12.391 1 91.38 111 GLU B C 1
ATOM 5099 O O . GLU B 1 111 ? 23.641 -15.117 -12.07 1 91.38 111 GLU B O 1
ATOM 5104 N N . LEU B 1 112 ? 23.75 -17.312 -11.758 1 87.62 112 LEU B N 1
ATOM 5105 C CA . LEU B 1 112 ? 24.75 -17.172 -10.695 1 87.62 112 LEU B CA 1
ATOM 5106 C C . LEU B 1 112 ? 26.125 -16.859 -11.273 1 87.62 112 LEU B C 1
ATOM 5108 O O . LEU B 1 112 ? 26.594 -17.531 -12.188 1 87.62 112 LEU B O 1
ATOM 5112 N N . SER B 1 113 ? 26.703 -15.789 -10.766 1 83.19 113 SER B N 1
ATOM 5113 C CA . SER B 1 113 ? 28 -15.344 -11.266 1 83.19 113 SER B CA 1
ATOM 5114 C C . SER B 1 113 ? 29.078 -16.406 -11.07 1 83.19 113 SER B C 1
ATOM 5116 O O . SER B 1 113 ? 29.016 -17.188 -10.109 1 83.19 113 SER B O 1
ATOM 5118 N N . GLU B 1 114 ? 30.031 -16.391 -12.055 1 79.31 114 GLU B N 1
ATOM 5119 C CA . GLU B 1 114 ? 31.172 -17.297 -11.914 1 79.31 114 GLU B CA 1
ATOM 5120 C C . GLU B 1 114 ? 32.188 -16.75 -10.906 1 79.31 114 GLU B C 1
ATOM 5122 O O . GLU B 1 114 ? 32.406 -15.547 -10.836 1 79.31 114 GLU B O 1
ATOM 5127 N N . CYS B 1 115 ? 32.625 -17.703 -10.102 1 76.06 115 CYS B N 1
ATOM 5128 C CA . CYS B 1 115 ? 33.625 -17.281 -9.125 1 76.06 115 CYS B CA 1
ATOM 5129 C C . CYS B 1 115 ? 35.031 -17.312 -9.727 1 76.06 115 CYS B C 1
ATOM 5131 O O . CYS B 1 115 ? 35.375 -18.234 -10.477 1 76.06 115 CYS B O 1
ATOM 5133 N N . ASN B 1 116 ? 35.844 -16.203 -9.797 1 67.81 116 ASN B N 1
ATOM 5134 C CA . ASN B 1 116 ? 37.188 -16.141 -10.352 1 67.81 116 ASN B CA 1
ATOM 5135 C C . ASN B 1 116 ? 38.094 -17.203 -9.734 1 67.81 116 ASN B C 1
ATOM 5137 O O . ASN B 1 116 ? 38.781 -17.922 -10.453 1 67.81 116 ASN B O 1
ATOM 5141 N N . SER B 1 117 ? 38.594 -16.984 -8.5 1 63.41 117 SER B N 1
ATOM 5142 C CA . SER B 1 117 ? 39.5 -17.953 -7.898 1 63.41 117 SER B CA 1
ATOM 5143 C C . SER B 1 117 ? 38.875 -18.625 -6.68 1 63.41 117 SER B C 1
ATOM 5145 O O . SER B 1 117 ? 38.438 -17.938 -5.75 1 63.41 117 SER B O 1
ATOM 5147 N N . LEU B 1 118 ? 38.688 -20 -6.766 1 61.78 118 LEU B N 1
ATOM 5148 C CA . LEU B 1 118 ? 38.062 -20.812 -5.73 1 61.78 118 LEU B CA 1
ATOM 5149 C C . LEU B 1 118 ? 38.938 -20.875 -4.48 1 61.78 118 LEU B C 1
ATOM 5151 O O . LEU B 1 118 ? 38.469 -21.266 -3.408 1 61.78 118 LEU B O 1
ATOM 5155 N N . SER B 1 119 ? 40.125 -20.531 -4.688 1 62.44 119 SER B N 1
ATOM 5156 C CA . SER B 1 119 ? 41.031 -20.859 -3.586 1 62.44 119 SER B CA 1
ATOM 5157 C C . SER B 1 119 ? 41.25 -19.641 -2.697 1 62.44 119 SER B C 1
ATOM 5159 O O . SER B 1 119 ? 41.812 -19.75 -1.604 1 62.44 119 SER B O 1
ATOM 5161 N N . ASN B 1 120 ? 40.688 -18.531 -3.033 1 74 120 ASN B N 1
ATOM 5162 C CA . ASN B 1 120 ? 41.062 -17.328 -2.279 1 74 120 ASN B CA 1
ATOM 5163 C C . ASN B 1 120 ? 40.062 -17.047 -1.162 1 74 120 ASN B C 1
ATOM 5165 O O . ASN B 1 120 ? 38.875 -17.328 -1.296 1 74 120 ASN B O 1
ATOM 5169 N N . LYS B 1 121 ? 40.75 -16.859 0.032 1 83.62 121 LYS B N 1
ATOM 5170 C CA . LYS B 1 121 ? 39.938 -16.328 1.137 1 83.62 121 LYS B CA 1
ATOM 5171 C C . LYS B 1 121 ? 39.438 -14.922 0.827 1 83.62 121 LYS B C 1
ATOM 5173 O O . LYS B 1 121 ? 40.156 -14.133 0.202 1 83.62 121 LYS B O 1
ATOM 5178 N N . SER B 1 122 ? 38.219 -14.734 1.174 1 88.62 122 SER B N 1
ATOM 5179 C CA . SER B 1 122 ? 37.625 -13.43 0.954 1 88.62 122 SER B CA 1
ATOM 5180 C C . SER B 1 122 ? 36.844 -12.961 2.184 1 88.62 122 SER B C 1
ATOM 5182 O O . SER B 1 122 ? 36.438 -13.773 3.01 1 88.62 122 SER B O 1
ATOM 5184 N N . TRP B 1 123 ? 36.781 -11.641 2.318 1 90.81 123 TRP B N 1
ATOM 5185 C CA . TRP B 1 123 ? 35.969 -11.039 3.377 1 90.81 123 TRP B CA 1
ATOM 5186 C C . TRP B 1 123 ? 34.562 -10.742 2.885 1 90.81 123 TRP B C 1
ATOM 5188 O O . TRP B 1 123 ? 34.375 -10.352 1.733 1 90.81 123 TRP B O 1
ATOM 5198 N N . LEU B 1 124 ? 33.594 -10.898 3.764 1 92.62 124 LEU B N 1
ATOM 5199 C CA . LEU B 1 124 ? 32.25 -10.555 3.385 1 92.62 124 LEU B CA 1
ATOM 5200 C C . LEU B 1 124 ? 32.125 -9.062 3.104 1 92.62 124 LEU B C 1
ATOM 5202 O O . LEU B 1 124 ? 31.562 -8.672 2.068 1 92.62 124 LEU B O 1
ATOM 5206 N N . PHE B 1 125 ? 32.531 -8.281 4.066 1 91.25 125 PHE B N 1
ATOM 5207 C CA . PHE B 1 125 ? 32.531 -6.832 3.916 1 91.25 125 PHE B CA 1
ATOM 5208 C C . PHE B 1 125 ? 33.969 -6.309 3.809 1 91.25 125 PHE B C 1
ATOM 5210 O O . PHE B 1 125 ? 34.906 -6.895 4.375 1 91.25 125 PHE B O 1
ATOM 5217 N N . GLU B 1 126 ? 34.125 -5.137 3.102 1 87.81 126 GLU B N 1
ATOM 5218 C CA . GLU B 1 126 ? 35.438 -4.508 2.977 1 87.81 126 GLU B CA 1
ATOM 5219 C C . GLU B 1 126 ? 35.906 -3.988 4.324 1 87.81 126 GLU B C 1
ATOM 5221 O O . GLU B 1 126 ? 35.125 -3.455 5.113 1 87.81 126 GLU B O 1
ATOM 5226 N N . ILE B 1 127 ? 37.219 -4.215 4.473 1 79.38 127 ILE B N 1
ATOM 5227 C CA . ILE B 1 127 ? 37.844 -3.666 5.668 1 79.38 127 ILE B CA 1
ATOM 5228 C C . ILE B 1 127 ? 38.375 -2.266 5.371 1 79.38 127 ILE B C 1
ATOM 5230 O O . ILE B 1 127 ? 39.344 -2.107 4.625 1 79.38 127 ILE B O 1
ATOM 5234 N N . THR B 1 128 ? 37.438 -1.231 5.582 1 72.62 128 THR B N 1
ATOM 5235 C CA . THR B 1 128 ? 37.844 0.149 5.336 1 72.62 128 THR B CA 1
ATOM 5236 C C . THR B 1 128 ? 37.719 0.976 6.617 1 72.62 128 THR B C 1
ATOM 5238 O O . THR B 1 128 ? 37 0.625 7.531 1 72.62 128 THR B O 1
ATOM 5241 N N . TYR B 1 129 ? 38.688 1.833 7.016 1 56.94 129 TYR B N 1
ATOM 5242 C CA . TYR B 1 129 ? 38.75 2.672 8.211 1 56.94 129 TYR B CA 1
ATOM 5243 C C . TYR B 1 129 ? 37.875 3.926 8.023 1 56.94 129 TYR B C 1
ATOM 5245 O O . TYR B 1 129 ? 37.469 4.539 9 1 56.94 129 TYR B O 1
ATOM 5253 N N . ARG B 1 130 ? 37.688 4.496 6.844 1 52.75 130 ARG B N 1
ATOM 5254 C CA . ARG B 1 130 ? 37.25 5.883 6.727 1 52.75 130 ARG B CA 1
ATOM 5255 C C . ARG B 1 130 ? 35.75 5.961 6.5 1 52.75 130 ARG B C 1
ATOM 5257 O O . ARG B 1 130 ? 35.188 7.051 6.391 1 52.75 130 ARG B O 1
ATOM 5264 N N . SER B 1 131 ? 35 5.23 6.918 1 50.19 131 SER B N 1
ATOM 5265 C CA . SER B 1 131 ? 33.844 5.543 6.066 1 50.19 131 SER B CA 1
ATOM 5266 C C . SER B 1 131 ? 33.094 6.773 6.566 1 50.19 131 SER B C 1
ATOM 5268 O O . SER B 1 131 ? 32.938 6.965 7.773 1 50.19 131 SER B O 1
ATOM 5270 N N . LYS B 1 132 ? 32.969 7.746 5.777 1 48.94 132 LYS B N 1
ATOM 5271 C CA . LYS B 1 132 ? 32.125 8.93 5.879 1 48.94 132 LYS B CA 1
ATOM 5272 C C . LYS B 1 132 ? 30.719 8.555 6.352 1 48.94 132 LYS B C 1
ATOM 5274 O O . LYS B 1 132 ? 30.312 7.395 6.262 1 48.94 132 LYS B O 1
ATOM 5279 N N . ASN B 1 133 ? 29.891 9.711 6.832 1 52.56 133 ASN B N 1
ATOM 5280 C CA . ASN B 1 133 ? 28.719 10.078 7.609 1 52.56 133 ASN B CA 1
ATOM 5281 C C . ASN B 1 133 ? 27.469 9.328 7.133 1 52.56 133 ASN B C 1
ATOM 5283 O O . ASN B 1 133 ? 26.453 9.312 7.816 1 52.56 133 ASN B O 1
ATOM 5287 N N . ARG B 1 134 ? 27.391 8.898 5.855 1 63.06 134 ARG B N 1
ATOM 5288 C CA . ARG B 1 134 ? 25.984 8.766 5.48 1 63.06 134 ARG B CA 1
ATOM 5289 C C . ARG B 1 134 ? 25.547 7.305 5.539 1 63.06 134 ARG B C 1
ATOM 5291 O O . ARG B 1 134 ? 24.641 6.898 4.805 1 63.06 134 ARG B O 1
ATOM 5298 N N . TYR B 1 135 ? 26.094 6.398 6.559 1 77 135 TYR B N 1
ATOM 5299 C CA . TYR B 1 135 ? 25.641 5.008 6.57 1 77 135 TYR B CA 1
ATOM 5300 C C . TYR B 1 135 ? 24.797 4.719 7.805 1 77 135 TYR B C 1
ATOM 5302 O O . TYR B 1 135 ? 24.859 5.457 8.789 1 77 135 TYR B O 1
ATOM 5310 N N . ARG B 1 136 ? 23.969 3.705 7.684 1 81.31 136 ARG B N 1
ATOM 5311 C CA . ARG B 1 136 ? 23.125 3.205 8.766 1 81.31 136 ARG B CA 1
ATOM 5312 C C . ARG B 1 136 ? 23.656 1.891 9.312 1 81.31 136 ARG B C 1
ATOM 5314 O O . ARG B 1 136 ? 23.953 0.966 8.555 1 81.31 136 ARG B O 1
ATOM 5321 N N . LEU B 1 137 ? 23.75 1.823 10.594 1 83.88 137 LEU B N 1
ATOM 5322 C CA . LEU B 1 137 ? 24.312 0.641 11.242 1 83.88 137 LEU B CA 1
ATOM 5323 C C . LEU B 1 137 ? 23.203 -0.342 11.617 1 83.88 137 LEU B C 1
ATOM 5325 O O . LEU B 1 137 ? 22.156 0.062 12.125 1 83.88 137 LEU B O 1
ATOM 5329 N N . PHE B 1 138 ? 23.5 -1.635 11.367 1 88.56 138 PHE B N 1
ATOM 5330 C CA . PHE B 1 138 ? 22.578 -2.709 11.711 1 88.56 138 PHE B CA 1
ATOM 5331 C C . PHE B 1 138 ? 23.281 -3.773 12.547 1 88.56 138 PHE B C 1
ATOM 5333 O O . PHE B 1 138 ? 24.5 -3.934 12.469 1 88.56 138 PHE B O 1
ATOM 5340 N N . LYS B 1 139 ? 22.516 -4.516 13.32 1 89.25 139 LYS B N 1
ATOM 5341 C CA . LYS B 1 139 ? 23.047 -5.492 14.273 1 89.25 139 LYS B CA 1
ATOM 5342 C C . LYS B 1 139 ? 23.156 -6.871 13.633 1 89.25 139 LYS B C 1
ATOM 5344 O O . LYS B 1 139 ? 23.75 -7.789 14.219 1 89.25 139 LYS B O 1
ATOM 5349 N N . GLY B 1 140 ? 22.562 -6.969 12.547 1 92.56 140 GLY B N 1
ATOM 5350 C CA . GLY B 1 140 ? 22.625 -8.266 11.883 1 92.56 140 GLY B CA 1
ATOM 5351 C C . GLY B 1 140 ? 22.141 -8.219 10.445 1 92.56 140 GLY B C 1
ATOM 5352 O O . GLY B 1 140 ? 21.75 -7.16 9.953 1 92.56 140 GLY B O 1
ATOM 5353 N N . PHE B 1 141 ? 22.297 -9.367 9.773 1 94.88 141 PHE B N 1
ATOM 5354 C CA . PHE B 1 141 ? 21.859 -9.5 8.391 1 94.88 141 PHE B CA 1
ATOM 5355 C C . PHE B 1 141 ? 21.484 -10.945 8.07 1 94.88 141 PHE B C 1
ATOM 5357 O O . PHE B 1 141 ? 21.953 -11.875 8.727 1 94.88 141 PHE B O 1
ATOM 5364 N N . SER B 1 142 ? 20.578 -11.039 7.164 1 95 142 SER B N 1
ATOM 5365 C CA . SER B 1 142 ? 20.312 -12.359 6.605 1 95 142 SER B CA 1
ATOM 5366 C C . SER B 1 142 ? 21.078 -12.578 5.301 1 95 142 SER B C 1
ATOM 5368 O O . SER B 1 142 ? 21.297 -11.633 4.543 1 95 142 SER B O 1
ATOM 5370 N N . ILE B 1 143 ? 21.453 -13.859 5.109 1 95.94 143 ILE B N 1
ATOM 5371 C CA . ILE B 1 143 ? 22.312 -14.172 3.975 1 95.94 143 ILE B CA 1
ATOM 5372 C C . ILE B 1 143 ? 21.875 -15.484 3.34 1 95.94 143 ILE B C 1
ATOM 5374 O O . ILE B 1 143 ? 21.5 -16.438 4.043 1 95.94 143 ILE B O 1
ATOM 5378 N N . LYS B 1 144 ? 21.812 -15.43 2.051 1 94.31 144 LYS B N 1
ATOM 5379 C CA . LYS B 1 144 ? 21.562 -16.656 1.285 1 94.31 144 LYS B CA 1
ATOM 5380 C C . LYS B 1 144 ? 22.875 -17.203 0.72 1 94.31 144 LYS B C 1
ATOM 5382 O O . LYS B 1 144 ? 23.641 -16.484 0.09 1 94.31 144 LYS B O 1
ATOM 5387 N N . ILE B 1 145 ? 23.062 -18.484 0.925 1 93.25 145 ILE B N 1
ATOM 5388 C CA . ILE B 1 145 ? 24.281 -19.141 0.46 1 93.25 145 ILE B CA 1
ATOM 5389 C C . ILE B 1 145 ? 23.984 -19.891 -0.839 1 93.25 145 ILE B C 1
ATOM 5391 O O . ILE B 1 145 ? 23.109 -20.75 -0.886 1 93.25 145 ILE B O 1
ATOM 5395 N N . TYR B 1 146 ? 24.766 -19.531 -1.842 1 90.75 146 TYR B N 1
ATOM 5396 C CA . TYR B 1 146 ? 24.547 -20.156 -3.146 1 90.75 146 TYR B CA 1
ATOM 5397 C C . TYR B 1 146 ? 25.5 -21.328 -3.359 1 90.75 146 TYR B C 1
ATOM 5399 O O . TYR B 1 146 ? 25.188 -22.25 -4.109 1 90.75 146 TYR B O 1
ATOM 5407 N N . ARG B 1 147 ? 26.656 -21.172 -2.793 1 88.62 147 ARG B N 1
ATOM 5408 C CA . ARG B 1 147 ? 27.672 -22.219 -2.867 1 88.62 147 ARG B CA 1
ATOM 5409 C C . ARG B 1 147 ? 28.219 -22.547 -1.482 1 88.62 147 ARG B C 1
ATOM 5411 O O . ARG B 1 147 ? 28.344 -21.672 -0.629 1 88.62 147 ARG B O 1
ATOM 5418 N N . GLN B 1 148 ? 28.594 -23.812 -1.413 1 90.88 148 GLN B N 1
ATOM 5419 C CA . GLN B 1 148 ? 29.125 -24.234 -0.118 1 90.88 148 GLN B CA 1
ATOM 5420 C C . GLN B 1 148 ? 30.391 -23.469 0.231 1 90.88 148 GLN B C 1
ATOM 5422 O O . GLN B 1 148 ? 31.328 -23.406 -0.572 1 90.88 148 GLN B O 1
ATOM 5427 N N . ILE B 1 149 ? 30.375 -22.953 1.423 1 91.88 149 ILE B N 1
ATOM 5428 C CA . ILE B 1 149 ? 31.531 -22.172 1.848 1 91.88 149 ILE B CA 1
ATOM 5429 C C . ILE B 1 149 ? 31.938 -22.594 3.262 1 91.88 149 ILE B C 1
ATOM 5431 O O . ILE B 1 149 ? 31.141 -23.172 4 1 91.88 149 ILE B O 1
ATOM 5435 N N . LEU B 1 150 ? 33.188 -22.328 3.494 1 93.81 150 LEU B N 1
ATOM 5436 C CA . LEU B 1 150 ? 33.75 -22.453 4.84 1 93.81 150 LEU B CA 1
ATOM 5437 C C . LEU B 1 150 ? 34.031 -21.094 5.445 1 93.81 150 LEU B C 1
ATOM 5439 O O . LEU B 1 150 ? 34.781 -20.281 4.871 1 93.81 150 LEU B O 1
ATOM 5443 N N . VAL B 1 151 ? 33.375 -20.828 6.555 1 94.88 151 VAL B N 1
ATOM 5444 C CA . VAL B 1 151 ? 33.688 -19.609 7.32 1 94.88 151 VAL B CA 1
ATOM 5445 C C . VAL B 1 151 ? 34.781 -19.922 8.336 1 94.88 151 VAL B C 1
ATOM 5447 O O . VAL B 1 151 ? 34.562 -20.641 9.305 1 94.88 151 VAL B O 1
ATOM 5450 N N . ASN B 1 152 ? 35.844 -19.203 8.117 1 93.69 152 ASN B N 1
ATOM 5451 C CA . ASN B 1 152 ? 37 -19.469 8.953 1 93.69 152 ASN B CA 1
ATOM 5452 C C . ASN B 1 152 ? 37 -18.641 10.227 1 93.69 152 ASN B C 1
ATOM 5454 O O . ASN B 1 152 ? 37.219 -19.156 11.32 1 93.69 152 ASN B O 1
ATOM 5458 N N . LEU B 1 153 ? 36.781 -17.375 9.969 1 92.5 153 LEU B N 1
ATOM 5459 C CA . LEU B 1 153 ? 36.844 -16.406 11.055 1 92.5 153 LEU B CA 1
ATOM 5460 C C . LEU B 1 153 ? 35.625 -15.516 11.086 1 92.5 153 LEU B C 1
ATOM 5462 O O . LEU B 1 153 ? 35.094 -15.141 10.039 1 92.5 153 LEU B O 1
ATOM 5466 N N . ILE B 1 154 ? 35.219 -15.227 12.258 1 92.38 154 ILE B N 1
ATOM 5467 C CA . ILE B 1 154 ? 34.312 -14.102 12.492 1 92.38 154 ILE B CA 1
ATOM 5468 C C . ILE B 1 154 ? 35.094 -12.953 13.148 1 92.38 154 ILE B C 1
ATOM 5470 O O . ILE B 1 154 ? 35.875 -13.164 14.078 1 92.38 154 ILE B O 1
ATOM 5474 N N . VAL B 1 155 ? 34.844 -11.805 12.578 1 88.12 155 VAL B N 1
ATOM 5475 C CA . VAL B 1 155 ? 35.656 -10.68 13 1 88.12 155 VAL B CA 1
ATOM 5476 C C . VAL B 1 155 ? 34.781 -9.523 13.461 1 88.12 155 VAL B C 1
ATOM 5478 O O . VAL B 1 155 ? 33.75 -9.242 12.836 1 88.12 155 VAL B O 1
ATOM 5481 N N . ILE B 1 156 ? 35.156 -8.875 14.531 1 86.31 156 ILE B N 1
ATOM 5482 C CA . ILE B 1 156 ? 34.531 -7.656 15.031 1 86.31 156 ILE B CA 1
ATOM 5483 C C . ILE B 1 156 ? 35.594 -6.602 15.305 1 86.31 156 ILE B C 1
ATOM 5485 O O . ILE B 1 156 ? 36.75 -6.93 15.508 1 86.31 156 ILE B O 1
ATOM 5489 N N . ARG B 1 157 ? 35.156 -5.391 15.18 1 81.62 157 ARG B N 1
ATOM 5490 C CA . ARG B 1 157 ? 36.094 -4.32 15.453 1 81.62 157 ARG B CA 1
ATOM 5491 C C . ARG B 1 157 ? 36.406 -4.227 16.953 1 81.62 157 ARG B C 1
ATOM 5493 O O . ARG B 1 157 ? 35.5 -4.363 17.781 1 81.62 157 ARG B O 1
ATOM 5500 N N . GLN B 1 158 ? 37.594 -3.91 17.219 1 75.69 158 GLN B N 1
ATOM 5501 C CA . GLN B 1 158 ? 38.062 -3.871 18.594 1 75.69 158 GLN B CA 1
ATOM 5502 C C . GLN B 1 158 ? 37.344 -2.783 19.391 1 75.69 158 GLN B C 1
ATOM 5504 O O . GLN B 1 158 ? 37.062 -2.949 20.578 1 75.69 158 GLN B O 1
ATOM 5509 N N . SER B 1 159 ? 37.125 -1.74 18.734 1 73.25 159 SER B N 1
ATOM 5510 C CA . SER B 1 159 ? 36.438 -0.639 19.406 1 73.25 159 SER B CA 1
ATOM 5511 C C . SER B 1 159 ? 35.094 -1.086 19.984 1 73.25 159 SER B C 1
ATOM 5513 O O . SER B 1 159 ? 34.656 -0.581 21.016 1 73.25 159 SER B O 1
ATOM 5515 N N . LEU B 1 160 ? 34.531 -2.021 19.328 1 73.88 160 LEU B N 1
ATOM 5516 C CA . LEU B 1 160 ? 33.25 -2.531 19.781 1 73.88 160 LEU B CA 1
ATOM 5517 C C . LEU B 1 160 ? 33.406 -3.379 21.047 1 73.88 160 LEU B C 1
ATOM 5519 O O . LEU B 1 160 ? 32.594 -3.287 21.969 1 73.88 160 LEU B O 1
ATOM 5523 N N . ILE B 1 161 ? 34.406 -4.07 21.062 1 72.56 161 ILE B N 1
ATOM 5524 C CA . ILE B 1 161 ? 34.625 -4.973 22.172 1 72.56 161 ILE B CA 1
ATOM 5525 C C . ILE B 1 161 ? 35.031 -4.164 23.406 1 72.56 161 ILE B C 1
ATOM 5527 O O . ILE B 1 161 ? 34.656 -4.488 24.531 1 72.56 161 ILE B O 1
ATOM 5531 N N . HIS B 1 162 ? 35.844 -3.232 23.141 1 73.12 162 HIS B N 1
ATOM 5532 C CA . HIS B 1 162 ? 36.281 -2.398 24.25 1 73.12 162 HIS B CA 1
ATOM 5533 C C . HIS B 1 162 ? 35.094 -1.753 24.953 1 73.12 162 HIS B C 1
ATOM 5535 O O . HIS B 1 162 ? 35.094 -1.597 26.172 1 73.12 162 HIS B O 1
ATOM 5541 N N . ARG B 1 163 ? 34.125 -1.54 24.188 1 73.5 163 ARG B N 1
ATOM 5542 C CA . ARG B 1 163 ? 32.969 -0.837 24.734 1 73.5 163 ARG B CA 1
ATOM 5543 C C . ARG B 1 163 ? 32.031 -1.809 25.422 1 73.5 163 ARG B C 1
ATOM 5545 O O . ARG B 1 163 ? 31.391 -1.465 26.422 1 73.5 163 ARG B O 1
ATOM 5552 N N . LEU B 1 164 ? 31.922 -2.992 24.891 1 73 164 LEU B N 1
ATOM 5553 C CA . LEU B 1 164 ? 30.859 -3.873 25.359 1 73 164 LEU B CA 1
ATOM 5554 C C . LEU B 1 164 ? 31.422 -4.992 26.234 1 73 164 LEU B C 1
ATOM 5556 O O . LEU B 1 164 ? 30.656 -5.68 26.922 1 73 164 LEU B O 1
ATOM 5560 N N . ASN B 1 165 ? 32.688 -5.16 26.391 1 72.44 165 ASN B N 1
ATOM 5561 C CA . ASN B 1 165 ? 33.406 -6.207 27.109 1 72.44 165 ASN B CA 1
ATOM 5562 C C . ASN B 1 165 ? 33.156 -7.586 26.516 1 72.44 165 ASN B C 1
ATOM 5564 O O . ASN B 1 165 ? 34.094 -8.359 26.297 1 72.44 165 ASN B O 1
ATOM 5568 N N . ILE B 1 166 ? 31.797 -7.887 26.359 1 74.69 166 ILE B N 1
ATOM 5569 C CA . ILE B 1 166 ? 31.422 -9.164 25.766 1 74.69 166 ILE B CA 1
ATOM 5570 C C . ILE B 1 166 ? 30.453 -8.938 24.609 1 74.69 166 ILE B C 1
ATOM 5572 O O . ILE B 1 166 ? 29.516 -8.133 24.734 1 74.69 166 ILE B O 1
ATOM 5576 N N . VAL B 1 167 ? 30.812 -9.594 23.5 1 82.81 167 VAL B N 1
ATOM 5577 C CA . VAL B 1 167 ? 29.922 -9.539 22.344 1 82.81 167 VAL B CA 1
ATOM 5578 C C . VAL B 1 167 ? 29.5 -10.953 21.953 1 82.81 167 VAL B C 1
ATOM 5580 O O . VAL B 1 167 ? 30.359 -11.836 21.766 1 82.81 167 VAL B O 1
ATOM 5583 N N . ASN B 1 168 ? 28.188 -11.195 21.906 1 86.12 168 ASN B N 1
ATOM 5584 C CA . ASN B 1 168 ? 27.656 -12.484 21.469 1 86.12 168 ASN B CA 1
ATOM 5585 C C . ASN B 1 168 ? 27.25 -12.445 20 1 86.12 168 ASN B C 1
ATOM 5587 O O . ASN B 1 168 ? 26.531 -11.539 19.578 1 86.12 168 ASN B O 1
ATOM 5591 N N . VAL B 1 169 ? 27.797 -13.414 19.297 1 90.88 169 VAL B N 1
ATOM 5592 C CA . VAL B 1 169 ? 27.406 -13.586 17.891 1 90.88 169 VAL B CA 1
ATOM 5593 C C . VAL B 1 169 ? 26.562 -14.844 17.734 1 90.88 169 VAL B C 1
ATOM 5595 O O . VAL B 1 169 ? 26.953 -15.914 18.203 1 90.88 169 VAL B O 1
ATOM 5598 N N . ARG B 1 170 ? 25.453 -14.711 17.094 1 93.06 170 ARG B N 1
ATOM 5599 C CA . ARG B 1 170 ? 24.562 -15.844 16.844 1 93.06 170 ARG B CA 1
ATOM 5600 C C . ARG B 1 170 ? 24.312 -16.016 15.344 1 93.06 170 ARG B C 1
ATOM 5602 O O . ARG B 1 170 ? 24.188 -15.039 14.609 1 93.06 170 ARG B O 1
ATOM 5609 N N . ILE B 1 171 ? 24.297 -17.281 14.922 1 95.25 171 ILE B N 1
ATOM 5610 C CA . ILE B 1 171 ? 23.891 -17.656 13.57 1 95.25 171 ILE B CA 1
ATOM 5611 C C . ILE B 1 171 ? 22.641 -18.516 13.617 1 95.25 171 ILE B C 1
ATOM 5613 O O . ILE B 1 171 ? 22.625 -19.578 14.25 1 95.25 171 ILE B O 1
ATOM 5617 N N . LEU B 1 172 ? 21.641 -18.016 12.969 1 95.31 172 LEU B N 1
ATOM 5618 C CA . LEU B 1 172 ? 20.344 -18.688 13.023 1 95.31 172 LEU B CA 1
ATOM 5619 C C . LEU B 1 172 ? 19.891 -19.109 11.625 1 95.31 172 LEU B C 1
ATOM 5621 O O . LEU B 1 172 ? 20.328 -18.531 10.625 1 95.31 172 LEU B O 1
ATOM 5625 N N . ASN B 1 173 ? 19.062 -20.172 11.633 1 94.44 173 ASN B N 1
ATOM 5626 C CA . ASN B 1 173 ? 18.297 -20.438 10.422 1 94.44 173 ASN B CA 1
ATOM 5627 C C . ASN B 1 173 ? 17.234 -19.359 10.172 1 94.44 173 ASN B C 1
ATOM 5629 O O . ASN B 1 173 ? 16.422 -19.078 11.039 1 94.44 173 ASN B O 1
ATOM 5633 N N . ALA B 1 174 ? 17.234 -18.828 9.031 1 93.12 174 ALA B N 1
ATOM 5634 C CA . ALA B 1 174 ? 16.375 -17.688 8.781 1 93.12 174 ALA B CA 1
ATOM 5635 C C . ALA B 1 174 ? 14.906 -18.109 8.727 1 93.12 174 ALA B C 1
ATOM 5637 O O . ALA B 1 174 ? 14.023 -17.328 9.102 1 93.12 174 ALA B O 1
ATOM 5638 N N . LEU B 1 175 ? 14.617 -19.281 8.234 1 89.5 175 LEU B N 1
ATOM 5639 C CA . LEU B 1 175 ? 13.242 -19.75 8.062 1 89.5 175 LEU B CA 1
ATOM 5640 C C . LEU B 1 175 ? 12.648 -20.203 9.391 1 89.5 175 LEU B C 1
ATOM 5642 O O . LEU B 1 175 ? 11.547 -19.797 9.758 1 89.5 175 LEU B O 1
ATOM 5646 N N . THR B 1 176 ? 13.414 -20.938 10.172 1 89.62 176 THR B N 1
ATOM 5647 C CA . THR B 1 176 ? 12.898 -21.531 11.391 1 89.62 176 THR B CA 1
ATOM 5648 C C . THR B 1 176 ? 13.273 -20.703 12.609 1 89.62 176 THR B C 1
ATOM 5650 O O . THR B 1 176 ? 12.711 -20.875 13.695 1 89.62 176 THR B O 1
ATOM 5653 N N . LYS B 1 177 ? 14.211 -19.906 12.523 1 90.31 177 LYS B N 1
ATOM 5654 C CA . LYS B 1 177 ? 14.758 -19.078 13.586 1 90.31 177 LYS B CA 1
ATOM 5655 C C . LYS B 1 177 ? 15.461 -19.922 14.641 1 90.31 177 LYS B C 1
ATOM 5657 O O . LYS B 1 177 ? 15.695 -19.453 15.758 1 90.31 177 LYS B O 1
ATOM 5662 N N . GLU B 1 178 ? 15.766 -21.031 14.211 1 93.12 178 GLU B N 1
ATOM 5663 C CA . GLU B 1 178 ? 16.531 -21.891 15.102 1 93.12 178 GLU B CA 1
ATOM 5664 C C . GLU B 1 178 ? 17.984 -21.453 15.188 1 93.12 178 GLU B C 1
ATOM 5666 O O . GLU B 1 178 ? 18.609 -21.141 14.164 1 93.12 178 GLU B O 1
ATOM 5671 N N . LYS B 1 179 ? 18.484 -21.469 16.391 1 94.19 179 LYS B N 1
ATOM 5672 C CA . LYS B 1 179 ? 19.891 -21.125 16.594 1 94.19 179 LYS B CA 1
ATOM 5673 C C . LYS B 1 179 ? 20.797 -22.266 16.156 1 94.19 179 LYS B C 1
ATOM 5675 O O . LYS B 1 179 ? 20.688 -23.391 16.672 1 94.19 179 LYS B O 1
ATOM 5680 N N . LEU B 1 180 ? 21.672 -21.969 15.297 1 94.62 180 LEU B N 1
ATOM 5681 C CA . LEU B 1 180 ? 22.578 -23 14.789 1 94.62 180 LEU B CA 1
ATOM 5682 C C . LEU B 1 180 ? 23.938 -22.906 15.469 1 94.62 180 LEU B C 1
ATOM 5684 O O . LEU B 1 180 ? 24.531 -23.922 15.828 1 94.62 180 LEU B O 1
ATOM 5688 N N . PHE B 1 181 ? 24.469 -21.703 15.594 1 93.94 181 PHE B N 1
ATOM 5689 C CA . PHE B 1 181 ? 25.766 -21.469 16.219 1 93.94 181 PHE B CA 1
ATOM 5690 C C . PHE B 1 181 ? 25.703 -20.266 17.156 1 93.94 181 PHE B C 1
ATOM 5692 O O . PHE B 1 181 ? 24.906 -19.344 16.953 1 93.94 181 PHE B O 1
ATOM 5699 N N . GLU B 1 182 ? 26.5 -20.281 18.172 1 92.56 182 GLU B N 1
ATOM 5700 C CA . GLU B 1 182 ? 26.688 -19.156 19.078 1 92.56 182 GLU B CA 1
ATOM 5701 C C . GLU B 1 182 ? 28.141 -19.031 19.5 1 92.56 182 GLU B C 1
ATOM 5703 O O . GLU B 1 182 ? 28.797 -20.016 19.812 1 92.56 182 GLU B O 1
ATOM 5708 N N . PHE B 1 183 ? 28.594 -17.766 19.406 1 89.06 183 PHE B N 1
ATOM 5709 C CA . PHE B 1 183 ? 29.984 -17.484 19.781 1 89.06 183 PHE B CA 1
ATOM 5710 C C . PHE B 1 183 ? 30.047 -16.312 20.75 1 89.06 183 PHE B C 1
ATOM 5712 O O . PHE B 1 183 ? 29.359 -15.312 20.594 1 89.06 183 PHE B O 1
ATOM 5719 N N . GLU B 1 184 ? 30.828 -16.5 21.688 1 85.19 184 GLU B N 1
ATOM 5720 C CA . GLU B 1 184 ? 31.109 -15.43 22.641 1 85.19 184 GLU B CA 1
ATOM 5721 C C . GLU B 1 184 ? 32.5 -14.836 22.422 1 85.19 184 GLU B C 1
ATOM 5723 O O . GLU B 1 184 ? 33.5 -15.539 22.531 1 85.19 184 GLU B O 1
ATOM 5728 N N . ILE B 1 185 ? 32.469 -13.609 22.062 1 80.56 185 ILE B N 1
ATOM 5729 C CA . ILE B 1 185 ? 33.75 -12.922 21.844 1 80.56 185 ILE B CA 1
ATOM 5730 C C . ILE B 1 185 ? 34.031 -12.016 23.031 1 80.56 185 ILE B C 1
ATOM 5732 O O . ILE B 1 185 ? 33.281 -11.102 23.328 1 80.56 185 ILE B O 1
ATOM 5736 N N . LYS B 1 186 ? 35.094 -12.289 23.703 1 74.56 186 LYS B N 1
ATOM 5737 C CA . LYS B 1 186 ? 35.5 -11.547 24.891 1 74.56 186 LYS B CA 1
ATOM 5738 C C . LYS B 1 186 ? 36.781 -10.766 24.641 1 74.56 186 LYS B C 1
ATOM 5740 O O . LYS B 1 186 ? 37.594 -11.148 23.781 1 74.56 186 LYS B O 1
ATOM 5745 N N . GLN B 1 187 ? 36.812 -9.578 25.25 1 69.19 187 GLN B N 1
ATOM 5746 C CA . GLN B 1 187 ? 38.031 -8.797 25.156 1 69.19 187 GLN B CA 1
ATOM 5747 C C . GLN B 1 187 ? 39.25 -9.602 25.641 1 69.19 187 GLN B C 1
ATOM 5749 O O . GLN B 1 187 ? 39.188 -10.25 26.688 1 69.19 187 GLN B O 1
ATOM 5754 N N . ASN B 1 188 ? 40.062 -9.992 24.734 1 59.03 188 ASN B N 1
ATOM 5755 C CA . ASN B 1 188 ? 41.312 -10.586 25.203 1 59.03 188 ASN B CA 1
ATOM 5756 C C . ASN B 1 188 ? 42.312 -9.523 25.641 1 59.03 188 ASN B C 1
ATOM 5758 O O . ASN B 1 188 ? 42.531 -8.539 24.938 1 59.03 188 ASN B O 1
ATOM 5762 N N . GLU B 1 189 ? 42.625 -9.422 26.969 1 53.31 189 GLU B N 1
ATOM 5763 C CA . GLU B 1 189 ? 43.562 -8.5 27.594 1 53.31 189 GLU B CA 1
ATOM 5764 C C . GLU B 1 189 ? 44.812 -8.289 26.734 1 53.31 189 GLU B C 1
ATOM 5766 O O . GLU B 1 189 ? 45.375 -7.195 26.719 1 53.31 189 GLU B O 1
ATOM 5771 N N . ASN B 1 190 ? 45.344 -9.273 26.219 1 49.69 190 ASN B N 1
ATOM 5772 C CA . ASN B 1 190 ? 46.719 -9.18 25.688 1 49.69 190 ASN B CA 1
ATOM 5773 C C . ASN B 1 190 ? 46.719 -8.648 24.266 1 49.69 190 ASN B C 1
ATOM 5775 O O . ASN B 1 190 ? 47.781 -8.539 23.641 1 49.69 190 ASN B O 1
ATOM 5779 N N . LEU B 1 191 ? 45.594 -8.422 23.641 1 49.75 191 LEU B N 1
ATOM 5780 C CA . LEU B 1 191 ? 45.719 -8.133 22.203 1 49.75 191 LEU B CA 1
ATOM 5781 C C . LEU B 1 191 ? 45.375 -6.676 21.922 1 49.75 191 LEU B C 1
ATOM 5783 O O . LEU B 1 191 ? 44.344 -6.383 21.312 1 49.75 191 LEU B O 1
ATOM 5787 N N . GLU B 1 192 ? 45.938 -5.797 22.562 1 48.62 192 GLU B N 1
ATOM 5788 C CA . GLU B 1 192 ? 45.781 -4.348 22.5 1 48.62 192 GLU B CA 1
ATOM 5789 C C . GLU B 1 192 ? 45.812 -3.84 21.062 1 48.62 192 GLU B C 1
ATOM 5791 O O . GLU B 1 192 ? 45.156 -2.867 20.719 1 48.62 192 GLU B O 1
ATOM 5796 N N . ASP B 1 193 ? 46.75 -4.34 20.188 1 49.53 193 ASP B N 1
ATOM 5797 C CA . ASP B 1 193 ? 47.188 -3.574 19.031 1 49.53 193 ASP B CA 1
ATOM 5798 C C . ASP B 1 193 ? 46.344 -3.889 17.797 1 49.53 193 ASP B C 1
ATOM 5800 O O . ASP B 1 193 ? 46.656 -3.434 16.703 1 49.53 193 ASP B O 1
ATOM 5804 N N . GLN B 1 194 ? 45.312 -4.75 17.875 1 61.62 194 GLN B N 1
ATOM 5805 C CA . GLN B 1 194 ? 44.75 -5.102 16.578 1 61.62 194 GLN B CA 1
ATOM 5806 C C . GLN B 1 194 ? 43.375 -4.434 16.391 1 61.62 194 GLN B C 1
ATOM 5808 O O . GLN B 1 194 ? 42.594 -4.301 17.359 1 61.62 194 GLN B O 1
ATOM 5813 N N . ASP B 1 195 ? 43.188 -3.781 15.273 1 74.62 195 ASP B N 1
ATOM 5814 C CA . ASP B 1 195 ? 42 -3.057 14.906 1 74.62 195 ASP B CA 1
ATOM 5815 C C . ASP B 1 195 ? 40.781 -3.988 14.875 1 74.62 195 ASP B C 1
ATOM 5817 O O . ASP B 1 195 ? 39.625 -3.533 14.93 1 74.62 195 ASP B O 1
ATOM 5821 N N . PHE B 1 196 ? 41.188 -5.344 14.945 1 81.25 196 PHE B N 1
ATOM 5822 C CA . PHE B 1 196 ? 40.094 -6.293 14.789 1 81.25 196 PHE B CA 1
ATOM 5823 C C . PHE B 1 196 ? 40.25 -7.465 15.75 1 81.25 196 PHE B C 1
ATOM 5825 O O . PHE B 1 196 ? 41.375 -7.828 16.125 1 81.25 196 PHE B O 1
ATOM 5832 N N . HIS B 1 197 ? 39.188 -7.918 16.234 1 83.19 197 HIS B N 1
ATOM 5833 C CA . HIS B 1 197 ? 39.125 -9.172 16.984 1 83.19 197 HIS B CA 1
ATOM 5834 C C . HIS B 1 197 ? 38.594 -10.305 16.125 1 83.19 197 HIS B C 1
ATOM 5836 O O . HIS B 1 197 ? 37.531 -10.172 15.516 1 83.19 197 HIS B O 1
ATOM 5842 N N . ASN B 1 198 ? 39.344 -11.32 16.141 1 83.81 198 ASN B N 1
ATOM 5843 C CA . ASN B 1 198 ? 39 -12.461 15.32 1 83.81 198 ASN B CA 1
ATOM 5844 C C . ASN B 1 198 ? 38.625 -13.68 16.172 1 83.81 198 ASN B C 1
ATOM 5846 O O . ASN B 1 198 ? 39.25 -13.914 17.203 1 83.81 198 ASN B O 1
ATOM 5850 N N . GLU B 1 199 ? 37.625 -14.352 15.797 1 87.5 199 GLU B N 1
ATOM 5851 C CA . GLU B 1 199 ? 37.219 -15.641 16.375 1 87.5 199 GLU B CA 1
ATOM 5852 C C . GLU B 1 199 ? 37.25 -16.75 15.32 1 87.5 199 GLU B C 1
ATOM 5854 O O . GLU B 1 199 ? 36.562 -16.672 14.312 1 87.5 199 GLU B O 1
ATOM 5859 N N . ASN B 1 200 ? 38.094 -17.766 15.609 1 90.5 200 ASN B N 1
ATOM 5860 C CA . ASN B 1 200 ? 38.125 -18.922 14.719 1 90.5 200 ASN B CA 1
ATOM 5861 C C . ASN B 1 200 ? 36.875 -19.781 14.906 1 90.5 200 ASN B C 1
ATOM 5863 O O . ASN B 1 200 ? 36.656 -20.328 15.992 1 90.5 200 ASN B O 1
ATOM 5867 N N . VAL B 1 201 ? 36.125 -19.906 13.859 1 92.12 201 VAL B N 1
ATOM 5868 C CA . VAL B 1 201 ? 34.875 -20.656 13.992 1 92.12 201 VAL B CA 1
ATOM 5869 C C . VAL B 1 201 ? 34.906 -21.891 13.117 1 92.12 201 VAL B C 1
ATOM 5871 O O . VAL B 1 201 ? 34.469 -22.969 13.531 1 92.12 201 VAL B O 1
ATOM 5874 N N . ASN B 1 202 ? 35.375 -21.953 11.891 1 93.19 202 ASN B N 1
ATOM 5875 C CA . ASN B 1 202 ? 35.5 -23.047 10.938 1 93.19 202 ASN B CA 1
ATOM 5876 C C . ASN B 1 202 ? 34.156 -23.75 10.734 1 93.19 202 ASN B C 1
ATOM 5878 O O . ASN B 1 202 ? 34.062 -24.969 10.898 1 93.19 202 ASN B O 1
ATOM 5882 N N . ILE B 1 203 ? 33.219 -23.062 10.359 1 94.88 203 ILE B N 1
ATOM 5883 C CA . ILE B 1 203 ? 31.891 -23.609 10.133 1 94.88 203 ILE B CA 1
ATOM 5884 C C . ILE B 1 203 ? 31.594 -23.688 8.641 1 94.88 203 ILE B C 1
ATOM 5886 O O . ILE B 1 203 ? 31.953 -22.766 7.887 1 94.88 203 ILE B O 1
ATOM 5890 N N . GLN B 1 204 ? 31 -24.766 8.305 1 94 204 GLN B N 1
ATOM 5891 C CA . GLN B 1 204 ? 30.609 -24.953 6.918 1 94 204 GLN B CA 1
ATOM 5892 C C . GLN B 1 204 ? 29.156 -24.547 6.695 1 94 204 GLN B C 1
ATOM 5894 O O . GLN B 1 204 ? 28.266 -24.922 7.473 1 94 204 GLN B O 1
ATOM 5899 N N . LEU B 1 205 ? 28.953 -23.734 5.699 1 93.75 205 LEU B N 1
ATOM 5900 C CA . LEU B 1 205 ? 27.609 -23.344 5.297 1 93.75 205 LEU B CA 1
ATOM 5901 C C . LEU B 1 205 ? 27.234 -23.969 3.959 1 93.75 205 LEU B C 1
ATOM 5903 O O . LEU B 1 205 ? 27.938 -23.781 2.961 1 93.75 205 LEU B O 1
ATOM 5907 N N . ASP B 1 206 ? 26.109 -24.609 3.963 1 92.19 206 ASP B N 1
ATOM 5908 C CA . ASP B 1 206 ? 25.703 -25.391 2.793 1 92.19 206 ASP B CA 1
ATOM 5909 C C . ASP B 1 206 ? 24.969 -24.516 1.781 1 92.19 206 ASP B C 1
ATOM 5911 O O . ASP B 1 206 ? 24.281 -23.562 2.16 1 92.19 206 ASP B O 1
ATOM 5915 N N . ALA B 1 207 ? 25.156 -24.984 0.51 1 89.5 207 ALA B N 1
ATOM 5916 C CA . ALA B 1 207 ? 24.391 -24.312 -0.548 1 89.5 207 ALA B CA 1
ATOM 5917 C C . ALA B 1 207 ? 22.891 -24.406 -0.286 1 89.5 207 ALA B C 1
ATOM 5919 O O . ALA B 1 207 ? 22.391 -25.469 0.117 1 89.5 207 ALA B O 1
ATOM 5920 N N . GLY B 1 208 ? 22.234 -23.281 -0.482 1 88.62 208 GLY B N 1
ATOM 5921 C CA . GLY B 1 208 ? 20.797 -23.25 -0.294 1 88.62 208 GLY B CA 1
ATOM 5922 C C . GLY B 1 208 ? 20.375 -22.75 1.071 1 88.62 208 GLY B C 1
ATOM 5923 O O . GLY B 1 208 ? 19.219 -22.391 1.28 1 88.62 208 GLY B O 1
ATOM 5924 N N . SER B 1 209 ? 21.297 -22.641 1.955 1 92.56 209 SER B N 1
ATOM 5925 C CA . SER B 1 209 ? 21 -22.172 3.301 1 92.56 209 SER B CA 1
ATOM 5926 C C . SER B 1 209 ? 20.672 -20.688 3.307 1 92.56 209 SER B C 1
ATOM 5928 O O . SER B 1 209 ? 21.234 -19.922 2.516 1 92.56 209 SER B O 1
ATOM 5930 N N . ILE B 1 210 ? 19.719 -20.375 4.137 1 95 210 ILE B N 1
ATOM 5931 C CA . ILE B 1 210 ? 19.438 -18.984 4.473 1 95 210 ILE B CA 1
ATOM 5932 C C . ILE B 1 210 ? 19.625 -18.766 5.973 1 95 210 ILE B C 1
ATOM 5934 O O . ILE B 1 210 ? 18.922 -19.375 6.785 1 95 210 ILE B O 1
ATOM 5938 N N . LEU B 1 211 ? 20.516 -17.844 6.281 1 96.25 211 LEU B N 1
ATOM 5939 C CA . LEU B 1 211 ? 20.969 -17.688 7.66 1 96.25 211 LEU B CA 1
ATOM 5940 C C . LEU B 1 211 ? 20.844 -16.25 8.125 1 96.25 211 LEU B C 1
ATOM 5942 O O . LEU B 1 211 ? 20.812 -15.328 7.305 1 96.25 211 LEU B O 1
ATOM 5946 N N . ILE B 1 212 ? 20.703 -16.125 9.406 1 95.44 212 ILE B N 1
ATOM 5947 C CA . ILE B 1 212 ? 20.75 -14.805 10.031 1 95.44 212 ILE B CA 1
ATOM 5948 C C . ILE B 1 212 ? 21.984 -14.719 10.945 1 95.44 212 ILE B C 1
ATOM 5950 O O . ILE B 1 212 ? 22.172 -15.57 11.812 1 95.44 212 ILE B O 1
ATOM 5954 N N . PHE B 1 213 ? 22.828 -13.758 10.672 1 95.19 213 PHE B N 1
ATOM 5955 C CA . PHE B 1 213 ? 23.922 -13.406 11.57 1 95.19 213 PHE B CA 1
ATOM 5956 C C . PHE B 1 213 ? 23.531 -12.234 12.453 1 95.19 213 PHE B C 1
ATOM 5958 O O . PHE B 1 213 ? 23.125 -11.18 11.961 1 95.19 213 PHE B O 1
ATOM 5965 N N . MET B 1 214 ? 23.672 -12.383 13.758 1 92.88 214 MET B N 1
ATOM 5966 C CA . MET B 1 214 ? 23.25 -11.344 14.695 1 92.88 214 MET B CA 1
ATOM 5967 C C . MET B 1 214 ? 24.328 -11.117 15.758 1 92.88 214 MET B C 1
ATOM 5969 O O . MET B 1 214 ? 24.953 -12.07 16.234 1 92.88 214 MET B O 1
ATOM 5973 N N . ILE B 1 215 ? 24.469 -9.789 16.031 1 88.62 215 ILE B N 1
ATOM 5974 C CA . ILE B 1 215 ? 25.312 -9.438 17.156 1 88.62 215 ILE B CA 1
ATOM 5975 C C . ILE B 1 215 ? 24.5 -8.695 18.219 1 88.62 215 ILE B C 1
ATOM 5977 O O . ILE B 1 215 ? 23.594 -7.922 17.875 1 88.62 215 ILE B O 1
ATOM 5981 N N . ASP B 1 216 ? 24.625 -9.055 19.375 1 76 216 ASP B N 1
ATOM 5982 C CA . ASP B 1 216 ? 23.969 -8.336 20.469 1 76 216 ASP B CA 1
ATOM 5983 C C . ASP B 1 216 ? 24.844 -7.188 20.969 1 76 216 ASP B C 1
ATOM 5985 O O . ASP B 1 216 ? 25.922 -7.414 21.516 1 76 216 ASP B O 1
ATOM 5989 N N . HIS B 1 217 ? 24.656 -6.043 20.406 1 66.44 217 HIS B N 1
ATOM 5990 C CA . HIS B 1 217 ? 25.391 -4.945 21.016 1 66.44 217 HIS B CA 1
ATOM 5991 C C . HIS B 1 217 ? 24.5 -3.723 21.203 1 66.44 217 HIS B C 1
ATOM 5993 O O . HIS B 1 217 ? 23.5 -3.561 20.516 1 66.44 217 HIS B O 1
ATOM 5999 N N . ASN B 1 218 ? 24.641 -3.07 22.281 1 58.53 218 ASN B N 1
ATOM 6000 C CA . ASN B 1 218 ? 24 -1.794 22.578 1 58.53 218 ASN B CA 1
ATOM 6001 C C . ASN B 1 218 ? 24.719 -0.633 21.906 1 58.53 218 ASN B C 1
ATOM 6003 O O . ASN B 1 218 ? 25.938 -0.485 22.047 1 58.53 218 ASN B O 1
ATOM 6007 N N . ASN B 1 219 ? 24.125 0.384 21.156 1 55.81 219 ASN B N 1
ATOM 6008 C CA . ASN B 1 219 ? 24.281 1.737 20.625 1 55.81 219 ASN B CA 1
ATOM 6009 C C . ASN B 1 219 ? 25.703 1.983 20.141 1 55.81 219 ASN B C 1
ATOM 6011 O O . ASN B 1 219 ? 26.312 3 20.469 1 55.81 219 ASN B O 1
ATOM 6015 N N . VAL B 1 220 ? 26.453 1.119 19.594 1 56.81 220 VAL B N 1
ATOM 6016 C CA . VAL B 1 220 ? 27.781 1.586 19.234 1 56.81 220 VAL B CA 1
ATOM 6017 C C . VAL B 1 220 ? 27.812 1.938 17.75 1 56.81 220 VAL B C 1
ATOM 6019 O O . VAL B 1 220 ? 27.797 1.049 16.891 1 56.81 220 VAL B O 1
ATOM 6022 N N . SER B 1 221 ? 27.641 3.174 17.328 1 58.47 221 SER B N 1
ATOM 6023 C CA . SER B 1 221 ? 27.5 3.717 15.984 1 58.47 221 SER B CA 1
ATOM 6024 C C . SER B 1 221 ? 28.844 3.686 15.242 1 58.47 221 SER B C 1
ATOM 6026 O O . SER B 1 221 ? 28.875 3.639 14.016 1 58.47 221 SER B O 1
ATOM 6028 N N . ASP B 1 222 ? 30.031 3.557 15.891 1 62.97 222 ASP B N 1
ATOM 6029 C CA . ASP B 1 222 ? 31.266 3.916 15.211 1 62.97 222 ASP B CA 1
ATOM 6030 C C . ASP B 1 222 ? 32.094 2.672 14.875 1 62.97 222 ASP B C 1
ATOM 6032 O O . ASP B 1 222 ? 33.156 2.773 14.273 1 62.97 222 ASP B O 1
ATOM 6036 N N . ALA B 1 223 ? 31.547 1.5 15.023 1 71.19 223 ALA B N 1
ATOM 6037 C CA . ALA B 1 223 ? 32.375 0.322 14.805 1 71.19 223 ALA B CA 1
ATOM 6038 C C . ALA B 1 223 ? 31.812 -0.558 13.695 1 71.19 223 ALA B C 1
ATOM 6040 O O . ALA B 1 223 ? 31.406 -1.697 13.945 1 71.19 223 ALA B O 1
ATOM 6041 N N . THR B 1 224 ? 31.812 0.023 12.391 1 80.88 224 THR B N 1
ATOM 6042 C CA . THR B 1 224 ? 31.219 -0.758 11.32 1 80.88 224 THR B CA 1
ATOM 6043 C C . THR B 1 224 ? 32.25 -1.078 10.242 1 80.88 224 THR B C 1
ATOM 6045 O O . THR B 1 224 ? 33.281 -0.413 10.156 1 80.88 224 THR B O 1
ATOM 6048 N N . PHE B 1 225 ? 32.031 -2.088 9.555 1 85.69 225 PHE B N 1
ATOM 6049 C CA . PHE B 1 225 ? 32.812 -2.463 8.383 1 85.69 225 PHE B CA 1
ATOM 6050 C C . PHE B 1 225 ? 32.312 -1.739 7.141 1 85.69 225 PHE B C 1
ATOM 6052 O O . PHE B 1 225 ? 31.25 -1.111 7.164 1 85.69 225 PHE B O 1
ATOM 6059 N N . GLY B 1 226 ? 33.219 -1.753 6.098 1 82.88 226 GLY B N 1
ATOM 6060 C CA . GLY B 1 226 ? 32.906 -1.095 4.844 1 82.88 226 GLY B CA 1
ATOM 6061 C C . GLY B 1 226 ? 31.797 -1.794 4.07 1 82.88 226 GLY B C 1
ATOM 6062 O O . GLY B 1 226 ? 31.016 -2.566 4.645 1 82.88 226 GLY B O 1
ATOM 6063 N N . PRO B 1 227 ? 31.625 -1.426 2.82 1 84.88 227 PRO B N 1
ATOM 6064 C CA . PRO B 1 227 ? 30.578 -2.012 1.994 1 84.88 227 PRO B CA 1
ATOM 6065 C C . PRO B 1 227 ? 30.812 -3.492 1.703 1 84.88 227 PRO B C 1
ATOM 6067 O O . PRO B 1 227 ? 31.891 -4.016 1.961 1 84.88 227 PRO B O 1
ATOM 6070 N N . LEU B 1 228 ? 29.734 -4.113 1.242 1 86.88 228 LEU B N 1
ATOM 6071 C CA . LEU B 1 228 ? 29.797 -5.508 0.807 1 86.88 228 LEU B CA 1
ATOM 6072 C C . LEU B 1 228 ? 30.859 -5.691 -0.27 1 86.88 228 LEU B C 1
ATOM 6074 O O . LEU B 1 228 ? 30.953 -4.895 -1.205 1 86.88 228 LEU B O 1
ATOM 6078 N N . SER B 1 229 ? 31.625 -6.734 -0.106 1 85.5 229 SER B N 1
ATOM 6079 C CA . SER B 1 229 ? 32.656 -7.043 -1.091 1 85.5 229 SER B CA 1
ATOM 6080 C C . SER B 1 229 ? 32.062 -7.641 -2.357 1 85.5 229 SER B C 1
ATOM 6082 O O . SER B 1 229 ? 31.141 -8.461 -2.285 1 85.5 229 SER B O 1
ATOM 6084 N N . THR B 1 230 ? 32.531 -7.27 -3.52 1 78.19 230 THR B N 1
ATOM 6085 C CA . THR B 1 230 ? 32 -7.719 -4.805 1 78.19 230 THR B CA 1
ATOM 6086 C C . THR B 1 230 ? 32.312 -9.203 -5.02 1 78.19 230 THR B C 1
ATOM 6088 O O . THR B 1 230 ? 31.641 -9.859 -5.828 1 78.19 230 THR B O 1
ATOM 6091 N N . ASP B 1 231 ? 33.281 -9.703 -4.285 1 76.31 231 ASP B N 1
ATOM 6092 C CA . ASP B 1 231 ? 33.719 -11.094 -4.445 1 76.31 231 ASP B CA 1
ATOM 6093 C C . ASP B 1 231 ? 32.625 -12.055 -3.959 1 76.31 231 ASP B C 1
ATOM 6095 O O . ASP B 1 231 ? 32.656 -13.25 -4.27 1 76.31 231 ASP B O 1
ATOM 6099 N N . ASN B 1 232 ? 31.703 -11.5 -3.363 1 84.75 232 ASN B N 1
ATOM 6100 C CA . ASN B 1 232 ? 30.781 -12.375 -2.652 1 84.75 232 ASN B CA 1
ATOM 6101 C C . ASN B 1 232 ? 29.562 -12.711 -3.504 1 84.75 232 ASN B C 1
ATOM 6103 O O . ASN B 1 232 ? 28.797 -13.625 -3.178 1 84.75 232 ASN B O 1
ATOM 6107 N N . ASP B 1 233 ? 29.391 -12.109 -4.656 1 84.69 233 ASP B N 1
ATOM 6108 C CA . ASP B 1 233 ? 28.156 -12.227 -5.434 1 84.69 233 ASP B CA 1
ATOM 6109 C C . ASP B 1 233 ? 28.016 -13.625 -6.031 1 84.69 233 ASP B C 1
ATOM 6111 O O . ASP B 1 233 ? 26.906 -14.07 -6.328 1 84.69 233 ASP B O 1
ATOM 6115 N N . CYS B 1 234 ? 29.156 -14.273 -6.152 1 86.25 234 CYS B N 1
ATOM 6116 C CA . CYS B 1 234 ? 29.109 -15.602 -6.754 1 86.25 234 CYS B CA 1
ATOM 6117 C C . CYS B 1 234 ? 28.75 -16.656 -5.719 1 86.25 234 CYS B C 1
ATOM 6119 O O . CYS B 1 234 ? 28.375 -17.781 -6.074 1 86.25 234 CYS B O 1
ATOM 6121 N N . ALA B 1 235 ? 28.875 -16.344 -4.461 1 89.81 235 ALA B N 1
ATOM 6122 C CA . ALA B 1 235 ? 28.734 -17.375 -3.451 1 89.81 235 ALA B CA 1
ATOM 6123 C C . ALA B 1 235 ? 27.562 -17.094 -2.523 1 89.81 235 ALA B C 1
ATOM 6125 O O . ALA B 1 235 ? 27.016 -18.016 -1.905 1 89.81 235 ALA B O 1
ATOM 6126 N N . MET B 1 236 ? 27.25 -15.938 -2.371 1 93.06 236 MET B N 1
ATOM 6127 C CA . MET B 1 236 ? 26.25 -15.594 -1.367 1 93.06 236 MET B CA 1
ATOM 6128 C C . MET B 1 236 ? 25.625 -14.242 -1.671 1 93.06 236 MET B C 1
ATOM 6130 O O . MET B 1 236 ? 26.094 -13.508 -2.537 1 93.06 236 MET B O 1
ATOM 6134 N N . GLU B 1 237 ? 24.5 -13.969 -0.976 1 93.25 237 GLU B N 1
ATOM 6135 C CA . GLU B 1 237 ? 23.781 -12.711 -1.117 1 93.25 237 GLU B CA 1
ATOM 6136 C C . GLU B 1 237 ? 23.141 -12.289 0.204 1 93.25 237 GLU B C 1
ATOM 6138 O O . GLU B 1 237 ? 22.453 -13.086 0.847 1 93.25 237 GLU B O 1
ATOM 6143 N N . ILE B 1 238 ? 23.469 -11.062 0.591 1 95 238 ILE B N 1
ATOM 6144 C CA . ILE B 1 238 ? 22.766 -10.516 1.749 1 95 238 ILE B CA 1
ATOM 6145 C C . ILE B 1 238 ? 21.344 -10.125 1.354 1 95 238 ILE B C 1
ATOM 6147 O O . ILE B 1 238 ? 21.141 -9.453 0.337 1 95 238 ILE B O 1
ATOM 6151 N N . LEU B 1 239 ? 20.391 -10.508 2.201 1 92.62 239 LEU B N 1
ATOM 6152 C CA . LEU B 1 239 ? 18.984 -10.281 1.854 1 92.62 239 LEU B CA 1
ATOM 6153 C C . LEU B 1 239 ? 18.406 -9.141 2.686 1 92.62 239 LEU B C 1
ATOM 6155 O O 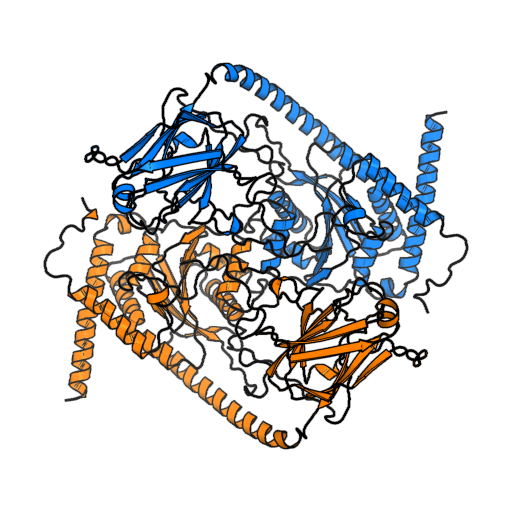. LEU B 1 239 ? 17.781 -8.219 2.141 1 92.62 239 LEU B O 1
ATOM 6159 N N . ARG B 1 240 ? 18.641 -9.188 3.959 1 94.19 240 ARG B N 1
ATOM 6160 C CA . ARG B 1 240 ? 17.984 -8.234 4.848 1 94.19 240 ARG B CA 1
ATOM 6161 C C . ARG B 1 240 ? 18.938 -7.773 5.953 1 94.19 240 ARG B C 1
ATOM 6163 O O . ARG B 1 240 ? 19.906 -8.461 6.273 1 94.19 240 ARG B O 1
ATOM 6170 N N . SER B 1 241 ? 18.594 -6.582 6.523 1 93.19 241 SER B N 1
ATOM 6171 C CA . SER B 1 241 ? 19.328 -5.996 7.641 1 93.19 241 SER B CA 1
ATOM 6172 C C . SER B 1 241 ? 18.453 -5.922 8.891 1 93.19 241 SER B C 1
ATOM 6174 O O . SER B 1 241 ? 17.297 -5.508 8.828 1 93.19 241 SER B O 1
ATOM 6176 N N . TYR B 1 242 ? 19.047 -6.332 10.023 1 91.62 242 TYR B N 1
ATOM 6177 C CA . TYR B 1 242 ? 18.328 -6.391 11.289 1 91.62 242 TYR B CA 1
ATOM 6178 C C . TYR B 1 242 ? 18.859 -5.367 12.273 1 91.62 242 TYR B C 1
ATOM 6180 O O . TYR B 1 242 ? 20.078 -5.262 12.469 1 91.62 242 TYR B O 1
ATOM 6188 N N . ASP B 1 243 ? 17.984 -4.5 12.93 1 83.19 243 ASP B N 1
ATOM 6189 C CA . ASP B 1 243 ? 18.406 -3.439 13.844 1 83.19 243 ASP B CA 1
ATOM 6190 C C . ASP B 1 243 ? 18.297 -3.898 15.297 1 83.19 243 ASP B C 1
ATOM 6192 O O . ASP B 1 243 ? 18.547 -3.123 16.219 1 83.19 243 ASP B O 1
ATOM 6196 N N . GLY B 1 244 ? 18.062 -5.074 15.664 1 73.31 244 GLY B N 1
ATOM 6197 C CA . GLY B 1 244 ? 18.062 -5.496 17.062 1 73.31 244 GLY B CA 1
ATOM 6198 C C . GLY B 1 244 ? 17.203 -6.723 17.312 1 73.31 244 GLY B C 1
ATOM 6199 O O . GLY B 1 244 ? 17.516 -7.539 18.172 1 73.31 244 GLY B O 1
ATOM 6200 N N . HIS B 1 245 ? 16.031 -6.645 16.75 1 75.31 245 HIS B N 1
ATOM 6201 C CA . HIS B 1 245 ? 15.18 -7.805 16.984 1 75.31 245 HIS B CA 1
ATOM 6202 C C . HIS B 1 245 ? 15.234 -8.766 15.789 1 75.31 245 HIS B C 1
ATOM 6204 O O . HIS B 1 245 ? 15.562 -8.359 14.672 1 75.31 245 HIS B O 1
ATOM 6210 N N . MET B 1 246 ? 15.102 -10.016 16.172 1 77.62 246 MET B N 1
ATOM 6211 C CA . MET B 1 246 ? 15.18 -11.062 15.164 1 77.62 246 MET B CA 1
ATOM 6212 C C . MET B 1 246 ? 13.883 -11.164 14.383 1 77.62 246 MET B C 1
ATOM 6214 O O . MET B 1 246 ? 13.766 -11.984 13.469 1 77.62 246 MET B O 1
ATOM 6218 N N . ASN B 1 247 ? 13.039 -10.312 14.68 1 83.56 247 ASN B N 1
ATOM 6219 C CA . ASN B 1 247 ? 11.781 -10.367 13.953 1 83.56 247 ASN B CA 1
ATOM 6220 C C . ASN B 1 247 ? 11.922 -9.797 12.547 1 83.56 247 ASN B C 1
ATOM 6222 O O . ASN B 1 247 ? 12.422 -8.68 12.367 1 83.56 247 ASN B O 1
ATOM 6226 N N . ASP B 1 248 ? 11.5 -10.562 11.562 1 85.19 248 ASP B N 1
ATOM 6227 C CA . ASP B 1 248 ? 11.672 -10.203 10.156 1 85.19 248 ASP B CA 1
ATOM 6228 C C . ASP B 1 248 ? 10.859 -8.961 9.805 1 85.19 248 ASP B C 1
ATOM 6230 O O . ASP B 1 248 ? 11.258 -8.18 8.938 1 85.19 248 ASP B O 1
ATOM 6234 N N . TYR B 1 249 ? 9.789 -8.797 10.5 1 82.38 249 TYR B N 1
ATOM 6235 C CA . TYR B 1 249 ? 8.922 -7.691 10.117 1 82.38 249 TYR B CA 1
ATOM 6236 C C . TYR B 1 249 ? 9.562 -6.352 10.469 1 82.38 249 TYR B C 1
ATOM 6238 O O . TYR B 1 249 ? 9.18 -5.312 9.922 1 82.38 249 TYR B O 1
ATOM 6246 N N . GLU B 1 250 ? 10.539 -6.352 11.344 1 85.94 250 GLU B N 1
ATOM 6247 C CA . GLU B 1 250 ? 11.227 -5.117 11.711 1 85.94 250 GLU B CA 1
ATOM 6248 C C . GLU B 1 250 ? 12.531 -4.957 10.93 1 85.94 250 GLU B C 1
ATOM 6250 O O . GLU B 1 250 ? 13.219 -3.943 11.07 1 85.94 250 GLU B O 1
ATOM 6255 N N . SER B 1 251 ? 12.844 -5.93 10.18 1 89.5 251 SER B N 1
ATOM 6256 C CA . SER B 1 251 ? 14.047 -5.859 9.359 1 89.5 251 SER B CA 1
ATOM 6257 C C . SER B 1 251 ? 13.812 -5.047 8.086 1 89.5 251 SER B C 1
ATOM 6259 O O . SER B 1 251 ? 12.68 -4.656 7.801 1 89.5 251 SER B O 1
ATOM 6261 N N . GLU B 1 252 ? 14.906 -4.719 7.422 1 89.12 252 GLU B N 1
ATOM 6262 C CA . GLU B 1 252 ? 14.844 -3.975 6.168 1 89.12 252 GLU B CA 1
ATOM 6263 C C . GLU B 1 252 ? 15.555 -4.723 5.047 1 89.12 252 GLU B C 1
ATOM 6265 O O . GLU B 1 252 ? 16.531 -5.445 5.293 1 89.12 252 GLU B O 1
ATOM 6270 N N . SER B 1 253 ? 15 -4.539 3.846 1 89.81 253 SER B N 1
ATOM 6271 C CA . SER B 1 253 ? 15.758 -5.062 2.713 1 89.81 253 SER B CA 1
ATOM 6272 C C . SER B 1 253 ? 17.156 -4.465 2.666 1 89.81 253 SER B C 1
ATOM 6274 O O . SER B 1 253 ? 17.344 -3.264 2.875 1 89.81 253 SER B O 1
ATOM 6276 N N . PHE B 1 254 ? 18.188 -5.297 2.338 1 91.75 254 PHE B N 1
ATOM 6277 C CA . PHE B 1 254 ? 19.578 -4.875 2.342 1 91.75 254 PHE B CA 1
ATOM 6278 C C . PHE B 1 254 ? 19.812 -3.797 1.291 1 91.75 254 PHE B C 1
ATOM 6280 O O . PHE B 1 254 ? 19.406 -3.941 0.14 1 91.75 254 PHE B O 1
ATOM 6287 N N . ASN B 1 255 ? 20.344 -2.75 1.731 1 87.88 255 ASN B N 1
ATOM 6288 C CA . ASN B 1 255 ? 20.828 -1.687 0.861 1 87.88 255 ASN B CA 1
ATOM 6289 C C . ASN B 1 255 ? 22.359 -1.562 0.926 1 87.88 255 ASN B C 1
ATOM 6291 O O . ASN B 1 255 ? 22.906 -1.045 1.903 1 87.88 255 ASN B O 1
ATOM 6295 N N . ARG B 1 256 ? 23.047 -1.911 -0.139 1 87.69 256 ARG B N 1
ATOM 6296 C CA . ARG B 1 256 ? 24.5 -2.01 -0.163 1 87.69 256 ARG B CA 1
ATOM 6297 C C . ARG B 1 256 ? 25.141 -0.638 0.017 1 87.69 256 ARG B C 1
ATOM 6299 O O . ARG B 1 256 ? 26.281 -0.538 0.465 1 87.69 256 ARG B O 1
ATOM 6306 N N . ASN B 1 257 ? 24.438 0.385 -0.312 1 82.62 257 ASN B N 1
ATOM 6307 C CA . ASN B 1 257 ? 25.016 1.726 -0.267 1 82.62 257 ASN B CA 1
ATOM 6308 C C . ASN B 1 257 ? 24.781 2.393 1.085 1 82.62 257 ASN B C 1
ATOM 6310 O O . ASN B 1 257 ? 25.469 3.348 1.439 1 82.62 257 ASN B O 1
ATOM 6314 N N . GLN B 1 258 ? 23.891 1.866 1.79 1 84 258 GLN B N 1
ATOM 6315 C CA . GLN B 1 258 ? 23.516 2.598 2.994 1 84 258 GLN B CA 1
ATOM 6316 C C . GLN B 1 258 ? 23.734 1.753 4.246 1 84 258 GLN B C 1
ATOM 6318 O O . GLN B 1 258 ? 24.047 2.285 5.312 1 84 258 GLN B O 1
ATOM 6323 N N . HIS B 1 259 ? 23.594 0.501 4.164 1 89.06 259 HIS B N 1
ATOM 6324 C CA . HIS B 1 259 ? 23.625 -0.349 5.348 1 89.06 259 HIS B CA 1
ATOM 6325 C C . HIS B 1 259 ? 25.047 -0.808 5.664 1 89.06 259 HIS B C 1
ATOM 6327 O O . HIS B 1 259 ? 25.797 -1.146 4.758 1 89.06 259 HIS B O 1
ATOM 6333 N N . ARG B 1 260 ? 25.406 -0.779 6.953 1 88.94 260 ARG B N 1
ATOM 6334 C CA . ARG B 1 260 ? 26.672 -1.278 7.457 1 88.94 260 ARG B CA 1
ATOM 6335 C C . ARG B 1 260 ? 26.469 -2.154 8.688 1 88.94 260 ARG B C 1
ATOM 6337 O O . ARG B 1 260 ? 25.453 -2.045 9.375 1 88.94 260 ARG B O 1
ATOM 6344 N N . PHE B 1 261 ? 27.5 -2.969 8.891 1 89.12 261 PHE B N 1
ATOM 6345 C CA . PHE B 1 261 ? 27.359 -3.955 9.953 1 89.12 261 PHE B CA 1
ATOM 6346 C C . PHE B 1 261 ? 28.609 -3.986 10.828 1 89.12 261 PHE B C 1
ATOM 6348 O O . PHE B 1 261 ? 29.703 -3.623 10.375 1 89.12 261 PHE B O 1
ATOM 6355 N N . ALA B 1 262 ? 28.438 -4.441 12.039 1 86.69 262 ALA B N 1
ATOM 6356 C CA . ALA B 1 262 ? 29.547 -4.531 13 1 86.69 262 ALA B CA 1
ATOM 6357 C C . ALA B 1 262 ? 30.188 -5.914 12.969 1 86.69 262 ALA B C 1
ATOM 6359 O O . ALA B 1 262 ? 31.172 -6.164 13.672 1 86.69 262 ALA B O 1
ATOM 6360 N N . LEU B 1 263 ? 29.703 -6.723 12.219 1 90.25 263 LEU B N 1
ATOM 6361 C CA . LEU B 1 263 ? 30.172 -8.102 12.117 1 90.25 263 LEU B CA 1
ATOM 6362 C C . LEU B 1 263 ? 30.625 -8.414 10.695 1 90.25 263 LEU B C 1
ATOM 6364 O O . LEU B 1 263 ? 29.984 -8.016 9.727 1 90.25 263 LEU B O 1
ATOM 6368 N N . ASN B 1 264 ? 31.766 -9.031 10.586 1 92.19 264 ASN B N 1
ATOM 6369 C CA . ASN B 1 264 ? 32.312 -9.516 9.328 1 92.19 264 ASN B CA 1
ATOM 6370 C C . ASN B 1 264 ? 32.844 -10.945 9.461 1 92.19 264 ASN B C 1
ATOM 6372 O O . ASN B 1 264 ? 32.969 -11.469 10.57 1 92.19 264 ASN B O 1
ATOM 6376 N N . PHE B 1 265 ? 32.969 -11.578 8.328 1 93.56 265 PHE B N 1
ATOM 6377 C CA . PHE B 1 265 ? 33.594 -12.891 8.422 1 93.56 265 PHE B CA 1
ATOM 6378 C C . PHE B 1 265 ? 34.438 -13.172 7.18 1 93.56 265 PHE B C 1
ATOM 6380 O O . PHE B 1 265 ? 34.219 -12.609 6.113 1 93.56 265 PHE B O 1
ATOM 6387 N N . GLU B 1 266 ? 35.438 -14.008 7.355 1 93.38 266 GLU B N 1
ATOM 6388 C CA . GLU B 1 266 ? 36.281 -14.539 6.273 1 93.38 266 GLU B CA 1
ATOM 6389 C C . GLU B 1 266 ? 35.781 -15.906 5.824 1 93.38 266 GLU B C 1
ATOM 6391 O O . GLU B 1 266 ? 35.406 -16.75 6.652 1 93.38 266 GLU B O 1
ATOM 6396 N N . TRP B 1 267 ? 35.75 -16.047 4.527 1 92.12 267 TRP B N 1
ATOM 6397 C CA . TRP B 1 267 ? 35.219 -17.312 4.016 1 92.12 267 TRP B CA 1
ATOM 6398 C C . TRP B 1 267 ? 36.062 -17.797 2.832 1 92.12 267 TRP B C 1
ATOM 6400 O O . TRP B 1 267 ? 36.844 -17.047 2.256 1 92.12 267 TRP B O 1
ATOM 6410 N N . GLN B 1 268 ? 36 -19.078 2.564 1 90.62 268 GLN B N 1
ATOM 6411 C CA . GLN B 1 268 ? 36.562 -19.734 1.394 1 90.62 268 GLN B CA 1
ATOM 6412 C C . GLN B 1 268 ? 35.656 -20.844 0.876 1 90.62 268 GLN B C 1
ATOM 6414 O O . GLN B 1 268 ? 34.781 -21.312 1.593 1 90.62 268 GLN B O 1
ATOM 6419 N N . PHE B 1 269 ? 35.938 -21.188 -0.337 1 89.25 269 PHE B N 1
ATOM 6420 C CA . PHE B 1 269 ? 35.188 -22.297 -0.91 1 89.25 269 PHE B CA 1
ATOM 6421 C C . PHE B 1 269 ? 35.656 -23.625 -0.338 1 89.25 269 PHE B C 1
ATOM 6423 O O . PHE B 1 269 ? 36.844 -23.797 -0.077 1 89.25 269 PHE B O 1
ATOM 6430 N N . VAL B 1 270 ? 34.812 -24.359 0.05 1 80.38 270 VAL B N 1
ATOM 6431 C CA . VAL B 1 270 ? 35.219 -25.703 0.471 1 80.38 270 VAL B CA 1
ATOM 6432 C C . VAL B 1 270 ? 35.719 -26.484 -0.735 1 80.38 270 VAL B C 1
ATOM 6434 O O . VAL B 1 270 ? 36.812 -27.078 -0.685 1 80.38 270 VAL B O 1
ATOM 6437 N N . SER B 1 271 ? 35.094 -27.328 -1.437 1 65.12 271 SER B N 1
ATOM 6438 C CA . SER B 1 271 ? 35.625 -28.266 -2.426 1 65.12 271 SER B CA 1
ATOM 6439 C C . SER B 1 271 ? 35.719 -27.609 -3.801 1 65.12 271 SER B C 1
ATOM 6441 O O . SER B 1 271 ? 35.062 -26.594 -4.059 1 65.12 271 SER B O 1
ATOM 6443 N N . ASN B 1 272 ? 36.75 -28.172 -4.734 1 53.12 272 ASN B N 1
ATOM 6444 C CA . ASN B 1 272 ? 37.156 -28.016 -6.129 1 53.12 272 ASN B CA 1
ATOM 6445 C C . ASN B 1 272 ? 35.938 -27.922 -7.055 1 53.12 272 ASN B C 1
ATOM 6447 O O . ASN B 1 272 ? 35.344 -28.938 -7.422 1 53.12 272 ASN B O 1
ATOM 6451 N N . ILE B 1 273 ? 35.281 -27.078 -7 1 51.75 273 ILE B N 1
ATOM 6452 C CA . ILE B 1 273 ? 34.156 -26.906 -7.93 1 51.75 273 ILE B CA 1
ATOM 6453 C C . ILE B 1 273 ? 34.656 -27.109 -9.359 1 51.75 273 ILE B C 1
ATOM 6455 O O . ILE B 1 273 ? 33.906 -26.891 -10.312 1 51.75 273 ILE B O 1
ATOM 6459 N N . GLU B 1 274 ? 35.938 -27.281 -9.578 1 48.16 274 GLU B N 1
ATOM 6460 C CA . GLU B 1 274 ? 36.5 -27.344 -10.938 1 48.16 274 GLU B CA 1
ATOM 6461 C C . GLU B 1 274 ? 35.625 -28.25 -11.828 1 48.16 274 GLU B C 1
ATOM 6463 O O . GLU B 1 274 ? 35.594 -28.062 -13.047 1 48.16 274 GLU B O 1
ATOM 6468 N N . SER B 1 275 ? 35.406 -29.484 -11.367 1 48.53 275 SER B N 1
ATOM 6469 C CA . SER B 1 275 ? 35.031 -30.547 -12.289 1 48.53 275 SER B CA 1
ATOM 6470 C C . SER B 1 275 ? 33.75 -30.234 -13.008 1 48.53 275 SER B C 1
ATOM 6472 O O . SER B 1 275 ? 33.344 -30.953 -13.922 1 48.53 275 SER B O 1
ATOM 6474 N N . ASN B 1 276 ? 32.938 -29.172 -12.711 1 52.69 276 ASN B N 1
ATOM 6475 C CA . ASN B 1 276 ? 31.531 -29.094 -13.078 1 52.69 276 ASN B CA 1
ATOM 6476 C C . ASN B 1 276 ? 31.328 -28.266 -14.359 1 52.69 276 ASN B C 1
ATOM 6478 O O . ASN B 1 276 ? 30.188 -27.984 -14.75 1 52.69 276 ASN B O 1
ATOM 6482 N N . ASN B 1 277 ? 32.469 -27.812 -14.867 1 55.16 277 ASN B N 1
ATOM 6483 C CA . ASN B 1 277 ? 32.281 -27.016 -16.078 1 55.16 277 ASN B CA 1
ATOM 6484 C C . ASN B 1 277 ? 31.766 -27.859 -17.234 1 55.16 277 ASN B C 1
ATOM 6486 O O . ASN B 1 277 ? 30.906 -27.422 -18 1 55.16 277 ASN B O 1
ATOM 6490 N N . ASN B 1 278 ? 32.5 -29.016 -17.469 1 55 278 ASN B N 1
ATOM 6491 C CA . ASN B 1 278 ? 32.031 -29.859 -18.562 1 55 278 ASN B CA 1
ATOM 6492 C C . ASN B 1 278 ? 30.547 -30.25 -18.391 1 55 278 ASN B C 1
ATOM 6494 O O . ASN B 1 278 ? 29.781 -30.25 -19.344 1 55 278 ASN B O 1
ATOM 6498 N N . ASN B 1 279 ? 30.219 -30.578 -17.25 1 62.91 279 ASN B N 1
ATOM 6499 C CA . ASN B 1 279 ? 28.844 -30.938 -16.953 1 62.91 279 ASN B CA 1
ATOM 6500 C C . ASN B 1 279 ? 27.906 -29.75 -17.125 1 62.91 279 ASN B C 1
ATOM 6502 O O . ASN B 1 279 ? 26.781 -29.891 -17.594 1 62.91 279 ASN B O 1
ATOM 6506 N N . ASN B 1 280 ? 28.594 -28.656 -17.062 1 71.25 280 ASN B N 1
ATOM 6507 C CA . ASN B 1 280 ? 27.812 -27.438 -17.234 1 71.25 280 ASN B CA 1
ATOM 6508 C C . ASN B 1 280 ? 27.516 -27.156 -18.703 1 71.25 280 ASN B C 1
ATOM 6510 O O . ASN B 1 280 ? 26.406 -26.75 -19.047 1 71.25 280 ASN B O 1
ATOM 6514 N N . ASN B 1 281 ? 28.5 -27.438 -19.438 1 74.12 281 ASN B N 1
ATOM 6515 C CA . ASN B 1 281 ? 28.312 -27.203 -20.875 1 74.12 281 ASN B CA 1
ATOM 6516 C C . ASN B 1 281 ? 27.297 -28.172 -21.469 1 74.12 281 ASN B C 1
ATOM 6518 O O . ASN B 1 281 ? 26.469 -27.797 -22.297 1 74.12 281 ASN B O 1
ATOM 6522 N N . ASN B 1 282 ? 27.438 -29.406 -21.047 1 77.75 282 ASN B N 1
ATOM 6523 C CA . ASN B 1 282 ? 26.469 -30.391 -21.531 1 77.75 282 ASN B CA 1
ATOM 6524 C C . ASN B 1 282 ? 25.062 -30.062 -21.047 1 77.75 282 ASN B C 1
ATOM 6526 O O . ASN B 1 282 ? 24.094 -30.172 -21.812 1 77.75 282 ASN B O 1
ATOM 6530 N N . ASN B 1 283 ? 25.047 -29.719 -19.891 1 83.5 283 ASN B N 1
ATOM 6531 C CA . ASN B 1 283 ? 23.75 -29.344 -19.328 1 83.5 283 ASN B CA 1
ATOM 6532 C C . ASN B 1 283 ? 23.141 -28.141 -20.062 1 83.5 283 ASN B C 1
ATOM 6534 O O . ASN B 1 283 ? 21.938 -28.109 -20.328 1 83.5 283 ASN B O 1
ATOM 6538 N N . SER B 1 284 ? 24.016 -27.328 -20.422 1 86.19 284 SER B N 1
ATOM 6539 C CA . SER B 1 284 ? 23.562 -26.125 -21.125 1 86.19 284 SER B CA 1
ATOM 6540 C C . SER B 1 284 ? 23.062 -26.453 -22.516 1 86.19 284 SER B C 1
ATOM 6542 O O . SER B 1 284 ? 22.062 -25.906 -22.969 1 86.19 284 SER B O 1
ATOM 6544 N N . TYR B 1 285 ? 23.734 -27.344 -23.094 1 88 285 TYR B N 1
ATOM 6545 C CA . TYR B 1 285 ? 23.344 -27.734 -24.438 1 88 285 TYR B CA 1
ATOM 6546 C C . TYR B 1 285 ? 22 -28.453 -24.422 1 88 285 TYR B C 1
ATOM 6548 O O . TYR B 1 285 ? 21.109 -28.125 -25.219 1 88 285 TYR B O 1
ATOM 6556 N N . VAL B 1 286 ? 21.891 -29.375 -23.547 1 92.56 286 VAL B N 1
ATOM 6557 C CA . VAL B 1 286 ? 20.641 -30.125 -23.422 1 92.56 286 VAL B CA 1
ATOM 6558 C C . VAL B 1 286 ? 19.484 -29.188 -23.094 1 92.56 286 VAL B C 1
ATOM 6560 O O . VAL B 1 286 ? 18.391 -29.328 -23.641 1 92.56 286 VAL B O 1
ATOM 6563 N N . TRP B 1 287 ? 19.797 -28.297 -22.266 1 94.25 287 TRP B N 1
ATOM 6564 C CA . TRP B 1 287 ? 18.766 -27.344 -21.859 1 94.25 287 TRP B CA 1
ATOM 6565 C C . TRP B 1 287 ? 18.344 -26.469 -23.031 1 94.25 287 TRP B C 1
ATOM 6567 O O . TRP B 1 287 ? 17.141 -26.234 -23.25 1 94.25 287 TRP B O 1
ATOM 6577 N N . HIS B 1 288 ? 19.25 -26.078 -23.797 1 93.56 288 HIS B N 1
ATOM 6578 C CA . HIS B 1 288 ? 18.953 -25.281 -24.984 1 93.56 288 HIS B CA 1
ATOM 6579 C C . HIS B 1 288 ? 18.078 -26.047 -25.969 1 93.56 288 HIS B C 1
ATOM 6581 O O . HIS B 1 288 ? 17.172 -25.469 -26.562 1 93.56 288 HIS B O 1
ATOM 6587 N N . GLN B 1 289 ? 18.344 -27.281 -26.062 1 94.5 289 GLN B N 1
ATOM 6588 C CA . GLN B 1 289 ? 17.531 -28.125 -26.938 1 94.5 289 GLN B CA 1
ATOM 6589 C C . GLN B 1 289 ? 16.109 -28.281 -26.406 1 94.5 289 GLN B C 1
ATOM 6591 O O . GLN B 1 289 ? 15.148 -28.219 -27.172 1 94.5 289 GLN B O 1
ATOM 6596 N N . LYS B 1 290 ? 16.078 -28.484 -25.172 1 95.75 290 LYS B N 1
ATOM 6597 C CA . LYS B 1 290 ? 14.773 -28.625 -24.531 1 95.75 290 LYS B CA 1
ATOM 6598 C C . LYS B 1 290 ? 13.938 -27.359 -24.734 1 95.75 290 LYS B C 1
ATOM 6600 O O . LYS B 1 290 ? 12.734 -27.438 -25 1 95.75 290 LYS B O 1
ATOM 6605 N N . MET B 1 291 ? 14.523 -26.188 -24.578 1 96.25 291 MET B N 1
ATOM 6606 C CA . MET B 1 291 ? 13.82 -24.922 -24.766 1 96.25 291 MET B CA 1
ATOM 6607 C C . MET B 1 291 ? 13.414 -24.734 -26.219 1 96.25 291 MET B C 1
ATOM 6609 O O . MET B 1 291 ? 12.352 -24.188 -26.516 1 96.25 291 MET B O 1
ATOM 6613 N N . ALA B 1 292 ? 14.234 -25.188 -27.094 1 96.12 292 ALA B N 1
ATOM 6614 C CA . ALA B 1 292 ? 13.891 -25.125 -28.5 1 96.12 292 ALA B CA 1
ATOM 6615 C C . ALA B 1 292 ? 12.688 -26 -28.812 1 96.12 292 ALA B C 1
ATOM 6617 O O . ALA B 1 292 ? 11.805 -25.609 -29.594 1 96.12 292 ALA B O 1
ATOM 6618 N N . ASP B 1 293 ? 12.711 -27.156 -28.281 1 97.31 293 ASP B N 1
ATOM 6619 C CA . ASP B 1 293 ? 11.578 -28.062 -28.438 1 97.31 293 ASP B CA 1
ATOM 6620 C C . ASP B 1 293 ? 10.297 -27.438 -27.875 1 97.31 293 ASP B C 1
ATOM 6622 O O . ASP B 1 293 ? 9.234 -27.531 -28.484 1 97.31 293 ASP B O 1
ATOM 6626 N N . LEU B 1 294 ? 10.445 -26.906 -26.734 1 97.88 294 LEU B N 1
ATOM 6627 C CA . LEU B 1 294 ? 9.312 -26.234 -26.109 1 97.88 294 LEU B CA 1
ATOM 6628 C C . LEU B 1 294 ? 8.758 -25.141 -27.016 1 97.88 294 LEU B C 1
ATOM 6630 O O . LEU B 1 294 ? 7.539 -25.031 -27.203 1 97.88 294 LEU B O 1
ATOM 6634 N N . ASP B 1 295 ? 9.594 -24.328 -27.578 1 97.56 295 ASP B N 1
ATOM 6635 C CA . ASP B 1 295 ? 9.188 -23.266 -28.5 1 97.56 295 ASP B CA 1
ATOM 6636 C C . ASP B 1 295 ? 8.422 -23.844 -29.688 1 97.56 295 ASP B C 1
ATOM 6638 O O . ASP B 1 295 ? 7.414 -23.266 -30.125 1 97.56 295 ASP B O 1
ATOM 6642 N N . PHE B 1 296 ? 8.906 -24.875 -30.172 1 97.56 296 PHE B N 1
ATOM 6643 C CA . PHE B 1 296 ? 8.281 -25.531 -31.328 1 97.56 296 PHE B CA 1
ATOM 6644 C C . PHE B 1 296 ? 6.883 -26.016 -30.969 1 97.56 296 PHE B C 1
ATOM 6646 O O . PHE B 1 296 ? 5.93 -25.781 -31.719 1 97.56 296 PHE B O 1
ATOM 6653 N N . ARG B 1 297 ? 6.801 -26.719 -29.891 1 98.25 297 ARG B N 1
ATOM 6654 C CA . ARG B 1 297 ? 5.516 -27.25 -29.453 1 98.25 297 ARG B CA 1
ATOM 6655 C C . ARG B 1 297 ? 4.52 -26.109 -29.203 1 98.25 297 ARG B C 1
ATOM 6657 O O . ARG B 1 297 ? 3.338 -26.234 -29.531 1 98.25 297 ARG B O 1
ATOM 6664 N N . LEU B 1 298 ? 4.984 -25.062 -28.594 1 98.56 298 LEU B N 1
ATOM 6665 C CA . LEU B 1 298 ? 4.117 -23.938 -28.297 1 98.56 298 LEU B CA 1
ATOM 6666 C C . LEU B 1 298 ? 3.662 -23.25 -29.594 1 98.56 298 LEU B C 1
ATOM 6668 O O . LEU B 1 298 ? 2.516 -22.797 -29.688 1 98.56 298 LEU B O 1
ATOM 6672 N N . SER B 1 299 ? 4.547 -23.094 -30.516 1 97.81 299 SER B N 1
ATOM 6673 C CA . SER B 1 299 ? 4.18 -22.531 -31.812 1 97.81 299 SER B CA 1
ATOM 6674 C C . SER B 1 299 ? 3.076 -23.344 -32.469 1 97.81 299 SER B C 1
ATOM 6676 O O . SER B 1 299 ? 2.123 -22.781 -33.031 1 97.81 299 SER B O 1
ATOM 6678 N N . ASN B 1 300 ? 3.15 -24.594 -32.438 1 98.06 300 ASN B N 1
ATOM 6679 C CA . ASN B 1 300 ? 2.133 -25.484 -33 1 98.06 300 ASN B CA 1
ATOM 6680 C C . ASN B 1 300 ? 0.806 -25.344 -32.25 1 98.06 300 ASN B C 1
ATOM 6682 O O . ASN B 1 300 ? -0.256 -25.297 -32.875 1 98.06 300 ASN B O 1
ATOM 6686 N N . GLU B 1 301 ? 0.972 -25.344 -30.922 1 98.5 301 GLU B N 1
ATOM 6687 C CA . GLU B 1 301 ? -0.236 -25.172 -30.125 1 98.5 301 GLU B CA 1
ATOM 6688 C C . GLU B 1 301 ? -0.95 -23.875 -30.469 1 98.5 301 GLU B C 1
ATOM 6690 O O . GLU B 1 301 ? -2.17 -23.844 -30.625 1 98.5 301 GLU B O 1
ATOM 6695 N N . SER B 1 302 ? -0.184 -22.844 -30.531 1 98.06 302 SER B N 1
ATOM 6696 C CA . SER B 1 302 ? -0.736 -21.516 -30.828 1 98.06 302 SER B CA 1
ATOM 6697 C C . SER B 1 302 ? -1.408 -21.484 -32.188 1 98.06 302 SER B C 1
ATOM 6699 O O . SER B 1 302 ? -2.48 -20.906 -32.344 1 98.06 302 SER B O 1
ATOM 6701 N N . LYS B 1 303 ? -0.871 -22.094 -33.188 1 97.5 303 LYS B N 1
ATOM 6702 C CA . LYS B 1 303 ? -1.428 -22.156 -34.531 1 97.5 303 LYS B CA 1
ATOM 6703 C C . LYS B 1 303 ? -2.699 -23 -34.562 1 97.5 303 LYS B C 1
ATOM 6705 O O . LYS B 1 303 ? -3.656 -22.656 -35.281 1 97.5 303 LYS B O 1
ATOM 6710 N N . THR B 1 304 ? -2.68 -24.016 -33.844 1 98.06 304 THR B N 1
ATOM 6711 C CA . THR B 1 304 ? -3.783 -24.969 -33.844 1 98.06 304 THR B CA 1
ATOM 6712 C C . THR B 1 304 ? -5.02 -24.375 -33.188 1 98.06 304 THR B C 1
ATOM 6714 O O . THR B 1 304 ? -6.129 -24.484 -33.719 1 98.06 304 THR B O 1
ATOM 6717 N N . PHE B 1 305 ? -4.855 -23.75 -32.062 1 97.75 305 PHE B N 1
ATOM 6718 C CA . PHE B 1 305 ? -6.02 -23.375 -31.266 1 97.75 305 PHE B CA 1
ATOM 6719 C C . PHE B 1 305 ? -6.277 -21.875 -31.328 1 97.75 305 PHE B C 1
ATOM 6721 O O . PHE B 1 305 ? -7.387 -21.422 -31.047 1 97.75 305 PHE B O 1
ATOM 6728 N N . ASP B 1 306 ? -5.223 -21.031 -31.562 1 96.88 306 ASP B N 1
ATOM 6729 C CA . ASP B 1 306 ? -5.309 -19.578 -31.719 1 96.88 306 ASP B CA 1
ATOM 6730 C C . ASP B 1 306 ? -5.91 -18.938 -30.469 1 96.88 306 ASP B C 1
ATOM 6732 O O . ASP B 1 306 ? -6.762 -18.047 -30.578 1 96.88 306 ASP B O 1
ATOM 6736 N N . ASP B 1 307 ? -5.617 -19.484 -29.359 1 97.94 307 ASP B N 1
ATOM 6737 C CA . ASP B 1 307 ? -6.145 -18.953 -28.094 1 97.94 307 ASP B CA 1
ATOM 6738 C C . ASP B 1 307 ? -5.02 -18.594 -27.141 1 97.94 307 ASP B C 1
ATOM 6740 O O . ASP B 1 307 ? -5.242 -18.469 -25.938 1 97.94 307 ASP B O 1
ATOM 6744 N N . ILE B 1 308 ? -3.814 -18.5 -27.656 1 98.25 308 ILE B N 1
ATOM 6745 C CA . ILE B 1 308 ? -2.672 -18.125 -26.828 1 98.25 308 ILE B CA 1
ATOM 6746 C C . ILE B 1 308 ? -2.223 -16.703 -27.172 1 98.25 308 ILE B C 1
ATOM 6748 O O . ILE B 1 308 ? -2.107 -16.359 -28.344 1 98.25 308 ILE B O 1
ATOM 6752 N N . LEU B 1 309 ? -2.098 -15.859 -26.219 1 96.88 309 LEU B N 1
ATOM 6753 C CA . LEU B 1 309 ? -1.496 -14.531 -26.344 1 96.88 309 LEU B CA 1
ATOM 6754 C C . LEU B 1 309 ? -0.11 -14.5 -25.703 1 96.88 309 LEU B C 1
ATOM 6756 O O . LEU B 1 309 ? 0.03 -14.734 -24.5 1 96.88 309 LEU B O 1
ATOM 6760 N N . PHE B 1 310 ? 0.903 -14.219 -26.516 1 97.62 310 PHE B N 1
ATOM 6761 C CA . PHE B 1 310 ? 2.27 -14.109 -26.016 1 97.62 310 PHE B CA 1
ATOM 6762 C C . PHE B 1 310 ? 2.604 -12.672 -25.656 1 97.62 310 PHE B C 1
ATOM 6764 O O . PHE B 1 310 ? 2.379 -11.758 -26.453 1 97.62 310 PHE B O 1
ATOM 6771 N N . VAL B 1 311 ? 3.039 -12.445 -24.469 1 97.06 311 VAL B N 1
ATOM 6772 C CA . VAL B 1 311 ? 3.574 -11.148 -24.094 1 97.06 311 VAL B CA 1
ATOM 6773 C C . VAL B 1 311 ? 5.102 -11.195 -24.078 1 97.06 311 VAL B C 1
ATOM 6775 O O . VAL B 1 311 ? 5.688 -12.234 -23.75 1 97.06 311 VAL B O 1
ATOM 6778 N N . ASP B 1 312 ? 5.766 -10.125 -24.328 1 96.69 312 ASP B N 1
ATOM 6779 C CA . ASP B 1 312 ? 7.215 -10.078 -24.5 1 96.69 312 ASP B CA 1
ATOM 6780 C C . ASP B 1 312 ? 7.926 -10.07 -23.156 1 96.69 312 ASP B C 1
ATOM 6782 O O . ASP B 1 312 ? 8.195 -9 -22.594 1 96.69 312 ASP B O 1
ATOM 6786 N N . LEU B 1 313 ? 8.305 -11.188 -22.719 1 97.75 313 LEU B N 1
ATOM 6787 C CA . LEU B 1 313 ? 9.078 -11.344 -21.5 1 97.75 313 LEU B CA 1
ATOM 6788 C C . LEU B 1 313 ? 9.547 -12.781 -21.328 1 97.75 313 LEU B C 1
ATOM 6790 O O . LEU B 1 313 ? 9.078 -13.68 -22.016 1 97.75 313 LEU B O 1
ATOM 6794 N N . ILE B 1 314 ? 10.57 -13.016 -20.453 1 98.19 314 ILE B N 1
ATOM 6795 C CA . ILE B 1 314 ? 10.969 -14.359 -20.047 1 98.19 314 ILE B CA 1
ATOM 6796 C C . ILE B 1 314 ? 9.945 -14.93 -19.078 1 98.19 314 ILE B C 1
ATOM 6798 O O . ILE B 1 314 ? 9.695 -14.352 -18.016 1 98.19 314 ILE B O 1
ATOM 6802 N N . ASP B 1 315 ? 9.398 -16.031 -19.422 1 98.12 315 ASP B N 1
ATOM 6803 C CA . ASP B 1 315 ? 8.258 -16.578 -18.688 1 98.12 315 ASP B CA 1
ATOM 6804 C C . ASP B 1 315 ? 8.727 -17.438 -17.5 1 98.12 315 ASP B C 1
ATOM 6806 O O . ASP B 1 315 ? 8.766 -18.656 -17.594 1 98.12 315 ASP B O 1
ATOM 6810 N N . VAL B 1 316 ? 9.055 -16.797 -16.422 1 96.88 316 VAL B N 1
ATOM 6811 C CA . VAL B 1 316 ? 9.391 -17.438 -15.156 1 96.88 316 VAL B CA 1
ATOM 6812 C C . VAL B 1 316 ? 8.477 -16.906 -14.055 1 96.88 316 VAL B C 1
ATOM 6814 O O . VAL B 1 316 ? 7.828 -15.867 -14.219 1 96.88 316 VAL B O 1
ATOM 6817 N N . TYR B 1 317 ? 8.414 -17.641 -13.023 1 95.88 317 TYR B N 1
ATOM 6818 C CA . TYR B 1 317 ? 7.48 -17.344 -11.938 1 95.88 317 TYR B CA 1
ATOM 6819 C C . TYR B 1 317 ? 7.668 -15.922 -11.422 1 95.88 317 TYR B C 1
ATOM 6821 O O . TYR B 1 317 ? 6.695 -15.211 -11.172 1 95.88 317 TYR B O 1
ATOM 6829 N N . ARG B 1 318 ? 8.867 -15.398 -11.297 1 95.62 318 ARG B N 1
ATOM 6830 C CA . ARG B 1 318 ? 9.18 -14.086 -10.727 1 95.62 318 ARG B CA 1
ATOM 6831 C C . ARG B 1 318 ? 8.727 -12.969 -11.656 1 95.62 318 ARG B C 1
ATOM 6833 O O . ARG B 1 318 ? 8.688 -11.805 -11.258 1 95.62 318 ARG B O 1
ATOM 6840 N N . ASN B 1 319 ? 8.383 -13.336 -12.883 1 97.56 319 ASN B N 1
ATOM 6841 C CA . ASN B 1 319 ? 7.973 -12.312 -13.836 1 97.56 319 ASN B CA 1
ATOM 6842 C C . ASN B 1 319 ? 6.457 -12.281 -14.016 1 97.56 319 ASN B C 1
ATOM 6844 O O . ASN B 1 319 ? 5.949 -11.672 -14.961 1 97.56 319 ASN B O 1
ATOM 6848 N N . LEU B 1 320 ? 5.727 -12.883 -13.102 1 97.94 320 LEU B N 1
ATOM 6849 C CA . LEU B 1 320 ? 4.277 -12.984 -13.242 1 97.94 320 LEU B CA 1
ATOM 6850 C C . LEU B 1 320 ? 3.625 -11.609 -13.203 1 97.94 320 LEU B C 1
ATOM 6852 O O . LEU B 1 320 ? 2.693 -11.336 -13.969 1 97.94 320 LEU B O 1
ATOM 6856 N N . SER B 1 321 ? 4.078 -10.781 -12.312 1 98.06 321 SER B N 1
ATOM 6857 C CA . SER B 1 321 ? 3.512 -9.438 -12.203 1 98.06 321 SER B CA 1
ATOM 6858 C C . SER B 1 321 ? 3.738 -8.641 -13.484 1 98.06 321 SER B C 1
ATOM 6860 O O . SER B 1 321 ? 2.82 -7.984 -13.984 1 98.06 321 SER B O 1
ATOM 6862 N N . GLU B 1 322 ? 4.926 -8.703 -13.977 1 98.25 322 GLU B N 1
ATOM 6863 C CA . GLU B 1 322 ? 5.223 -8.023 -15.234 1 98.25 322 GLU B CA 1
ATOM 6864 C C . GLU B 1 322 ? 4.402 -8.609 -16.391 1 98.25 322 GLU B C 1
ATOM 6866 O O . GLU B 1 322 ? 3.947 -7.879 -17.266 1 98.25 322 GLU B O 1
ATOM 6871 N N . LYS B 1 323 ? 4.27 -9.891 -16.359 1 98.38 323 LYS B N 1
ATOM 6872 C CA . LYS B 1 323 ? 3.461 -10.578 -17.375 1 98.38 323 LYS B CA 1
ATOM 6873 C C . LYS B 1 323 ? 2.041 -10.016 -17.406 1 98.38 323 LYS B C 1
ATOM 6875 O O . LYS B 1 323 ? 1.513 -9.711 -18.469 1 98.38 323 LYS B O 1
ATOM 6880 N N . LEU B 1 324 ? 1.455 -9.891 -16.25 1 98.5 324 LEU B N 1
ATOM 6881 C CA . LEU B 1 324 ? 0.097 -9.375 -16.141 1 98.5 324 LEU B CA 1
ATOM 6882 C C . LEU B 1 324 ? 0.017 -7.934 -16.641 1 98.5 324 LEU B C 1
ATOM 6884 O O . LEU B 1 324 ? -0.909 -7.578 -17.359 1 98.5 324 LEU B O 1
ATOM 6888 N N . LEU B 1 325 ? 0.983 -7.094 -16.266 1 98.12 325 LEU B N 1
ATOM 6889 C CA . LEU B 1 325 ? 1.006 -5.703 -16.719 1 98.12 325 LEU B CA 1
ATOM 6890 C C . LEU B 1 325 ? 1.11 -5.617 -18.234 1 98.12 325 LEU B C 1
ATOM 6892 O O . LEU B 1 325 ? 0.396 -4.836 -18.859 1 98.12 325 LEU B O 1
ATOM 6896 N N . LYS B 1 326 ? 1.986 -6.398 -18.781 1 97.38 326 LYS B N 1
ATOM 6897 C CA . LYS B 1 326 ? 2.176 -6.379 -20.234 1 97.38 326 LYS B CA 1
ATOM 6898 C C . LYS B 1 326 ? 0.926 -6.867 -20.953 1 97.38 326 LYS B C 1
ATOM 6900 O O . LYS B 1 326 ? 0.617 -6.402 -22.062 1 97.38 326 LYS B O 1
ATOM 6905 N N . PHE B 1 327 ? 0.25 -7.816 -20.375 1 97.12 327 PHE B N 1
ATOM 6906 C CA . PHE B 1 327 ? -1.028 -8.25 -20.922 1 97.12 327 PHE B CA 1
ATOM 6907 C C . PHE B 1 327 ? -2.012 -7.086 -21 1 97.12 327 PHE B C 1
ATOM 6909 O O . PHE B 1 327 ? -2.631 -6.855 -22.031 1 97.12 327 PHE B O 1
ATOM 6916 N N . PHE B 1 328 ? -2.162 -6.359 -19.844 1 96.44 328 PHE B N 1
ATOM 6917 C CA . PHE B 1 328 ? -3.076 -5.223 -19.844 1 96.44 328 PHE B CA 1
ATOM 6918 C C . PHE B 1 328 ? -2.686 -4.219 -20.922 1 96.44 328 PHE B C 1
ATOM 6920 O O . PHE B 1 328 ? -3.549 -3.686 -21.625 1 96.44 328 PHE B O 1
ATOM 6927 N N . HIS B 1 329 ? -1.426 -3.988 -21 1 94.88 329 HIS B N 1
ATOM 6928 C CA . HIS B 1 329 ? -0.939 -3.055 -22 1 94.88 329 HIS B CA 1
ATOM 6929 C C . HIS B 1 329 ? -1.29 -3.531 -23.406 1 94.88 329 HIS B C 1
ATOM 6931 O O . HIS B 1 329 ? -1.747 -2.742 -24.234 1 94.88 329 HIS B O 1
ATOM 6937 N N . HIS B 1 330 ? -1.067 -4.824 -23.641 1 92.5 330 HIS B N 1
ATOM 6938 C CA . HIS B 1 330 ? -1.39 -5.43 -24.922 1 92.5 330 HIS B CA 1
ATOM 6939 C C . HIS B 1 330 ? -2.879 -5.312 -25.234 1 92.5 330 HIS B C 1
ATOM 6941 O O . HIS B 1 330 ? -3.264 -4.973 -26.359 1 92.5 330 HIS B O 1
ATOM 6947 N N . LEU B 1 331 ? -3.666 -5.637 -24.266 1 89.25 331 LEU B N 1
ATOM 6948 C CA . LEU B 1 331 ? -5.117 -5.621 -24.422 1 89.25 331 LEU B CA 1
ATOM 6949 C C . LEU B 1 331 ? -5.609 -4.23 -24.797 1 89.25 331 LEU B C 1
ATOM 6951 O O . LEU B 1 331 ? -6.453 -4.086 -25.688 1 89.25 331 LEU B O 1
ATOM 6955 N N . PHE B 1 332 ? -5.121 -3.215 -24.188 1 82.62 332 PHE B N 1
ATOM 6956 C CA . PHE B 1 332 ? -5.617 -1.853 -24.359 1 82.62 332 PHE B CA 1
ATOM 6957 C C . PHE B 1 332 ? -5.035 -1.217 -25.625 1 82.62 332 PHE B C 1
ATOM 6959 O O . PHE B 1 332 ? -5.699 -0.42 -26.281 1 82.62 332 PHE B O 1
ATOM 6966 N N . ASN B 1 333 ? -3.826 -1.432 -25.922 1 76.81 333 ASN B N 1
ATOM 6967 C CA . ASN B 1 333 ? -3.211 -0.864 -27.125 1 76.81 333 ASN B CA 1
ATOM 6968 C C . ASN B 1 333 ? -3.754 -1.513 -28.391 1 76.81 333 ASN B C 1
ATOM 6970 O O . ASN B 1 333 ? -3.949 -0.838 -29.406 1 76.81 333 ASN B O 1
ATOM 6974 N N . ASP B 1 334 ? -3.93 -2.758 -28.344 1 65.38 334 ASP B N 1
ATOM 6975 C CA . ASP B 1 334 ? -4.359 -3.477 -29.531 1 65.38 334 ASP B CA 1
ATOM 6976 C C . ASP B 1 334 ? -5.871 -3.354 -29.734 1 65.38 334 ASP B C 1
ATOM 6978 O O . ASP B 1 334 ? -6.348 -3.305 -30.875 1 65.38 334 ASP B O 1
ATOM 6982 N N . ASN B 1 335 ? -6.645 -3.426 -28.703 1 63.22 335 ASN B N 1
ATOM 6983 C CA . ASN B 1 335 ? -8.094 -3.484 -28.844 1 63.22 335 ASN B CA 1
ATOM 6984 C C . ASN B 1 335 ? -8.789 -2.633 -27.781 1 63.22 335 ASN B C 1
ATOM 6986 O O . ASN B 1 335 ? -9.531 -3.156 -26.938 1 63.22 335 ASN B O 1
ATOM 6990 N N . PRO B 1 336 ? -8.453 -1.24 -27.672 1 58.06 336 PRO B N 1
ATOM 6991 C CA . PRO B 1 336 ? -8.922 -0.417 -26.562 1 58.06 336 PRO B CA 1
ATOM 6992 C C . PRO B 1 336 ? -10.438 -0.474 -26.375 1 58.06 336 PRO B C 1
ATOM 6994 O O . PRO B 1 336 ? -10.93 -0.519 -25.25 1 58.06 336 PRO B O 1
ATOM 6997 N N . LEU B 1 337 ? -11.227 -0.32 -27.453 1 57.66 337 LEU B N 1
ATOM 6998 C CA . LEU B 1 337 ? -12.562 0.262 -27.359 1 57.66 337 LEU B CA 1
ATOM 6999 C C . LEU B 1 337 ? -13.609 -0.81 -27.062 1 57.66 337 LEU B C 1
ATOM 7001 O O . LEU B 1 337 ? -14.719 -0.496 -26.641 1 57.66 337 LEU B O 1
ATOM 7005 N N . ASN B 1 338 ? -13.062 -2.123 -26.891 1 79.81 338 ASN B N 1
ATOM 7006 C CA . ASN B 1 338 ? -14.312 -2.875 -26.844 1 79.81 338 ASN B CA 1
ATOM 7007 C C . ASN B 1 338 ? -14.383 -3.76 -25.594 1 79.81 338 ASN B C 1
ATOM 7009 O O . ASN B 1 338 ? -15.469 -4.18 -25.188 1 79.81 338 ASN B O 1
ATOM 7013 N N . ILE B 1 339 ? -13.398 -3.865 -24.812 1 91 339 ILE B N 1
ATOM 7014 C CA . ILE B 1 339 ? -13.43 -4.734 -23.641 1 91 339 ILE B CA 1
ATOM 7015 C C . ILE B 1 339 ? -14.023 -3.977 -22.453 1 91 339 ILE B C 1
ATOM 7017 O O . ILE B 1 339 ? -13.555 -2.887 -22.125 1 91 339 ILE B O 1
ATOM 7021 N N . THR B 1 340 ? -15.07 -4.531 -21.891 1 93.69 340 THR B N 1
ATOM 7022 C CA . THR B 1 340 ? -15.734 -3.867 -20.781 1 93.69 340 THR B CA 1
ATOM 7023 C C . THR B 1 340 ? -15.242 -4.418 -19.453 1 93.69 340 THR B C 1
ATOM 7025 O O . THR B 1 340 ? -15.234 -3.703 -18.438 1 93.69 340 THR B O 1
ATOM 7028 N N . HIS B 1 341 ? -14.906 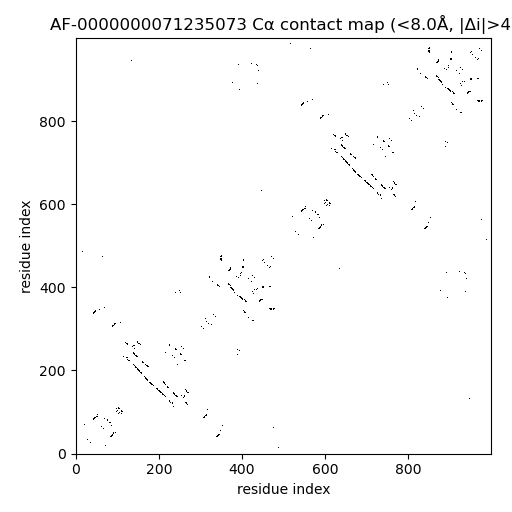-5.75 -19.453 1 96.25 341 HIS B N 1
ATOM 7029 C CA . HIS B 1 341 ? -14.438 -6.426 -18.25 1 96.25 341 HIS B CA 1
ATOM 7030 C C . HIS B 1 341 ? -13.312 -7.402 -18.562 1 96.25 341 HIS B C 1
ATOM 7032 O O . HIS B 1 341 ? -13.281 -7.988 -19.641 1 96.25 341 HIS B O 1
ATOM 7038 N N . VAL B 1 342 ? -12.43 -7.555 -17.625 1 97.38 342 VAL B N 1
ATOM 7039 C CA . VAL B 1 342 ? -11.414 -8.602 -17.703 1 97.38 342 VAL B CA 1
ATOM 7040 C C . VAL B 1 342 ? -11.508 -9.5 -16.469 1 97.38 342 VAL B C 1
ATOM 7042 O O . VAL B 1 342 ? -11.617 -9.008 -15.344 1 97.38 342 VAL B O 1
ATOM 7045 N N . LEU B 1 343 ? -11.578 -10.766 -16.703 1 98.62 343 LEU B N 1
ATOM 7046 C CA . LEU B 1 343 ? -11.445 -11.766 -15.656 1 98.62 343 LEU B CA 1
ATOM 7047 C C . LEU B 1 343 ? -10.047 -12.383 -15.664 1 98.62 343 LEU B C 1
ATOM 7049 O O . LEU B 1 343 ? -9.625 -12.953 -16.672 1 98.62 343 LEU B O 1
ATOM 7053 N N . LYS B 1 344 ? -9.312 -12.164 -14.602 1 98.75 344 LYS B N 1
ATOM 7054 C CA . LYS B 1 344 ? -8.023 -12.836 -14.43 1 98.75 344 LYS B CA 1
ATOM 7055 C C . LYS B 1 344 ? -8.188 -14.148 -13.664 1 98.75 344 LYS B C 1
ATOM 7057 O O . LYS B 1 344 ? -8.883 -14.195 -12.648 1 98.75 344 LYS B O 1
ATOM 7062 N N . THR B 1 345 ? -7.594 -15.211 -14.125 1 98.69 345 THR B N 1
ATOM 7063 C CA . THR B 1 345 ? -7.559 -16.5 -13.453 1 98.69 345 THR B CA 1
ATOM 7064 C C . THR B 1 345 ? -6.27 -17.25 -13.781 1 98.69 345 THR B C 1
ATOM 7066 O O . THR B 1 345 ? -5.402 -16.719 -14.477 1 98.69 345 THR B O 1
ATOM 7069 N N . ASP B 1 346 ? -6.055 -18.438 -13.172 1 98 346 ASP B N 1
ATOM 7070 C CA . ASP B 1 346 ? -4.879 -19.266 -13.414 1 98 346 ASP B CA 1
ATOM 7071 C C . ASP B 1 346 ? -5.25 -20.531 -14.18 1 98 346 ASP B C 1
ATOM 7073 O O . ASP B 1 346 ? -6.43 -20.859 -14.336 1 98 346 ASP B O 1
ATOM 7077 N N . ASP B 1 347 ? -4.27 -21.234 -14.656 1 98.5 347 ASP B N 1
ATOM 7078 C CA . ASP B 1 347 ? -4.527 -22.359 -15.539 1 98.5 347 ASP B CA 1
ATOM 7079 C C . ASP B 1 347 ? -4.871 -23.625 -14.734 1 98.5 347 ASP B C 1
ATOM 7081 O O . ASP B 1 347 ? -5.066 -24.688 -15.305 1 98.5 347 ASP B O 1
ATOM 7085 N N . ASP B 1 348 ? -4.98 -23.469 -13.414 1 97.38 348 ASP B N 1
ATOM 7086 C CA . ASP B 1 348 ? -5.418 -24.594 -12.586 1 97.38 348 ASP B CA 1
ATOM 7087 C C . ASP B 1 348 ? -6.762 -24.297 -11.922 1 97.38 348 ASP B C 1
ATOM 7089 O O . ASP B 1 348 ? -7.066 -24.828 -10.859 1 97.38 348 ASP B O 1
ATOM 7093 N N . CYS B 1 349 ? -7.488 -23.453 -12.555 1 97.75 349 CYS B N 1
ATOM 7094 C CA . CYS B 1 349 ? -8.766 -23.047 -11.984 1 97.75 349 CYS B CA 1
ATOM 7095 C C . CYS B 1 349 ? -9.922 -23.438 -12.898 1 97.75 349 CYS B C 1
ATOM 7097 O O . CYS B 1 349 ? -9.812 -23.312 -14.125 1 97.75 349 CYS B O 1
ATOM 7099 N N . TYR B 1 350 ? -11.062 -23.859 -12.344 1 97.19 350 TYR B N 1
ATOM 7100 C CA . TYR B 1 350 ? -12.32 -24.047 -13.047 1 97.19 350 TYR B CA 1
ATOM 7101 C C . TYR B 1 350 ? -13.203 -22.812 -12.922 1 97.19 350 TYR B C 1
ATOM 7103 O O . TYR B 1 350 ? -13.344 -22.25 -11.836 1 97.19 350 TYR B O 1
ATOM 7111 N N . LEU B 1 351 ? -13.812 -22.406 -13.984 1 97.62 351 LEU B N 1
ATOM 7112 C CA . LEU B 1 351 ? -14.688 -21.234 -13.977 1 97.62 351 LEU B CA 1
ATOM 7113 C C . LEU B 1 351 ? -16.125 -21.625 -14.305 1 97.62 351 LEU B C 1
ATOM 7115 O O . LEU B 1 351 ? -16.359 -22.344 -15.281 1 97.62 351 LEU B O 1
ATOM 7119 N N . ASN B 1 352 ? -17 -21.188 -13.469 1 94.31 352 ASN B N 1
ATOM 7120 C CA . ASN B 1 352 ? -18.422 -21.203 -13.812 1 94.31 352 ASN B CA 1
ATOM 7121 C C . ASN B 1 352 ? -18.812 -19.969 -14.617 1 94.31 352 ASN B C 1
ATOM 7123 O O . ASN B 1 352 ? -19.406 -19.031 -14.078 1 94.31 352 ASN B O 1
ATOM 7127 N N . VAL B 1 353 ? -18.625 -20.047 -15.867 1 95.56 353 VAL B N 1
ATOM 7128 C CA . VAL B 1 353 ? -18.656 -18.875 -16.734 1 95.56 353 VAL B CA 1
ATOM 7129 C C . VAL B 1 353 ? -20.078 -18.297 -16.781 1 95.56 353 VAL B C 1
ATOM 7131 O O . VAL B 1 353 ? -20.266 -17.078 -16.797 1 95.56 353 VAL B O 1
ATOM 7134 N N . ALA B 1 354 ? -21.047 -19.109 -16.781 1 89.44 354 ALA B N 1
ATOM 7135 C CA . ALA B 1 354 ? -22.438 -18.641 -16.828 1 89.44 354 ALA B CA 1
ATOM 7136 C C . ALA B 1 354 ? -22.766 -17.766 -15.625 1 89.44 354 ALA B C 1
ATOM 7138 O O . ALA B 1 354 ? -23.328 -16.672 -15.766 1 89.44 354 ALA B O 1
ATOM 7139 N N . GLU B 1 355 ? -22.438 -18.281 -14.469 1 91.31 355 GLU B N 1
ATOM 7140 C CA . GLU B 1 355 ? -22.703 -17.531 -13.242 1 91.31 355 GLU B CA 1
ATOM 7141 C C . GLU B 1 355 ? -21.875 -16.25 -13.188 1 91.31 355 GLU B C 1
ATOM 7143 O O . GLU B 1 355 ? -22.328 -15.242 -12.641 1 91.31 355 GLU B O 1
ATOM 7148 N N . ILE B 1 356 ? -20.719 -16.312 -13.742 1 96.19 356 ILE B N 1
ATOM 7149 C CA . ILE B 1 356 ? -19.844 -15.148 -13.766 1 96.19 356 ILE B CA 1
ATOM 7150 C C . ILE B 1 356 ? -20.469 -14.055 -14.641 1 96.19 356 ILE B C 1
ATOM 7152 O O . ILE B 1 356 ? -20.5 -12.883 -14.258 1 96.19 356 ILE B O 1
ATOM 7156 N N . VAL B 1 357 ? -20.953 -14.438 -15.766 1 93.69 357 VAL B N 1
ATOM 7157 C CA . VAL B 1 357 ? -21.609 -13.492 -16.656 1 93.69 357 VAL B CA 1
ATOM 7158 C C . VAL B 1 357 ? -22.828 -12.883 -15.953 1 93.69 357 VAL B C 1
ATOM 7160 O O . VAL B 1 357 ? -23.062 -11.672 -16.031 1 93.69 357 VAL B O 1
ATOM 7163 N N . ARG B 1 358 ? -23.531 -13.672 -15.234 1 89.75 358 ARG B N 1
ATOM 7164 C CA . ARG B 1 358 ? -24.688 -13.18 -14.469 1 89.75 358 ARG B CA 1
ATOM 7165 C C . ARG B 1 358 ? -24.25 -12.133 -13.453 1 89.75 358 ARG B C 1
ATOM 7167 O O . ARG B 1 358 ? -24.891 -11.094 -13.312 1 89.75 358 ARG B O 1
ATOM 7174 N N . LEU B 1 359 ? -23.219 -12.445 -12.758 1 91.62 359 LEU B N 1
ATOM 7175 C CA . LEU B 1 359 ? -22.688 -11.516 -11.766 1 91.62 359 LEU B CA 1
ATOM 7176 C C . LEU B 1 359 ? -22.375 -10.164 -12.398 1 91.62 359 LEU B C 1
ATOM 7178 O O . LEU B 1 359 ? -22.734 -9.117 -11.836 1 91.62 359 LEU B O 1
ATOM 7182 N N . ILE B 1 360 ? -21.734 -10.156 -13.578 1 94.88 360 ILE B N 1
ATOM 7183 C CA . ILE B 1 360 ? -21.375 -8.93 -14.273 1 94.88 360 ILE B CA 1
ATOM 7184 C C . ILE B 1 360 ? -22.641 -8.18 -14.695 1 94.88 360 ILE B C 1
ATOM 7186 O O . ILE B 1 360 ? -22.75 -6.969 -14.5 1 94.88 360 ILE B O 1
ATOM 7190 N N . MET B 1 361 ? -23.578 -8.898 -15.172 1 89.81 361 MET B N 1
ATOM 7191 C CA . MET B 1 361 ? -24.797 -8.289 -15.68 1 89.81 361 MET B CA 1
ATOM 7192 C C . MET B 1 361 ? -25.609 -7.664 -14.547 1 89.81 361 MET B C 1
ATOM 7194 O O . MET B 1 361 ? -26.219 -6.605 -14.727 1 89.81 361 MET B O 1
ATOM 7198 N N . GLU B 1 362 ? -25.609 -8.312 -13.414 1 86.69 362 GLU B N 1
ATOM 7199 C CA . GLU B 1 362 ? -26.312 -7.781 -12.242 1 86.69 362 GLU B CA 1
ATOM 7200 C C . GLU B 1 362 ? -25.656 -6.492 -11.75 1 86.69 362 GLU B C 1
ATOM 7202 O O . GLU B 1 362 ? -26.266 -5.738 -10.984 1 86.69 362 GLU B O 1
ATOM 7207 N N . ASN B 1 363 ? -24.422 -6.27 -12.172 1 90.12 363 ASN B N 1
ATOM 7208 C CA . ASN B 1 363 ? -23.672 -5.082 -11.781 1 90.12 363 ASN B CA 1
ATOM 7209 C C . ASN B 1 363 ? -23.219 -4.285 -13 1 90.12 363 ASN B C 1
ATOM 7211 O O . ASN B 1 363 ? -22.078 -3.803 -13.047 1 90.12 363 ASN B O 1
ATOM 7215 N N . SER B 1 364 ? -23.969 -4.203 -13.969 1 86.5 364 SER B N 1
ATOM 7216 C CA . SER B 1 364 ? -23.609 -3.689 -15.281 1 86.5 364 SER B CA 1
ATOM 7217 C C . SER B 1 364 ? -23.234 -2.209 -15.211 1 86.5 364 SER B C 1
ATOM 7219 O O . SER B 1 364 ? -22.516 -1.699 -16.078 1 86.5 364 SER B O 1
ATOM 7221 N N . ASP B 1 365 ? -23.609 -1.528 -14.172 1 88.62 365 ASP B N 1
ATOM 7222 C CA . ASP B 1 365 ? -23.344 -0.097 -14.055 1 88.62 365 ASP B CA 1
ATOM 7223 C C . ASP B 1 365 ? -22.094 0.165 -13.227 1 88.62 365 ASP B C 1
ATOM 7225 O O . ASP B 1 365 ? -21.734 1.318 -12.992 1 88.62 365 ASP B O 1
ATOM 7229 N N . SER B 1 366 ? -21.453 -0.896 -12.93 1 91.19 366 SER B N 1
ATOM 7230 C CA . SER B 1 366 ? -20.281 -0.742 -12.062 1 91.19 366 SER B CA 1
ATOM 7231 C C . SER B 1 366 ? -19.125 -0.077 -12.797 1 91.19 366 SER B C 1
ATOM 7233 O O . SER B 1 366 ? -18.891 -0.367 -13.969 1 91.19 366 SER B O 1
ATOM 7235 N N . LYS B 1 367 ? -18.547 0.906 -12.188 1 94.81 367 LYS B N 1
ATOM 7236 C CA . LYS B 1 367 ? -17.328 1.564 -12.633 1 94.81 367 LYS B CA 1
ATOM 7237 C C . LYS B 1 367 ? -16.25 1.5 -11.562 1 94.81 367 LYS B C 1
ATOM 7239 O O . LYS B 1 367 ? -16.547 1.392 -10.367 1 94.81 367 LYS B O 1
ATOM 7244 N N . CYS B 1 368 ? -15.016 1.499 -12.047 1 97.25 368 CYS B N 1
ATOM 7245 C CA . CYS B 1 368 ? -13.891 1.465 -11.117 1 97.25 368 CYS B CA 1
ATOM 7246 C C . CYS B 1 368 ? -14.109 0.411 -10.039 1 97.25 368 CYS B C 1
ATOM 7248 O O . CYS B 1 368 ? -14.016 0.707 -8.844 1 97.25 368 CYS B O 1
ATOM 7250 N N . THR B 1 369 ? -14.453 -0.786 -10.531 1 97.75 369 THR B N 1
ATOM 7251 C CA . THR B 1 369 ? -14.859 -1.832 -9.594 1 97.75 369 THR B CA 1
ATOM 7252 C C . THR B 1 369 ? -13.984 -3.07 -9.758 1 97.75 369 THR B C 1
ATOM 7254 O O . THR B 1 369 ? -13.641 -3.451 -10.875 1 97.75 369 THR B O 1
ATOM 7257 N N . TRP B 1 370 ? -13.602 -3.654 -8.695 1 98.19 370 TRP B N 1
ATOM 7258 C CA . TRP B 1 370 ? -12.812 -4.875 -8.555 1 98.19 370 TRP B CA 1
ATOM 7259 C C . TRP B 1 370 ? -13.617 -5.969 -7.867 1 98.19 370 TRP B C 1
ATOM 7261 O O . TRP B 1 370 ? -13.867 -5.902 -6.664 1 98.19 370 TRP B O 1
ATOM 7271 N N . PHE B 1 371 ? -14.141 -6.996 -8.656 1 97.62 371 PHE B N 1
ATOM 7272 C CA . PHE B 1 371 ? -14.891 -8.125 -8.125 1 97.62 371 PHE B CA 1
ATOM 7273 C C . PHE B 1 371 ? -13.953 -9.258 -7.73 1 97.62 371 PHE B C 1
ATOM 7275 O O . PHE B 1 371 ? -13.039 -9.609 -8.484 1 97.62 371 PHE B O 1
ATOM 7282 N N . GLY B 1 372 ? -14.125 -9.789 -6.547 1 96.38 372 GLY B N 1
ATOM 7283 C CA . GLY B 1 372 ? -13.297 -10.906 -6.133 1 96.38 372 GLY B CA 1
ATOM 7284 C C . GLY B 1 372 ? -13.531 -11.32 -4.691 1 96.38 372 GLY B C 1
ATOM 7285 O O . GLY B 1 372 ? -14.5 -10.891 -4.066 1 96.38 372 GLY B O 1
ATOM 7286 N N . ASN B 1 373 ? -12.859 -12.266 -4.273 1 95 373 ASN B N 1
ATOM 7287 C CA . ASN B 1 373 ? -12.68 -12.633 -2.873 1 95 373 ASN B CA 1
ATOM 7288 C C . ASN B 1 373 ? -11.32 -12.188 -2.346 1 95 373 ASN B C 1
ATOM 7290 O O . ASN B 1 373 ? -10.281 -12.609 -2.861 1 95 373 ASN B O 1
ATOM 7294 N N . PHE B 1 374 ? -11.367 -11.344 -1.319 1 94.62 374 PHE B N 1
ATOM 7295 C CA . PHE B 1 374 ? -10.148 -10.617 -0.989 1 94.62 374 PHE B CA 1
ATOM 7296 C C . PHE B 1 374 ? -9.477 -11.219 0.239 1 94.62 374 PHE B C 1
ATOM 7298 O O . PHE B 1 374 ? -10.141 -11.523 1.23 1 94.62 374 PHE B O 1
ATOM 7305 N N . ARG B 1 375 ? -8.195 -11.453 0.049 1 94 375 ARG B N 1
ATOM 7306 C CA . ARG B 1 375 ? -7.352 -11.82 1.186 1 94 375 ARG B CA 1
ATOM 7307 C C . ARG B 1 375 ? -7.031 -10.602 2.043 1 94 375 ARG B C 1
ATOM 7309 O O . ARG B 1 375 ? -6.621 -9.562 1.522 1 94 375 ARG B O 1
ATOM 7316 N N . LYS B 1 376 ? -7.27 -10.805 3.322 1 90.94 376 LYS B N 1
ATOM 7317 C CA . LYS B 1 376 ? -7.105 -9.703 4.273 1 90.94 376 LYS B CA 1
ATOM 7318 C C . LYS B 1 376 ? -6.027 -10.031 5.301 1 90.94 376 LYS B C 1
ATOM 7320 O O . LYS B 1 376 ? -5.781 -11.195 5.605 1 90.94 376 LYS B O 1
ATOM 7325 N N . GLN B 1 377 ? -5.32 -8.953 5.785 1 88.12 377 GLN B N 1
ATOM 7326 C CA . GLN B 1 377 ? -4.293 -9.117 6.809 1 88.12 377 GLN B CA 1
ATOM 7327 C C . GLN B 1 377 ? -3.305 -10.211 6.422 1 88.12 377 GLN B C 1
ATOM 7329 O O . GLN B 1 377 ? -3.014 -11.102 7.227 1 88.12 377 GLN B O 1
ATOM 7334 N N . TRP B 1 378 ? -2.896 -10.188 5.238 1 92.31 378 TRP B N 1
ATOM 7335 C CA . TRP B 1 378 ? -1.988 -11.195 4.707 1 92.31 378 TRP B CA 1
ATOM 7336 C C . TRP B 1 378 ? -0.535 -10.797 4.934 1 92.31 378 TRP B C 1
ATOM 7338 O O . TRP B 1 378 ? -0.052 -9.828 4.34 1 92.31 378 TRP B O 1
ATOM 7348 N N . PRO B 1 379 ? 0.224 -11.523 5.715 1 91.88 379 PRO B N 1
ATOM 7349 C CA . PRO B 1 379 ? 1.596 -11.133 6.047 1 91.88 379 PRO B CA 1
ATOM 7350 C C . PRO B 1 379 ? 2.576 -11.398 4.906 1 91.88 379 PRO B C 1
ATOM 7352 O O . PRO B 1 379 ? 2.314 -12.25 4.047 1 91.88 379 PRO B O 1
ATOM 7355 N N . ILE B 1 380 ? 3.656 -10.758 4.961 1 92.25 380 ILE B N 1
ATOM 7356 C CA . ILE B 1 380 ? 4.723 -10.914 3.977 1 92.25 380 ILE B CA 1
ATOM 7357 C C . ILE B 1 380 ? 5.562 -12.141 4.324 1 92.25 380 ILE B C 1
ATOM 7359 O O . ILE B 1 380 ? 5.758 -12.453 5.5 1 92.25 380 ILE B O 1
ATOM 7363 N N . ASN B 1 381 ? 5.988 -12.82 3.277 1 90.88 381 ASN B N 1
ATOM 7364 C CA . ASN B 1 381 ? 7.047 -13.812 3.416 1 90.88 381 ASN B CA 1
ATOM 7365 C C . ASN B 1 381 ? 8.422 -13.219 3.117 1 90.88 381 ASN B C 1
ATOM 7367 O O . ASN B 1 381 ? 8.656 -12.719 2.014 1 90.88 381 ASN B O 1
ATOM 7371 N N . TYR B 1 382 ? 9.258 -13.367 4.031 1 90.19 382 TYR B N 1
ATOM 7372 C CA . TYR B 1 382 ? 10.555 -12.711 3.871 1 90.19 382 TYR B CA 1
ATOM 7373 C C . TYR B 1 382 ? 11.57 -13.648 3.236 1 90.19 382 TYR B C 1
ATOM 7375 O O . TYR B 1 382 ? 12.633 -13.211 2.787 1 90.19 382 TYR B O 1
ATOM 7383 N N . TYR B 1 383 ? 11.18 -14.922 3.219 1 88.25 383 TYR B N 1
ATOM 7384 C CA . TYR B 1 383 ? 12.047 -15.938 2.617 1 88.25 383 TYR B CA 1
ATOM 7385 C C . TYR B 1 383 ? 11.227 -16.969 1.845 1 88.25 383 TYR B C 1
ATOM 7387 O O . TYR B 1 383 ? 10 -17.016 1.98 1 88.25 383 TYR B O 1
ATOM 7395 N N . GLY B 1 384 ? 11.867 -17.703 0.934 1 84.44 384 GLY B N 1
ATOM 7396 C CA . GLY B 1 384 ? 11.203 -18.766 0.209 1 84.44 384 GLY B CA 1
ATOM 7397 C C . GLY B 1 384 ? 10.602 -18.312 -1.105 1 84.44 384 GLY B C 1
ATOM 7398 O O . GLY B 1 384 ? 11.008 -17.297 -1.663 1 84.44 384 GLY B O 1
ATOM 7399 N N . LYS B 1 385 ? 9.672 -19.109 -1.555 1 85 385 LYS B N 1
ATOM 7400 C CA . LYS B 1 385 ? 9.07 -18.938 -2.871 1 85 385 LYS B CA 1
ATOM 7401 C C . LYS B 1 385 ? 8.383 -17.578 -2.977 1 85 385 LYS B C 1
ATOM 7403 O O . LYS B 1 385 ? 8.492 -16.891 -3.998 1 85 385 LYS B O 1
ATOM 7408 N N . TRP B 1 386 ? 7.711 -17.203 -1.932 1 90.75 386 TRP B N 1
ATOM 7409 C CA . TRP B 1 386 ? 6.91 -15.984 -1.961 1 90.75 386 TRP B CA 1
ATOM 7410 C C . TRP B 1 386 ? 7.633 -14.852 -1.248 1 90.75 386 TRP B C 1
ATOM 7412 O O . TRP B 1 386 ? 6.992 -13.938 -0.722 1 90.75 386 TRP B O 1
ATOM 7422 N N . MET B 1 387 ? 8.945 -14.953 -1.275 1 90 387 MET B N 1
ATOM 7423 C CA . MET B 1 387 ? 9.742 -13.922 -0.609 1 90 387 MET B CA 1
ATOM 7424 C C . MET B 1 387 ? 9.492 -12.555 -1.231 1 90 387 MET B C 1
ATOM 7426 O O . MET B 1 387 ? 9.516 -12.406 -2.455 1 90 387 MET B O 1
ATOM 7430 N N . GLU B 1 388 ? 9.18 -11.594 -0.396 1 91.25 388 GLU B N 1
ATOM 7431 C CA . GLU B 1 388 ? 8.984 -10.195 -0.772 1 91.25 388 GLU B CA 1
ATOM 7432 C C . GLU B 1 388 ? 9.922 -9.281 0.01 1 91.25 388 GLU B C 1
ATOM 7434 O O . GLU B 1 388 ? 9.742 -9.086 1.216 1 91.25 388 GLU B O 1
ATOM 7439 N N . ASN B 1 389 ? 10.836 -8.633 -0.729 1 88 389 ASN B N 1
ATOM 7440 C CA . ASN B 1 389 ? 11.797 -7.781 -0.031 1 88 389 ASN B CA 1
ATOM 7441 C C . ASN B 1 389 ? 11.664 -6.324 -0.465 1 88 389 ASN B C 1
ATOM 7443 O O . ASN B 1 389 ? 12.352 -5.449 0.074 1 88 389 ASN B O 1
ATOM 7447 N N . ASP B 1 390 ? 10.758 -6.098 -1.344 1 91.38 390 ASP B N 1
ATOM 7448 C CA . ASP B 1 390 ? 10.625 -4.73 -1.844 1 91.38 390 ASP B CA 1
ATOM 7449 C C . ASP B 1 390 ? 9.453 -4.016 -1.186 1 91.38 390 ASP B C 1
ATOM 7451 O O . ASP B 1 390 ? 9.484 -2.795 -1.004 1 91.38 390 ASP B O 1
ATOM 7455 N N . TRP B 1 391 ? 8.445 -4.742 -0.87 1 93.88 391 TRP B N 1
ATOM 7456 C CA . TRP B 1 391 ? 7.301 -4.172 -0.176 1 93.88 391 TRP B CA 1
ATOM 7457 C C . TRP B 1 391 ? 7.68 -3.727 1.232 1 93.88 391 TRP B C 1
ATOM 7459 O O . TRP B 1 391 ? 8.422 -4.422 1.931 1 93.88 391 TRP B O 1
ATOM 7469 N N . THR B 1 392 ? 7.164 -2.551 1.708 1 93.62 392 THR B N 1
ATOM 7470 C CA . THR B 1 392 ? 7.742 -1.921 2.891 1 93.62 392 THR B CA 1
ATOM 7471 C C . THR B 1 392 ? 6.762 -1.974 4.062 1 93.62 392 THR B C 1
ATOM 7473 O O . THR B 1 392 ? 6.875 -1.191 5.008 1 93.62 392 THR B O 1
ATOM 7476 N N . SER B 1 393 ? 5.809 -2.758 4.055 1 93.12 393 SER B N 1
ATOM 7477 C CA . SER B 1 393 ? 4.898 -3.031 5.164 1 93.12 393 SER B CA 1
ATOM 7478 C C . SER B 1 393 ? 4.867 -4.52 5.5 1 93.12 393 SER B C 1
ATOM 7480 O O . SER B 1 393 ? 5.102 -5.363 4.633 1 93.12 393 SER B O 1
ATOM 7482 N N . PRO B 1 394 ? 4.605 -4.852 6.793 1 91.38 394 PRO B N 1
ATOM 7483 C CA . PRO B 1 394 ? 4.59 -6.266 7.168 1 91.38 394 PRO B CA 1
ATOM 7484 C C . PRO B 1 394 ? 3.387 -7.016 6.602 1 91.38 394 PRO B C 1
ATOM 7486 O O . PRO B 1 394 ? 3.373 -8.25 6.59 1 91.38 394 PRO B O 1
ATOM 7489 N N . TRP B 1 395 ? 2.357 -6.293 6.188 1 93.44 395 TRP B N 1
ATOM 7490 C CA . TRP B 1 395 ? 1.172 -6.906 5.598 1 93.44 395 TRP B CA 1
ATOM 7491 C C . TRP B 1 395 ? 0.863 -6.297 4.234 1 93.44 395 TRP B C 1
ATOM 7493 O O . TRP B 1 395 ? 1.084 -5.105 4.016 1 93.44 395 TRP B O 1
ATOM 7503 N N . TYR B 1 396 ? 0.359 -7.18 3.379 1 95.94 396 TYR B N 1
ATOM 7504 C CA . TYR B 1 396 ? -0.144 -6.668 2.107 1 95.94 396 TYR B CA 1
ATOM 7505 C C . TYR B 1 396 ? -1.481 -5.961 2.297 1 95.94 396 TYR B C 1
ATOM 7507 O O . TYR B 1 396 ? -2.229 -6.27 3.227 1 95.94 396 TYR B O 1
ATOM 7515 N N . PRO B 1 397 ? -1.768 -4.945 1.464 1 96.88 397 PRO B N 1
ATOM 7516 C CA . PRO B 1 397 ? -3.172 -4.535 1.371 1 96.88 397 PRO B CA 1
ATOM 7517 C C . PRO B 1 397 ? -4.066 -5.625 0.789 1 96.88 397 PRO B C 1
ATOM 7519 O O . PRO B 1 397 ? -3.568 -6.645 0.301 1 96.88 397 PRO B O 1
ATOM 7522 N N . TRP B 1 398 ? -5.395 -5.348 0.888 1 96.69 398 TRP B N 1
ATOM 7523 C CA . TRP B 1 398 ? -6.332 -6.328 0.348 1 96.69 398 TRP B CA 1
ATOM 7524 C C . TRP B 1 398 ? -6.008 -6.648 -1.107 1 96.69 398 TRP B C 1
ATOM 7526 O O . TRP B 1 398 ? -5.73 -5.746 -1.9 1 96.69 398 TRP B O 1
ATOM 7536 N N . PHE B 1 399 ? -5.98 -7.914 -1.41 1 97.94 399 PHE B N 1
ATOM 7537 C CA . PHE B 1 399 ? -5.855 -8.336 -2.799 1 97.94 399 PHE B CA 1
ATOM 7538 C C . PHE B 1 399 ? -6.758 -9.531 -3.084 1 97.94 399 PHE B C 1
ATOM 7540 O O . PHE B 1 399 ? -7.055 -10.32 -2.184 1 97.94 399 PHE B O 1
ATOM 7547 N N . ALA B 1 400 ? -7.246 -9.617 -4.297 1 97.94 400 ALA B N 1
ATOM 7548 C CA . ALA B 1 400 ? -8.133 -10.711 -4.691 1 97.94 400 ALA B CA 1
ATOM 7549 C C . ALA B 1 400 ? -7.363 -12.023 -4.824 1 97.94 400 ALA B C 1
ATOM 7551 O O . ALA B 1 400 ? -6.246 -12.039 -5.348 1 97.94 400 ALA B O 1
ATOM 7552 N N . CYS B 1 401 ? -7.977 -13.023 -4.348 1 94.25 401 CYS B N 1
ATOM 7553 C CA . CYS B 1 401 ? -7.32 -14.32 -4.496 1 94.25 401 CYS B CA 1
ATOM 7554 C C . CYS B 1 401 ? -7.18 -14.695 -5.965 1 94.25 401 CYS B C 1
ATOM 7556 O O . CYS B 1 401 ? -7.984 -14.273 -6.797 1 94.25 401 CYS B O 1
ATOM 7558 N N . GLY B 1 402 ? -6.285 -15.555 -6.262 1 93.88 402 GLY B N 1
ATOM 7559 C CA . GLY B 1 402 ? -5.828 -15.812 -7.621 1 93.88 402 GLY B CA 1
ATOM 7560 C C . GLY B 1 402 ? -6.746 -16.75 -8.391 1 93.88 402 GLY B C 1
ATOM 7561 O O . GLY B 1 402 ? -6.59 -16.906 -9.602 1 93.88 402 GLY B O 1
ATOM 7562 N N . SER B 1 403 ? -7.754 -17.328 -7.684 1 95.44 403 SER B N 1
ATOM 7563 C CA . SER B 1 403 ? -8.656 -18.219 -8.383 1 95.44 403 SER B CA 1
ATOM 7564 C C . SER B 1 403 ? -9.414 -17.5 -9.492 1 95.44 403 SER B C 1
ATOM 7566 O O . SER B 1 403 ? -9.695 -18.078 -10.547 1 95.44 403 SER B O 1
ATOM 7568 N N . GLY B 1 404 ? -9.773 -16.281 -9.172 1 97.88 404 GLY B N 1
ATOM 7569 C CA . GLY B 1 404 ? -10.43 -15.445 -10.18 1 97.88 404 GLY B CA 1
ATOM 7570 C C . GLY B 1 404 ? -10.914 -14.117 -9.625 1 97.88 404 GLY B C 1
ATOM 7571 O O . GLY B 1 404 ? -11.367 -14.039 -8.484 1 97.88 404 GLY B O 1
ATOM 7572 N N . TYR B 1 405 ? -10.828 -13.133 -10.422 1 98.5 405 TYR B N 1
ATOM 7573 C CA . TYR B 1 405 ? -11.406 -11.828 -10.117 1 98.5 405 TYR B CA 1
ATOM 7574 C C . TYR B 1 405 ? -11.695 -11.047 -11.391 1 98.5 405 TYR B C 1
ATOM 7576 O O . TYR B 1 405 ? -11.164 -11.367 -12.453 1 98.5 405 TYR B O 1
ATOM 7584 N N . ILE B 1 406 ? -12.594 -10.062 -11.312 1 98.69 406 ILE B N 1
ATOM 7585 C CA . ILE B 1 406 ? -13 -9.25 -12.453 1 98.69 406 ILE B CA 1
ATOM 7586 C C . ILE B 1 406 ? -12.695 -7.781 -12.18 1 98.69 406 ILE B C 1
ATOM 7588 O O . ILE B 1 406 ? -12.914 -7.293 -11.07 1 98.69 406 ILE B O 1
ATOM 7592 N N . ILE B 1 407 ? -12.172 -7.121 -13.156 1 98 407 ILE B N 1
ATOM 7593 C CA . ILE B 1 407 ? -12.016 -5.672 -13.062 1 98 407 ILE B CA 1
ATOM 7594 C C . ILE B 1 407 ? -12.711 -5.004 -14.25 1 98 407 ILE B C 1
ATOM 7596 O O . ILE B 1 407 ? -12.805 -5.582 -15.336 1 98 407 ILE B O 1
ATOM 7600 N N . THR B 1 408 ? -13.195 -3.791 -14.031 1 96.75 408 THR B N 1
ATOM 7601 C CA . THR B 1 408 ? -13.906 -3.031 -15.062 1 96.75 408 THR B CA 1
ATOM 7602 C C . THR B 1 408 ? -12.922 -2.338 -16 1 96.75 408 THR B C 1
ATOM 7604 O O . THR B 1 408 ? -11.727 -2.266 -15.703 1 96.75 408 THR B O 1
ATOM 7607 N N . ASN B 1 409 ? -13.43 -1.83 -17.062 1 93.5 409 ASN B N 1
ATOM 7608 C CA . ASN B 1 409 ? -12.648 -1.259 -18.156 1 93.5 409 ASN B CA 1
ATOM 7609 C C . ASN B 1 409 ? -11.781 -0.102 -17.672 1 93.5 409 ASN B C 1
ATOM 7611 O O . ASN B 1 409 ? -10.633 0.038 -18.109 1 93.5 409 ASN B O 1
ATOM 7615 N N . ASP B 1 410 ? -12.305 0.746 -16.844 1 94.56 410 ASP B N 1
ATOM 7616 C CA . ASP B 1 410 ? -11.555 1.905 -16.375 1 94.56 410 ASP B CA 1
ATOM 7617 C C . ASP B 1 410 ? -10.32 1.476 -15.586 1 94.56 410 ASP B C 1
ATOM 7619 O O . ASP B 1 410 ? -9.266 2.113 -15.68 1 94.56 410 ASP B O 1
ATOM 7623 N N . LEU B 1 411 ? -10.414 0.413 -14.828 1 96.75 411 LEU B N 1
ATOM 7624 C CA . LEU B 1 411 ? -9.258 -0.1 -14.102 1 96.75 411 LEU B CA 1
ATOM 7625 C C . LEU B 1 411 ? -8.234 -0.695 -15.062 1 96.75 411 LEU B C 1
ATOM 7627 O O . LEU B 1 411 ? -7.027 -0.522 -14.875 1 96.75 411 LEU B O 1
ATOM 7631 N N . ILE B 1 412 ? -8.703 -1.384 -16.078 1 94.94 412 ILE B N 1
ATOM 7632 C CA . ILE B 1 412 ? -7.824 -1.939 -17.109 1 94.94 412 ILE B CA 1
ATOM 7633 C C . ILE B 1 412 ? -7.039 -0.815 -17.781 1 94.94 412 ILE B C 1
ATOM 7635 O O . ILE B 1 412 ? -5.824 -0.922 -17.969 1 94.94 412 ILE B O 1
ATOM 7639 N N . GLU B 1 413 ? -7.746 0.161 -18.125 1 93.94 413 GLU B N 1
ATOM 7640 C CA . GLU B 1 413 ? -7.121 1.309 -18.781 1 93.94 413 GLU B CA 1
ATOM 7641 C C . GLU B 1 413 ? -6.016 1.902 -17.906 1 93.94 413 GLU B C 1
ATOM 7643 O O . GLU B 1 413 ? -4.914 2.176 -18.406 1 93.94 413 GLU B O 1
ATOM 7648 N N . TRP B 1 414 ? -6.316 2.102 -16.672 1 96.62 414 TRP B N 1
ATOM 7649 C CA . TRP B 1 414 ? -5.324 2.693 -15.781 1 96.62 414 TRP B CA 1
ATOM 7650 C C . TRP B 1 414 ? -4.098 1.798 -15.672 1 96.62 414 TRP B C 1
ATOM 7652 O O . TRP B 1 414 ? -2.963 2.279 -15.719 1 96.62 414 TRP B O 1
ATOM 7662 N N . LEU B 1 415 ? -4.281 0.512 -15.508 1 97.44 415 LEU B N 1
ATOM 7663 C CA . LEU B 1 415 ? -3.178 -0.44 -15.422 1 97.44 415 LEU B CA 1
ATOM 7664 C C . LEU B 1 415 ? -2.357 -0.434 -16.703 1 97.44 415 LEU B C 1
ATOM 7666 O O . LEU B 1 415 ? -1.125 -0.428 -16.672 1 97.44 415 LEU B O 1
ATOM 7670 N N . ALA B 1 416 ? -3.074 -0.42 -17.797 1 95.75 416 ALA B N 1
ATOM 7671 C CA . ALA B 1 416 ? -2.414 -0.44 -19.094 1 95.75 416 ALA B CA 1
ATOM 7672 C C . ALA B 1 416 ? -1.583 0.821 -19.312 1 95.75 416 ALA B C 1
ATOM 7674 O O . ALA B 1 416 ? -0.456 0.753 -19.812 1 95.75 416 ALA B O 1
ATOM 7675 N N . MET B 1 417 ? -2.104 1.927 -18.906 1 94.31 417 MET B N 1
ATOM 7676 C CA . MET B 1 417 ? -1.433 3.209 -19.094 1 94.31 417 MET B CA 1
ATOM 7677 C C . MET B 1 417 ? -0.212 3.328 -18.188 1 94.31 417 MET B C 1
ATOM 7679 O O . MET B 1 417 ? 0.726 4.066 -18.5 1 94.31 417 MET B O 1
ATOM 7683 N N . ASN B 1 418 ? -0.218 2.615 -17.094 1 97.12 418 ASN B N 1
ATOM 7684 C CA . ASN B 1 418 ? 0.872 2.711 -16.125 1 97.12 418 ASN B CA 1
ATOM 7685 C C . ASN B 1 418 ? 1.742 1.458 -16.141 1 97.12 418 ASN B C 1
ATOM 7687 O O . ASN B 1 418 ? 2.506 1.222 -15.203 1 97.12 418 ASN B O 1
ATOM 7691 N N . PHE B 1 419 ? 1.682 0.625 -17.172 1 96.38 419 PHE B N 1
ATOM 7692 C CA . PHE B 1 419 ? 2.301 -0.695 -17.188 1 96.38 419 PHE B CA 1
ATOM 7693 C C . PHE B 1 419 ? 3.812 -0.587 -17.047 1 96.38 419 PHE B C 1
ATOM 7695 O O . PHE B 1 419 ? 4.457 -1.503 -16.531 1 96.38 419 PHE B O 1
ATOM 7702 N N . ASP B 1 420 ? 4.434 0.534 -17.469 1 95.25 420 ASP B N 1
ATOM 7703 C CA . ASP B 1 420 ? 5.887 0.688 -17.422 1 95.25 420 ASP B CA 1
ATOM 7704 C C . ASP B 1 420 ? 6.312 1.453 -16.172 1 95.25 420 ASP B C 1
ATOM 7706 O O . ASP B 1 420 ? 7.504 1.686 -15.953 1 95.25 420 ASP B O 1
ATOM 7710 N N . ARG B 1 421 ? 5.355 1.849 -15.352 1 97.56 421 ARG B N 1
ATOM 7711 C CA . ARG B 1 421 ? 5.664 2.594 -14.141 1 97.56 421 ARG B CA 1
ATOM 7712 C C . ARG B 1 421 ? 5.363 1.761 -12.898 1 97.56 421 ARG B C 1
ATOM 7714 O O . ARG B 1 421 ? 6.051 1.882 -11.883 1 97.56 421 ARG B O 1
ATOM 7721 N N . LEU B 1 422 ? 4.301 0.98 -12.961 1 98.62 422 LEU B N 1
ATOM 7722 C CA . LEU B 1 422 ? 3.924 0.142 -11.828 1 98.62 422 LEU B CA 1
ATOM 7723 C C . LEU B 1 422 ? 5 -0.899 -11.539 1 98.62 422 LEU B C 1
ATOM 7725 O O . LEU B 1 422 ? 5.5 -1.551 -12.453 1 98.62 422 LEU B O 1
ATOM 7729 N N . TYR B 1 423 ? 5.383 -0.969 -10.305 1 98.44 423 TYR B N 1
ATOM 7730 C CA . TYR B 1 423 ? 6.453 -1.874 -9.898 1 98.44 423 TYR B CA 1
ATOM 7731 C C . TYR B 1 423 ? 5.945 -3.307 -9.789 1 98.44 423 TYR B C 1
ATOM 7733 O O . TYR B 1 423 ? 4.895 -3.557 -9.195 1 98.44 423 TYR B O 1
ATOM 7741 N N . ALA B 1 424 ? 6.668 -4.223 -10.359 1 97.94 424 ALA B N 1
ATOM 7742 C CA . ALA B 1 424 ? 6.309 -5.637 -10.32 1 97.94 424 ALA B CA 1
ATOM 7743 C C . ALA B 1 424 ? 6.812 -6.297 -9.047 1 97.94 424 ALA B C 1
ATOM 7745 O O . ALA B 1 424 ? 7.977 -6.699 -8.961 1 97.94 424 ALA B O 1
ATOM 7746 N N . TYR B 1 425 ? 5.98 -6.5 -8.062 1 97 425 TYR B N 1
ATOM 7747 C CA . TYR B 1 425 ? 6.316 -7.188 -6.824 1 97 425 TYR B CA 1
ATOM 7748 C C . TYR B 1 425 ? 6.285 -8.703 -7.016 1 97 425 TYR B C 1
ATOM 7750 O O . TYR B 1 425 ? 6.164 -9.188 -8.141 1 97 425 TYR B O 1
ATOM 7758 N N . GLN B 1 426 ? 6.582 -9.516 -5.98 1 92.31 426 GLN B N 1
ATOM 7759 C CA . GLN B 1 426 ? 6.918 -10.93 -6.098 1 92.31 426 GLN B CA 1
ATOM 7760 C C . GLN B 1 426 ? 5.766 -11.719 -6.703 1 92.31 426 GLN B C 1
ATOM 7762 O O . GLN B 1 426 ? 5.984 -12.703 -7.41 1 92.31 426 GLN B O 1
ATOM 7767 N N . GLY B 1 427 ? 4.516 -11.406 -6.566 1 95.25 427 GLY B N 1
ATOM 7768 C CA . GLY B 1 427 ? 3.338 -12.086 -7.086 1 95.25 427 GLY B CA 1
ATOM 7769 C C . GLY B 1 427 ? 2.34 -11.141 -7.73 1 95.25 427 GLY B C 1
ATOM 7770 O O . GLY B 1 427 ? 2.162 -10.008 -7.273 1 95.25 427 GLY B O 1
ATOM 7771 N N . GLU B 1 428 ? 1.742 -11.734 -8.812 1 97.81 428 GLU B N 1
ATOM 7772 C CA . GLU B 1 428 ? 0.842 -10.859 -9.555 1 97.81 428 GLU B CA 1
ATOM 7773 C C . GLU B 1 428 ? -0.366 -10.461 -8.703 1 97.81 428 GLU B C 1
ATOM 7775 O O . GLU B 1 428 ? -0.882 -9.352 -8.828 1 97.81 428 GLU B O 1
ATOM 7780 N N . ASP B 1 429 ? -0.846 -11.375 -7.855 1 97.31 429 ASP B N 1
ATOM 7781 C CA . ASP B 1 429 ? -2.023 -11.07 -7.051 1 97.31 429 ASP B CA 1
ATOM 7782 C C . ASP B 1 429 ? -1.715 -10 -6.008 1 97.31 429 ASP B C 1
ATOM 7784 O O . ASP B 1 429 ? -2.463 -9.031 -5.863 1 97.31 429 ASP B O 1
ATOM 7788 N N . VAL B 1 430 ? -0.627 -10.203 -5.305 1 97.56 430 VAL B N 1
ATOM 7789 C CA . VAL B 1 430 ? -0.265 -9.234 -4.27 1 97.56 430 VAL B CA 1
ATOM 7790 C C . VAL B 1 430 ? 0.116 -7.906 -4.918 1 97.56 430 VAL B C 1
ATOM 7792 O O . VAL B 1 430 ? -0.151 -6.84 -4.363 1 97.56 430 VAL B O 1
ATOM 7795 N N . SER B 1 431 ? 0.754 -7.957 -6.121 1 98.44 431 SER B N 1
ATOM 7796 C CA . SER B 1 431 ? 1.058 -6.738 -6.859 1 98.44 431 SER B CA 1
ATOM 7797 C C . SER B 1 431 ? -0.215 -5.977 -7.219 1 98.44 431 SER B C 1
ATOM 7799 O O . SER B 1 431 ? -0.273 -4.754 -7.082 1 98.44 431 SER B O 1
ATOM 7801 N N . MET B 1 432 ? -1.195 -6.727 -7.66 1 98.69 432 MET B N 1
ATOM 7802 C CA . MET B 1 432 ? -2.484 -6.113 -7.965 1 98.69 432 MET B CA 1
ATOM 7803 C C . MET B 1 432 ? -3.047 -5.387 -6.746 1 98.69 432 MET B C 1
ATOM 7805 O O . MET B 1 432 ? -3.6 -4.297 -6.867 1 98.69 432 MET B O 1
ATOM 7809 N N . GLY B 1 433 ? -2.924 -6.043 -5.613 1 98.5 433 GLY B N 1
ATOM 7810 C CA . GLY B 1 433 ? -3.357 -5.391 -4.387 1 98.5 433 GLY B CA 1
ATOM 7811 C C . GLY B 1 433 ? -2.656 -4.07 -4.137 1 98.5 433 GLY B C 1
ATOM 7812 O O . GLY B 1 433 ? -3.295 -3.082 -3.764 1 98.5 433 GLY B O 1
ATOM 7813 N N . ILE B 1 434 ? -1.406 -4.074 -4.332 1 98.5 434 ILE B N 1
ATOM 7814 C CA . ILE B 1 434 ? -0.59 -2.889 -4.098 1 98.5 434 ILE B CA 1
ATOM 7815 C C . ILE B 1 434 ? -0.935 -1.815 -5.129 1 98.5 434 ILE B C 1
ATOM 7817 O O . ILE B 1 434 ? -1.158 -0.656 -4.777 1 98.5 434 ILE B O 1
ATOM 7821 N N . TRP B 1 435 ? -1.014 -2.191 -6.426 1 98.75 435 TRP B N 1
ATOM 7822 C CA . TRP B 1 435 ? -1.348 -1.237 -7.477 1 98.75 435 TRP B CA 1
ATOM 7823 C C . TRP B 1 435 ? -2.715 -0.607 -7.227 1 98.75 435 TRP B C 1
ATOM 7825 O O . TRP B 1 435 ? -2.854 0.618 -7.246 1 98.75 435 TRP B O 1
ATOM 7835 N N . MET B 1 436 ? -3.688 -1.452 -6.914 1 98.69 436 MET B N 1
ATOM 7836 C CA . MET B 1 436 ? -5.062 -0.993 -6.742 1 98.69 436 MET B CA 1
ATOM 7837 C C . MET B 1 436 ? -5.188 -0.096 -5.516 1 98.69 436 MET B C 1
ATOM 7839 O O . MET B 1 436 ? -6.043 0.791 -5.473 1 98.69 436 MET B O 1
ATOM 7843 N N . ALA B 1 437 ? -4.332 -0.322 -4.566 1 98.25 437 ALA B N 1
ATOM 7844 C CA . ALA B 1 437 ? -4.387 0.502 -3.363 1 98.25 437 ALA B CA 1
ATOM 7845 C C . ALA B 1 437 ? -4.117 1.969 -3.689 1 98.25 437 ALA B C 1
ATOM 7847 O O . ALA B 1 437 ? -4.594 2.865 -2.988 1 98.25 437 ALA B O 1
ATOM 7848 N N . ALA B 1 438 ? -3.395 2.232 -4.719 1 98.62 438 ALA B N 1
ATOM 7849 C CA . ALA B 1 438 ? -3.088 3.611 -5.09 1 98.62 438 ALA B CA 1
ATOM 7850 C C . ALA B 1 438 ? -4.34 4.344 -5.566 1 98.62 438 ALA B C 1
ATOM 7852 O O . ALA B 1 438 ? -4.449 5.562 -5.41 1 98.62 438 ALA B O 1
ATOM 7853 N N . ILE B 1 439 ? -5.316 3.615 -6.137 1 98.56 439 ILE B N 1
ATOM 7854 C CA . ILE B 1 439 ? -6.48 4.285 -6.703 1 98.56 439 ILE B CA 1
ATOM 7855 C C . ILE B 1 439 ? -7.742 3.844 -5.965 1 98.56 439 ILE B C 1
ATOM 7857 O O . ILE B 1 439 ? -8.82 4.387 -6.191 1 98.56 439 ILE B O 1
ATOM 7861 N N . ASN B 1 440 ? -7.699 2.848 -5.137 1 97.62 440 ASN B N 1
ATOM 7862 C CA . ASN B 1 440 ? -8.727 2.379 -4.215 1 97.62 440 ASN B CA 1
ATOM 7863 C C . ASN B 1 440 ? -10.062 2.164 -4.922 1 97.62 440 ASN B C 1
ATOM 7865 O O . ASN B 1 440 ? -11.07 2.773 -4.559 1 97.62 440 ASN B O 1
ATOM 7869 N N . PRO B 1 441 ? -10.18 1.269 -5.848 1 98.06 441 PRO B N 1
ATOM 7870 C CA . PRO B 1 441 ? -11.453 0.974 -6.504 1 98.06 441 PRO B CA 1
ATOM 7871 C C . PRO B 1 441 ? -12.492 0.392 -5.547 1 98.06 441 PRO B C 1
ATOM 7873 O O . PRO B 1 441 ? -12.148 -0.01 -4.43 1 98.06 441 PRO B O 1
ATOM 7876 N N . ILE B 1 442 ? -13.758 0.417 -6.012 1 94.94 442 ILE B N 1
ATOM 7877 C CA . ILE B 1 442 ? -14.812 -0.281 -5.281 1 94.94 442 ILE B CA 1
ATOM 7878 C C . ILE B 1 442 ? -14.547 -1.784 -5.305 1 94.94 442 ILE B C 1
ATOM 7880 O O . ILE B 1 442 ? -14.25 -2.352 -6.359 1 94.94 442 ILE B O 1
ATOM 7884 N N . LYS B 1 443 ? -14.555 -2.363 -4.133 1 94.5 443 LYS B N 1
ATOM 7885 C CA . LYS B 1 443 ? -14.352 -3.805 -4.02 1 94.5 443 LYS B CA 1
ATOM 7886 C C . LYS B 1 443 ? -15.656 -4.523 -3.709 1 94.5 443 LYS B C 1
ATOM 7888 O O . LYS B 1 443 ? -16.344 -4.184 -2.74 1 94.5 443 LYS B O 1
ATOM 7893 N N . ILE B 1 444 ? -16.047 -5.406 -4.547 1 92.69 444 ILE B N 1
ATOM 7894 C CA . ILE B 1 444 ? -17.219 -6.234 -4.32 1 92.69 444 ILE B CA 1
ATOM 7895 C C . ILE B 1 444 ? -16.797 -7.656 -3.959 1 92.69 444 ILE B C 1
ATOM 7897 O O . ILE B 1 444 ? -16.297 -8.398 -4.812 1 92.69 444 ILE B O 1
ATOM 7901 N N . GLU B 1 445 ? -17.031 -7.98 -2.775 1 91.19 445 GLU B N 1
ATOM 7902 C CA . GLU B 1 445 ? -16.594 -9.266 -2.242 1 91.19 445 GLU B CA 1
ATOM 7903 C C . GLU B 1 445 ? -17.641 -10.352 -2.48 1 91.19 445 GLU B C 1
ATOM 7905 O O . GLU B 1 445 ? -18.828 -10.117 -2.281 1 91.19 445 GLU B O 1
ATOM 7910 N N . ASP B 1 446 ? -17.172 -11.484 -2.975 1 89.44 446 ASP B N 1
ATOM 7911 C CA . ASP B 1 446 ? -18.016 -12.656 -3.209 1 89.44 446 ASP B CA 1
ATOM 7912 C C . ASP B 1 446 ? -17.266 -13.945 -2.855 1 89.44 446 ASP B C 1
ATOM 7914 O O . ASP B 1 446 ? -16.312 -14.312 -3.527 1 89.44 446 ASP B O 1
ATOM 7918 N N . ASN B 1 447 ? -17.766 -14.656 -1.861 1 87.12 447 ASN B N 1
ATOM 7919 C CA . ASN B 1 447 ? -17.062 -15.836 -1.36 1 87.12 447 ASN B CA 1
ATOM 7920 C C . ASN B 1 447 ? -17.219 -17.016 -2.309 1 87.12 447 ASN B C 1
ATOM 7922 O O . ASN B 1 447 ? -16.594 -18.078 -2.1 1 87.12 447 ASN B O 1
ATOM 7926 N N . ARG B 1 448 ? -17.953 -16.875 -3.4 1 92.31 448 ARG B N 1
ATOM 7927 C CA . ARG B 1 448 ? -18.094 -17.922 -4.406 1 92.31 448 ARG B CA 1
ATOM 7928 C C . ARG B 1 448 ? -16.828 -18.016 -5.262 1 92.31 448 ARG B C 1
ATOM 7930 O O . ARG B 1 448 ? -16.656 -19 -5.988 1 92.31 448 ARG B O 1
ATOM 7937 N N . TRP B 1 449 ? -16 -16.922 -5.219 1 95.12 449 TRP B N 1
ATOM 7938 C CA . TRP B 1 449 ? -14.625 -17.062 -5.684 1 95.12 449 TRP B CA 1
ATOM 7939 C C . TRP B 1 449 ? -13.789 -17.859 -4.68 1 95.12 449 TRP B C 1
ATOM 7941 O O . TRP B 1 449 ? -13.266 -17.297 -3.719 1 95.12 449 TRP B O 1
ATOM 7951 N N . ILE B 1 450 ? -13.578 -19.047 -4.906 1 93.38 450 ILE B N 1
ATOM 7952 C CA . ILE B 1 450 ? -12.984 -19.906 -3.891 1 93.38 450 ILE B CA 1
ATOM 7953 C C . ILE B 1 450 ? -11.484 -19.656 -3.812 1 93.38 450 ILE B C 1
ATOM 7955 O O . ILE B 1 450 ? -10.789 -19.641 -4.836 1 93.38 450 ILE B O 1
ATOM 7959 N N . CYS B 1 451 ? -10.93 -19.406 -2.582 1 90.25 451 CYS B N 1
ATOM 7960 C CA . CYS B 1 451 ? -9.531 -19.031 -2.4 1 90.25 451 CYS B CA 1
ATOM 7961 C C . CYS B 1 451 ? -8.711 -20.219 -1.914 1 90.25 451 CYS B C 1
ATOM 7963 O O . CYS B 1 451 ? -7.508 -20.078 -1.676 1 90.25 451 CYS B O 1
ATOM 7965 N N . GLY B 1 452 ? -9.25 -21.266 -1.717 1 82.94 452 GLY B N 1
ATOM 7966 C CA . GLY B 1 452 ? -8.562 -22.438 -1.207 1 82.94 452 GLY B CA 1
ATOM 7967 C C . GLY B 1 452 ? -9.344 -23.719 -1.403 1 82.94 452 GLY B C 1
ATOM 7968 O O . GLY B 1 452 ? -10.195 -23.812 -2.293 1 82.94 452 GLY B O 1
ATOM 7969 N N . THR B 1 453 ? -8.922 -24.656 -0.65 1 74.94 453 THR B N 1
ATOM 7970 C CA . THR B 1 453 ? -9.617 -25.938 -0.764 1 74.94 453 THR B CA 1
ATOM 7971 C C . THR B 1 453 ? -11.008 -25.844 -0.133 1 74.94 453 THR B C 1
ATOM 7973 O O . THR B 1 453 ? -11.305 -24.891 0.588 1 74.94 453 THR B O 1
ATOM 7976 N N . GLU B 1 454 ? -11.766 -26.797 -0.576 1 65.19 454 GLU B N 1
ATOM 7977 C CA . GLU B 1 454 ? -13.133 -26.844 -0.059 1 65.19 454 GLU B CA 1
ATOM 7978 C C . GLU B 1 454 ? -13.141 -26.891 1.466 1 65.19 454 GLU B C 1
ATOM 7980 O O . GLU B 1 454 ? -13.969 -26.234 2.104 1 65.19 454 GLU B O 1
ATOM 7985 N N . ILE B 1 455 ? -12.273 -27.594 1.917 1 55.22 455 ILE B N 1
ATOM 7986 C CA . ILE B 1 455 ? -12.195 -27.75 3.365 1 55.22 455 ILE B CA 1
ATOM 7987 C C . ILE B 1 455 ? -11.82 -26.406 4.008 1 55.22 455 ILE B C 1
ATOM 7989 O O . ILE B 1 455 ? -12.422 -26.016 5.008 1 55.22 455 ILE B O 1
ATOM 7993 N N . GLU B 1 456 ? -11.047 -25.75 3.352 1 65.69 456 GLU B N 1
ATOM 7994 C CA . GLU B 1 456 ? -10.547 -24.484 3.896 1 65.69 456 GLU B CA 1
ATOM 7995 C C . GLU B 1 456 ? -11.625 -23.406 3.854 1 65.69 456 GLU B C 1
ATOM 7997 O O . GLU B 1 456 ? -11.703 -22.562 4.758 1 65.69 456 GLU B O 1
ATOM 8002 N N . THR B 1 457 ? -12.492 -23.484 2.865 1 70.12 457 THR B N 1
ATOM 8003 C CA . THR B 1 457 ? -13.359 -22.328 2.631 1 70.12 457 THR B CA 1
ATOM 8004 C C . THR B 1 457 ? -14.781 -22.625 3.105 1 70.12 457 THR B C 1
ATOM 8006 O O . THR B 1 457 ? -15.594 -21.703 3.262 1 70.12 457 THR B O 1
ATOM 8009 N N . ASN B 1 458 ? -15.133 -23.828 3.287 1 69.06 458 ASN B N 1
ATOM 8010 C CA . ASN B 1 458 ? -16.469 -24.266 3.668 1 69.06 458 ASN B CA 1
ATOM 8011 C C . ASN B 1 458 ? -17.531 -23.75 2.691 1 69.06 458 ASN B C 1
ATOM 8013 O O . ASN B 1 458 ? -18.594 -23.312 3.105 1 69.06 458 ASN B O 1
ATOM 8017 N N . VAL B 1 459 ? -17.203 -23.656 1.486 1 71.94 459 VAL B N 1
ATOM 8018 C CA . VAL B 1 459 ? -18.156 -23.203 0.465 1 71.94 459 VAL B CA 1
ATOM 8019 C C . VAL B 1 459 ? -18.547 -24.391 -0.42 1 71.94 459 VAL B C 1
ATOM 8021 O O . VAL B 1 459 ? -17.703 -25.234 -0.759 1 71.94 459 VAL B O 1
ATOM 8024 N N . ASP B 1 460 ? -19.859 -24.422 -0.6 1 77.94 460 ASP B N 1
ATOM 8025 C CA . ASP B 1 460 ? -20.344 -25.406 -1.562 1 77.94 460 ASP B CA 1
ATOM 8026 C C . ASP B 1 460 ? -19.859 -25.078 -2.973 1 77.94 460 ASP B C 1
ATOM 8028 O O . ASP B 1 460 ? -20.219 -24.047 -3.541 1 77.94 460 ASP B O 1
ATOM 8032 N N . TRP B 1 461 ? -19.125 -26.016 -3.531 1 81.69 461 TRP B N 1
ATOM 8033 C CA . TRP B 1 461 ? -18.484 -25.797 -4.824 1 81.69 461 TRP B CA 1
ATOM 8034 C C . TRP B 1 461 ? -19.531 -25.703 -5.934 1 81.69 461 TRP B C 1
ATOM 8036 O O . TRP B 1 461 ? -19.25 -25.203 -7.023 1 81.69 461 TRP B O 1
ATOM 8046 N N . LYS B 1 462 ? -20.703 -26.125 -5.621 1 80.31 462 LYS B N 1
ATOM 8047 C CA . LYS B 1 462 ? -21.766 -26.078 -6.625 1 80.31 462 LYS B CA 1
ATOM 8048 C C . LYS B 1 462 ? -22.172 -24.625 -6.914 1 80.31 462 LYS B C 1
ATOM 8050 O O . LYS B 1 462 ? -22.734 -24.344 -7.973 1 80.31 462 LYS B O 1
ATOM 8055 N N . GLN B 1 463 ? -21.875 -23.797 -6.004 1 83.75 463 GLN B N 1
ATOM 8056 C CA . GLN B 1 463 ? -22.25 -22.391 -6.164 1 83.75 463 GLN B CA 1
ATOM 8057 C C . GLN B 1 463 ? -21.031 -21.531 -6.496 1 83.75 463 GLN B C 1
ATOM 8059 O O . GLN B 1 463 ? -21.141 -20.312 -6.594 1 83.75 463 GLN B O 1
ATOM 8064 N N . ALA B 1 464 ? -19.938 -22.219 -6.777 1 91.19 464 ALA B N 1
ATOM 8065 C CA . ALA B 1 464 ? -18.672 -21.5 -6.918 1 91.19 464 ALA B CA 1
ATOM 8066 C C . ALA B 1 464 ? -18.609 -20.766 -8.258 1 91.19 464 ALA B C 1
ATOM 8068 O O . ALA B 1 464 ? -19.125 -21.25 -9.266 1 91.19 464 ALA B O 1
ATOM 8069 N N . LEU B 1 465 ? -18.047 -19.609 -8.25 1 94.88 465 LEU B N 1
ATOM 8070 C CA . LEU B 1 465 ? -17.688 -18.922 -9.477 1 94.88 465 LEU B CA 1
ATOM 8071 C C . LEU B 1 465 ? -16.391 -19.453 -10.047 1 94.88 465 LEU B C 1
ATOM 8073 O O . LEU B 1 465 ? -16.234 -19.578 -11.266 1 94.88 465 LEU B O 1
ATOM 8077 N N . SER B 1 466 ? -15.484 -19.781 -9.18 1 96.31 466 SER B N 1
ATOM 8078 C CA . SER B 1 466 ? -14.211 -20.406 -9.555 1 96.31 466 SER B CA 1
ATOM 8079 C C . SER B 1 466 ? -13.75 -21.406 -8.5 1 96.31 466 SER B C 1
ATOM 8081 O O . SER B 1 466 ? -14.031 -21.234 -7.312 1 96.31 466 SER B O 1
ATOM 8083 N N . VAL B 1 467 ? -13.117 -22.469 -8.93 1 94.88 467 VAL B N 1
ATOM 8084 C CA . VAL B 1 467 ? -12.516 -23.484 -8.078 1 94.88 467 VAL B CA 1
ATOM 8085 C C . VAL B 1 467 ? -11.031 -23.609 -8.391 1 94.88 467 VAL B C 1
ATOM 8087 O O . VAL B 1 467 ? -10.648 -23.891 -9.531 1 94.88 467 VAL B O 1
ATOM 8090 N N . PRO B 1 468 ? -10.156 -23.375 -7.391 1 95.31 468 PRO B N 1
ATOM 8091 C CA . PRO B 1 468 ? -8.719 -23.312 -7.652 1 95.31 468 PRO B CA 1
ATOM 8092 C C . PRO B 1 468 ? -8.008 -24.641 -7.398 1 95.31 468 PRO B C 1
ATOM 8094 O O . PRO B 1 468 ? -8.625 -25.594 -6.93 1 95.31 468 PRO B O 1
ATOM 8097 N N . GLN B 1 469 ? -6.684 -24.75 -7.766 1 93.69 469 GLN B N 1
ATOM 8098 C CA . GLN B 1 469 ? -5.719 -25.781 -7.43 1 93.69 469 GLN B CA 1
ATOM 8099 C C . GLN B 1 469 ? -6.152 -27.141 -7.992 1 93.69 469 GLN B C 1
ATOM 8101 O O . GLN B 1 469 ? -6.16 -28.141 -7.277 1 93.69 469 GLN B O 1
ATOM 8106 N N . LEU B 1 470 ? -6.477 -27.109 -9.227 1 95.44 470 LEU B N 1
ATOM 8107 C CA . LEU B 1 470 ? -6.926 -28.344 -9.867 1 95.44 470 LEU B CA 1
ATOM 8108 C C . LEU B 1 470 ? -5.859 -28.875 -10.82 1 95.44 470 LEU B C 1
ATOM 8110 O O . LEU B 1 470 ? -5.277 -28.125 -11.594 1 95.44 470 LEU B O 1
ATOM 8114 N N . ASP B 1 471 ? -5.598 -30.094 -10.672 1 96 471 ASP B N 1
ATOM 8115 C CA . ASP B 1 471 ? -4.863 -30.75 -11.75 1 96 471 ASP B CA 1
ATOM 8116 C C . ASP B 1 471 ? -5.797 -31.156 -12.891 1 96 471 ASP B C 1
ATOM 8118 O O . ASP B 1 471 ? -7.016 -30.984 -12.781 1 96 471 ASP B O 1
ATOM 8122 N N . PRO B 1 472 ? -5.258 -31.578 -14.008 1 97.38 472 PRO B N 1
ATOM 8123 C CA . PRO B 1 472 ? -6.094 -31.859 -15.18 1 97.38 472 PRO B CA 1
ATOM 8124 C C . PRO B 1 472 ? -7.203 -32.875 -14.883 1 97.38 472 PRO B C 1
ATOM 8126 O O . PRO B 1 472 ? -8.328 -32.688 -15.352 1 97.38 472 PRO B O 1
ATOM 8129 N N . GLU B 1 473 ? -6.934 -33.844 -14.07 1 96.69 473 GLU B N 1
ATOM 8130 C CA . GLU B 1 473 ? -7.949 -34.844 -13.734 1 96.69 473 GLU B CA 1
ATOM 8131 C C . GLU B 1 473 ? -9.047 -34.219 -12.867 1 96.69 473 GLU B C 1
ATOM 8133 O O . GLU B 1 473 ? -10.234 -34.469 -13.102 1 96.69 473 GLU B O 1
ATOM 8138 N N . MET B 1 474 ? -8.641 -33.531 -11.93 1 94.81 474 MET B N 1
ATOM 8139 C CA . MET B 1 474 ? -9.602 -32.875 -11.055 1 94.81 474 MET B CA 1
ATOM 8140 C C . MET B 1 474 ? -10.469 -31.875 -11.836 1 94.81 474 MET B C 1
ATOM 8142 O O . MET B 1 474 ? -11.656 -31.734 -11.555 1 94.81 474 MET B O 1
ATOM 8146 N N . MET B 1 475 ? -9.875 -31.25 -12.797 1 96.25 475 MET B N 1
ATOM 8147 C CA . MET B 1 475 ? -10.602 -30.328 -13.656 1 96.25 475 MET B CA 1
ATOM 8148 C C . MET B 1 475 ? -11.773 -31.016 -14.336 1 96.25 475 MET B C 1
ATOM 8150 O O . MET B 1 475 ? -12.883 -30.484 -14.375 1 96.25 475 MET B O 1
ATOM 8154 N N . GLN B 1 476 ? -11.539 -32.188 -14.797 1 95.19 476 GLN B N 1
ATOM 8155 C CA . GLN B 1 476 ? -12.57 -32.969 -15.461 1 95.19 476 GLN B CA 1
ATOM 8156 C C . GLN B 1 476 ? -13.664 -33.406 -14.477 1 95.19 476 GLN B C 1
ATOM 8158 O O . GLN B 1 476 ? -14.852 -33.375 -14.812 1 95.19 476 GLN B O 1
ATOM 8163 N N . GLN B 1 477 ? -13.227 -33.719 -13.305 1 93.5 477 GLN B N 1
ATOM 8164 C CA . GLN B 1 477 ? -14.18 -34.125 -12.281 1 93.5 477 GLN B CA 1
ATOM 8165 C C . GLN B 1 477 ? -15.117 -32.969 -11.914 1 93.5 477 GLN B C 1
ATOM 8167 O O . GLN B 1 477 ? -16.328 -33.156 -11.789 1 93.5 477 GLN B O 1
ATOM 8172 N N . ILE B 1 478 ? -14.516 -31.859 -11.734 1 91.94 478 ILE B N 1
ATOM 8173 C CA . ILE B 1 478 ? -15.312 -30.688 -11.375 1 91.94 478 ILE B CA 1
ATOM 8174 C C . ILE B 1 478 ? -16.25 -30.328 -12.523 1 91.94 478 ILE B C 1
ATOM 8176 O O . ILE B 1 478 ? -17.406 -29.969 -12.289 1 91.94 478 ILE B O 1
ATOM 8180 N N . HIS B 1 479 ? -15.742 -30.438 -13.711 1 92.38 479 HIS B N 1
ATOM 8181 C CA . HIS B 1 479 ? -16.562 -30.172 -14.883 1 92.38 479 HIS B CA 1
ATOM 8182 C C . HIS B 1 479 ? -17.781 -31.078 -14.922 1 92.38 479 HIS B C 1
ATOM 8184 O O . HIS B 1 479 ? -18.906 -30.625 -15.188 1 92.38 479 HIS B O 1
ATOM 8190 N N . GLN B 1 480 ? -17.578 -32.312 -14.586 1 89.75 480 GLN B N 1
ATOM 8191 C CA . GLN B 1 480 ? -18.672 -33.281 -14.562 1 89.75 480 GLN B CA 1
ATOM 8192 C C . GLN B 1 480 ? -19.672 -32.969 -13.445 1 89.75 480 GLN B C 1
ATOM 8194 O O . GLN B 1 480 ? -20.875 -33.125 -13.625 1 89.75 480 GLN B O 1
ATOM 8199 N N . MET B 1 481 ? -19.109 -32.594 -12.391 1 86.44 481 MET B N 1
ATOM 8200 C CA . MET B 1 481 ? -19.969 -32.188 -11.281 1 86.44 481 MET B CA 1
ATOM 8201 C C . MET B 1 481 ? -20.906 -31.047 -11.695 1 86.44 481 MET B C 1
ATOM 8203 O O . MET B 1 481 ? -22.109 -31.109 -11.43 1 86.44 481 MET B O 1
ATOM 8207 N N . PHE B 1 482 ? -20.406 -30.062 -12.359 1 84.44 482 PHE B N 1
ATOM 8208 C CA . PHE B 1 482 ? -21.203 -28.906 -12.758 1 84.44 482 PHE B CA 1
ATOM 8209 C C . PHE B 1 482 ? -22.203 -29.281 -13.852 1 84.44 482 PHE B C 1
ATOM 8211 O O . PHE B 1 482 ? -23.312 -28.75 -13.898 1 84.44 482 PHE B O 1
ATOM 8218 N N . LEU B 1 483 ? -21.844 -30.312 -14.609 1 80.81 483 LEU B N 1
ATOM 8219 C CA . LEU B 1 483 ? -22.75 -30.781 -15.656 1 80.81 483 LEU B CA 1
ATOM 8220 C C . LEU B 1 483 ? -23.906 -31.562 -15.062 1 80.81 483 LEU B C 1
ATOM 8222 O O . LEU B 1 483 ? -25.031 -31.516 -15.57 1 80.81 483 LEU B O 1
ATOM 8226 N N . SER B 1 484 ? -23.688 -32.25 -13.945 1 76.31 484 SER B N 1
ATOM 8227 C CA . SER B 1 484 ? -24.703 -33.094 -13.305 1 76.31 484 SER B CA 1
ATOM 8228 C C . SER B 1 484 ? -25.734 -32.219 -12.57 1 76.31 484 SER B C 1
ATOM 8230 O O . SER B 1 484 ? -26.875 -32.625 -12.391 1 76.31 484 SER B O 1
ATOM 8232 N N . ILE B 1 485 ? -25.312 -31.219 -11.977 1 66.25 485 ILE B N 1
ATOM 8233 C CA . ILE B 1 485 ? -26.219 -30.312 -11.281 1 66.25 485 ILE B CA 1
ATOM 8234 C C . ILE B 1 485 ? -27.266 -29.781 -12.258 1 66.25 485 ILE B C 1
ATOM 8236 O O . ILE B 1 485 ? -28.438 -29.641 -11.898 1 66.25 485 ILE B O 1
ATOM 8240 N N . VAL B 1 486 ? -26.953 -29.734 -13.344 1 54.47 486 VAL B N 1
ATOM 8241 C CA . VAL B 1 486 ? -27.859 -29.203 -14.367 1 54.47 486 VAL B CA 1
ATOM 8242 C C . VAL B 1 486 ? -28.844 -30.297 -14.773 1 54.47 486 VAL B C 1
ATOM 8244 O O . VAL B 1 486 ? -30.016 -30 -15.047 1 54.47 486 VAL B O 1
ATOM 8247 N N . ASP B 1 487 ? -28.5 -31.656 -14.672 1 50.84 487 ASP B N 1
ATOM 8248 C CA . ASP B 1 487 ? -29.359 -32.781 -15.047 1 50.84 487 ASP B CA 1
ATOM 8249 C C . ASP B 1 487 ? -30.438 -33.031 -14 1 50.84 487 ASP B C 1
ATOM 8251 O O . ASP B 1 487 ? -31.516 -33.531 -14.312 1 50.84 487 ASP B O 1
ATOM 8255 N N . THR B 1 488 ? -30.203 -32.969 -12.688 1 45.16 488 THR B N 1
ATOM 8256 C CA . THR B 1 488 ? -31.172 -33.281 -11.641 1 45.16 488 THR B CA 1
ATOM 8257 C C . THR B 1 488 ? -32.312 -32.25 -11.633 1 45.16 488 THR B C 1
ATOM 8259 O O . THR B 1 488 ? -33.219 -32.344 -10.797 1 45.16 488 THR B O 1
ATOM 8262 N N . PHE B 1 489 ? -32.188 -31.266 -12.281 1 38.31 489 PHE B N 1
ATOM 8263 C CA . PHE B 1 489 ? -33.344 -30.406 -12.32 1 38.31 489 PHE B CA 1
ATOM 8264 C C . PHE B 1 489 ? -34.469 -31.062 -13.125 1 38.31 489 PHE B C 1
ATOM 8266 O O . PHE B 1 489 ? -34.344 -31.219 -14.336 1 38.31 489 PHE B O 1
ATOM 8273 N N . PRO B 1 490 ? -35.406 -32 -12.445 1 35.16 490 PRO B N 1
ATOM 8274 C CA . PRO B 1 490 ? -36.562 -32.625 -13.125 1 35.16 490 PRO B CA 1
ATOM 8275 C C . PRO B 1 490 ? -37.156 -31.75 -14.211 1 35.16 490 PRO B C 1
ATOM 8277 O O . PRO B 1 490 ? -36.812 -30.578 -14.312 1 35.16 490 PRO B O 1
ATOM 8280 N N . ASN B 1 491 ? -38.906 -31.875 -14.25 1 32.09 491 ASN B N 1
ATOM 8281 C CA . ASN B 1 491 ? -39.906 -31.25 -15.125 1 32.09 491 ASN B CA 1
ATOM 8282 C C . ASN B 1 491 ? -39.656 -29.75 -15.281 1 32.09 491 ASN B C 1
ATOM 8284 O O . ASN B 1 491 ? -38.688 -29.344 -15.945 1 32.09 491 ASN B O 1
ATOM 8288 N N . GLY B 1 492 ? -41.062 -28.984 -14.969 1 27.89 492 GLY B N 1
ATOM 8289 C CA . GLY B 1 492 ? -41.594 -27.625 -15.078 1 27.89 492 GLY B CA 1
ATOM 8290 C C . GLY B 1 492 ? -40.656 -26.594 -14.461 1 27.89 492 GLY B C 1
ATOM 8291 O O . GLY B 1 492 ? -39.75 -26.938 -13.727 1 27.89 492 GLY B O 1
ATOM 8292 N N . PHE B 1 493 ? -40.844 -25.281 -14.977 1 29.11 493 PHE B N 1
ATOM 8293 C CA . PHE B 1 493 ? -40.5 -23.891 -14.727 1 29.11 493 PHE B CA 1
ATOM 8294 C C . PHE B 1 493 ? -40.625 -23.547 -13.25 1 29.11 493 PHE B C 1
ATOM 8296 O O . PHE B 1 493 ? -41.188 -22.516 -12.898 1 29.11 493 PHE B O 1
ATOM 8303 N N . LYS B 1 494 ? -40.938 -24.359 -12.422 1 25.83 494 LYS B N 1
ATOM 8304 C CA . LYS B 1 494 ? -41.531 -23.812 -11.211 1 25.83 494 LYS B CA 1
ATOM 8305 C C . LYS B 1 494 ? -40.625 -22.75 -10.586 1 25.83 494 LYS B C 1
ATOM 8307 O O . LYS B 1 494 ? -39.438 -22.719 -10.852 1 25.83 494 LYS B O 1
ATOM 8312 N N . THR B 1 495 ? -41.25 -22.047 -9.445 1 25.94 495 THR B N 1
ATOM 8313 C CA . THR B 1 495 ? -41.094 -20.797 -8.719 1 25.94 495 THR B CA 1
ATOM 8314 C C . THR B 1 495 ? -39.719 -20.703 -8.086 1 25.94 495 THR B C 1
ATOM 8316 O O . THR B 1 495 ? -39.344 -21.547 -7.27 1 25.94 495 THR B O 1
ATOM 8319 N N . PHE B 1 496 ? -38.812 -20.609 -8.82 1 25.61 496 PHE B N 1
ATOM 8320 C CA . PHE B 1 496 ? -37.75 -20.109 -7.973 1 25.61 496 PHE B CA 1
ATOM 8321 C C . PHE B 1 496 ? -38.312 -19.172 -6.91 1 25.61 496 PHE B C 1
ATOM 8323 O O . PHE B 1 496 ? -39.094 -18.281 -7.211 1 25.61 496 PHE B O 1
ATOM 8330 N N . PRO B 1 497 ? -38.406 -19.672 -5.684 1 26.45 497 PRO B N 1
ATOM 8331 C CA . PRO B 1 497 ? -39.062 -18.859 -4.664 1 26.45 497 PRO B CA 1
ATOM 8332 C C . PRO B 1 497 ? -38.781 -17.375 -4.82 1 26.45 497 PRO B C 1
ATOM 8334 O O . PRO B 1 497 ? -39.312 -16.547 -4.07 1 26.45 497 PRO B O 1
ATOM 8337 N N . PHE B 1 498 ? -37.75 -17.062 -5.508 1 23.89 498 PHE B N 1
ATOM 8338 C CA . PHE B 1 498 ? -37.594 -15.617 -5.32 1 23.89 498 PHE B CA 1
ATOM 8339 C C . PHE B 1 498 ? -38.625 -14.859 -6.176 1 23.89 498 PHE B C 1
ATOM 8341 O O . PHE B 1 498 ? -38.562 -13.633 -6.273 1 23.89 498 PHE B O 1
ATOM 8348 N N . ILE B 1 499 ? -39.375 -15.633 -7.047 1 20.98 499 ILE B N 1
ATOM 8349 C CA . ILE B 1 499 ? -40.438 -14.906 -7.73 1 20.98 499 ILE B CA 1
ATOM 8350 C C . ILE B 1 499 ? -41.656 -14.758 -6.801 1 20.98 499 ILE B C 1
ATOM 8352 O O . ILE B 1 499 ? -42.719 -14.352 -7.234 1 20.98 499 ILE B O 1
ATOM 8356 N N . ARG B 1 500 ? -41.656 -15.156 -5.535 1 19.28 500 ARG B N 1
ATOM 8357 C CA . ARG B 1 500 ? -42.844 -14.562 -4.906 1 19.28 500 ARG B CA 1
ATOM 8358 C C . ARG B 1 500 ? -42.688 -13.055 -4.789 1 19.28 500 ARG B C 1
ATOM 8360 O O . ARG B 1 500 ? -41.625 -12.555 -4.434 1 19.28 500 ARG B O 1
#

Foldseek 3Di:
DVVVVVVVVVVVVVVLLLLLLVVLVCVVVVCVVLQVPPPFAAEEEEEAEAELPPPLLLVLQVVFCVVSLVSNQVVCVVVVRRYHYAYFYFYALAAQLAQCLQAPHNQDRHGQDDQDDQFDKDKFFAADDDDDDFADEFFKFKKAWAAKKWWFKKKFFPVQCVVFQKKKKWKAQLVVRHTDDIDIDGDDPPPPPDRMDIDTDGDMDHHGTMMMIGMDDPDDGPTWTHFGDPSCRNTMDIAWGHHHDSDPQRIAGDDRVHYTYRMMTMMGHDDDPPVCVVVNVVSSVVSNVVSVVSSVVSVVVCVVPVRYDHFHDHGGLQCAQLSVLSVLLCCCVVPNPDHFKYKAAYSQKDFPVSVVVVVCSVVVVDDLEKEAAWDDQAAADCDDLRHWRPDNGRGFAIWHARQMMMGGSVVSVVSNVCSVPQDRTRHNGSSVRVVCVVVVGHYDHDCLSPRDDCVVSVDDVLSHRMDGDHDSVRSVVSSVVNSVVSVPPDDDPDDPVVVD/DVVVVVVVVVVVVVVLLLLLLVVLVCVVCVVVVLQVPPPFAAEEEEEAEAELPPPLLLVLQVVFCVVSLVSNQVVCVVVVRRYHYAYFYFYALAAQLAQCLQAPHNQDRHGQDDQDDQFDKDKFFAADQDDDDQADEFFKFKKAWAAKKWWFKKKFFPVQCVVAQKKKKWKAQLVVRHTDDIDIDGDDPPPPPDRMDIDTDGDMDHHGTMMMIGMDGDPDGNTWTHFGDPSCRNTMDIAWGHHHDSDPQRIAGDDRVHYTYRMMTMMGHDDPPPVCVVVNVVSSVVSNVVSVVSSVVSVVVCVVPVRYDHFHDHGGLQCAQLSVLSVLLCCCVVPNPDHFKYKAAYSQKDFPVSVVVVVCSVVVVDDLEKEAAWDDQAAADCDDLRHWRPDNGRGFAIWHARQMMMGGSVVSVVSNVCSVPQDRTRHNGSSVRVVCVVVVGHYDHDCLSPRDDCVVSVDDVLSHRMDGDHDSVRSVVSSVVNSVVSVPPDDDPDPPVVVD

Radius of gyration: 33.41 Å; Cα contacts (8 Å, |Δi|>4): 1847; chains: 2; bounding box: 91×106×64 Å

InterPro domains:
  IPR002659 Glycosyl transferase, family 31 [PF01762] (298-440)
  IPR002659 Glycosyl transferase, family 31 [PTHR11214] (38-447)

Secondary structure (DSSP, 8-state):
-HHHHHHHHHHHHHHHHHHHHHHHHHHHHHSHHHHHHH---EEEEEEEE--TT-HHHHHHHHHTHHHHHHHHHHHHHHTT--EEEEEEEEEEEE---S-GGGBS-TTS-PBPPPPS-TT--EESB---S---S--EEESEEEEEESS-EEEEEEEEEHHHHHHHSEEEEEEEETTT--EEEEEEEE--TT-TT-SEEEEEEEEEE-TT-EEEEEEE-SS--S----SBPGGGGGTEEEEEEESS---GGG-EE--TTTEEESEEEEEEE-S-GGGHHHHHHHHHHHHHHHHHHHHHHHHHHHHHH--EEEEEEE--GGGHHHHHHHHHHHHHHHSTTT--EEEEEETT-EE-HHHHHHHHHHTTT--SEEEEPEE-SEEPB-SSTTB--S--SSEEPPEE-TT-EEEEHHHHHHHHHTTTTS---S-HHHHHHHHHHHH--EEEE-TTB--S-HHHH---GGG-SEE-S--HHHHHHHHHHHHHHHHT--SS----GGG-/-HHHHHHHHHHHHHHHHHHHHHHHHHHHHHSHHHHHH----EEEEEEEE--TT-HHHHHHHHHTHHHHHHHHHHHHHHTT--EEEEEEEEEEEE---S-GGGBS-TTS-PBPPPPS-TT--EESB---S---S--EEESEEEEEESS-EEEEEEEEEHHHHHHHSEEEEEEEETTT--EEEEEEEE--TT-TT-SEEEEEEEEEE-TT-EEEEEEE--S--S----SBPGGGGGTEEEEEEESS---GGG-EE--TTTEEESEEEEEEE-S-GGGHHHHHHHHHHHHHHHHHHHHHHHHHHHHHH--EEEEEEE--GGGHHHHHHHHHHHHHHHSTTT--EEEEEETT-EE-HHHHHHHHHHTTT--SEEEEPEE-SEEPB-SSTTB--S--SSEEPPEE-TT-EEEEHHHHHHHHHTTTTS---S-HHHHHHHHHHHH--EEEE-TTB--S-HHHH---GGG-SEE-S--HHHHHHHHHHHHHHHHT--SS----GGG-

Nearest PDB structures (foldseek):
  7jhi-assembly4_D  TM=8.305E-01  e=1.078E-11  Homo sapiens
  7jhk-assembly1_A  TM=8.378E-01  e=1.289E-11  Homo sapiens
  8tjc-assembly1_B  TM=8.370E-01  e=1.739E-11  Homo sapiens
  8tic-assembly1_A  TM=8.280E-01  e=1.543E-11  Homo sapiens
  8tjc-assembly1_A  TM=8.370E-01  e=4.804E-11  Homo sapiens